Protein AF-0000000082937312 (afdb_homodimer)

Structure (mmCIF, N/CA/C/O backbone):
data_AF-0000000082937312-model_v1
#
loop_
_entity.id
_entity.type
_entity.pdbx_description
1 polymer 'M20/M25/M40 family metallo-hydrolase'
#
loop_
_atom_site.group_PDB
_atom_site.id
_atom_site.type_symbol
_atom_site.label_atom_id
_atom_site.label_alt_id
_atom_site.label_comp_id
_atom_site.label_asym_id
_atom_site.label_entity_id
_atom_site.label_seq_id
_atom_site.pdbx_PDB_ins_code
_atom_site.Cartn_x
_atom_site.Cartn_y
_atom_site.Cartn_z
_atom_site.occupancy
_atom_site.B_iso_or_equiv
_atom_site.auth_seq_id
_atom_site.auth_comp_id
_atom_site.auth_asym_id
_atom_site.auth_atom_id
_atom_site.pdbx_PDB_model_num
ATOM 1 N N . MET A 1 1 ? -13.93 47.938 20.484 1 86.88 1 MET A N 1
ATOM 2 C CA . MET A 1 1 ? -13.945 46.75 19.641 1 86.88 1 MET A CA 1
ATOM 3 C C . MET A 1 1 ? -14.359 47.094 18.219 1 86.88 1 MET A C 1
ATOM 5 O O . MET A 1 1 ? -15.289 47.875 18.016 1 86.88 1 MET A O 1
ATOM 9 N N . LEU A 1 2 ? -13.586 46.531 17.297 1 94.31 2 LEU A N 1
ATOM 10 C CA . LEU A 1 2 ? -13.898 46.781 15.891 1 94.31 2 LEU A CA 1
ATOM 11 C C . LEU A 1 2 ? -15.188 46.062 15.492 1 94.31 2 LEU A C 1
ATOM 13 O O . LEU A 1 2 ? -15.461 44.969 15.945 1 94.31 2 LEU A O 1
ATOM 17 N N . HIS A 1 3 ? -16.047 46.781 14.766 1 94.88 3 HIS A N 1
ATOM 18 C CA . HIS A 1 3 ? -17.203 46.156 14.164 1 94.88 3 HIS A CA 1
ATOM 19 C C . HIS A 1 3 ? -16.844 45.469 12.836 1 94.88 3 HIS A C 1
ATOM 21 O O . HIS A 1 3 ? -17.156 46 11.766 1 94.88 3 HIS A O 1
ATOM 27 N N . CYS A 1 4 ? -16.359 44.312 12.992 1 96.62 4 CYS A N 1
ATOM 28 C CA . CYS A 1 4 ? -15.68 43.688 11.852 1 96.62 4 CYS A CA 1
ATOM 29 C C . CYS A 1 4 ? -16.453 42.5 11.32 1 96.62 4 CYS A C 1
ATOM 31 O O . CYS A 1 4 ? -16.125 41.969 10.25 1 96.62 4 CYS A O 1
ATOM 33 N N . ARG A 1 5 ? -17.531 42.062 11.883 1 97.06 5 ARG A N 1
ATOM 34 C CA . ARG A 1 5 ? -18.188 40.781 11.602 1 97.06 5 ARG A CA 1
ATOM 35 C C . ARG A 1 5 ? -18.562 40.656 10.133 1 97.06 5 ARG A C 1
ATOM 37 O O . ARG A 1 5 ? -18.219 39.688 9.469 1 97.06 5 ARG A O 1
ATOM 44 N N . GLU A 1 6 ? -19.234 41.625 9.617 1 97.69 6 GLU A N 1
ATOM 45 C CA . GLU A 1 6 ? -19.766 41.594 8.258 1 97.69 6 GLU A CA 1
ATOM 46 C C . GLU A 1 6 ? -18.641 41.562 7.23 1 97.69 6 GLU A C 1
ATOM 48 O O . GLU A 1 6 ? -18.703 40.812 6.242 1 97.69 6 GLU A O 1
ATOM 53 N N . GLU A 1 7 ? -17.703 42.312 7.461 1 97.69 7 GLU A N 1
ATOM 54 C CA . GLU A 1 7 ? -16.578 42.375 6.516 1 97.69 7 GLU A CA 1
ATOM 55 C C . GLU A 1 7 ? -15.75 41.125 6.543 1 97.69 7 GLU A C 1
ATOM 57 O O . GLU A 1 7 ? -15.32 40.625 5.496 1 97.69 7 GLU A O 1
ATOM 62 N N . VAL A 1 8 ? -15.477 40.625 7.734 1 98.44 8 VAL A N 1
ATOM 63 C CA . VAL A 1 8 ? -14.711 39.406 7.855 1 98.44 8 VAL A CA 1
ATOM 64 C C . VAL A 1 8 ? -15.484 38.25 7.23 1 98.44 8 VAL A C 1
ATOM 66 O O . VAL A 1 8 ? -14.906 37.375 6.562 1 98.44 8 VAL A O 1
ATOM 69 N N . LEU A 1 9 ? -16.797 38.219 7.457 1 98.44 9 LEU A N 1
ATOM 70 C CA . LEU A 1 9 ? -17.641 37.188 6.855 1 98.44 9 LEU A CA 1
ATOM 71 C C . LEU A 1 9 ? -17.594 37.281 5.336 1 98.44 9 LEU A C 1
ATOM 73 O O . LEU A 1 9 ? -17.5 36.25 4.656 1 98.44 9 LEU A O 1
ATOM 77 N N . PHE A 1 10 ? -17.656 38.438 4.867 1 97.75 10 PHE A N 1
ATOM 78 C CA . PHE A 1 10 ? -17.609 38.656 3.426 1 97.75 10 PHE A CA 1
ATOM 79 C C . PHE A 1 10 ? -16.297 38.156 2.848 1 97.75 10 PHE A C 1
ATOM 81 O O . PHE A 1 10 ? -16.297 37.438 1.855 1 97.75 10 PHE A O 1
ATOM 88 N N . LEU A 1 11 ? -15.203 38.562 3.457 1 98.25 11 LEU A N 1
ATOM 89 C CA . LEU A 1 11 ? -13.883 38.125 2.998 1 98.25 11 LEU A CA 1
ATOM 90 C C . LEU A 1 11 ? -13.758 36.594 3.072 1 98.25 11 LEU A C 1
ATOM 92 O O . LEU A 1 11 ? -13.164 35.969 2.188 1 98.25 11 LEU A O 1
ATOM 96 N N . THR A 1 12 ? -14.297 36.031 4.152 1 98.5 12 THR A N 1
ATOM 97 C CA . THR A 1 12 ? -14.258 34.562 4.316 1 98.5 12 THR A CA 1
ATOM 98 C C . THR A 1 12 ? -14.969 33.875 3.158 1 98.5 12 THR A C 1
ATOM 100 O O . THR A 1 12 ? -14.414 32.938 2.557 1 98.5 12 THR A O 1
ATOM 103 N N . LYS A 1 13 ? -16.125 34.312 2.84 1 97.81 13 LYS A N 1
ATOM 104 C CA . LYS A 1 13 ? -16.906 33.719 1.763 1 97.81 13 LYS A CA 1
ATOM 105 C C . LYS A 1 13 ? -16.203 33.875 0.419 1 97.81 13 LYS A C 1
ATOM 107 O O . LYS A 1 13 ? -16.188 32.938 -0.389 1 97.81 13 LYS A O 1
ATOM 112 N N . GLN A 1 14 ? -15.609 35.031 0.219 1 97.19 14 GLN A N 1
ATOM 113 C CA . GLN A 1 14 ? -14.883 35.25 -1.023 1 97.19 14 GLN A CA 1
ATOM 114 C C . GLN A 1 14 ? -13.734 34.281 -1.182 1 97.19 14 GLN A C 1
ATOM 116 O O . GLN A 1 14 ? -13.516 33.719 -2.268 1 97.19 14 GLN A O 1
ATOM 121 N N . LEU A 1 15 ? -13.031 34.062 -0.102 1 98.25 15 LEU A N 1
ATOM 122 C CA . LEU A 1 15 ? -11.891 33.156 -0.146 1 98.25 15 LEU A CA 1
ATOM 123 C C . LEU A 1 15 ? -12.344 31.719 -0.281 1 98.25 15 LEU A C 1
ATOM 125 O O . LEU A 1 15 ? -11.773 30.953 -1.063 1 98.25 15 LEU A O 1
ATOM 129 N N . VAL A 1 16 ? -13.391 31.312 0.451 1 98.31 16 VAL A N 1
ATOM 130 C CA . VAL A 1 16 ? -13.867 29.938 0.492 1 98.31 16 VAL A CA 1
ATOM 131 C C . VAL A 1 16 ? -14.438 29.547 -0.869 1 98.31 16 VAL A C 1
ATOM 133 O O . VAL A 1 16 ? -14.305 28.406 -1.3 1 98.31 16 VAL A O 1
ATOM 136 N N . ASN A 1 17 ? -14.977 30.5 -1.563 1 97.69 17 ASN A N 1
ATOM 137 C CA . ASN A 1 17 ? -15.602 30.25 -2.854 1 97.69 17 ASN A CA 1
ATOM 138 C C . ASN A 1 17 ? -14.57 29.938 -3.93 1 97.69 17 ASN A C 1
ATOM 140 O O . ASN A 1 17 ? -14.914 29.484 -5.02 1 97.69 17 ASN A O 1
ATOM 144 N N . ILE A 1 18 ? -13.32 30.125 -3.619 1 97.38 18 ILE A N 1
ATOM 145 C CA . ILE A 1 18 ? -12.242 29.75 -4.527 1 97.38 18 ILE A CA 1
ATOM 146 C C . ILE A 1 18 ? -11.656 28.406 -4.109 1 97.38 18 ILE A C 1
ATOM 148 O O . ILE A 1 18 ? -11.117 28.266 -3.006 1 97.38 18 ILE A O 1
ATOM 152 N N . GLU A 1 19 ? -11.812 27.422 -4.934 1 96.5 19 GLU A N 1
ATOM 153 C CA . GLU A 1 19 ? -11.297 26.094 -4.645 1 96.5 19 GLU A CA 1
ATOM 154 C C . GLU A 1 19 ? -9.773 26.047 -4.742 1 96.5 19 GLU A C 1
ATOM 156 O O . GLU A 1 19 ? -9.227 25.828 -5.824 1 96.5 19 GLU A O 1
ATOM 161 N N . SER A 1 20 ? -9.141 26.203 -3.654 1 97.44 20 SER A N 1
ATOM 162 C CA . SER A 1 20 ? -7.688 26.266 -3.646 1 97.44 20 SER A CA 1
ATOM 163 C C . SER A 1 20 ? -7.09 25.016 -2.99 1 97.44 20 SER A C 1
ATOM 165 O O . SER A 1 20 ? -6.234 25.125 -2.107 1 97.44 20 SER A O 1
ATOM 167 N N . ILE A 1 21 ? -7.508 23.828 -3.408 1 94.88 21 ILE A N 1
ATOM 168 C CA . ILE A 1 21 ? -6.977 22.562 -2.896 1 94.88 21 ILE A CA 1
ATOM 169 C C . ILE A 1 21 ? -5.477 22.484 -3.17 1 94.88 21 ILE A C 1
ATOM 171 O O . ILE A 1 21 ? -5.023 22.812 -4.27 1 94.88 21 ILE A O 1
ATOM 175 N N . VAL A 1 22 ? -4.719 22.109 -2.176 1 93.94 22 VAL A N 1
ATOM 176 C CA . VAL A 1 22 ? -3.266 22.031 -2.281 1 93.94 22 VAL A CA 1
ATOM 177 C C . VAL A 1 22 ? -2.879 21.156 -3.471 1 93.94 22 VAL A C 1
ATOM 179 O O . VAL A 1 22 ? -3.549 20.156 -3.76 1 93.94 22 VAL A O 1
ATOM 182 N N . ASN A 1 23 ? -1.813 21.578 -4.18 1 90.81 23 ASN A N 1
ATOM 183 C CA . ASN A 1 23 ? -1.237 20.875 -5.316 1 90.81 23 ASN A CA 1
ATOM 184 C C . ASN A 1 23 ? -2.154 20.922 -6.535 1 90.81 23 ASN A C 1
ATOM 186 O O . ASN A 1 23 ? -2.107 20.047 -7.395 1 90.81 23 ASN A O 1
ATOM 190 N N . THR A 1 24 ? -3.121 21.828 -6.609 1 93.62 24 THR A N 1
ATOM 191 C CA . THR A 1 24 ? -3.934 22.109 -7.785 1 93.62 24 THR A CA 1
ATOM 192 C C . THR A 1 24 ? -3.713 23.547 -8.266 1 93.62 24 THR A C 1
ATOM 194 O O . THR A 1 24 ? -3.072 24.344 -7.574 1 93.62 24 THR A O 1
ATOM 197 N N . SER A 1 25 ? -4.25 23.797 -9.422 1 94.88 25 SER A N 1
ATOM 198 C CA . SER A 1 25 ? -4.125 25.141 -9.984 1 94.88 25 SER A CA 1
ATOM 199 C C . SER A 1 25 ? -4.883 26.172 -9.148 1 94.88 25 SER A C 1
ATOM 201 O O . SER A 1 25 ? -4.641 27.375 -9.266 1 94.88 25 SER A O 1
ATOM 203 N N . GLY A 1 26 ? -5.711 25.672 -8.281 1 96.62 26 GLY A N 1
ATOM 204 C CA . GLY A 1 26 ? -6.488 26.547 -7.426 1 96.62 26 GLY A CA 1
ATOM 205 C C . GLY A 1 26 ? -5.625 27.391 -6.504 1 96.62 26 GLY A C 1
ATOM 206 O O . GLY A 1 26 ? -6.023 28.5 -6.109 1 96.62 26 GLY A O 1
ATOM 207 N N . GLU A 1 27 ? -4.48 26.953 -6.16 1 97.06 27 GLU A N 1
ATOM 208 C CA . GLU A 1 27 ? -3.58 27.719 -5.305 1 97.06 27 GLU A CA 1
ATOM 209 C C . GLU A 1 27 ? -3.1 28.984 -6.004 1 97.06 27 GLU A C 1
ATOM 211 O O . GLU A 1 27 ? -2.947 30.031 -5.367 1 97.06 27 GLU A O 1
ATOM 216 N N . LYS A 1 28 ? -2.818 28.859 -7.293 1 97.5 28 LYS A N 1
ATOM 217 C CA . LYS A 1 28 ? -2.439 30.047 -8.07 1 97.5 28 LYS A CA 1
ATOM 218 C C . LYS A 1 28 ? -3.613 31.016 -8.203 1 97.5 28 LYS A C 1
ATOM 220 O O . LYS A 1 28 ? -3.438 32.219 -8.086 1 97.5 28 LYS A O 1
ATOM 225 N N . GLU A 1 29 ? -4.754 30.438 -8.438 1 97.94 29 GLU A N 1
ATOM 226 C CA . GLU A 1 29 ? -5.953 31.25 -8.648 1 97.94 29 GLU A CA 1
ATOM 227 C C . GLU A 1 29 ? -6.277 32.094 -7.414 1 97.94 29 GLU A C 1
ATOM 229 O O . GLU A 1 29 ? -6.609 33.281 -7.531 1 97.94 29 GLU A O 1
ATOM 234 N N . ILE A 1 30 ? -6.199 31.516 -6.273 1 98.44 30 ILE A N 1
ATOM 235 C CA . ILE A 1 30 ? -6.57 32.25 -5.07 1 98.44 30 ILE A CA 1
ATOM 236 C C . ILE A 1 30 ? -5.531 33.344 -4.785 1 98.44 30 ILE A C 1
ATOM 238 O O . ILE A 1 30 ? -5.867 34.406 -4.293 1 98.44 30 ILE A O 1
ATOM 242 N N . ALA A 1 31 ? -4.293 33.094 -5.016 1 98.62 31 ALA A N 1
ATOM 243 C CA . ALA A 1 31 ? -3.256 34.094 -4.84 1 98.62 31 ALA A CA 1
ATOM 244 C C . ALA A 1 31 ? -3.508 35.312 -5.738 1 98.62 31 ALA A C 1
ATOM 246 O O . ALA A 1 31 ? -3.369 36.438 -5.301 1 98.62 31 ALA A O 1
ATOM 247 N N . GLN A 1 32 ? -3.828 35 -6.969 1 98.31 32 GLN A N 1
ATOM 248 C CA . GLN A 1 32 ? -4.117 36.062 -7.914 1 98.31 32 GLN A CA 1
ATOM 249 C C . GLN A 1 32 ? -5.328 36.875 -7.465 1 98.31 32 GLN A C 1
ATOM 251 O O . GLN A 1 32 ? -5.316 38.094 -7.551 1 98.31 32 GLN A O 1
ATOM 256 N N . ALA A 1 33 ? -6.316 36.188 -7.078 1 98.38 33 ALA A N 1
ATOM 257 C CA . ALA A 1 33 ? -7.52 36.844 -6.613 1 98.38 33 ALA A CA 1
ATOM 258 C C . ALA A 1 33 ? -7.215 37.75 -5.418 1 98.38 33 ALA A C 1
ATOM 260 O O . ALA A 1 33 ? -7.695 38.875 -5.348 1 98.38 33 ALA A O 1
ATOM 261 N N . LEU A 1 34 ? -6.504 37.219 -4.484 1 98.62 34 LEU A N 1
ATOM 262 C CA . LEU A 1 34 ? -6.156 38 -3.289 1 98.62 34 LEU A CA 1
ATOM 263 C C . LEU A 1 34 ? -5.297 39.188 -3.641 1 98.62 34 LEU A C 1
ATOM 265 O O . LEU A 1 34 ? -5.504 40.281 -3.111 1 98.62 34 LEU A O 1
ATOM 269 N N . TYR A 1 35 ? -4.301 39 -4.484 1 98.62 35 TYR A N 1
ATOM 270 C CA . TYR A 1 35 ? -3.441 40.094 -4.93 1 98.62 35 TYR A CA 1
ATOM 271 C C . TYR A 1 35 ? -4.262 41.188 -5.562 1 98.62 35 TYR A C 1
ATOM 273 O O . TYR A 1 35 ? -4.039 42.375 -5.277 1 98.62 35 TYR A O 1
ATOM 281 N N . THR A 1 36 ? -5.145 40.781 -6.41 1 98.31 36 THR A N 1
ATOM 282 C CA . THR A 1 36 ? -6 41.75 -7.094 1 98.31 36 THR A CA 1
ATOM 283 C C . THR A 1 36 ? -6.855 42.531 -6.094 1 98.31 36 THR A C 1
ATOM 285 O O . THR A 1 36 ? -6.98 43.75 -6.184 1 98.31 36 THR A O 1
ATOM 288 N N . LEU A 1 37 ? -7.41 41.812 -5.211 1 97.81 37 LEU A N 1
ATOM 289 C CA . LEU A 1 37 ? -8.25 42.438 -4.191 1 97.81 37 LEU A CA 1
ATOM 290 C C . LEU A 1 37 ? -7.453 43.469 -3.389 1 97.81 37 LEU A C 1
ATOM 292 O O . LEU A 1 37 ? -7.883 44.594 -3.248 1 97.81 37 LEU A O 1
ATOM 296 N N . LEU A 1 38 ? -6.32 43.094 -2.83 1 98.06 38 LEU A N 1
ATOM 297 C CA . LEU A 1 38 ? -5.52 43.969 -1.979 1 98.06 38 LEU A CA 1
ATOM 298 C C . LEU A 1 38 ? -5 45.156 -2.766 1 98.06 38 LEU A C 1
ATOM 300 O O . LEU A 1 38 ? -4.957 46.281 -2.246 1 98.06 38 LEU A O 1
ATOM 304 N N . SER A 1 39 ? -4.637 44.906 -3.986 1 97.81 39 SER A N 1
ATOM 305 C CA . SER A 1 39 ? -4.102 45.969 -4.832 1 97.81 39 SER A CA 1
ATOM 306 C C . SER A 1 39 ? -5.152 47.031 -5.109 1 97.81 39 SER A C 1
ATOM 308 O O . SER A 1 39 ? -4.816 48.188 -5.438 1 97.81 39 SER A O 1
ATOM 310 N N . SER A 1 40 ? -6.336 46.625 -5 1 97.25 40 SER A N 1
ATOM 311 C CA . SER A 1 40 ? -7.426 47.562 -5.32 1 97.25 40 SER A CA 1
ATOM 312 C C . SER A 1 40 ? -7.688 48.531 -4.176 1 97.25 40 SER A C 1
ATOM 314 O O . SER A 1 40 ? -8.352 49.531 -4.359 1 97.25 40 SER A O 1
ATOM 316 N N . TYR A 1 41 ? -7.23 48.219 -2.965 1 97.25 41 TYR A N 1
ATOM 317 C CA . TYR A 1 41 ? -7.41 49.125 -1.851 1 97.25 41 TYR A CA 1
ATOM 318 C C . TYR A 1 41 ? -6.664 50.438 -2.1 1 97.25 41 TYR A C 1
ATOM 320 O O . TYR A 1 41 ? -5.57 50.438 -2.666 1 97.25 41 TYR A O 1
ATOM 328 N N . PRO A 1 42 ? -7.148 51.562 -1.637 1 97.56 42 PRO A N 1
ATOM 329 C CA . PRO A 1 42 ? -6.527 52.875 -1.894 1 97.56 42 PRO A CA 1
ATOM 330 C C . PRO A 1 42 ? -5.074 52.938 -1.427 1 97.56 42 PRO A C 1
ATOM 332 O O . PRO A 1 42 ? -4.215 53.438 -2.145 1 97.56 42 PRO A O 1
ATOM 335 N N . TYR A 1 43 ? -4.766 52.469 -0.367 1 97.5 43 TYR A N 1
ATOM 336 C CA . TYR A 1 43 ? -3.412 52.5 0.178 1 97.5 43 TYR A CA 1
ATOM 337 C C . TYR A 1 43 ? -2.428 51.812 -0.762 1 97.5 43 TYR A C 1
ATOM 339 O O . TYR A 1 43 ? -1.333 52.312 -1.008 1 97.5 43 TYR A O 1
ATOM 347 N N . PHE A 1 44 ? -2.762 50.719 -1.312 1 97.69 44 PHE A N 1
ATOM 348 C CA . PHE A 1 44 ? -1.853 49.938 -2.133 1 97.69 44 PHE A CA 1
ATOM 349 C C . PHE A 1 44 ? -1.809 50.469 -3.561 1 97.69 44 PHE A C 1
ATOM 351 O O . PHE A 1 44 ? -0.83 50.25 -4.277 1 97.69 44 PHE A O 1
ATOM 358 N N . LYS A 1 45 ? -2.906 51.094 -3.902 1 97.31 45 LYS A N 1
ATOM 359 C CA . LYS A 1 45 ? -2.844 51.844 -5.164 1 97.31 45 LYS A CA 1
ATOM 360 C C . LYS A 1 45 ? -1.812 52.969 -5.098 1 97.31 45 LYS A C 1
ATOM 362 O O . LYS A 1 45 ? -1.093 53.219 -6.07 1 97.31 45 LYS A O 1
ATOM 367 N N . GLU A 1 46 ? -1.802 53.562 -3.988 1 97.31 46 GLU A N 1
ATOM 368 C CA . GLU A 1 46 ? -0.875 54.688 -3.779 1 97.31 46 GLU A CA 1
ATOM 369 C C . GLU A 1 46 ? 0.536 54.156 -3.49 1 97.31 46 GLU A C 1
ATOM 371 O O . GLU A 1 46 ? 1.516 54.875 -3.721 1 97.31 46 GLU A O 1
ATOM 376 N N . ASN A 1 47 ? 0.632 53 -2.965 1 96.69 47 ASN A N 1
ATOM 377 C CA . ASN A 1 47 ? 1.907 52.375 -2.621 1 96.69 47 ASN A CA 1
ATOM 378 C C . ASN A 1 47 ? 2.049 51 -3.256 1 96.69 47 ASN A C 1
ATOM 380 O O . ASN A 1 47 ? 2.115 50 -2.549 1 96.69 47 ASN A O 1
ATOM 384 N N . PRO A 1 48 ? 2.193 50.906 -4.5 1 96.12 48 PRO A N 1
ATOM 385 C CA . PRO A 1 48 ? 2.186 49.625 -5.207 1 96.12 48 PRO A CA 1
ATOM 386 C C . PRO A 1 48 ? 3.361 48.719 -4.82 1 96.12 48 PRO A C 1
ATOM 388 O O . PRO A 1 48 ? 3.307 47.531 -5.012 1 96.12 48 PRO A O 1
ATOM 391 N N . THR A 1 49 ? 4.41 49.312 -4.285 1 96.12 49 THR A N 1
ATOM 392 C CA . THR A 1 49 ? 5.582 48.531 -3.896 1 96.12 49 THR A CA 1
ATOM 393 C C . THR A 1 49 ? 5.367 47.875 -2.543 1 96.12 49 THR A C 1
ATOM 395 O O . THR A 1 49 ? 6.176 47.031 -2.113 1 96.12 49 THR A O 1
ATOM 398 N N . HIS A 1 50 ? 4.25 48.156 -1.848 1 97.88 50 HIS A N 1
ATOM 399 C CA . HIS A 1 50 ? 3.982 47.625 -0.525 1 97.88 50 HIS A CA 1
ATOM 400 C C . HIS A 1 50 ? 3.225 46.281 -0.623 1 97.88 50 HIS A C 1
ATOM 402 O O . HIS A 1 50 ? 2.783 45.75 0.392 1 97.88 50 HIS A O 1
ATOM 408 N N . ILE A 1 51 ? 2.959 45.844 -1.857 1 98.25 51 ILE A N 1
ATOM 409 C CA . ILE A 1 51 ? 2.301 44.562 -2.082 1 98.25 51 ILE A CA 1
ATOM 410 C C . ILE A 1 51 ? 3.041 43.781 -3.168 1 98.25 51 ILE A C 1
ATOM 412 O O . ILE A 1 51 ? 3.568 44.375 -4.113 1 98.25 51 ILE A O 1
ATOM 416 N N . LYS A 1 52 ? 3.123 42.5 -3.008 1 97.69 52 LYS A N 1
ATOM 417 C CA . LYS A 1 52 ? 3.738 41.656 -4.051 1 97.69 52 LYS A CA 1
ATOM 418 C C . LYS A 1 52 ? 3.152 40.25 -4.062 1 97.69 52 LYS A C 1
ATOM 420 O O . LYS A 1 52 ? 2.639 39.781 -3.049 1 97.69 52 LYS A O 1
ATOM 425 N N . MET A 1 53 ? 3.047 39.688 -5.145 1 98.31 53 MET A N 1
ATOM 426 C CA . MET A 1 53 ? 2.77 38.281 -5.395 1 98.31 53 MET A CA 1
ATOM 427 C C . MET A 1 53 ? 4.023 37.531 -5.875 1 98.31 53 MET A C 1
ATOM 429 O O . MET A 1 53 ? 4.57 37.875 -6.93 1 98.31 53 MET A O 1
ATOM 433 N N . THR A 1 54 ? 4.5 36.688 -5.059 1 98.25 54 THR A N 1
ATOM 434 C CA . THR A 1 54 ? 5.797 36.062 -5.332 1 98.25 54 THR A CA 1
ATOM 435 C C . THR A 1 54 ? 5.66 34.562 -5.559 1 98.25 54 THR A C 1
ATOM 437 O O . THR A 1 54 ? 4.984 33.875 -4.793 1 98.25 54 THR A O 1
ATOM 440 N N . LYS A 1 55 ? 6.305 34.094 -6.605 1 97.5 55 LYS A N 1
ATOM 441 C CA . LYS A 1 55 ? 6.316 32.656 -6.906 1 97.5 55 LYS A CA 1
ATOM 442 C C . LYS A 1 55 ? 7.156 31.891 -5.895 1 97.5 55 LYS A C 1
ATOM 444 O O . LYS A 1 55 ? 8.188 32.375 -5.434 1 97.5 55 LYS A O 1
ATOM 449 N N . THR A 1 56 ? 6.719 30.703 -5.512 1 96.44 56 THR A N 1
ATOM 450 C CA . THR A 1 56 ? 7.492 29.859 -4.609 1 96.44 56 THR A CA 1
ATOM 451 C C . THR A 1 56 ? 8.82 29.453 -5.25 1 96.44 56 THR A C 1
ATOM 453 O O . THR A 1 56 ? 8.93 29.391 -6.477 1 96.44 56 THR A O 1
ATOM 456 N N . ILE A 1 57 ? 9.789 29.203 -4.414 1 92.62 57 ILE A N 1
ATOM 457 C CA . ILE A 1 57 ? 11.141 28.844 -4.84 1 92.62 57 ILE A CA 1
ATOM 458 C C . ILE A 1 57 ? 11.328 27.328 -4.766 1 92.62 57 ILE A C 1
ATOM 460 O O . ILE A 1 57 ? 10.867 26.688 -3.818 1 92.62 57 ILE A O 1
ATOM 464 N N . ASP A 1 58 ? 12.047 26.75 -5.809 1 84.44 58 ASP A N 1
ATOM 465 C CA . ASP A 1 58 ? 12.383 25.344 -5.824 1 84.44 58 ASP A CA 1
ATOM 466 C C . ASP A 1 58 ? 11.148 24.469 -5.594 1 84.44 58 ASP A C 1
ATOM 468 O O . ASP A 1 58 ? 11.141 23.609 -4.707 1 84.44 58 ASP A O 1
ATOM 472 N N . ASP A 1 59 ? 10.125 24.812 -6.301 1 87.75 59 ASP A N 1
ATOM 473 C CA . ASP A 1 59 ? 8.82 24.156 -6.195 1 87.75 59 ASP A CA 1
ATOM 474 C C . ASP A 1 59 ? 8.438 23.484 -7.516 1 87.75 59 ASP A C 1
ATOM 476 O O . ASP A 1 59 ? 8.516 24.109 -8.578 1 87.75 59 ASP A O 1
ATOM 480 N N . ASP A 1 60 ? 8.047 22.234 -7.43 1 82.19 60 ASP A N 1
ATOM 481 C CA . ASP A 1 60 ? 7.648 21.516 -8.633 1 82.19 60 ASP A CA 1
ATOM 482 C C . ASP A 1 60 ? 6.324 22.031 -9.172 1 82.19 60 ASP A C 1
ATOM 484 O O . ASP A 1 60 ? 5.992 21.812 -10.344 1 82.19 60 ASP A O 1
ATOM 488 N N . GLN A 1 61 ? 5.59 22.766 -8.336 1 88.06 61 GLN A N 1
ATOM 489 C CA . GLN A 1 61 ? 4.32 23.359 -8.719 1 88.06 61 GLN A CA 1
ATOM 490 C C . GLN A 1 61 ? 4.438 24.875 -8.812 1 88.06 61 GLN A C 1
ATOM 492 O O . GLN A 1 61 ? 5.207 25.5 -8.07 1 88.06 61 GLN A O 1
ATOM 497 N N . GLU A 1 62 ? 3.732 25.359 -9.789 1 93.75 62 GLU A N 1
ATOM 498 C CA . GLU A 1 62 ? 3.686 26.812 -9.836 1 93.75 62 GLU A CA 1
ATOM 499 C C . GLU A 1 62 ? 2.633 27.375 -8.875 1 93.75 62 GLU A C 1
ATOM 501 O O . GLU A 1 62 ? 1.433 27.266 -9.133 1 93.75 62 GLU A O 1
ATOM 506 N N . ARG A 1 63 ? 2.971 27.969 -7.844 1 95.88 63 ARG A N 1
ATOM 507 C CA . ARG A 1 63 ? 2.082 28.609 -6.887 1 95.88 63 ARG A CA 1
ATOM 508 C C . ARG A 1 63 ? 2.701 29.906 -6.352 1 95.88 63 ARG A C 1
ATOM 510 O O . ARG A 1 63 ? 3.859 30.203 -6.641 1 95.88 63 ARG A O 1
ATOM 517 N N . TYR A 1 64 ? 1.896 30.672 -5.664 1 98.25 64 TYR A N 1
ATOM 518 C CA . TYR A 1 64 ? 2.307 32.031 -5.305 1 98.25 64 TYR A CA 1
ATOM 519 C C . TYR A 1 64 ? 1.878 32.375 -3.885 1 98.25 64 TYR A C 1
ATOM 521 O O . TYR A 1 64 ? 0.855 31.875 -3.402 1 98.25 64 TYR A O 1
ATOM 529 N N . ASN A 1 65 ? 2.732 33.188 -3.232 1 98.56 65 ASN A N 1
ATOM 530 C CA . ASN A 1 65 ? 2.344 33.906 -2.018 1 98.56 65 ASN A CA 1
ATOM 531 C C . ASN A 1 65 ? 1.907 35.312 -2.316 1 98.56 65 ASN A C 1
ATOM 533 O O . ASN A 1 65 ? 2.264 35.875 -3.355 1 98.56 65 ASN A O 1
ATOM 537 N N . VAL A 1 66 ? 1.095 35.875 -1.486 1 98.81 66 VAL A N 1
ATOM 538 C CA . VAL A 1 66 ? 0.789 37.281 -1.514 1 98.81 66 VAL A CA 1
ATOM 539 C C . VAL A 1 66 ? 1.267 37.938 -0.22 1 98.81 66 VAL A C 1
ATOM 541 O O . VAL A 1 66 ? 0.878 37.531 0.875 1 98.81 66 VAL A O 1
ATOM 544 N N . LEU A 1 67 ? 2.168 38.844 -0.334 1 98.75 67 LEU A N 1
ATOM 545 C CA . LEU A 1 67 ? 2.674 39.625 0.795 1 98.75 67 LEU A CA 1
ATOM 546 C C . LEU A 1 67 ? 2.316 41.094 0.647 1 98.75 67 LEU A C 1
ATOM 548 O O . LEU A 1 67 ? 2.316 41.625 -0.463 1 98.75 67 LEU A O 1
ATOM 552 N N . ALA A 1 68 ? 2.033 41.719 1.69 1 98.75 68 ALA A N 1
ATOM 553 C CA . ALA A 1 68 ? 1.733 43.156 1.722 1 98.75 68 ALA A CA 1
ATOM 554 C C . ALA A 1 68 ? 2.068 43.75 3.084 1 98.75 68 ALA A C 1
ATOM 556 O O . ALA A 1 68 ? 2.135 43.031 4.086 1 98.75 68 ALA A O 1
ATOM 557 N N . PHE A 1 69 ? 2.34 45.062 3.115 1 98.12 69 PHE A N 1
ATOM 558 C CA . PHE A 1 69 ? 2.594 45.688 4.398 1 98.12 69 PHE A CA 1
ATOM 559 C C . PHE A 1 69 ? 2.018 47.094 4.422 1 98.12 69 PHE A C 1
ATOM 561 O O . PHE A 1 69 ? 1.792 47.688 3.367 1 98.12 69 PHE A O 1
ATOM 568 N N . VAL A 1 70 ? 1.686 47.5 5.605 1 97.44 70 VAL A N 1
ATOM 569 C CA . VAL A 1 70 ? 1.245 48.875 5.891 1 97.44 70 VAL A CA 1
ATOM 570 C C . VAL A 1 70 ? 2.209 49.531 6.879 1 97.44 70 VAL A C 1
ATOM 572 O O . VAL A 1 70 ? 2.568 48.938 7.895 1 97.44 70 VAL A O 1
ATOM 575 N N . LYS A 1 71 ? 2.654 50.688 6.566 1 95.06 71 LYS A N 1
ATOM 576 C CA . LYS A 1 71 ? 3.504 51.438 7.465 1 95.06 71 LYS A CA 1
ATOM 577 C C . LYS A 1 71 ? 2.674 52.438 8.297 1 95.06 71 LYS A C 1
ATOM 579 O O . LYS A 1 71 ? 1.901 53.219 7.754 1 95.06 71 LYS A O 1
ATOM 584 N N . GLY A 1 72 ? 2.873 52.312 9.57 1 92 72 GLY A N 1
ATOM 585 C CA . GLY A 1 72 ? 2.248 53.312 10.43 1 92 72 GLY A CA 1
ATOM 586 C C . GLY A 1 72 ? 2.857 54.688 10.289 1 92 72 GLY A C 1
ATOM 587 O O . GLY A 1 72 ? 4.02 54.844 9.898 1 92 72 GLY A O 1
ATOM 588 N N . THR A 1 73 ? 2.104 55.719 10.523 1 86.75 73 THR A N 1
ATOM 589 C CA . THR A 1 73 ? 2.604 57.094 10.328 1 86.75 73 THR A CA 1
ATOM 590 C C . THR A 1 73 ? 3.016 57.719 11.664 1 86.75 73 THR A C 1
ATOM 592 O O . THR A 1 73 ? 3.543 58.812 11.695 1 86.75 73 THR A O 1
ATOM 595 N N . LYS A 1 74 ? 2.775 57.031 12.609 1 74.88 74 LYS A N 1
ATOM 596 C CA . LYS A 1 74 ? 3.146 57.594 13.906 1 74.88 74 LYS A CA 1
ATOM 597 C C . LYS A 1 74 ? 4.477 57.031 14.391 1 74.88 74 LYS A C 1
ATOM 599 O O . LYS A 1 74 ? 5 57.438 15.43 1 74.88 74 LYS A O 1
ATOM 604 N N . ALA A 1 75 ? 5.117 56.094 13.664 1 63.09 75 ALA A N 1
ATOM 605 C CA . ALA A 1 75 ? 6.32 55.469 14.172 1 63.09 75 ALA A CA 1
ATOM 606 C C . ALA A 1 75 ? 7.523 56.406 14.102 1 63.09 75 ALA A C 1
ATOM 608 O O . ALA A 1 75 ? 7.711 57.094 13.109 1 63.09 75 ALA A O 1
ATOM 609 N N . SER A 1 76 ? 8.141 56.781 15.242 1 57.38 76 SER A N 1
ATOM 610 C CA . SER A 1 76 ? 9.242 57.719 15.367 1 57.38 76 SER A CA 1
ATOM 611 C C . SER A 1 76 ? 10.594 57 15.281 1 57.38 76 SER A C 1
ATOM 613 O O . SER A 1 76 ? 11.641 57.656 15.352 1 57.38 76 SER A O 1
ATOM 615 N N . GLN A 1 77 ? 10.641 55.719 15.281 1 56.34 77 GLN A N 1
ATOM 616 C CA . GLN A 1 77 ? 11.953 55.125 15.562 1 56.34 77 GLN A CA 1
ATOM 617 C C . GLN A 1 77 ? 12.641 54.688 14.273 1 56.34 77 GLN A C 1
ATOM 619 O O . GLN A 1 77 ? 11.984 54.5 13.242 1 56.34 77 GLN A O 1
ATOM 624 N N . GLN A 1 78 ? 14.023 54.75 14.219 1 51.94 78 GLN A N 1
ATOM 625 C CA . GLN A 1 78 ? 14.922 54.281 13.164 1 51.94 78 GLN A CA 1
ATOM 626 C C . GLN A 1 78 ? 14.562 52.875 12.734 1 51.94 78 GLN A C 1
ATOM 628 O O . GLN A 1 78 ? 14.484 52.562 11.539 1 51.94 78 GLN A O 1
ATOM 633 N N . GLN A 1 79 ? 14.461 51.938 13.711 1 64 79 GLN A N 1
ATOM 634 C CA . GLN A 1 79 ? 13.938 50.625 13.414 1 64 79 GLN A CA 1
ATOM 635 C C . GLN A 1 79 ? 12.461 50.5 13.773 1 64 79 GLN A C 1
ATOM 637 O O . GLN A 1 79 ? 12.07 50.781 14.914 1 64 79 GLN A O 1
ATOM 642 N N . GLU A 1 80 ? 11.789 50.125 12.703 1 86.19 80 GLU A N 1
ATOM 643 C CA . GLU A 1 80 ? 10.344 50.25 12.883 1 86.19 80 GLU A CA 1
ATOM 644 C C . GLU A 1 80 ? 9.742 48.906 13.32 1 86.19 80 GLU A C 1
ATOM 646 O O . GLU A 1 80 ? 9.82 47.906 12.602 1 86.19 80 GLU A O 1
ATOM 651 N N . PRO A 1 81 ? 9.383 48.844 14.609 1 94 81 PRO A N 1
ATOM 652 C CA . PRO A 1 81 ? 8.711 47.594 15.039 1 94 81 PRO A CA 1
ATOM 653 C C . PRO A 1 81 ? 7.648 47.125 14.055 1 94 81 PRO A C 1
ATOM 655 O O . PRO A 1 81 ? 6.816 47.938 13.609 1 94 81 PRO A O 1
ATOM 658 N N . THR A 1 82 ? 7.781 45.844 13.625 1 96.44 82 THR A N 1
ATOM 659 C CA . THR A 1 82 ? 6.922 45.281 12.586 1 96.44 82 THR A CA 1
ATOM 660 C C . THR A 1 82 ? 6.316 43.969 13.047 1 96.44 82 THR A C 1
ATOM 662 O O . THR A 1 82 ? 7.023 43.094 13.586 1 96.44 82 THR A O 1
ATOM 665 N N . ILE A 1 83 ? 5.043 43.812 12.875 1 97.88 83 ILE A N 1
ATOM 666 C CA . ILE A 1 83 ? 4.34 42.562 13.219 1 97.88 83 ILE A CA 1
ATOM 667 C C . ILE A 1 83 ? 3.939 41.844 11.945 1 97.88 83 ILE A C 1
ATOM 669 O O . ILE A 1 83 ? 3.496 42.438 10.977 1 97.88 83 ILE A O 1
ATOM 673 N N . ILE A 1 84 ? 4.16 40.531 11.953 1 98.56 84 ILE A N 1
ATOM 674 C CA . ILE A 1 84 ? 3.799 39.688 10.812 1 98.56 84 ILE A CA 1
ATOM 675 C C . ILE A 1 84 ? 2.479 38.969 11.094 1 98.56 84 ILE A C 1
ATOM 677 O O . ILE A 1 84 ? 2.336 38.312 12.109 1 98.56 84 ILE A O 1
ATOM 681 N N . LEU A 1 85 ? 1.526 39.188 10.25 1 98.75 85 LEU A N 1
ATOM 682 C CA . LEU A 1 85 ? 0.331 38.344 10.211 1 98.75 85 LEU A CA 1
ATOM 683 C C . LEU A 1 85 ? 0.45 37.281 9.133 1 98.75 85 LEU A C 1
ATOM 685 O O . LEU A 1 85 ? 0.733 37.594 7.973 1 98.75 85 LEU A O 1
ATOM 689 N N . MET A 1 86 ? 0.29 36 9.555 1 98.25 86 MET A N 1
ATOM 690 C CA . MET A 1 86 ? 0.482 34.938 8.562 1 98.25 86 MET A CA 1
ATOM 691 C C . MET A 1 86 ? -0.705 34 8.547 1 98.25 86 MET A C 1
ATOM 693 O O . MET A 1 86 ? -1.41 33.844 9.547 1 98.25 86 MET A O 1
ATOM 697 N N . GLY A 1 87 ? -0.935 33.375 7.496 1 97.94 87 GLY A N 1
ATOM 698 C CA . GLY A 1 87 ? -1.967 32.375 7.262 1 97.94 87 GLY A CA 1
ATOM 699 C C . GLY A 1 87 ? -1.877 31.719 5.891 1 97.94 87 GLY A C 1
ATOM 700 O O . GLY A 1 87 ? -1.253 32.281 4.98 1 97.94 87 GLY A O 1
ATOM 701 N N . HIS A 1 88 ? -2.453 30.516 5.742 1 97.94 88 HIS A N 1
ATOM 702 C CA . HIS A 1 88 ? -2.342 29.844 4.457 1 97.94 88 HIS A CA 1
ATOM 703 C C . HIS A 1 88 ? -3.658 29.891 3.689 1 97.94 88 HIS A C 1
ATOM 705 O O . HIS A 1 88 ? -4.727 30 4.293 1 97.94 88 HIS A O 1
ATOM 711 N N . MET A 1 89 ? -3.51 29.812 2.357 1 98.06 89 MET A N 1
ATOM 712 C CA . MET A 1 89 ? -4.645 29.969 1.454 1 98.06 89 MET A CA 1
ATOM 713 C C . MET A 1 89 ? -5.156 28.625 0.97 1 98.06 89 MET A C 1
ATOM 715 O O . MET A 1 89 ? -6.289 28.516 0.502 1 98.06 89 MET A O 1
ATOM 719 N N . ASP A 1 90 ? -4.328 27.625 1.021 1 96.81 90 ASP A N 1
ATOM 720 C CA . ASP A 1 90 ? -4.676 26.328 0.442 1 96.81 90 ASP A CA 1
ATOM 721 C C . ASP A 1 90 ? -5.527 25.5 1.406 1 96.81 90 ASP A C 1
ATOM 723 O O . ASP A 1 90 ? -5.602 25.812 2.598 1 96.81 90 ASP A O 1
ATOM 727 N N . THR A 1 91 ? -6.297 24.578 0.869 1 95.81 91 THR A N 1
ATOM 728 C CA . THR A 1 91 ? -7.105 23.625 1.637 1 95.81 91 THR A CA 1
ATOM 729 C C . THR A 1 91 ? -6.793 22.188 1.229 1 95.81 91 THR A C 1
ATOM 731 O O . THR A 1 91 ? -6.066 21.953 0.262 1 95.81 91 THR A O 1
ATOM 734 N N . VAL A 1 92 ? -7.301 21.266 2.062 1 91.81 92 VAL A N 1
ATOM 735 C CA . VAL A 1 92 ? -7.254 19.875 1.663 1 91.81 92 VAL A CA 1
ATOM 736 C C . VAL A 1 92 ? -8.414 19.562 0.716 1 91.81 92 VAL A C 1
ATOM 738 O O . VAL A 1 92 ? -9.211 20.438 0.4 1 91.81 92 VAL A O 1
ATOM 741 N N . GLY A 1 93 ? -8.5 18.391 0.241 1 88.94 93 GLY A N 1
ATOM 742 C CA . GLY A 1 93 ? -9.469 18 -0.772 1 88.94 93 GLY A CA 1
ATOM 743 C C . GLY A 1 93 ? -10.898 17.953 -0.25 1 88.94 93 GLY A C 1
ATOM 744 O O . GLY A 1 93 ? -11.133 18.156 0.945 1 88.94 93 GLY A O 1
ATOM 745 N N . ILE A 1 94 ? -11.859 17.641 -1.179 1 90.06 94 ILE A N 1
ATOM 746 C CA . ILE A 1 94 ? -13.273 17.703 -0.821 1 90.06 94 ILE A CA 1
ATOM 747 C C . ILE A 1 94 ? -13.93 16.344 -1.12 1 90.06 94 ILE A C 1
ATOM 749 O O . ILE A 1 94 ? -15.156 16.219 -1.05 1 90.06 94 ILE A O 1
ATOM 753 N N . ASP A 1 95 ? -13.125 15.375 -1.349 1 77.81 95 ASP A N 1
ATOM 754 C CA . ASP A 1 95 ? -13.672 14.07 -1.715 1 77.81 95 ASP A CA 1
ATOM 755 C C . ASP A 1 95 ? -14.484 13.469 -0.57 1 77.81 95 ASP A C 1
ATOM 757 O O . ASP A 1 95 ? -15.445 12.734 -0.803 1 77.81 95 ASP A O 1
ATOM 761 N N . ASP A 1 96 ? -14.156 13.789 0.593 1 79.62 96 ASP A N 1
ATOM 762 C CA . ASP A 1 96 ? -14.812 13.234 1.774 1 79.62 96 ASP A CA 1
ATOM 763 C C . ASP A 1 96 ? -16.25 13.75 1.896 1 79.62 96 ASP A C 1
ATOM 765 O O . ASP A 1 96 ? -17.047 13.195 2.654 1 79.62 96 ASP A O 1
ATOM 769 N N . PHE A 1 97 ? -16.531 14.812 1.105 1 87.31 97 PHE A N 1
ATOM 770 C CA . PHE A 1 97 ? -17.891 15.328 1.11 1 87.31 97 PHE A CA 1
ATOM 771 C C . PHE A 1 97 ? -18.828 14.43 0.297 1 87.31 97 PHE A C 1
ATOM 773 O O . PHE A 1 97 ? -20.047 14.594 0.326 1 87.31 97 PHE A O 1
ATOM 780 N N . ASN A 1 98 ? -18.234 13.547 -0.406 1 80.25 98 ASN A N 1
ATOM 781 C CA . ASN A 1 98 ? -18.984 12.594 -1.211 1 80.25 98 ASN A CA 1
ATOM 782 C C . ASN A 1 98 ? -19.953 13.305 -2.158 1 80.25 98 ASN A C 1
ATOM 784 O O . ASN A 1 98 ? -19.531 14.086 -3.01 1 80.25 98 ASN A O 1
ATOM 788 N N . HIS A 1 99 ? -21.344 13.062 -1.934 1 80.12 99 HIS A N 1
ATOM 789 C CA . HIS A 1 99 ? -22.344 13.594 -2.85 1 80.12 99 HIS A CA 1
ATOM 790 C C . HIS A 1 99 ? -22.469 15.109 -2.719 1 80.12 99 HIS A C 1
ATOM 792 O O . HIS A 1 99 ? -23.031 15.766 -3.588 1 80.12 99 HIS A O 1
ATOM 798 N N . LEU A 1 100 ? -21.812 15.688 -1.694 1 90.44 100 LEU A N 1
ATOM 799 C CA . LEU A 1 100 ? -21.891 17.125 -1.475 1 90.44 100 LEU A CA 1
ATOM 800 C C . LEU A 1 100 ? -20.609 17.828 -1.892 1 90.44 100 LEU A C 1
ATOM 802 O O . LEU A 1 100 ? -20.422 19 -1.607 1 90.44 100 LEU A O 1
ATOM 806 N N . ALA A 1 101 ? -19.75 17.109 -2.545 1 89.31 101 ALA A N 1
ATOM 807 C CA . ALA A 1 101 ? -18.422 17.641 -2.898 1 89.31 101 ALA A CA 1
ATOM 808 C C . ALA A 1 101 ? -18.547 18.922 -3.709 1 89.31 101 ALA A C 1
ATOM 810 O O . ALA A 1 101 ? -17.781 19.875 -3.494 1 89.31 101 ALA A O 1
ATOM 811 N N . ASP A 1 102 ? -19.547 19.062 -4.574 1 91.44 102 ASP A N 1
ATOM 812 C CA . ASP A 1 102 ? -19.719 20.219 -5.449 1 91.44 102 ASP A CA 1
ATOM 813 C C . ASP A 1 102 ? -20.188 21.438 -4.66 1 91.44 102 ASP A C 1
ATOM 815 O O . ASP A 1 102 ? -20.094 22.562 -5.145 1 91.44 102 ASP A O 1
ATOM 819 N N . LYS A 1 103 ? -20.594 21.219 -3.455 1 96.38 103 LYS A N 1
ATOM 820 C CA . LYS A 1 103 ? -21.109 22.297 -2.621 1 96.38 103 LYS A CA 1
ATOM 821 C C . LYS A 1 103 ? -20.141 22.625 -1.489 1 96.38 103 LYS A C 1
ATOM 823 O O . LYS A 1 103 ? -20.328 23.594 -0.749 1 96.38 103 LYS A O 1
ATOM 828 N N . ALA A 1 104 ? -19.109 21.875 -1.422 1 96.69 104 ALA A N 1
ATOM 829 C CA . ALA A 1 104 ? -18.188 21.953 -0.29 1 96.69 104 ALA A CA 1
ATOM 830 C C . ALA A 1 104 ? -17.609 23.359 -0.133 1 96.69 104 ALA A C 1
ATOM 832 O O . ALA A 1 104 ? -17.234 23.75 0.968 1 96.69 104 ALA A O 1
ATOM 833 N N . ILE A 1 105 ? -17.562 24.219 -1.243 1 97.56 105 ILE A N 1
ATOM 834 C CA . ILE A 1 105 ? -16.922 25.531 -1.181 1 97.56 105 ILE A CA 1
ATOM 835 C C . ILE A 1 105 ? -17.984 26.625 -1.3 1 97.56 105 ILE A C 1
ATOM 837 O O . ILE A 1 105 ? -17.672 27.781 -1.57 1 97.56 105 ILE A O 1
ATOM 841 N N . HIS A 1 106 ? -19.172 26.234 -1.217 1 97.75 106 HIS A N 1
ATOM 842 C CA . HIS A 1 106 ? -20.312 27.125 -1.19 1 97.75 106 HIS A CA 1
ATOM 843 C C . HIS A 1 106 ? -21.094 27 0.112 1 97.75 106 HIS A C 1
ATOM 845 O O . HIS A 1 106 ? -22.156 26.375 0.141 1 97.75 106 HIS A O 1
ATOM 851 N N . PRO A 1 107 ? -20.641 27.75 1.12 1 97.69 107 PRO A N 1
ATOM 852 C CA . PRO A 1 107 ? -21.109 27.547 2.492 1 97.69 107 PRO A CA 1
ATOM 853 C C . PRO A 1 107 ? -22.625 27.609 2.615 1 97.69 107 PRO A C 1
ATOM 855 O O . PRO A 1 107 ? -23.234 26.766 3.275 1 97.69 107 PRO A O 1
ATOM 858 N N . ASP A 1 108 ? -23.266 28.594 1.941 1 97.19 108 ASP A N 1
ATOM 859 C CA . ASP A 1 108 ? -24.703 28.766 2.061 1 97.19 108 ASP A CA 1
ATOM 860 C C . ASP A 1 108 ? -25.453 27.594 1.422 1 97.19 108 ASP A C 1
ATOM 862 O O . ASP A 1 108 ? -26.406 27.062 1.999 1 97.19 108 ASP A O 1
ATOM 866 N N . GLU A 1 109 ? -25.016 27.172 0.28 1 97.44 109 GLU A N 1
ATOM 867 C CA . GLU A 1 109 ? -25.625 26.047 -0.402 1 97.44 109 GLU A CA 1
ATOM 868 C C . GLU A 1 109 ? -25.391 24.75 0.365 1 97.44 109 GLU A C 1
ATOM 870 O O . GLU A 1 109 ? -26.281 23.906 0.467 1 97.44 109 GLU A O 1
ATOM 875 N N . LEU A 1 110 ? -24.172 24.594 0.82 1 97.56 110 LEU A N 1
ATOM 876 C CA . LEU A 1 110 ? -23.812 23.391 1.564 1 97.56 110 LEU A CA 1
ATOM 877 C C . LEU A 1 110 ? -24.688 23.25 2.809 1 97.56 110 LEU A C 1
ATOM 879 O O . LEU A 1 110 ? -25.188 22.156 3.098 1 97.56 110 LEU A O 1
ATOM 883 N N . LEU A 1 111 ? -24.859 24.344 3.561 1 97.12 111 LEU A N 1
ATOM 884 C CA . LEU A 1 111 ? -25.672 24.328 4.77 1 97.12 111 LEU A CA 1
ATOM 885 C C . LEU A 1 111 ? -27.125 23.938 4.453 1 97.12 111 LEU A C 1
ATOM 887 O O . LEU A 1 111 ? -27.734 23.172 5.199 1 97.12 111 LEU A O 1
ATOM 891 N N . ALA A 1 112 ? -27.594 24.469 3.381 1 96.88 112 ALA A N 1
ATOM 892 C CA . ALA A 1 112 ? -28.953 24.141 2.965 1 96.88 112 ALA A CA 1
ATOM 893 C C . ALA A 1 112 ? -29.109 22.641 2.699 1 96.88 112 ALA A C 1
ATOM 895 O O . ALA A 1 112 ? -30.125 22.031 3.053 1 96.88 112 ALA A O 1
ATOM 896 N N . GLU A 1 113 ? -28.141 22.078 2.066 1 95.81 113 GLU A N 1
ATOM 897 C CA . GLU A 1 113 ? -28.172 20.641 1.758 1 95.81 113 GLU A CA 1
ATOM 898 C C . GLU A 1 113 ? -28 19.797 3.018 1 95.81 113 GLU A C 1
ATOM 900 O O . GLU A 1 113 ? -28.641 18.766 3.166 1 95.81 113 GLU A O 1
ATOM 905 N N . ILE A 1 114 ? -27.078 20.219 3.896 1 95.19 114 ILE A N 1
ATOM 906 C CA . ILE A 1 114 ? -26.812 19.5 5.133 1 95.19 114 ILE A CA 1
ATOM 907 C C . ILE A 1 114 ? -28.078 19.438 5.977 1 95.19 114 ILE A C 1
ATOM 909 O O . ILE A 1 114 ? -28.375 18.406 6.602 1 95.19 114 ILE A O 1
ATOM 913 N N . LYS A 1 115 ? -28.844 20.484 6 1 94.62 115 LYS A N 1
ATOM 914 C CA . LYS A 1 115 ? -30.078 20.562 6.777 1 94.62 115 LYS A CA 1
ATOM 915 C C . LYS A 1 115 ? -31.109 19.531 6.293 1 94.62 115 LYS A C 1
ATOM 917 O O . LYS A 1 115 ? -31.984 19.109 7.051 1 94.62 115 LYS A O 1
ATOM 922 N N . LYS A 1 116 ? -30.953 19.078 5.047 1 92.25 116 LYS A N 1
ATOM 923 C CA . LYS A 1 116 ? -31.875 18.109 4.465 1 92.25 116 LYS A CA 1
ATOM 924 C C . LYS A 1 116 ? -31.453 16.688 4.766 1 92.25 116 LYS A C 1
ATOM 926 O O . LYS A 1 116 ? -32.25 15.75 4.637 1 92.25 116 LYS A O 1
ATOM 931 N N . GLU A 1 117 ? -30.297 16.531 5.113 1 87 117 GLU A N 1
ATOM 932 C CA . GLU A 1 117 ? -29.75 15.195 5.324 1 87 117 GLU A CA 1
ATOM 933 C C . GLU A 1 117 ? -30.234 14.609 6.648 1 87 117 GLU A C 1
ATOM 935 O O . GLU A 1 117 ? -30.594 15.352 7.57 1 87 117 GLU A O 1
ATOM 940 N N . ASN A 1 118 ? -30.359 13.234 6.695 1 84.25 118 ASN A N 1
ATOM 941 C CA . ASN A 1 118 ? -30.625 12.555 7.957 1 84.25 118 ASN A CA 1
ATOM 942 C C . ASN A 1 118 ? -29.359 12.438 8.812 1 84.25 118 ASN A C 1
ATOM 944 O O . ASN A 1 118 ? -28.703 11.391 8.805 1 84.25 118 ASN A O 1
ATOM 948 N N . LEU A 1 119 ? -29.125 13.492 9.578 1 85.56 119 LEU A N 1
ATOM 949 C CA . LEU A 1 119 ? -27.922 13.555 10.391 1 85.56 119 LEU A CA 1
ATOM 950 C C . LEU A 1 119 ? -28.062 12.727 11.656 1 85.56 119 LEU A C 1
ATOM 952 O O . LEU A 1 119 ? -29.016 12.93 12.43 1 85.56 119 LEU A O 1
ATOM 956 N N . HIS A 1 120 ? -27.219 11.781 11.844 1 79 120 HIS A N 1
ATOM 957 C CA . HIS A 1 120 ? -27.266 10.922 13.023 1 79 120 HIS A CA 1
ATOM 958 C C . HIS A 1 120 ? -26.578 11.586 14.211 1 79 120 HIS A C 1
ATOM 960 O O . HIS A 1 120 ? -26.891 11.273 15.367 1 79 120 HIS A O 1
ATOM 966 N N . ASP A 1 121 ? -25.688 12.477 13.969 1 85.69 121 ASP A N 1
ATOM 967 C CA . ASP A 1 121 ? -24.969 13.172 15.031 1 85.69 121 ASP A CA 1
ATOM 968 C C . ASP A 1 121 ? -25.75 14.398 15.5 1 85.69 121 ASP A C 1
ATOM 970 O O . ASP A 1 121 ? -25.891 15.375 14.75 1 85.69 121 ASP A O 1
ATOM 974 N N . GLU A 1 122 ? -26.109 14.367 16.703 1 90.06 122 GLU A N 1
ATOM 975 C CA . GLU A 1 122 ? -26.938 15.43 17.266 1 90.06 122 GLU A CA 1
ATOM 976 C C . GLU A 1 122 ? -26.188 16.766 17.281 1 90.06 122 GLU A C 1
ATOM 978 O O . GLU A 1 122 ? -26.797 17.828 17.109 1 90.06 122 GLU A O 1
ATOM 983 N N . CYS A 1 123 ? -24.953 16.719 17.5 1 91.69 123 CYS A N 1
ATOM 984 C CA . CYS A 1 123 ? -24.141 17.938 17.547 1 91.69 123 CYS A CA 1
ATOM 985 C C . CYS A 1 123 ? -24.109 18.609 16.188 1 91.69 123 CYS A C 1
ATOM 987 O O . CYS A 1 123 ? -24.312 19.828 16.094 1 91.69 123 CYS A O 1
ATOM 989 N N . ILE A 1 124 ? -23.984 17.875 15.141 1 93.81 124 ILE A N 1
ATOM 990 C CA . ILE A 1 124 ? -23.969 18.406 13.781 1 93.81 124 ILE A CA 1
ATOM 991 C C . ILE A 1 124 ? -25.328 19 13.43 1 93.81 124 ILE A C 1
ATOM 993 O O . ILE A 1 124 ? -25.422 20.062 12.828 1 93.81 124 ILE A O 1
ATOM 997 N N . LYS A 1 125 ? -26.312 18.25 13.828 1 94.88 125 LYS A N 1
ATOM 998 C CA . LYS A 1 125 ? -27.672 18.703 13.57 1 94.88 125 LYS A CA 1
ATOM 999 C C . LYS A 1 125 ? -27.953 20.031 14.258 1 94.88 125 LYS A C 1
ATOM 1001 O O . LYS A 1 125 ? -28.5 20.953 13.641 1 94.88 125 LYS A O 1
ATOM 1006 N N . GLU A 1 126 ? -27.609 20.094 15.438 1 96.12 126 GLU A N 1
ATOM 1007 C CA . GLU A 1 126 ? -27.797 21.328 16.188 1 96.12 126 GLU A CA 1
ATOM 1008 C C . GLU A 1 126 ? -27.031 22.484 15.562 1 96.12 126 GLU A C 1
ATOM 1010 O O . GLU A 1 126 ? -27.562 23.578 15.406 1 96.12 126 GLU A O 1
ATOM 1015 N N . HIS A 1 127 ? -25.797 22.281 15.18 1 96.88 127 HIS A N 1
ATOM 1016 C CA . HIS A 1 127 ? -24.969 23.328 14.57 1 96.88 127 HIS A CA 1
ATOM 1017 C C . HIS A 1 127 ? -25.562 23.781 13.242 1 96.88 127 HIS A C 1
ATOM 1019 O O . HIS A 1 127 ? -25.562 24.969 12.938 1 96.88 127 HIS A O 1
ATOM 1025 N N . ALA A 1 128 ? -26.094 22.875 12.531 1 96.81 128 ALA A N 1
ATOM 1026 C CA . ALA A 1 128 ? -26.641 23.188 11.211 1 96.81 128 ALA A CA 1
ATOM 1027 C C . ALA A 1 128 ? -27.891 24.062 11.328 1 96.81 128 ALA A C 1
ATOM 1029 O O . ALA A 1 128 ? -28.125 24.906 10.469 1 96.81 128 ALA A O 1
ATOM 1030 N N . HIS A 1 129 ? -28.625 23.906 12.367 1 96.44 129 HIS A N 1
ATOM 1031 C CA . HIS A 1 129 ? -29.906 24.578 12.469 1 96.44 129 HIS A CA 1
ATOM 1032 C C . HIS A 1 129 ? -29.828 25.812 13.359 1 96.44 129 HIS A C 1
ATOM 1034 O O . HIS A 1 129 ? -30.766 26.625 13.391 1 96.44 129 HIS A O 1
ATOM 1040 N N . SER A 1 130 ? -28.797 26.031 14.039 1 96.38 130 SER A N 1
ATOM 1041 C CA . SER A 1 130 ? -28.688 27.094 15.047 1 96.38 130 SER A CA 1
ATOM 1042 C C . SER A 1 130 ? -28.5 28.453 14.398 1 96.38 130 SER A C 1
ATOM 1044 O O . SER A 1 130 ? -28.812 29.484 14.992 1 96.38 130 SER A O 1
ATOM 1046 N N . GLY A 1 131 ? -27.844 28.484 13.242 1 95.38 131 GLY A N 1
ATOM 1047 C CA . GLY A 1 131 ? -27.469 29.75 12.609 1 95.38 131 GLY A CA 1
ATOM 1048 C C . GLY A 1 131 ? -26.188 30.344 13.164 1 95.38 131 GLY A C 1
ATOM 1049 O O . GLY A 1 131 ? -25.781 31.438 12.758 1 95.38 131 GLY A O 1
ATOM 1050 N N . GLU A 1 132 ? -25.531 29.641 13.953 1 97.06 132 GLU A N 1
ATOM 1051 C CA . GLU A 1 132 ? -24.344 30.141 14.641 1 97.06 132 GLU A CA 1
ATOM 1052 C C . GLU A 1 132 ? -23.078 29.547 14.047 1 97.06 132 GLU A C 1
ATOM 1054 O O . GLU A 1 132 ? -21.969 29.859 14.5 1 97.06 132 GLU A O 1
ATOM 1059 N N . TRP A 1 133 ? -23.297 28.703 13.039 1 97.88 133 TRP A N 1
ATOM 1060 C CA . TRP A 1 133 ? -22.156 28 12.469 1 97.88 133 TRP A CA 1
ATOM 1061 C C . TRP A 1 133 ? -22.156 28.109 10.945 1 97.88 133 TRP A C 1
ATOM 1063 O O . TRP A 1 133 ? -23.203 28.266 10.32 1 97.88 133 TRP A O 1
ATOM 1073 N N . MET A 1 134 ? -21 28.109 10.359 1 98.25 134 MET A N 1
ATOM 1074 C CA . MET A 1 134 ? -20.781 28.094 8.914 1 98.25 134 MET A CA 1
ATOM 1075 C C . MET A 1 134 ? -20.047 26.812 8.492 1 98.25 134 MET A C 1
ATOM 1077 O O . MET A 1 134 ? -19 26.484 9.055 1 98.25 134 MET A O 1
ATOM 1081 N N . PHE A 1 135 ? -20.672 26.141 7.539 1 98.12 135 PHE A N 1
ATOM 1082 C CA . PHE A 1 135 ? -20.094 24.875 7.062 1 98.12 135 PHE A CA 1
ATOM 1083 C C . PHE A 1 135 ? -19.375 25.094 5.738 1 98.12 135 PHE A C 1
ATOM 1085 O O . PHE A 1 135 ? -19.75 25.953 4.941 1 98.12 135 PHE A O 1
ATOM 1092 N N . GLY A 1 136 ? -18.297 24.297 5.555 1 97.88 136 GLY A N 1
ATOM 1093 C CA . GLY A 1 136 ? -17.609 24.312 4.273 1 97.88 136 GLY A CA 1
ATOM 1094 C C . GLY A 1 136 ? -16.125 24 4.383 1 97.88 136 GLY A C 1
ATOM 1095 O O . GLY A 1 136 ? -15.523 24.219 5.438 1 97.88 136 GLY A O 1
ATOM 1096 N N . ARG A 1 137 ? -15.555 23.547 3.281 1 97.5 137 ARG A N 1
ATOM 1097 C CA . ARG A 1 137 ? -14.117 23.312 3.25 1 97.5 137 ARG A CA 1
ATOM 1098 C C . ARG A 1 137 ? -13.344 24.625 3.303 1 97.5 137 ARG A C 1
ATOM 1100 O O . ARG A 1 137 ? -13.555 25.516 2.471 1 97.5 137 ARG A O 1
ATOM 1107 N N . GLY A 1 138 ? -12.531 24.781 4.262 1 97.38 138 GLY A N 1
ATOM 1108 C CA . GLY A 1 138 ? -11.664 25.938 4.367 1 97.38 138 GLY A CA 1
ATOM 1109 C C . GLY A 1 138 ? -12.234 27.031 5.266 1 97.38 138 GLY A C 1
ATOM 1110 O O . GLY A 1 138 ? -11.523 27.969 5.645 1 97.38 138 GLY A O 1
ATOM 1111 N N . VAL A 1 139 ? -13.484 26.875 5.703 1 98.31 139 VAL A N 1
ATOM 1112 C CA . VAL A 1 139 ? -14.078 27.922 6.539 1 98.31 139 VAL A CA 1
ATOM 1113 C C . VAL A 1 139 ? -13.336 27.984 7.871 1 98.31 139 VAL A C 1
ATOM 1115 O O . VAL A 1 139 ? -13.242 29.062 8.477 1 98.31 139 VAL A O 1
ATOM 1118 N N . LEU A 1 140 ? -12.922 26.828 8.273 1 97.56 140 LEU A N 1
ATOM 1119 C CA . LEU A 1 140 ? -12.227 26.719 9.555 1 97.56 140 LEU A CA 1
ATOM 1120 C C . LEU A 1 140 ? -10.719 26.672 9.352 1 97.56 140 LEU A C 1
ATOM 1122 O O . LEU A 1 140 ? -9.977 27.391 10.023 1 97.56 140 LEU A O 1
ATOM 1126 N N . ASP A 1 141 ? -10.156 26 8.477 1 95.12 141 ASP A N 1
ATOM 1127 C CA . ASP A 1 141 ? -8.734 25.734 8.266 1 95.12 141 ASP A CA 1
ATOM 1128 C C . ASP A 1 141 ? -8.289 26.203 6.879 1 95.12 141 ASP A C 1
ATOM 1130 O O . ASP A 1 141 ? -8.148 25.375 5.965 1 95.12 141 ASP A O 1
ATOM 1134 N N . MET A 1 142 ? -8 27.453 6.688 1 95.94 142 MET A N 1
ATOM 1135 C CA . MET A 1 142 ? -8.219 28.484 7.695 1 95.94 142 MET A CA 1
ATOM 1136 C C . MET A 1 142 ? -8.562 29.812 7.039 1 95.94 142 MET A C 1
ATOM 1138 O O . MET A 1 142 ? -8.055 30.859 7.449 1 95.94 142 MET A O 1
ATOM 1142 N N . LYS A 1 143 ? -9.398 29.719 6.016 1 98.19 143 LYS A N 1
ATOM 1143 C CA . LYS A 1 143 ? -9.672 30.906 5.223 1 98.19 143 LYS A CA 1
ATOM 1144 C C . LYS A 1 143 ? -10.391 31.969 6.055 1 98.19 143 LYS A C 1
ATOM 1146 O O . LYS A 1 143 ? -10.258 33.156 5.789 1 98.19 143 LYS A O 1
ATOM 1151 N N . SER A 1 144 ? -11.133 31.625 7.039 1 98.5 144 SER A N 1
ATOM 1152 C CA . SER A 1 144 ? -11.711 32.625 7.938 1 98.5 144 SER A CA 1
ATOM 1153 C C . SER A 1 144 ? -10.633 33.281 8.773 1 98.5 144 SER A C 1
ATOM 1155 O O . SER A 1 144 ? -10.734 34.5 9.07 1 98.5 144 SER A O 1
ATOM 1157 N N . GLY A 1 145 ? -9.641 32.531 9.273 1 98.5 145 GLY A N 1
ATOM 1158 C CA . GLY A 1 145 ? -8.508 33.125 9.961 1 98.5 145 GLY A CA 1
ATOM 1159 C C . GLY A 1 145 ? -7.742 34.094 9.086 1 98.5 145 GLY A C 1
ATOM 1160 O O . GLY A 1 145 ? -7.391 35.188 9.531 1 98.5 145 GLY A O 1
ATOM 1161 N N . LEU A 1 146 ? -7.496 33.688 7.871 1 98.62 146 LEU A N 1
ATOM 1162 C CA . LEU A 1 146 ? -6.824 34.594 6.926 1 98.62 146 LEU A CA 1
ATOM 1163 C C . LEU A 1 146 ? -7.66 35.844 6.668 1 98.62 146 LEU A C 1
ATOM 1165 O O . LEU A 1 146 ? -7.117 36.938 6.578 1 98.62 146 LEU A O 1
ATOM 1169 N N . ALA A 1 147 ? -8.945 35.656 6.559 1 98.75 147 ALA A N 1
ATOM 1170 C CA . ALA A 1 147 ? -9.852 36.781 6.355 1 98.75 147 ALA A CA 1
ATOM 1171 C C . ALA A 1 147 ? -9.742 37.781 7.492 1 98.75 147 ALA A C 1
ATOM 1173 O O . ALA A 1 147 ? -9.812 39 7.27 1 98.75 147 ALA A O 1
ATOM 1174 N N . SER A 1 148 ? -9.641 37.281 8.672 1 98.56 148 SER A N 1
ATOM 1175 C CA . SER A 1 148 ? -9.445 38.156 9.828 1 98.56 148 SER A CA 1
ATOM 1176 C C . SER A 1 148 ? -8.195 39 9.672 1 98.56 148 SER A C 1
ATOM 1178 O O . SER A 1 148 ? -8.227 40.219 9.922 1 98.56 148 SER A O 1
ATOM 1180 N N . HIS A 1 149 ? -7.105 38.406 9.305 1 98.75 149 HIS A N 1
ATOM 1181 C CA . HIS A 1 149 ? -5.852 39.125 9.094 1 98.75 149 HIS A CA 1
ATOM 1182 C C . HIS A 1 149 ? -5.988 40.156 7.973 1 98.75 149 HIS A C 1
ATOM 1184 O O . HIS A 1 149 ? -5.473 41.281 8.078 1 98.75 149 HIS A O 1
ATOM 1190 N N . LEU A 1 150 ? -6.684 39.781 6.93 1 98.56 150 LEU A N 1
ATOM 1191 C CA . LEU A 1 150 ? -6.879 40.656 5.793 1 98.56 150 LEU A CA 1
ATOM 1192 C C . LEU A 1 150 ? -7.719 41.875 6.195 1 98.56 150 LEU A C 1
ATOM 1194 O O . LEU A 1 150 ? -7.473 43 5.727 1 98.56 150 LEU A O 1
ATOM 1198 N N . TYR A 1 151 ? -8.672 41.625 6.984 1 98.56 151 TYR A N 1
ATOM 1199 C CA . TYR A 1 151 ? -9.484 42.719 7.496 1 98.56 151 TYR A CA 1
ATOM 1200 C C . TYR A 1 151 ? -8.617 43.719 8.258 1 98.56 151 TYR A C 1
ATOM 1202 O O . TYR A 1 151 ? -8.758 44.938 8.078 1 98.56 151 TYR A O 1
ATOM 1210 N N . LEU A 1 152 ? -7.773 43.219 9.148 1 98.62 152 LEU A N 1
ATOM 1211 C CA . LEU A 1 152 ? -6.922 44.094 9.945 1 98.62 152 LEU A CA 1
ATOM 1212 C C . LEU A 1 152 ? -5.953 44.875 9.047 1 98.62 152 LEU A C 1
ATOM 1214 O O . LEU A 1 152 ? -5.656 46.031 9.312 1 98.62 152 LEU A O 1
ATOM 1218 N N . LEU A 1 153 ? -5.418 44.156 8.047 1 98.44 153 LEU A N 1
ATOM 1219 C CA . LEU A 1 153 ? -4.574 44.875 7.078 1 98.44 153 LEU A CA 1
ATOM 1220 C C . LEU A 1 153 ? -5.328 46.031 6.438 1 98.44 153 LEU A C 1
ATOM 1222 O O . LEU A 1 153 ? -4.793 47.125 6.316 1 98.44 153 LEU A O 1
ATOM 1226 N N . LYS A 1 154 ? -6.508 45.75 5.977 1 98.06 154 LYS A N 1
ATOM 1227 C CA . LYS A 1 154 ? -7.34 46.781 5.371 1 98.06 154 LYS A CA 1
ATOM 1228 C C . LYS A 1 154 ? -7.609 47.906 6.355 1 98.06 154 LYS A C 1
ATOM 1230 O O . LYS A 1 154 ? -7.512 49.094 6 1 98.06 154 LYS A O 1
ATOM 1235 N N . TYR A 1 155 ? -7.996 47.562 7.527 1 98.12 155 TYR A N 1
ATOM 1236 C CA . TYR A 1 155 ? -8.312 48.562 8.555 1 98.12 155 TYR A CA 1
ATOM 1237 C C . TYR A 1 155 ? -7.145 49.5 8.766 1 98.12 155 TYR A C 1
ATOM 1239 O O . TYR A 1 155 ? -7.324 50.719 8.758 1 98.12 155 TYR A O 1
ATOM 1247 N N . TYR A 1 156 ? -5.957 49 8.93 1 97.31 156 TYR A N 1
ATOM 1248 C CA . TYR A 1 156 ? -4.797 49.812 9.219 1 97.31 156 TYR A CA 1
ATOM 1249 C C . TYR A 1 156 ? -4.332 50.562 7.969 1 97.31 156 TYR A C 1
ATOM 1251 O O . TYR A 1 156 ? -3.719 51.625 8.062 1 97.31 156 TYR A O 1
ATOM 1259 N N . SER A 1 157 ? -4.594 49.969 6.82 1 97.56 157 SER A N 1
ATOM 1260 C CA . SER A 1 157 ? -4.305 50.719 5.594 1 97.56 157 SER A CA 1
ATOM 1261 C C . SER A 1 157 ? -5.172 51.969 5.48 1 97.56 157 SER A C 1
ATOM 1263 O O . SER A 1 157 ? -4.75 52.969 4.898 1 97.56 157 SER A O 1
ATOM 1265 N N . GLU A 1 158 ? -6.332 51.906 6.023 1 96.94 158 GLU A N 1
ATOM 1266 C CA . GLU A 1 158 ? -7.258 53.031 6.02 1 96.94 158 GLU A CA 1
ATOM 1267 C C . GLU A 1 158 ? -7.008 53.938 7.215 1 96.94 158 GLU A C 1
ATOM 1269 O O . GLU A 1 158 ? -7.426 55.125 7.207 1 96.94 158 GLU A O 1
ATOM 1274 N N . ASN A 1 159 ? -6.367 53.406 8.195 1 95.88 159 ASN A N 1
ATOM 1275 C CA . ASN A 1 159 ? -6.074 54.156 9.422 1 95.88 159 ASN A CA 1
ATOM 1276 C C . ASN A 1 159 ? -4.613 54 9.828 1 95.88 159 ASN A C 1
ATOM 1278 O O . ASN A 1 159 ? -4.324 53.562 10.945 1 95.88 159 ASN A O 1
ATOM 1282 N N . PRO A 1 160 ? -3.691 54.469 9 1 93.81 160 PRO A N 1
ATOM 1283 C CA . PRO A 1 160 ? -2.275 54.281 9.305 1 93.81 160 PRO A CA 1
ATOM 1284 C C . PRO A 1 160 ? -1.81 55.031 10.539 1 93.81 160 PRO A C 1
ATOM 1286 O O . PRO A 1 160 ? -0.792 54.688 11.141 1 93.81 160 PRO A O 1
ATOM 1289 N N . ASP A 1 161 ? -2.498 56.062 10.883 1 92.25 161 ASP A N 1
ATOM 1290 C CA . ASP A 1 161 ? -2.166 56.875 12.047 1 92.25 161 ASP A CA 1
ATOM 1291 C C . ASP A 1 161 ? -2.432 56.125 13.344 1 92.25 161 ASP A C 1
ATOM 1293 O O . ASP A 1 161 ? -1.952 56.531 14.406 1 92.25 161 ASP A O 1
ATOM 1297 N N . GLN A 1 162 ? -3.127 55 13.25 1 92.81 162 GLN A N 1
ATOM 1298 C CA . GLN A 1 162 ? -3.449 54.219 14.438 1 92.81 162 GLN A CA 1
ATOM 1299 C C . GLN A 1 162 ? -2.445 53.094 14.641 1 92.81 162 GLN A C 1
ATOM 1301 O O . GLN A 1 162 ? -2.527 52.344 15.625 1 92.81 162 GLN A O 1
ATOM 1306 N N . LEU A 1 163 ? -1.516 53 13.812 1 93.12 163 LEU A N 1
ATOM 1307 C CA . LEU A 1 163 ? -0.51 51.969 13.852 1 93.12 163 LEU A CA 1
ATOM 1308 C C . LEU A 1 163 ? 0.834 52.5 14.32 1 93.12 163 LEU A C 1
ATOM 1310 O O . LEU A 1 163 ? 1.438 53.344 13.648 1 93.12 163 LEU A O 1
ATOM 1314 N N . LEU A 1 164 ? 1.318 52.094 15.461 1 91.19 164 LEU A N 1
ATOM 1315 C CA . LEU A 1 164 ? 2.543 52.594 16.078 1 91.19 164 LEU A CA 1
ATOM 1316 C C . LEU A 1 164 ? 3.768 51.875 15.508 1 91.19 164 LEU A C 1
ATOM 1318 O O . LEU A 1 164 ? 4.863 52 16.062 1 91.19 164 LEU A O 1
ATOM 1322 N N . GLY A 1 165 ? 3.754 51.219 14.492 1 94.5 165 GLY A N 1
ATOM 1323 C CA . GLY A 1 165 ? 4.75 50.469 13.758 1 94.5 165 GLY A CA 1
ATOM 1324 C C . GLY A 1 165 ? 4.281 50.031 12.383 1 94.5 165 GLY A C 1
ATOM 1325 O O . GLY A 1 165 ? 3.611 50.812 11.68 1 94.5 165 GLY A O 1
ATOM 1326 N N . ASN A 1 166 ? 4.742 48.875 11.984 1 95.94 166 ASN A N 1
ATOM 1327 C CA . ASN A 1 166 ? 4.34 48.344 10.68 1 95.94 166 ASN A CA 1
ATOM 1328 C C . ASN A 1 166 ? 3.645 47 10.797 1 95.94 166 ASN A C 1
ATOM 1330 O O . ASN A 1 166 ? 3.812 46.312 11.797 1 95.94 166 ASN A O 1
ATOM 1334 N N . LEU A 1 167 ? 2.842 46.75 9.82 1 97.5 167 LEU A N 1
ATOM 1335 C CA . LEU A 1 167 ? 2.121 45.469 9.727 1 97.5 167 LEU A CA 1
ATOM 1336 C C . LEU A 1 167 ? 2.4 44.812 8.391 1 97.5 167 LEU A C 1
ATOM 1338 O O . LEU A 1 167 ? 2.273 45.406 7.332 1 97.5 167 LEU A O 1
ATOM 1342 N N . VAL A 1 168 ? 2.838 43.594 8.445 1 98.31 168 VAL A N 1
ATOM 1343 C CA . VAL A 1 168 ? 3.088 42.781 7.262 1 98.31 168 VAL A CA 1
ATOM 1344 C C . VAL A 1 168 ? 2.135 41.562 7.242 1 98.31 168 VAL A C 1
ATOM 1346 O O . VAL A 1 168 ? 1.863 40.969 8.289 1 98.31 168 VAL A O 1
ATOM 1349 N N . ILE A 1 169 ? 1.617 41.25 6.113 1 98.62 169 ILE A N 1
ATOM 1350 C CA . ILE A 1 169 ? 0.819 40.031 5.969 1 98.62 169 ILE A CA 1
ATOM 1351 C C . ILE A 1 169 ? 1.518 39.062 5.016 1 98.62 169 ILE A C 1
ATOM 1353 O O . ILE A 1 169 ? 2.111 39.469 4.02 1 98.62 169 ILE A O 1
ATOM 1357 N N . VAL A 1 170 ? 1.574 37.844 5.379 1 98.62 170 VAL A N 1
ATOM 1358 C CA . VAL A 1 170 ? 2.025 36.75 4.52 1 98.62 170 VAL A CA 1
ATOM 1359 C C . VAL A 1 170 ? 0.886 35.75 4.297 1 98.62 170 VAL A C 1
ATOM 1361 O O . VAL A 1 170 ? 0.6 34.938 5.164 1 98.62 170 VAL A O 1
ATOM 1364 N N . ALA A 1 171 ? 0.22 35.875 3.195 1 98.69 171 ALA A N 1
ATOM 1365 C CA . ALA A 1 171 ? -0.721 34.844 2.758 1 98.69 171 ALA A CA 1
ATOM 1366 C C . ALA A 1 171 ? -0.016 33.75 1.931 1 98.69 171 ALA A C 1
ATOM 1368 O O . ALA A 1 171 ? 0.352 34 0.778 1 98.69 171 ALA A O 1
ATOM 1369 N N . GLU A 1 172 ? 0.141 32.656 2.518 1 98.19 172 GLU A N 1
ATOM 1370 C CA . GLU A 1 172 ? 1.064 31.672 1.933 1 98.19 172 GLU A CA 1
ATOM 1371 C C . GLU A 1 172 ? 0.314 30.5 1.321 1 98.19 172 GLU A C 1
ATOM 1373 O O . GLU A 1 172 ? -0.821 30.203 1.708 1 98.19 172 GLU A O 1
ATOM 1378 N N . CYS A 1 173 ? 0.936 29.844 0.369 1 97.31 173 CYS A N 1
ATOM 1379 C CA . CYS A 1 173 ? 0.437 28.641 -0.282 1 97.31 173 CYS A CA 1
ATOM 1380 C C . CYS A 1 173 ? 1.115 27.391 0.279 1 97.31 173 CYS A C 1
ATOM 1382 O O . CYS A 1 173 ? 2.08 27.5 1.037 1 97.31 173 CYS A O 1
ATOM 1384 N N . ASP A 1 174 ? 0.584 26.234 0.067 1 94.75 174 ASP A N 1
ATOM 1385 C CA . ASP A 1 174 ? 1.203 24.922 0.221 1 94.75 174 ASP A CA 1
ATOM 1386 C C . ASP A 1 174 ? 1.474 24.609 1.691 1 94.75 174 ASP A C 1
ATOM 1388 O O . ASP A 1 174 ? 2.52 24.062 2.031 1 94.75 174 ASP A O 1
ATOM 1392 N N . GLU A 1 175 ? 0.621 25.078 2.584 1 92.94 175 GLU A N 1
ATOM 1393 C CA . GLU A 1 175 ? 0.759 24.719 3.99 1 92.94 175 GLU A CA 1
ATOM 1394 C C . GLU A 1 175 ? 0.366 23.266 4.223 1 92.94 175 GLU A C 1
ATOM 1396 O O . GLU A 1 175 ? 0.984 22.562 5.031 1 92.94 175 GLU A O 1
ATOM 1401 N N . GLU A 1 176 ? -0.484 22.719 3.496 1 88.62 176 GLU A N 1
ATOM 1402 C CA . GLU A 1 176 ? -1.114 21.422 3.729 1 88.62 176 GLU A CA 1
ATOM 1403 C C . GLU A 1 176 ? -0.22 20.281 3.256 1 88.62 176 GLU A C 1
ATOM 1405 O O . GLU A 1 176 ? -0.559 19.109 3.428 1 88.62 176 GLU A O 1
ATOM 1410 N N . ASP A 1 177 ? 0.869 20.625 2.604 1 88.75 177 ASP A N 1
ATOM 1411 C CA . ASP A 1 177 ? 1.719 19.578 2.055 1 88.75 177 ASP A CA 1
ATOM 1412 C C . ASP A 1 177 ? 3.193 19.875 2.32 1 88.75 177 ASP A C 1
ATOM 1414 O O . ASP A 1 177 ? 3.73 19.484 3.361 1 88.75 177 ASP A O 1
ATOM 1418 N N . GLY A 1 178 ? 3.818 20.875 1.653 1 88.88 178 GLY A N 1
ATOM 1419 C CA . GLY A 1 178 ? 5.27 20.984 1.678 1 88.88 178 GLY A CA 1
ATOM 1420 C C . GLY A 1 178 ? 5.758 22.312 2.25 1 88.88 178 GLY A C 1
ATOM 1421 O O . GLY A 1 178 ? 6.961 22.516 2.383 1 88.88 178 GLY A O 1
ATOM 1422 N N . SER A 1 179 ? 4.891 23.219 2.52 1 94.38 179 SER A N 1
ATOM 1423 C CA . SER A 1 179 ? 5.188 24.5 3.141 1 94.38 179 SER A CA 1
ATOM 1424 C C . SER A 1 179 ? 6.141 25.328 2.277 1 94.38 179 SER A C 1
ATOM 1426 O O . SER A 1 179 ? 6.941 26.109 2.797 1 94.38 179 SER A O 1
ATOM 1428 N N . HIS A 1 180 ? 6.121 25.125 0.989 1 93.81 180 HIS A N 1
ATOM 1429 C CA . HIS A 1 180 ? 6.957 25.922 0.09 1 93.81 180 HIS A CA 1
ATOM 1430 C C . HIS A 1 180 ? 6.617 27.406 0.185 1 93.81 180 HIS A C 1
ATOM 1432 O O . HIS A 1 180 ? 7.477 28.25 -0.044 1 93.81 180 HIS A O 1
ATOM 1438 N N . GLY A 1 181 ? 5.379 27.656 0.513 1 96.62 181 GLY A N 1
ATOM 1439 C CA . GLY A 1 181 ? 4.945 29.031 0.616 1 96.62 181 GLY A CA 1
ATOM 1440 C C . GLY A 1 181 ? 5.719 29.828 1.65 1 96.62 181 GLY A C 1
ATOM 1441 O O . GLY A 1 181 ? 6.461 30.75 1.305 1 96.62 181 GLY A O 1
ATOM 1442 N N . ILE A 1 182 ? 5.648 29.391 2.885 1 97.19 182 ILE A N 1
ATOM 1443 C CA . ILE A 1 182 ? 6.297 30.141 3.957 1 97.19 182 ILE A CA 1
ATOM 1444 C C . ILE A 1 182 ? 7.812 30.062 3.803 1 97.19 182 ILE A C 1
ATOM 1446 O O . ILE A 1 182 ? 8.523 31.031 4.078 1 97.19 182 ILE A O 1
ATOM 1450 N N . LEU A 1 183 ? 8.312 28.984 3.363 1 95.88 183 LEU A N 1
ATOM 1451 C CA . LEU A 1 183 ? 9.75 28.828 3.186 1 95.88 183 LEU A CA 1
ATOM 1452 C C . LEU A 1 183 ? 10.273 29.812 2.137 1 95.88 183 LEU A C 1
ATOM 1454 O O . LEU A 1 183 ? 11.375 30.344 2.277 1 95.88 183 LEU A O 1
ATOM 1458 N N . SER A 1 184 ? 9.492 30.031 1.112 1 96.75 184 SER A N 1
ATOM 1459 C CA . SER A 1 184 ? 9.852 31.016 0.091 1 96.75 184 SER A CA 1
ATOM 1460 C C . SER A 1 184 ? 9.656 32.438 0.6 1 96.75 184 SER A C 1
ATOM 1462 O O . SER A 1 184 ? 10.43 33.344 0.266 1 96.75 184 SER A O 1
ATOM 1464 N N . ALA A 1 185 ? 8.625 32.625 1.376 1 97.56 185 ALA A N 1
ATOM 1465 C CA . ALA A 1 185 ? 8.289 33.938 1.886 1 97.56 185 ALA A CA 1
ATOM 1466 C C . ALA A 1 185 ? 9.398 34.469 2.797 1 97.56 185 ALA A C 1
ATOM 1468 O O . ALA A 1 185 ? 9.539 35.688 2.971 1 97.56 185 ALA A O 1
ATOM 1469 N N . LEU A 1 186 ? 10.156 33.562 3.398 1 96.88 186 LEU A N 1
ATOM 1470 C CA . LEU A 1 186 ? 11.258 34 4.258 1 96.88 186 LEU A CA 1
ATOM 1471 C C . LEU A 1 186 ? 12.211 34.906 3.508 1 96.88 186 LEU A C 1
ATOM 1473 O O . LEU A 1 186 ? 12.727 35.875 4.074 1 96.88 186 LEU A O 1
ATOM 1477 N N . LYS A 1 187 ? 12.477 34.625 2.262 1 96.19 187 LYS A N 1
ATOM 1478 C CA . LYS A 1 187 ? 13.359 35.438 1.445 1 96.19 187 LYS A CA 1
ATOM 1479 C C . LYS A 1 187 ? 12.789 36.844 1.275 1 96.19 187 LYS A C 1
ATOM 1481 O O . LYS A 1 187 ? 13.531 37.844 1.326 1 96.19 187 LYS A O 1
ATOM 1486 N N . ASP A 1 188 ? 11.547 36.906 1.043 1 96.94 188 ASP A N 1
ATOM 1487 C CA . ASP A 1 188 ? 10.883 38.188 0.91 1 96.94 188 ASP A CA 1
ATOM 1488 C C . ASP A 1 188 ? 10.938 38.969 2.219 1 96.94 188 ASP A C 1
ATOM 1490 O O . ASP A 1 188 ? 11.188 40.188 2.213 1 96.94 188 ASP A O 1
ATOM 1494 N N . LEU A 1 189 ? 10.664 38.312 3.309 1 97.44 189 LEU A N 1
ATOM 1495 C CA . LEU A 1 189 ? 10.672 38.969 4.613 1 97.44 189 LEU A CA 1
ATOM 1496 C C . LEU A 1 189 ? 12.062 39.5 4.949 1 97.44 189 LEU A C 1
ATOM 1498 O O . LEU A 1 189 ? 12.203 40.594 5.508 1 97.44 189 LEU A O 1
ATOM 1502 N N . ILE A 1 190 ? 13.07 38.688 4.672 1 96.56 190 ILE A N 1
ATOM 1503 C CA . ILE A 1 190 ? 14.445 39.125 4.91 1 96.56 190 ILE A CA 1
ATOM 1504 C C . ILE A 1 190 ? 14.781 40.312 4.051 1 96.56 190 ILE A C 1
ATOM 1506 O O . ILE A 1 190 ? 15.391 41.281 4.527 1 96.56 190 ILE A O 1
ATOM 1510 N N . ALA A 1 191 ? 14.398 40.25 2.783 1 96.25 191 ALA A N 1
ATOM 1511 C CA . ALA A 1 191 ? 14.641 41.375 1.883 1 96.25 191 ALA A CA 1
ATOM 1512 C C . ALA A 1 191 ? 13.969 42.656 2.404 1 96.25 191 ALA A C 1
ATOM 1514 O O . ALA A 1 191 ? 14.531 43.75 2.312 1 96.25 191 ALA A O 1
ATOM 1515 N N . TRP A 1 192 ? 12.781 42.562 2.936 1 95.88 192 TRP A N 1
ATOM 1516 C CA . TRP A 1 192 ? 12.023 43.719 3.412 1 95.88 192 TRP A CA 1
ATOM 1517 C C . TRP A 1 192 ? 12.641 44.281 4.684 1 95.88 192 TRP A C 1
ATOM 1519 O O . TRP A 1 192 ? 12.5 45.469 4.965 1 95.88 192 TRP A O 1
ATOM 1529 N N . LYS A 1 193 ? 13.25 43.438 5.484 1 93.06 193 LYS A N 1
ATOM 1530 C CA . LYS A 1 193 ? 14.016 43.969 6.613 1 93.06 193 LYS A CA 1
ATOM 1531 C C . LYS A 1 193 ? 15.031 45 6.152 1 93.06 193 LYS A C 1
ATOM 1533 O O . LYS A 1 193 ? 15.148 46.062 6.758 1 93.06 193 LYS A O 1
ATOM 1538 N N . GLU A 1 194 ? 15.688 44.625 5.094 1 91.31 194 GLU A N 1
ATOM 1539 C CA . GLU A 1 194 ? 16.75 45.469 4.578 1 91.31 194 GLU A CA 1
ATOM 1540 C C . GLU A 1 194 ? 16.172 46.688 3.82 1 91.31 194 GLU A C 1
ATOM 1542 O O . GLU A 1 194 ? 16.609 47.812 4.012 1 91.31 194 GLU A O 1
ATOM 1547 N N . GLU A 1 195 ? 15.203 46.438 3.031 1 94.06 195 GLU A N 1
ATOM 1548 C CA . GLU A 1 195 ? 14.656 47.438 2.129 1 94.06 195 GLU A CA 1
ATOM 1549 C C . GLU A 1 195 ? 13.875 48.5 2.898 1 94.06 195 GLU A C 1
ATOM 1551 O O . GLU A 1 195 ? 13.883 49.688 2.525 1 94.06 195 GLU A O 1
ATOM 1556 N N . HIS A 1 196 ? 13.203 48.062 3.959 1 93.12 196 HIS A N 1
ATOM 1557 C CA . HIS A 1 196 ? 12.266 48.969 4.613 1 93.12 196 HIS A CA 1
ATOM 1558 C C . HIS A 1 196 ? 12.648 49.188 6.07 1 93.12 196 HIS A C 1
ATOM 1560 O O . HIS A 1 196 ? 11.977 49.938 6.785 1 93.12 196 HIS A O 1
ATOM 1566 N N . GLY A 1 197 ? 13.734 48.5 6.508 1 91.81 197 GLY A N 1
ATOM 1567 C CA . GLY A 1 197 ? 14.188 48.625 7.879 1 91.81 197 GLY A CA 1
ATOM 1568 C C . GLY A 1 197 ? 13.25 48 8.891 1 91.81 197 GLY A C 1
ATOM 1569 O O . GLY A 1 197 ? 13.102 48.5 10.008 1 91.81 197 GLY A O 1
ATOM 1570 N N . PHE A 1 198 ? 12.602 46.969 8.484 1 94.69 198 PHE A N 1
ATOM 1571 C CA . PHE A 1 198 ? 11.648 46.312 9.359 1 94.69 198 PHE A CA 1
ATOM 1572 C C . PHE A 1 198 ? 12.375 45.562 10.477 1 94.69 198 PHE A C 1
ATOM 1574 O O . PHE A 1 198 ? 13.391 44.906 10.234 1 94.69 198 PHE A O 1
ATOM 1581 N N . ASN A 1 199 ? 11.953 45.75 11.633 1 94.94 199 ASN A N 1
ATOM 1582 C CA . ASN A 1 199 ? 12.305 44.906 12.781 1 94.94 199 ASN A CA 1
ATOM 1583 C C . ASN A 1 199 ? 11.133 44.031 13.211 1 94.94 199 ASN A C 1
ATOM 1585 O O . ASN A 1 199 ? 10.234 44.469 13.914 1 94.94 199 ASN A O 1
ATOM 1589 N N . TYR A 1 200 ? 11.156 42.781 12.82 1 96.31 200 TYR A N 1
ATOM 1590 C CA . TYR A 1 200 ? 10.062 41.875 13.148 1 96.31 200 TYR A CA 1
ATOM 1591 C C . TYR A 1 200 ? 10.062 41.531 14.641 1 96.31 200 TYR A C 1
ATOM 1593 O O . TYR A 1 200 ? 10.969 40.875 15.125 1 96.31 200 TYR A O 1
ATOM 1601 N N . ILE A 1 201 ? 9.016 41.875 15.32 1 96 201 ILE A N 1
ATOM 1602 C CA . ILE A 1 201 ? 9.031 41.75 16.781 1 96 201 ILE A CA 1
ATOM 1603 C C . ILE A 1 201 ? 8.039 40.688 17.203 1 96 201 ILE A C 1
ATOM 1605 O O . ILE A 1 201 ? 8.031 40.25 18.359 1 96 201 ILE A O 1
ATOM 1609 N N . GLY A 1 202 ? 7.23 40.219 16.297 1 97 202 GLY A N 1
ATOM 1610 C CA . GLY A 1 202 ? 6.262 39.188 16.578 1 97 202 GLY A CA 1
ATOM 1611 C C . GLY A 1 202 ? 5.496 38.75 15.336 1 97 202 GLY A C 1
ATOM 1612 O O . GLY A 1 202 ? 5.355 39.531 14.383 1 97 202 GLY A O 1
ATOM 1613 N N . ALA A 1 203 ? 5.047 37.531 15.375 1 98.12 203 ALA A N 1
ATOM 1614 C CA . ALA A 1 203 ? 4.176 37.031 14.328 1 98.12 203 ALA A CA 1
ATOM 1615 C C . ALA A 1 203 ? 2.91 36.406 14.922 1 98.12 203 ALA A C 1
ATOM 1617 O O . ALA A 1 203 ? 2.943 35.844 16.016 1 98.12 203 ALA A O 1
ATOM 1618 N N . ILE A 1 204 ? 1.834 36.562 14.25 1 98.62 204 ILE A N 1
ATOM 1619 C CA . ILE A 1 204 ? 0.552 36 14.648 1 98.62 204 ILE A CA 1
ATOM 1620 C C . ILE A 1 204 ? -0.019 35.156 13.508 1 98.62 204 ILE A C 1
ATOM 1622 O O . ILE A 1 204 ? -0.279 35.688 12.414 1 98.62 204 ILE A O 1
ATOM 1626 N N . ASN A 1 205 ? -0.115 33.875 13.758 1 98.31 205 ASN A N 1
ATOM 1627 C CA . ASN A 1 205 ? -0.764 32.938 12.828 1 98.31 205 ASN A CA 1
ATOM 1628 C C . ASN A 1 205 ? -2.25 32.781 13.133 1 98.31 205 ASN A C 1
ATOM 1630 O O . ASN A 1 205 ? -2.678 33.031 14.266 1 98.31 205 ASN A O 1
ATOM 1634 N N . ALA A 1 206 ? -3.02 32.469 12.133 1 97.56 206 ALA A N 1
ATOM 1635 C CA . ALA A 1 206 ? -4.461 32.406 12.352 1 97.56 206 ALA A CA 1
ATOM 1636 C C . ALA A 1 206 ? -4.992 31 12.047 1 97.56 206 ALA A C 1
ATOM 1638 O O . ALA A 1 206 ? -6.086 30.844 11.492 1 97.56 206 ALA A O 1
ATOM 1639 N N . ASP A 1 207 ? -4.297 29.953 12.32 1 96.94 207 ASP A N 1
ATOM 1640 C CA . ASP A 1 207 ? -4.773 28.578 12.172 1 96.94 207 ASP A CA 1
ATOM 1641 C C . ASP A 1 207 ? -5.898 28.281 13.164 1 96.94 207 ASP A C 1
ATOM 1643 O O . ASP A 1 207 ? -6.012 28.938 14.203 1 96.94 207 ASP A O 1
ATOM 1647 N N . PHE A 1 208 ? -6.645 27.266 12.914 1 95.5 208 PHE A N 1
ATOM 1648 C CA . PHE A 1 208 ? -7.891 27.016 13.625 1 95.5 208 PHE A CA 1
ATOM 1649 C C . PHE A 1 208 ? -7.625 26.391 14.984 1 95.5 208 PHE A C 1
ATOM 1651 O O . PHE A 1 208 ? -6.512 25.922 15.258 1 95.5 208 PHE A O 1
ATOM 1658 N N . VAL A 1 209 ? -8.664 26.484 15.828 1 94.19 209 VAL A N 1
ATOM 1659 C CA . VAL A 1 209 ? -8.688 25.797 17.125 1 94.19 209 VAL A CA 1
ATOM 1660 C C . VAL A 1 209 ? -9.961 24.984 17.25 1 94.19 209 VAL A C 1
ATOM 1662 O O . VAL A 1 209 ? -10.992 25.328 16.656 1 94.19 209 VAL A O 1
ATOM 1665 N N . SER A 1 210 ? -9.859 23.891 17.875 1 93.56 210 SER A N 1
ATOM 1666 C CA . SER A 1 210 ? -10.977 22.984 18.094 1 93.56 210 SER A CA 1
ATOM 1667 C C . SER A 1 210 ? -11.016 22.469 19.531 1 93.56 210 SER A C 1
ATOM 1669 O O . SER A 1 210 ? -10.016 22.562 20.25 1 93.56 210 SER A O 1
ATOM 1671 N N . PRO A 1 211 ? -12.25 22.047 19.906 1 92.19 211 PRO A N 1
ATOM 1672 C CA . PRO A 1 211 ? -12.312 21.438 21.25 1 92.19 211 PRO A CA 1
ATOM 1673 C C . PRO A 1 211 ? -11.352 20.25 21.406 1 92.19 211 PRO A C 1
ATOM 1675 O O . PRO A 1 211 ? -11.18 19.469 20.469 1 92.19 211 PRO A O 1
ATOM 1678 N N . ARG A 1 212 ? -10.812 20.141 22.531 1 87.62 212 ARG A N 1
ATOM 1679 C CA . ARG A 1 212 ? -9.867 19.062 22.812 1 87.62 212 ARG A CA 1
ATOM 1680 C C . ARG A 1 212 ? -10.594 17.766 23.172 1 87.62 212 ARG A C 1
ATOM 1682 O O . ARG A 1 212 ? -10.055 16.672 22.984 1 87.62 212 ARG A O 1
ATOM 1689 N N . TYR A 1 213 ? -11.766 17.844 23.719 1 85.12 213 TYR A N 1
ATOM 1690 C CA . TYR A 1 213 ? -12.617 16.719 24.094 1 85.12 213 TYR A CA 1
ATOM 1691 C C . TYR A 1 213 ? -14.094 17.078 23.984 1 85.12 213 TYR A C 1
ATOM 1693 O O . TYR A 1 213 ? -14.43 18.266 23.859 1 85.12 213 TYR A O 1
ATOM 1701 N N . GLU A 1 214 ? -14.914 16.094 23.953 1 81.94 214 GLU A N 1
ATOM 1702 C CA . GLU A 1 214 ? -16.344 16.359 23.891 1 81.94 214 GLU A CA 1
ATOM 1703 C C . GLU A 1 214 ? -16.797 17.203 25.078 1 81.94 214 GLU A C 1
ATOM 1705 O O . GLU A 1 214 ? -16.484 16.891 26.234 1 81.94 214 GLU A O 1
ATOM 1710 N N . GLY A 1 215 ? -17.438 18.234 24.844 1 85.56 215 GLY A N 1
ATOM 1711 C CA . GLY A 1 215 ? -17.938 19.094 25.906 1 85.56 215 GLY A CA 1
ATOM 1712 C C . GLY A 1 215 ? -17 20.234 26.25 1 85.56 215 GLY A C 1
ATOM 1713 O O . GLY A 1 215 ? -17.344 21.109 27.047 1 85.56 215 GLY A O 1
ATOM 1714 N N . ASP A 1 216 ? -15.844 20.219 25.672 1 91.81 216 ASP A N 1
ATOM 1715 C CA . ASP A 1 216 ? -14.883 21.281 25.906 1 91.81 216 ASP A CA 1
ATOM 1716 C C . ASP A 1 216 ? -15.398 22.625 25.375 1 91.81 216 ASP A C 1
ATOM 1718 O O . ASP A 1 216 ? -15.625 22.766 24.172 1 91.81 216 ASP A O 1
ATOM 1722 N N . GLU A 1 217 ? -15.5 23.656 26.219 1 93.06 217 GLU A N 1
ATOM 1723 C CA . GLU A 1 217 ? -16.047 24.938 25.812 1 93.06 217 GLU A CA 1
ATOM 1724 C C . GLU A 1 217 ? -14.953 25.984 25.641 1 93.06 217 GLU A C 1
ATOM 1726 O O . GLU A 1 217 ? -15.219 27.125 25.25 1 93.06 217 GLU A O 1
ATOM 1731 N N . ASN A 1 218 ? -13.75 25.547 25.891 1 95.31 218 ASN A N 1
ATOM 1732 C CA . ASN A 1 218 ? -12.633 26.5 25.844 1 95.31 218 ASN A CA 1
ATOM 1733 C C . ASN A 1 218 ? -12.305 26.906 24.406 1 95.31 218 ASN A C 1
ATOM 1735 O O . ASN A 1 218 ? -12.445 26.094 23.484 1 95.31 218 ASN A O 1
ATOM 1739 N N . ARG A 1 219 ? -11.977 28.156 24.266 1 97.31 219 ARG A N 1
ATOM 1740 C CA . ARG A 1 219 ? -11.328 28.656 23.047 1 97.31 219 ARG A CA 1
ATOM 1741 C C . ARG A 1 219 ? -9.828 28.828 23.281 1 97.31 219 ARG A C 1
ATOM 1743 O O . ARG A 1 219 ? -9.406 29.703 24.047 1 97.31 219 ARG A O 1
ATOM 1750 N N . TYR A 1 220 ? -9.086 28.141 22.547 1 96.81 220 TYR A N 1
ATOM 1751 C CA . TYR A 1 220 ? -7.664 28.078 22.859 1 96.81 220 TYR A CA 1
ATOM 1752 C C . TYR A 1 220 ? -6.879 29.078 22 1 96.81 220 TYR A C 1
ATOM 1754 O O . TYR A 1 220 ? -7.227 29.312 20.844 1 96.81 220 TYR A O 1
ATOM 1762 N N . ILE A 1 221 ? -5.891 29.656 22.547 1 97.38 221 ILE A N 1
ATOM 1763 C CA . ILE A 1 221 ? -4.809 30.406 21.922 1 97.38 221 ILE A CA 1
ATOM 1764 C C . ILE A 1 221 ? -3.477 29.719 22.203 1 97.38 221 ILE A C 1
ATOM 1766 O O . ILE A 1 221 ? -3.27 29.172 23.281 1 97.38 221 ILE A O 1
ATOM 1770 N N . TYR A 1 222 ? -2.539 29.75 21.25 1 96.56 222 TYR A N 1
ATOM 1771 C CA . TYR A 1 222 ? -1.34 28.938 21.422 1 96.56 222 TYR A CA 1
ATOM 1772 C C . TYR A 1 222 ? -0.083 29.781 21.328 1 96.56 222 TYR A C 1
ATOM 1774 O O . TYR A 1 222 ? 0.023 30.641 20.438 1 96.56 222 TYR A O 1
ATOM 1782 N N . LYS A 1 223 ? 0.889 29.578 22.281 1 94.62 223 LYS A N 1
ATOM 1783 C CA . LYS A 1 223 ? 2.197 30.219 22.312 1 94.62 223 LYS A CA 1
ATOM 1784 C C . LYS A 1 223 ? 3.266 29.328 21.688 1 94.62 223 LYS A C 1
ATOM 1786 O O . LYS A 1 223 ? 4.254 28.984 22.328 1 94.62 223 LYS A O 1
ATOM 1791 N N . GLY A 1 224 ? 3.121 29.016 20.484 1 92.12 224 GLY A N 1
ATOM 1792 C CA . GLY A 1 224 ? 4.023 28.109 19.781 1 92.12 224 GLY A CA 1
ATOM 1793 C C . GLY A 1 224 ? 3.307 26.984 19.078 1 92.12 224 GLY A C 1
ATOM 1794 O O . GLY A 1 224 ? 2.092 27.031 18.875 1 92.12 224 GLY A O 1
ATOM 1795 N N . THR A 1 225 ? 4.062 26 18.609 1 95.19 225 THR A N 1
ATOM 1796 C CA . THR A 1 225 ? 3.459 24.922 17.828 1 95.19 225 THR A CA 1
ATOM 1797 C C . THR A 1 225 ? 4.234 23.609 18.016 1 95.19 225 THR A C 1
ATOM 1799 O O . THR A 1 225 ? 5.414 23.641 18.359 1 95.19 225 THR A O 1
ATOM 1802 N N . VAL A 1 226 ? 3.525 22.562 17.875 1 94.69 226 VAL A N 1
ATOM 1803 C CA . VAL A 1 226 ? 4.094 21.219 17.953 1 94.69 226 VAL A CA 1
ATOM 1804 C C . VAL A 1 226 ? 5.043 20.984 16.781 1 94.69 226 VAL A C 1
ATOM 1806 O O . VAL A 1 226 ? 4.895 21.609 15.727 1 94.69 226 VAL A O 1
ATOM 1809 N N . GLY A 1 227 ? 6.102 20.203 17.047 1 94.81 227 GLY A N 1
ATOM 1810 C CA . GLY A 1 227 ? 6.934 19.734 15.945 1 94.81 227 GLY A CA 1
ATOM 1811 C C . GLY A 1 227 ? 6.383 18.5 15.258 1 94.81 227 GLY A C 1
ATOM 1812 O O . GLY A 1 227 ? 5.672 17.703 15.875 1 94.81 227 GLY A O 1
ATOM 1813 N N . LYS A 1 228 ? 6.688 18.344 14.008 1 95.56 228 LYS A N 1
ATOM 1814 C CA . LYS A 1 228 ? 6.191 17.188 13.258 1 95.56 228 LYS A CA 1
ATOM 1815 C C . LYS A 1 228 ? 7.32 16.5 12.492 1 95.56 228 LYS A C 1
ATOM 1817 O O . LYS A 1 228 ? 8.125 17.172 11.836 1 95.56 228 LYS A O 1
ATOM 1822 N N . LEU A 1 229 ? 7.398 15.281 12.648 1 96.56 229 LEU A N 1
ATOM 1823 C CA . LEU A 1 229 ? 8.273 14.398 11.883 1 96.56 229 LEU A CA 1
ATOM 1824 C C . LEU A 1 229 ? 7.469 13.375 11.102 1 96.56 229 LEU A C 1
ATOM 1826 O O . LEU A 1 229 ? 6.301 13.125 11.414 1 96.56 229 LEU A O 1
ATOM 1830 N N . LEU A 1 230 ? 8.086 12.898 10.055 1 97.25 230 LEU A N 1
ATOM 1831 C CA . LEU A 1 230 ? 7.469 11.828 9.289 1 97.25 230 LEU A CA 1
ATOM 1832 C C . LEU A 1 230 ? 8.398 10.625 9.188 1 97.25 230 LEU A C 1
ATOM 1834 O O . LEU A 1 230 ? 8.914 10.312 8.109 1 97.25 230 LEU A O 1
ATOM 1838 N N . PRO A 1 231 ? 8.555 9.93 10.32 1 98.62 231 PRO A N 1
ATOM 1839 C CA . PRO A 1 231 ? 9.375 8.719 10.25 1 98.62 231 PRO A CA 1
ATOM 1840 C C . PRO A 1 231 ? 8.812 7.676 9.289 1 98.62 231 PRO A C 1
ATOM 1842 O O . PRO A 1 231 ? 7.605 7.418 9.281 1 98.62 231 PRO A O 1
ATOM 1845 N N . SER A 1 232 ? 9.688 7.184 8.508 1 98.75 232 SER A N 1
ATOM 1846 C CA . SER A 1 232 ? 9.352 6.219 7.465 1 98.75 232 SER A CA 1
ATOM 1847 C C . SER A 1 232 ? 10.203 4.961 7.574 1 98.75 232 SER A C 1
ATOM 1849 O O . SER A 1 232 ? 11.344 5.02 8.039 1 98.75 232 SER A O 1
ATOM 1851 N N . PHE A 1 233 ? 9.625 3.852 7.219 1 98.94 233 PHE A N 1
ATOM 1852 C CA . PHE A 1 233 ? 10.336 2.582 7.23 1 98.94 233 PHE A CA 1
ATOM 1853 C C . PHE A 1 233 ? 10.258 1.902 5.867 1 98.94 233 PHE A C 1
ATOM 1855 O O . PHE A 1 233 ? 9.164 1.697 5.336 1 98.94 233 PHE A O 1
ATOM 1862 N N . PHE A 1 234 ? 11.375 1.65 5.281 1 98.81 234 PHE A N 1
ATOM 1863 C CA . PHE A 1 234 ? 11.492 0.693 4.188 1 98.81 234 PHE A CA 1
ATOM 1864 C C . PHE A 1 234 ? 11.773 -0.706 4.723 1 98.81 234 PHE A C 1
ATOM 1866 O O . PHE A 1 234 ? 12.805 -0.934 5.363 1 98.81 234 PHE A O 1
ATOM 1873 N N . ILE A 1 235 ? 10.906 -1.628 4.477 1 98.88 235 ILE A N 1
ATOM 1874 C CA . ILE A 1 235 ? 10.961 -2.945 5.102 1 98.88 235 ILE A CA 1
ATOM 1875 C C . ILE A 1 235 ? 11.234 -4.008 4.039 1 98.88 235 ILE A C 1
ATOM 1877 O O . ILE A 1 235 ? 10.469 -4.148 3.08 1 98.88 235 ILE A O 1
ATOM 1881 N N . THR A 1 236 ? 12.297 -4.723 4.207 1 97.12 236 THR A N 1
ATOM 1882 C CA . THR A 1 236 ? 12.633 -5.785 3.266 1 97.12 236 THR A CA 1
ATOM 1883 C C . THR A 1 236 ? 12.336 -7.156 3.865 1 97.12 236 THR A C 1
ATOM 1885 O O . THR A 1 236 ? 12.539 -7.371 5.062 1 97.12 236 THR A O 1
ATOM 1888 N N . GLY A 1 237 ? 11.734 -7.977 3.105 1 95.31 237 GLY A N 1
ATOM 1889 C CA . GLY A 1 237 ? 11.523 -9.367 3.473 1 95.31 237 GLY A CA 1
ATOM 1890 C C . GLY A 1 237 ? 12.414 -10.328 2.705 1 95.31 237 GLY A C 1
ATOM 1891 O O . GLY A 1 237 ? 13.562 -10 2.391 1 95.31 237 GLY A O 1
ATOM 1892 N N . ALA A 1 238 ? 12.016 -11.539 2.613 1 92.44 238 ALA A N 1
ATOM 1893 C CA . ALA A 1 238 ? 12.609 -12.586 1.78 1 92.44 238 ALA A CA 1
ATOM 1894 C C . ALA A 1 238 ? 11.578 -13.18 0.828 1 92.44 238 ALA A C 1
ATOM 1896 O O . ALA A 1 238 ? 10.633 -13.844 1.263 1 92.44 238 ALA A O 1
ATOM 1897 N N . GLU A 1 239 ? 11.781 -12.906 -0.41 1 87.94 239 GLU A N 1
ATOM 1898 C CA . GLU A 1 239 ? 10.797 -13.266 -1.428 1 87.94 239 GLU A CA 1
ATOM 1899 C C . GLU A 1 239 ? 10.695 -14.781 -1.58 1 87.94 239 GLU A C 1
ATOM 1901 O O . GLU A 1 239 ? 11.703 -15.492 -1.5 1 87.94 239 GLU A O 1
ATOM 1906 N N . THR A 1 240 ? 9.438 -15.266 -1.824 1 88.25 240 THR A N 1
ATOM 1907 C CA . THR A 1 240 ? 9.219 -16.672 -2.09 1 88.25 240 THR A CA 1
ATOM 1908 C C . THR A 1 240 ? 7.887 -16.891 -2.812 1 88.25 240 THR A C 1
ATOM 1910 O O . THR A 1 240 ? 7.074 -15.969 -2.912 1 88.25 240 THR A O 1
ATOM 1913 N N . HIS A 1 241 ? 7.832 -18.078 -3.434 1 87 241 HIS A N 1
ATOM 1914 C CA . HIS A 1 241 ? 6.547 -18.516 -3.967 1 87 241 HIS A CA 1
ATOM 1915 C C . HIS A 1 241 ? 5.562 -18.828 -2.844 1 87 241 HIS A C 1
ATOM 1917 O O . HIS A 1 241 ? 5.938 -19.391 -1.816 1 87 241 HIS A O 1
ATOM 1923 N N . VAL A 1 242 ? 4.32 -18.469 -2.984 1 89.69 242 VAL A N 1
ATOM 1924 C CA . VAL A 1 242 ? 3.318 -18.625 -1.938 1 89.69 242 VAL A CA 1
ATOM 1925 C C . VAL A 1 242 ? 3.139 -20.109 -1.618 1 89.69 242 VAL A C 1
ATOM 1927 O O . VAL A 1 242 ? 2.742 -20.469 -0.507 1 89.69 242 VAL A O 1
ATOM 1930 N N . GLY A 1 243 ? 3.434 -21 -2.535 1 88.69 243 GLY A N 1
ATOM 1931 C CA . GLY A 1 243 ? 3.373 -22.422 -2.277 1 88.69 243 GLY A CA 1
ATOM 1932 C C . GLY A 1 243 ? 4.449 -22.906 -1.322 1 88.69 243 GLY A C 1
ATOM 1933 O O . GLY A 1 243 ? 4.367 -24.016 -0.798 1 88.69 243 GLY A O 1
ATOM 1934 N N . SER A 1 244 ? 5.477 -22.125 -1.125 1 88.88 244 SER A N 1
ATOM 1935 C CA . SER A 1 244 ? 6.555 -22.344 -0.164 1 88.88 244 SER A CA 1
ATOM 1936 C C . SER A 1 244 ? 6.719 -21.156 0.769 1 88.88 244 SER A C 1
ATOM 1938 O O . SER A 1 244 ? 7.828 -20.641 0.949 1 88.88 244 SER A O 1
ATOM 1940 N N . CYS A 1 245 ? 5.617 -20.797 1.354 1 90.56 245 CYS A N 1
ATOM 1941 C CA . CYS A 1 245 ? 5.543 -19.516 2.033 1 90.56 245 CYS A CA 1
ATOM 1942 C C . CYS A 1 245 ? 6.555 -19.438 3.17 1 90.56 245 CYS A C 1
ATOM 1944 O O . CYS A 1 245 ? 7.098 -18.359 3.451 1 90.56 245 CYS A O 1
ATOM 1946 N N . PHE A 1 246 ? 6.949 -20.594 3.824 1 93.75 246 PHE A N 1
ATOM 1947 C CA . PHE A 1 246 ? 7.836 -20.562 4.984 1 93.75 246 PHE A CA 1
ATOM 1948 C C . PHE A 1 246 ? 9.297 -20.531 4.547 1 93.75 246 PHE A C 1
ATOM 1950 O O . PHE A 1 246 ? 10.195 -20.547 5.387 1 93.75 246 PHE A O 1
ATOM 1957 N N . GLU A 1 247 ? 9.516 -20.469 3.23 1 90.56 247 GLU A N 1
ATOM 1958 C CA . GLU A 1 247 ? 10.867 -20.266 2.713 1 90.56 247 GLU A CA 1
ATOM 1959 C C . GLU A 1 247 ? 11.18 -18.781 2.551 1 90.56 247 GLU A C 1
ATOM 1961 O O . GLU A 1 247 ? 12.305 -18.406 2.203 1 90.56 247 GLU A O 1
ATOM 1966 N N . GLY A 1 248 ? 10.219 -17.922 2.832 1 93 248 GLY A N 1
ATOM 1967 C CA . GLY A 1 248 ? 10.375 -16.484 2.738 1 93 248 GLY A CA 1
ATOM 1968 C C . GLY A 1 248 ? 9.781 -15.742 3.914 1 93 248 GLY A C 1
ATOM 1969 O O . GLY A 1 248 ? 9.297 -16.359 4.867 1 93 248 GLY A O 1
ATOM 1970 N N . LEU A 1 249 ? 9.922 -14.484 3.908 1 97.06 249 LEU A N 1
ATOM 1971 C CA . LEU A 1 249 ? 9.375 -13.602 4.934 1 97.06 249 LEU A CA 1
ATOM 1972 C C . LEU A 1 249 ? 8.633 -12.43 4.301 1 97.06 249 LEU A C 1
ATOM 1974 O O . LEU A 1 249 ? 9.258 -11.57 3.664 1 97.06 249 LEU A O 1
ATOM 1978 N N . ASP A 1 250 ? 7.352 -12.43 4.523 1 97.56 250 ASP A N 1
ATOM 1979 C CA . ASP A 1 250 ? 6.469 -11.422 3.941 1 97.56 250 ASP A CA 1
ATOM 1980 C C . ASP A 1 250 ? 6.699 -10.055 4.578 1 97.56 250 ASP A C 1
ATOM 1982 O O . ASP A 1 250 ? 6.43 -9.867 5.766 1 97.56 250 ASP A O 1
ATOM 1986 N N . PRO A 1 251 ? 7.164 -9.078 3.799 1 98.31 251 PRO A N 1
ATOM 1987 C CA . PRO A 1 251 ? 7.379 -7.754 4.391 1 98.31 251 PRO A CA 1
ATOM 1988 C C . PRO A 1 251 ? 6.082 -7.113 4.887 1 98.31 251 PRO A C 1
ATOM 1990 O O . PRO A 1 251 ? 6.117 -6.246 5.766 1 98.31 251 PRO A O 1
ATOM 1993 N N . ASN A 1 252 ? 4.91 -7.461 4.328 1 98.62 252 ASN A N 1
ATOM 1994 C CA . ASN A 1 252 ? 3.639 -6.973 4.852 1 98.62 252 ASN A CA 1
ATOM 1995 C C . ASN A 1 252 ? 3.4 -7.449 6.281 1 98.62 252 ASN A C 1
ATOM 1997 O O . ASN A 1 252 ? 2.787 -6.738 7.078 1 98.62 252 ASN A O 1
ATOM 2001 N N . PHE A 1 253 ? 3.846 -8.672 6.551 1 98.69 253 PHE A N 1
ATOM 2002 C CA . PHE A 1 253 ? 3.752 -9.227 7.895 1 98.69 253 PHE A CA 1
ATOM 2003 C C . PHE A 1 253 ? 4.582 -8.414 8.875 1 98.69 253 PHE A C 1
ATOM 2005 O O . PHE A 1 253 ? 4.121 -8.102 9.977 1 98.69 253 PHE A O 1
ATOM 2012 N N . LEU A 1 254 ? 5.785 -8.047 8.477 1 98.81 254 LEU A N 1
ATOM 2013 C CA . LEU A 1 254 ? 6.652 -7.188 9.273 1 98.81 254 LEU A CA 1
ATOM 2014 C C . LEU A 1 254 ? 6.039 -5.805 9.453 1 98.81 254 LEU A C 1
ATOM 2016 O O . LEU A 1 254 ? 6.031 -5.262 10.562 1 98.81 254 LEU A O 1
ATOM 2020 N N . ALA A 1 255 ? 5.555 -5.227 8.391 1 98.81 255 ALA A N 1
ATOM 2021 C CA . ALA A 1 255 ? 4.926 -3.91 8.422 1 98.81 255 ALA A CA 1
ATOM 2022 C C . ALA A 1 255 ? 3.711 -3.904 9.344 1 98.81 255 ALA A C 1
ATOM 2024 O O . ALA A 1 255 ? 3.467 -2.924 10.055 1 98.81 255 ALA A O 1
ATOM 2025 N N . ALA A 1 256 ? 2.943 -5.012 9.289 1 98.75 256 ALA A N 1
ATOM 2026 C CA . ALA A 1 256 ? 1.754 -5.133 10.133 1 98.75 256 ALA A CA 1
ATOM 2027 C C . ALA A 1 256 ? 2.117 -5.078 11.609 1 98.75 256 ALA A C 1
ATOM 2029 O O . ALA A 1 256 ? 1.487 -4.352 12.383 1 98.75 256 ALA A O 1
ATOM 2030 N N . GLU A 1 257 ? 3.127 -5.816 11.977 1 98.69 257 GLU A N 1
ATOM 2031 C CA . GLU A 1 257 ? 3.547 -5.812 13.375 1 98.69 257 GLU A CA 1
ATOM 2032 C C . GLU A 1 257 ? 4.105 -4.453 13.781 1 98.69 257 GLU A C 1
ATOM 2034 O O . GLU A 1 257 ? 3.928 -4.012 14.914 1 98.69 257 GLU A O 1
ATOM 2039 N N . LEU A 1 258 ? 4.855 -3.844 12.844 1 98.88 258 LEU A N 1
ATOM 2040 C CA . LEU A 1 258 ? 5.391 -2.512 13.109 1 98.88 258 LEU A CA 1
ATOM 2041 C C . LEU A 1 258 ? 4.262 -1.512 13.352 1 98.88 258 LEU A C 1
ATOM 2043 O O . LEU A 1 258 ? 4.32 -0.723 14.297 1 98.88 258 LEU A O 1
ATOM 2047 N N . THR A 1 259 ? 3.25 -1.49 12.5 1 98.69 259 THR A N 1
ATOM 2048 C CA . THR A 1 259 ? 2.107 -0.598 12.656 1 98.69 259 THR A CA 1
ATOM 2049 C C . THR A 1 259 ? 1.374 -0.887 13.961 1 98.69 259 THR A C 1
ATOM 2051 O O . THR A 1 259 ? 0.967 0.037 14.672 1 98.69 259 THR A O 1
ATOM 2054 N N . ARG A 1 260 ? 1.207 -2.148 14.266 1 98.38 260 ARG A N 1
ATOM 2055 C CA . ARG A 1 260 ? 0.597 -2.525 15.539 1 98.38 260 ARG A CA 1
ATOM 2056 C C . ARG A 1 260 ? 1.389 -1.963 16.719 1 98.38 260 ARG A C 1
ATOM 2058 O O . ARG A 1 260 ? 0.806 -1.514 17.703 1 98.38 260 ARG A O 1
ATOM 2065 N N . GLN A 1 261 ? 2.705 -1.974 16.625 1 98.62 261 GLN A N 1
ATOM 2066 C CA . GLN A 1 261 ? 3.6 -1.541 17.688 1 98.62 261 GLN A CA 1
ATOM 2067 C C . GLN A 1 261 ? 3.598 -0.021 17.828 1 98.62 261 GLN A C 1
ATOM 2069 O O . GLN A 1 261 ? 3.693 0.506 18.938 1 98.62 261 GLN A O 1
ATOM 2074 N N . ILE A 1 262 ? 3.443 0.718 16.703 1 98.69 262 ILE A N 1
ATOM 2075 C CA . ILE A 1 262 ? 3.715 2.152 16.688 1 98.69 262 ILE A CA 1
ATOM 2076 C C . ILE A 1 262 ? 2.4 2.926 16.734 1 98.69 262 ILE A C 1
ATOM 2078 O O . ILE A 1 262 ? 2.275 3.898 17.484 1 98.69 262 ILE A O 1
ATOM 2082 N N . ASN A 1 263 ? 1.342 2.465 16.031 1 98.31 263 ASN A N 1
ATOM 2083 C CA . ASN A 1 263 ? 0.099 3.219 15.898 1 98.31 263 ASN A CA 1
ATOM 2084 C C . ASN A 1 263 ? -0.586 3.408 17.25 1 98.31 263 ASN A C 1
ATOM 2086 O O . ASN A 1 263 ? -0.703 2.461 18.031 1 98.31 263 ASN A O 1
ATOM 2090 N N . TYR A 1 264 ? -0.984 4.633 17.5 1 98.25 264 TYR A N 1
ATOM 2091 C CA . TYR A 1 264 ? -1.788 4.996 18.672 1 98.25 264 TYR A CA 1
ATOM 2092 C C . TYR A 1 264 ? -1.066 4.645 19.969 1 98.25 264 TYR A C 1
ATOM 2094 O O . TYR A 1 264 ? -1.687 4.57 21.031 1 98.25 264 TYR A O 1
ATOM 2102 N N . ASN A 1 265 ? 0.268 4.352 20 1 98.5 265 ASN A N 1
ATOM 2103 C CA . ASN A 1 265 ? 1.024 3.912 21.156 1 98.5 265 ASN A CA 1
ATOM 2104 C C . ASN A 1 265 ? 1.365 5.082 22.078 1 98.5 265 ASN A C 1
ATOM 2106 O O . ASN A 1 265 ? 2.23 5.898 21.766 1 98.5 265 ASN A O 1
ATOM 2110 N N . PRO A 1 266 ? 0.803 5.113 23.25 1 98.06 266 PRO A N 1
ATOM 2111 C CA . PRO A 1 266 ? 1.021 6.254 24.141 1 98.06 266 PRO A CA 1
ATOM 2112 C C . PRO A 1 266 ? 2.461 6.348 24.641 1 98.06 266 PRO A C 1
ATOM 2114 O O . PRO A 1 266 ? 2.896 7.414 25.094 1 98.06 266 PRO A O 1
ATOM 2117 N N . ALA A 1 267 ? 3.205 5.27 24.547 1 97.69 267 ALA A N 1
ATOM 2118 C CA . ALA A 1 267 ? 4.613 5.297 24.922 1 97.69 267 ALA A CA 1
ATOM 2119 C C . ALA A 1 267 ? 5.41 6.223 24.016 1 97.69 267 ALA A C 1
ATOM 2121 O O . ALA A 1 267 ? 6.547 6.594 24.328 1 97.69 267 ALA A O 1
ATOM 2122 N N . LEU A 1 268 ? 4.824 6.602 22.922 1 98.38 268 LEU A N 1
ATOM 2123 C CA . LEU A 1 268 ? 5.508 7.438 21.938 1 98.38 268 LEU A CA 1
ATOM 2124 C C . LEU A 1 268 ? 4.953 8.859 21.953 1 98.38 268 LEU A C 1
ATOM 2126 O O . LEU A 1 268 ? 5.191 9.633 21.016 1 98.38 268 LEU A O 1
ATOM 2130 N N . CYS A 1 269 ? 4.18 9.172 22.953 1 97.88 269 CYS A N 1
ATOM 2131 C CA . CYS A 1 269 ? 3.771 10.547 23.188 1 97.88 269 CYS A CA 1
ATOM 2132 C C . CYS A 1 269 ? 4.879 11.336 23.875 1 97.88 269 CYS A C 1
ATOM 2134 O O . CYS A 1 269 ? 5.625 10.789 24.688 1 97.88 269 CYS A O 1
ATOM 2136 N N . ASN A 1 270 ? 4.988 12.547 23.547 1 97.12 270 ASN A N 1
ATOM 2137 C CA . ASN A 1 270 ? 6.039 13.414 24.078 1 97.12 270 ASN A CA 1
ATOM 2138 C C . ASN A 1 270 ? 5.461 14.516 24.953 1 97.12 270 ASN A C 1
ATOM 2140 O O . ASN A 1 270 ? 4.594 15.273 24.516 1 97.12 270 ASN A O 1
ATOM 2144 N N . GLU A 1 271 ? 5.934 14.664 26.141 1 95.44 271 GLU A N 1
ATOM 2145 C CA . GLU A 1 271 ? 5.418 15.641 27.094 1 95.44 271 GLU A CA 1
ATOM 2146 C C . GLU A 1 271 ? 6.363 16.828 27.219 1 95.44 271 GLU A C 1
ATOM 2148 O O . GLU A 1 271 ? 7.582 16.656 27.25 1 95.44 271 GLU A O 1
ATOM 2153 N N . ALA A 1 272 ? 5.797 18.016 27.203 1 93.44 272 ALA A N 1
ATOM 2154 C CA . ALA A 1 272 ? 6.48 19.25 27.594 1 93.44 272 ALA A CA 1
ATOM 2155 C C . ALA A 1 272 ? 5.504 20.25 28.203 1 93.44 272 ALA A C 1
ATOM 2157 O O . ALA A 1 272 ? 4.402 20.438 27.688 1 93.44 272 ALA A O 1
ATOM 2158 N N . PHE A 1 273 ? 5.891 20.891 29.312 1 91.69 273 PHE A N 1
ATOM 2159 C CA . PHE A 1 273 ? 5.121 21.938 29.984 1 91.69 273 PHE A CA 1
ATOM 2160 C C . PHE A 1 273 ? 3.723 21.438 30.328 1 91.69 273 PHE A C 1
ATOM 2162 O O . PHE A 1 273 ? 2.74 22.172 30.156 1 91.69 273 PHE A O 1
ATOM 2169 N N . GLY A 1 274 ? 3.623 20.172 30.672 1 91.81 274 GLY A N 1
ATOM 2170 C CA . GLY A 1 274 ? 2.355 19.609 31.094 1 91.81 274 GLY A CA 1
ATOM 2171 C C . GLY A 1 274 ? 1.447 19.234 29.938 1 91.81 274 GLY A C 1
ATOM 2172 O O . GLY A 1 274 ? 0.321 18.781 30.141 1 91.81 274 GLY A O 1
ATOM 2173 N N . GLU A 1 275 ? 1.882 19.469 28.719 1 93.75 275 GLU A N 1
ATOM 2174 C CA . GLU A 1 275 ? 1.113 19.109 27.531 1 93.75 275 GLU A CA 1
ATOM 2175 C C . GLU A 1 275 ? 1.695 17.875 26.844 1 93.75 275 GLU A C 1
ATOM 2177 O O . GLU A 1 275 ? 2.912 17.672 26.859 1 93.75 275 GLU A O 1
ATOM 2182 N N . ILE A 1 276 ? 0.787 17.047 26.297 1 95.56 276 ILE A N 1
ATOM 2183 C CA . ILE A 1 276 ? 1.176 15.766 25.734 1 95.56 276 ILE A CA 1
ATOM 2184 C C . ILE A 1 276 ? 0.769 15.719 24.25 1 95.56 276 ILE A C 1
ATOM 2186 O O . ILE A 1 276 ? -0.325 16.156 23.891 1 95.56 276 ILE A O 1
ATOM 2190 N N . THR A 1 277 ? 1.682 15.25 23.438 1 96.5 277 THR A N 1
ATOM 2191 C CA . THR A 1 277 ? 1.331 15.062 22.031 1 96.5 277 THR A CA 1
ATOM 2192 C C . THR A 1 277 ? 0.419 13.852 21.859 1 96.5 277 THR A C 1
ATOM 2194 O O . THR A 1 277 ? 0.386 12.969 22.719 1 96.5 277 THR A O 1
ATOM 2197 N N . VAL A 1 278 ? -0.326 13.828 20.781 1 95.62 278 VAL A N 1
ATOM 2198 C CA . VAL A 1 278 ? -1.009 12.602 20.391 1 95.62 278 VAL A CA 1
ATOM 2199 C C . VAL A 1 278 ? 0.011 11.578 19.891 1 95.62 278 VAL A C 1
ATOM 2201 O O . VAL A 1 278 ? 1.112 11.945 19.484 1 95.62 278 VAL A O 1
ATOM 2204 N N . PRO A 1 279 ? -0.317 10.289 20.047 1 97.94 279 PRO A N 1
ATOM 2205 C CA . PRO A 1 279 ? 0.607 9.266 19.562 1 97.94 279 PRO A CA 1
ATOM 2206 C C . PRO A 1 279 ? 0.701 9.227 18.031 1 97.94 279 PRO A C 1
ATOM 2208 O O . PRO A 1 279 ? -0.12 9.836 17.344 1 97.94 279 PRO A O 1
ATOM 2211 N N . PRO A 1 280 ? 1.729 8.523 17.531 1 98.19 280 PRO A N 1
ATOM 2212 C CA . PRO A 1 280 ? 1.871 8.422 16.078 1 98.19 280 PRO A CA 1
ATOM 2213 C C . PRO A 1 280 ? 0.741 7.621 15.43 1 98.19 280 PRO A C 1
ATOM 2215 O O . PRO A 1 280 ? 0.152 6.746 16.078 1 98.19 280 PRO A O 1
ATOM 2218 N N . VAL A 1 281 ? 0.474 7.945 14.219 1 97.69 281 VAL A N 1
ATOM 2219 C CA . VAL A 1 281 ? -0.506 7.219 13.422 1 97.69 281 VAL A CA 1
ATOM 2220 C C . VAL A 1 281 ? 0.004 7.066 11.992 1 97.69 281 VAL A C 1
ATOM 2222 O O . VAL A 1 281 ? 0.692 7.953 11.469 1 97.69 281 VAL A O 1
ATOM 2225 N N . SER A 1 282 ? -0.335 5.938 11.398 1 97.81 282 SER A N 1
ATOM 2226 C CA . SER A 1 282 ? 0.115 5.684 10.031 1 97.81 282 SER A CA 1
ATOM 2227 C C . SER A 1 282 ? -0.586 6.605 9.039 1 97.81 282 SER A C 1
ATOM 2229 O O . SER A 1 282 ? -1.787 6.855 9.156 1 97.81 282 SER A O 1
ATOM 2231 N N . LEU A 1 283 ? 0.181 7.164 8.125 1 96.69 283 LEU A N 1
ATOM 2232 C CA . LEU A 1 283 ? -0.371 7.957 7.031 1 96.69 283 LEU A CA 1
ATOM 2233 C C . LEU A 1 283 ? -0.252 7.215 5.703 1 96.69 283 LEU A C 1
ATOM 2235 O O . LEU A 1 283 ? -0.891 7.59 4.719 1 96.69 283 LEU A O 1
ATOM 2239 N N . LYS A 1 284 ? 0.548 6.168 5.734 1 97.81 284 LYS A N 1
ATOM 2240 C CA . LYS A 1 284 ? 0.715 5.316 4.559 1 97.81 284 LYS A CA 1
ATOM 2241 C C . LYS A 1 284 ? 1.213 3.928 4.957 1 97.81 284 LYS A C 1
ATOM 2243 O O . LYS A 1 284 ? 2.064 3.797 5.84 1 97.81 284 LYS A O 1
ATOM 2248 N N . GLN A 1 285 ? 0.704 2.953 4.406 1 98.38 285 GLN A N 1
ATOM 2249 C CA . GLN A 1 285 ? 1.19 1.578 4.469 1 98.38 285 GLN A CA 1
ATOM 2250 C C . GLN A 1 285 ? 0.948 0.849 3.15 1 98.38 285 GLN A C 1
ATOM 2252 O O . GLN A 1 285 ? -0.189 0.762 2.684 1 98.38 285 GLN A O 1
ATOM 2257 N N . THR A 1 286 ? 2.037 0.399 2.533 1 98 286 THR A N 1
ATOM 2258 C CA . THR A 1 286 ? 1.909 -0.276 1.246 1 98 286 THR A CA 1
ATOM 2259 C C . THR A 1 286 ? 3.094 -1.206 1.002 1 98 286 THR A C 1
ATOM 2261 O O . THR A 1 286 ? 4.172 -1.004 1.563 1 98 286 THR A O 1
ATOM 2264 N N . ASP A 1 287 ? 2.852 -2.25 0.321 1 97.31 287 ASP A N 1
ATOM 2265 C CA . ASP A 1 287 ? 4.016 -2.922 -0.25 1 97.31 287 ASP A CA 1
ATOM 2266 C C . ASP A 1 287 ? 4.383 -2.324 -1.606 1 97.31 287 ASP A C 1
ATOM 2268 O O . ASP A 1 287 ? 3.656 -1.481 -2.137 1 97.31 287 ASP A O 1
ATOM 2272 N N . LEU A 1 288 ? 5.543 -2.645 -2.102 1 93.75 288 LEU A N 1
ATOM 2273 C CA . LEU A 1 288 ? 6.035 -2.002 -3.314 1 93.75 288 LEU A CA 1
ATOM 2274 C C . LEU A 1 288 ? 6.016 -2.973 -4.492 1 93.75 288 LEU A C 1
ATOM 2276 O O . LEU A 1 288 ? 6.82 -2.848 -5.418 1 93.75 288 LEU A O 1
ATOM 2280 N N . LYS A 1 289 ? 5.168 -3.979 -4.363 1 89.12 289 LYS A N 1
ATOM 2281 C CA . LYS A 1 289 ? 4.984 -4.898 -5.48 1 89.12 289 LYS A CA 1
ATOM 2282 C C . LYS A 1 289 ? 4.359 -4.191 -6.68 1 89.12 289 LYS A C 1
ATOM 2284 O O . LYS A 1 289 ? 3.271 -3.621 -6.57 1 89.12 289 LYS A O 1
ATOM 2289 N N . PRO A 1 290 ? 4.996 -4.18 -7.797 1 83.5 290 PRO A N 1
ATOM 2290 C CA . PRO A 1 290 ? 4.512 -3.402 -8.938 1 83.5 290 PRO A CA 1
ATOM 2291 C C . PRO A 1 290 ? 3.289 -4.035 -9.602 1 83.5 290 PRO A C 1
ATOM 2293 O O . PRO A 1 290 ? 2.453 -3.322 -10.172 1 83.5 290 PRO A O 1
ATOM 2296 N N . SER A 1 291 ? 3.254 -5.348 -9.656 1 86 291 SER A N 1
ATOM 2297 C CA . SER A 1 291 ? 2.158 -6.074 -10.289 1 86 291 SER A CA 1
ATOM 2298 C C . SER A 1 291 ? 1.873 -7.387 -9.57 1 86 291 SER A C 1
ATOM 2300 O O . SER A 1 291 ? 2.688 -7.852 -8.766 1 86 291 SER A O 1
ATOM 2302 N N . TYR A 1 292 ? 0.756 -7.836 -9.867 1 88.19 292 TYR A N 1
ATOM 2303 C CA . TYR A 1 292 ? 0.367 -9.078 -9.219 1 88.19 292 TYR A CA 1
ATOM 2304 C C . TYR A 1 292 ? 1.255 -10.234 -9.672 1 88.19 292 TYR A C 1
ATOM 2306 O O . TYR A 1 292 ? 1.501 -10.398 -10.867 1 88.19 292 TYR A O 1
ATOM 2314 N N . THR A 1 293 ? 1.721 -10.977 -8.742 1 86.94 293 THR A N 1
ATOM 2315 C CA . THR A 1 293 ? 2.334 -12.289 -8.898 1 86.94 293 THR A CA 1
ATOM 2316 C C . THR A 1 293 ? 2.066 -13.156 -7.668 1 86.94 293 THR A C 1
ATOM 2318 O O . THR A 1 293 ? 1.588 -12.656 -6.645 1 86.94 293 THR A O 1
ATOM 2321 N N . VAL A 1 294 ? 2.354 -14.359 -7.777 1 89.31 294 VAL A N 1
ATOM 2322 C CA . VAL A 1 294 ? 2.133 -15.266 -6.656 1 89.31 294 VAL A CA 1
ATOM 2323 C C . VAL A 1 294 ? 3.385 -15.328 -5.785 1 89.31 294 VAL A C 1
ATOM 2325 O O . VAL A 1 294 ? 3.559 -16.266 -4.996 1 89.31 294 VAL A O 1
ATOM 2328 N N . GLN A 1 295 ? 4.25 -14.391 -5.973 1 89.31 295 GLN A N 1
ATOM 2329 C CA . GLN A 1 295 ? 5.395 -14.195 -5.09 1 89.31 295 GLN A CA 1
ATOM 2330 C C . GLN A 1 295 ? 5.09 -13.148 -4.023 1 89.31 295 GLN A C 1
ATOM 2332 O O . GLN A 1 295 ? 4.367 -12.18 -4.281 1 89.31 295 GLN A O 1
ATOM 2337 N N . THR A 1 296 ? 5.602 -13.367 -2.83 1 92.19 296 THR A N 1
ATOM 2338 C CA . THR A 1 296 ? 5.477 -12.344 -1.803 1 92.19 296 THR A CA 1
ATOM 2339 C C . THR A 1 296 ? 6.234 -11.078 -2.207 1 92.19 296 THR A C 1
ATOM 2341 O O . THR A 1 296 ? 7.137 -11.133 -3.043 1 92.19 296 THR A O 1
ATOM 2344 N N . ALA A 1 297 ? 5.809 -10.016 -1.649 1 93.06 297 ALA A N 1
ATOM 2345 C CA . ALA A 1 297 ? 6.461 -8.75 -1.966 1 93.06 297 ALA A CA 1
ATOM 2346 C C . ALA A 1 297 ? 7.918 -8.758 -1.511 1 93.06 297 ALA A C 1
ATOM 2348 O O . ALA A 1 297 ? 8.273 -9.445 -0.548 1 93.06 297 ALA A O 1
ATOM 2349 N N . LEU A 1 298 ? 8.727 -8.016 -2.234 1 91.88 298 LEU A N 1
ATOM 2350 C CA . LEU A 1 298 ? 10.125 -7.867 -1.851 1 91.88 298 LEU A CA 1
ATOM 2351 C C . LEU A 1 298 ? 10.273 -6.898 -0.682 1 91.88 298 LEU A C 1
ATOM 2353 O O . LEU A 1 298 ? 11.164 -7.059 0.155 1 91.88 298 LEU A O 1
ATOM 2357 N N . SER A 1 299 ? 9.398 -5.902 -0.701 1 96.56 299 SER A N 1
ATOM 2358 C CA . SER A 1 299 ? 9.531 -4.852 0.305 1 96.56 299 SER A CA 1
ATOM 2359 C C . SER A 1 299 ? 8.195 -4.172 0.576 1 96.56 299 SER A C 1
ATOM 2361 O O . SER A 1 299 ? 7.246 -4.332 -0.193 1 96.56 299 SER A O 1
ATOM 2363 N N . ALA A 1 300 ? 8.125 -3.545 1.689 1 98.44 300 ALA A N 1
ATOM 2364 C CA . ALA A 1 300 ? 7 -2.707 2.098 1 98.44 300 ALA A CA 1
ATOM 2365 C C . ALA A 1 300 ? 7.477 -1.332 2.555 1 98.44 300 ALA A C 1
ATOM 2367 O O . ALA A 1 300 ? 8.672 -1.124 2.773 1 98.44 300 ALA A O 1
ATOM 2368 N N . TYR A 1 301 ? 6.621 -0.396 2.498 1 98.62 301 TYR A N 1
ATOM 2369 C CA . TYR A 1 301 ? 6.898 0.995 2.84 1 98.62 301 TYR A CA 1
ATOM 2370 C C . TYR A 1 301 ? 5.793 1.572 3.715 1 98.62 301 TYR A C 1
ATOM 2372 O O . TYR A 1 301 ? 4.609 1.473 3.377 1 98.62 301 TYR A O 1
ATOM 2380 N N . VAL A 1 302 ? 6.18 2.094 4.926 1 98.75 302 VAL A N 1
ATOM 2381 C CA . VAL A 1 302 ? 5.215 2.682 5.852 1 98.75 302 VAL A CA 1
ATOM 2382 C C . VAL A 1 302 ? 5.762 3.994 6.406 1 98.75 302 VAL A C 1
ATOM 2384 O O . VAL A 1 302 ? 6.977 4.148 6.566 1 98.75 302 VAL A O 1
ATOM 2387 N N . TYR A 1 303 ? 4.926 4.918 6.605 1 98.56 303 TYR A N 1
ATOM 2388 C CA . TYR A 1 303 ? 5.363 6.086 7.359 1 98.56 303 TYR A CA 1
ATOM 2389 C C . TYR A 1 303 ? 4.262 6.582 8.289 1 98.56 303 TYR A C 1
ATOM 2391 O O . TYR A 1 303 ? 3.082 6.297 8.07 1 98.56 303 TYR A O 1
ATOM 2399 N N . TYR A 1 304 ? 4.672 7.23 9.344 1 98.31 304 TYR A N 1
ATOM 2400 C CA . TYR A 1 304 ? 3.814 7.648 10.445 1 98.31 304 TYR A CA 1
ATOM 2401 C C . TYR A 1 304 ? 3.941 9.148 10.703 1 98.31 304 TYR A C 1
ATOM 2403 O O . TYR A 1 304 ? 5.031 9.711 10.578 1 98.31 304 TYR A O 1
ATOM 2411 N N . ASN A 1 305 ? 2.793 9.758 11.016 1 96.94 305 ASN A N 1
ATOM 2412 C CA . ASN A 1 305 ? 2.893 11.078 11.617 1 96.94 305 ASN A CA 1
ATOM 2413 C C . ASN A 1 305 ? 3.453 11.008 13.039 1 96.94 305 ASN A C 1
ATOM 2415 O O . ASN A 1 305 ? 3.029 10.164 13.836 1 96.94 305 ASN A O 1
ATOM 2419 N N . PHE A 1 306 ? 4.367 11.891 13.359 1 98 306 PHE A N 1
ATOM 2420 C CA . PHE A 1 306 ? 4.988 11.891 14.68 1 98 306 PHE A CA 1
ATOM 2421 C C . PHE A 1 306 ? 5.168 13.32 15.188 1 98 306 PHE A C 1
ATOM 2423 O O . PHE A 1 306 ? 5.91 14.102 14.602 1 98 306 PHE A O 1
ATOM 2430 N N . PHE A 1 307 ? 4.504 13.633 16.266 1 97.38 307 PHE A N 1
ATOM 2431 C CA . PHE A 1 307 ? 4.586 14.961 16.859 1 97.38 307 PHE A CA 1
ATOM 2432 C C . PHE A 1 307 ? 5.586 14.992 18 1 97.38 307 PHE A C 1
ATOM 2434 O O . PHE A 1 307 ? 5.742 14 18.719 1 97.38 307 PHE A O 1
ATOM 2441 N N . ILE A 1 308 ? 6.223 16.141 18.156 1 96.19 308 ILE A N 1
ATOM 2442 C CA . ILE A 1 308 ? 7.16 16.266 19.266 1 96.19 308 ILE A CA 1
ATOM 2443 C C . ILE A 1 308 ? 6.957 17.625 19.953 1 96.19 308 ILE A C 1
ATOM 2445 O O . ILE A 1 308 ? 6.652 18.625 19.297 1 96.19 308 ILE A O 1
ATOM 2449 N N . HIS A 1 309 ? 7.16 17.641 21.25 1 94.5 309 HIS A N 1
ATOM 2450 C CA . HIS A 1 309 ? 7.203 18.875 22.016 1 94.5 309 HIS A CA 1
ATOM 2451 C C . HIS A 1 309 ? 8.625 19.188 22.484 1 94.5 309 HIS A C 1
ATOM 2453 O O . HIS A 1 309 ? 9.047 20.344 22.438 1 94.5 309 HIS A O 1
ATOM 2459 N N . SER A 1 310 ? 9.328 18.141 22.891 1 93.75 310 SER A N 1
ATOM 2460 C CA . SER A 1 310 ? 10.656 18.422 23.438 1 93.75 310 SER A CA 1
ATOM 2461 C C . SER A 1 310 ? 11.703 17.5 22.844 1 93.75 310 SER A C 1
ATOM 2463 O O . SER A 1 310 ? 12.898 17.812 22.859 1 93.75 310 SER A O 1
ATOM 2465 N N . TRP A 1 311 ? 11.297 16.344 22.344 1 95.38 311 TRP A N 1
ATOM 2466 C CA . TRP A 1 311 ? 12.25 15.414 21.766 1 95.38 311 TRP A CA 1
ATOM 2467 C C . TRP A 1 311 ? 12.922 16.016 20.531 1 95.38 311 TRP A C 1
ATOM 2469 O O . TRP A 1 311 ? 12.336 16.844 19.844 1 95.38 311 TRP A O 1
ATOM 2479 N N . THR A 1 312 ? 14.156 15.625 20.328 1 94.56 312 THR A N 1
ATOM 2480 C CA . THR A 1 312 ? 14.844 15.969 19.094 1 94.56 312 THR A CA 1
ATOM 2481 C C . THR A 1 312 ? 14.602 14.906 18.031 1 94.56 312 THR A C 1
ATOM 2483 O O . THR A 1 312 ? 14.242 13.773 18.344 1 94.56 312 THR A O 1
ATOM 2486 N N . PRO A 1 313 ? 14.766 15.281 16.766 1 95.62 313 PRO A N 1
ATOM 2487 C CA . PRO A 1 313 ? 14.648 14.273 15.719 1 95.62 313 PRO A CA 1
ATOM 2488 C C . PRO A 1 313 ? 15.547 13.062 15.961 1 95.62 313 PRO A C 1
ATOM 2490 O O . PRO A 1 313 ? 15.172 11.938 15.633 1 95.62 313 PRO A O 1
ATOM 2493 N N . LYS A 1 314 ? 16.75 13.289 16.516 1 96.19 314 LYS A N 1
ATOM 2494 C CA . LYS A 1 314 ? 17.672 12.195 16.797 1 96.19 314 LYS A CA 1
ATOM 2495 C C . LYS A 1 314 ? 17.094 11.25 17.859 1 96.19 314 LYS A C 1
ATOM 2497 O O . LYS A 1 314 ? 17.172 10.023 17.703 1 96.19 314 LYS A O 1
ATOM 2502 N N . GLU A 1 315 ? 16.531 11.82 18.891 1 96.81 315 GLU A N 1
ATOM 2503 C CA . GLU A 1 315 ? 15.922 11.016 19.938 1 96.81 315 GLU A CA 1
ATOM 2504 C C . GLU A 1 315 ? 14.758 10.188 19.391 1 96.81 315 GLU A C 1
ATOM 2506 O O . GLU A 1 315 ? 14.562 9.039 19.797 1 96.81 315 GLU A O 1
ATOM 2511 N N . VAL A 1 316 ? 14.023 10.797 18.516 1 97.94 316 VAL A N 1
ATOM 2512 C CA . VAL A 1 316 ? 12.883 10.109 17.922 1 97.94 316 VAL A CA 1
ATOM 2513 C C . VAL A 1 316 ? 13.367 8.906 17.109 1 97.94 316 VAL A C 1
ATOM 2515 O O . VAL A 1 316 ? 12.766 7.832 17.156 1 97.94 316 VAL A O 1
ATOM 2518 N N . LEU A 1 317 ? 14.477 9.086 16.359 1 98.12 317 LEU A N 1
ATOM 2519 C CA . LEU A 1 317 ? 15.055 7.973 15.617 1 98.12 317 LEU A CA 1
ATOM 2520 C C . LEU A 1 317 ? 15.414 6.82 16.547 1 98.12 317 LEU A C 1
ATOM 2522 O O . LEU A 1 317 ? 15.141 5.656 16.234 1 98.12 317 LEU A O 1
ATOM 2526 N N . GLU A 1 318 ? 16.031 7.137 17.672 1 97.94 318 GLU A N 1
ATOM 2527 C CA . GLU A 1 318 ? 16.438 6.117 18.625 1 97.94 318 GLU A CA 1
ATOM 2528 C C . GLU A 1 318 ? 15.234 5.371 19.188 1 97.94 318 GLU A C 1
ATOM 2530 O O . GLU A 1 318 ? 15.25 4.141 19.297 1 97.94 318 GLU A O 1
ATOM 2535 N N . LYS A 1 319 ? 14.227 6.082 19.531 1 98.31 319 LYS A N 1
ATOM 2536 C CA . LYS A 1 319 ? 13.016 5.48 20.094 1 98.31 319 LYS A CA 1
ATOM 2537 C C . LYS A 1 319 ? 12.328 4.582 19.078 1 98.31 319 LYS A C 1
ATOM 2539 O O . LYS A 1 319 ? 11.883 3.482 19.406 1 98.31 319 LYS A O 1
ATOM 2544 N N . LEU A 1 320 ? 12.219 5.094 17.859 1 98.81 320 LEU A N 1
ATOM 2545 C CA . LEU A 1 320 ? 11.523 4.34 16.828 1 98.81 320 LEU A CA 1
ATOM 2546 C C . LEU A 1 320 ? 12.328 3.115 16.406 1 98.81 320 LEU A C 1
ATOM 2548 O O . LEU A 1 320 ? 11.758 2.078 16.062 1 98.81 320 LEU A O 1
ATOM 2552 N N . LYS A 1 321 ? 13.688 3.242 16.391 1 98.62 321 LYS A N 1
ATOM 2553 C CA . LYS A 1 321 ? 14.531 2.08 16.125 1 98.62 321 LYS A CA 1
ATOM 2554 C C . LYS A 1 321 ? 14.273 0.974 17.141 1 98.62 321 LYS A C 1
ATOM 2556 O O . LYS A 1 321 ? 14.188 -0.201 16.781 1 98.62 321 LYS A O 1
ATOM 2561 N N . ALA A 1 322 ? 14.156 1.347 18.406 1 98.62 322 ALA A N 1
ATOM 2562 C CA . ALA A 1 322 ? 13.883 0.383 19.453 1 98.62 322 ALA A CA 1
ATOM 2563 C C . ALA A 1 322 ? 12.508 -0.26 19.266 1 98.62 322 ALA A C 1
ATOM 2565 O O . ALA A 1 322 ? 12.359 -1.474 19.438 1 98.62 322 ALA A O 1
ATOM 2566 N N . GLU A 1 323 ? 11.492 0.558 18.984 1 98.75 323 GLU A N 1
ATOM 2567 C CA . GLU A 1 323 ? 10.148 0.042 18.75 1 98.75 323 GLU A CA 1
ATOM 2568 C C . GLU A 1 323 ? 10.125 -0.896 17.547 1 98.75 323 GLU A C 1
ATOM 2570 O O . GLU A 1 323 ? 9.406 -1.902 17.562 1 98.75 323 GLU A O 1
ATOM 2575 N N . ALA A 1 324 ? 10.859 -0.5 16.5 1 98.88 324 ALA A N 1
ATOM 2576 C CA . ALA A 1 324 ? 10.938 -1.34 15.312 1 98.88 324 ALA A CA 1
ATOM 2577 C C . ALA A 1 324 ? 11.586 -2.682 15.625 1 98.88 324 ALA A C 1
ATOM 2579 O O . ALA A 1 324 ? 11.188 -3.717 15.086 1 98.88 324 ALA A O 1
ATOM 2580 N N . HIS A 1 325 ? 12.617 -2.656 16.453 1 98.75 325 HIS A N 1
ATOM 2581 C CA . HIS A 1 325 ? 13.273 -3.889 16.875 1 98.75 325 HIS A CA 1
ATOM 2582 C C . HIS A 1 325 ? 12.297 -4.805 17.609 1 98.75 325 HIS A C 1
ATOM 2584 O O . HIS A 1 325 ? 12.281 -6.016 17.375 1 98.75 325 HIS A O 1
ATOM 2590 N N . ILE A 1 326 ? 11.508 -4.273 18.5 1 98.75 326 ILE A N 1
ATOM 2591 C CA . ILE A 1 326 ? 10.508 -5.031 19.25 1 98.75 326 ILE A CA 1
ATOM 2592 C C . ILE A 1 326 ? 9.5 -5.645 18.281 1 98.75 326 ILE A C 1
ATOM 2594 O O . ILE A 1 326 ? 9.164 -6.828 18.375 1 98.75 326 ILE A O 1
ATOM 2598 N N . ALA A 1 327 ? 9 -4.836 17.375 1 98.75 327 ALA A N 1
ATOM 2599 C CA . ALA A 1 327 ? 8.031 -5.312 16.391 1 98.75 327 ALA A CA 1
ATOM 2600 C C . ALA A 1 327 ? 8.602 -6.457 15.562 1 98.75 327 ALA A C 1
ATOM 2602 O O . ALA A 1 327 ? 7.918 -7.445 15.297 1 98.75 327 ALA A O 1
ATOM 2603 N N . PHE A 1 328 ? 9.875 -6.258 15.102 1 98.75 328 PHE A N 1
ATOM 2604 C CA . PHE A 1 328 ? 10.555 -7.273 14.297 1 98.75 328 PHE A CA 1
ATOM 2605 C C . PHE A 1 328 ? 10.695 -8.57 15.078 1 98.75 328 PHE A C 1
ATOM 2607 O O . PHE A 1 328 ? 10.43 -9.656 14.555 1 98.75 328 PHE A O 1
ATOM 2614 N N . GLU A 1 329 ? 11.086 -8.453 16.312 1 98.62 329 GLU A N 1
ATOM 2615 C CA . GLU A 1 329 ? 11.219 -9.617 17.188 1 98.62 329 GLU A CA 1
ATOM 2616 C C . GLU A 1 329 ? 9.883 -10.328 17.359 1 98.62 329 GLU A C 1
ATOM 2618 O O . GLU A 1 329 ? 9.82 -11.555 17.297 1 98.62 329 GLU A O 1
ATOM 2623 N N . ASN A 1 330 ? 8.859 -9.562 17.625 1 98.5 330 ASN A N 1
A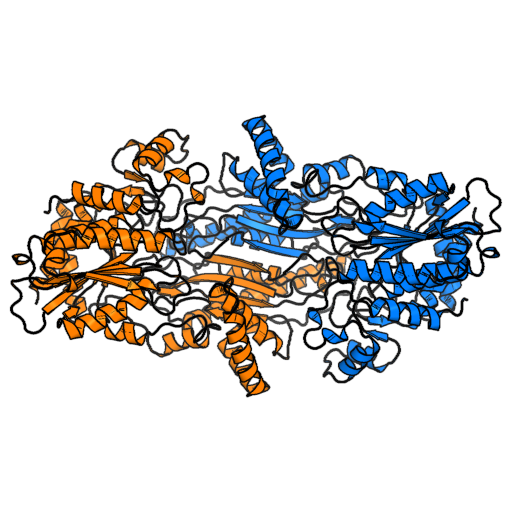TOM 2624 C CA . ASN A 1 330 ? 7.523 -10.133 17.781 1 98.5 330 ASN A CA 1
ATOM 2625 C C . ASN A 1 330 ? 7.078 -10.859 16.516 1 98.5 330 ASN A C 1
ATOM 2627 O O . ASN A 1 330 ? 6.453 -11.922 16.594 1 98.5 330 ASN A O 1
ATOM 2631 N N . SER A 1 331 ? 7.34 -10.258 15.359 1 98.44 331 SER A N 1
ATOM 2632 C CA . SER A 1 331 ? 6.988 -10.883 14.086 1 98.44 331 SER A CA 1
ATOM 2633 C C . SER A 1 331 ? 7.684 -12.227 13.914 1 98.44 331 SER A C 1
ATOM 2635 O O . SER A 1 331 ? 7.055 -13.211 13.508 1 98.44 331 SER A O 1
ATOM 2637 N N . LEU A 1 332 ? 8.992 -12.234 14.188 1 98.38 332 LEU A N 1
ATOM 2638 C CA . LEU A 1 332 ? 9.766 -13.461 14.016 1 98.38 332 LEU A CA 1
ATOM 2639 C C . LEU A 1 332 ? 9.328 -14.531 15.016 1 98.38 332 LEU A C 1
ATOM 2641 O O . LEU A 1 332 ? 9.312 -15.719 14.695 1 98.38 332 LEU A O 1
ATOM 2645 N N . LYS A 1 333 ? 9.008 -14.125 16.25 1 98.38 333 LYS A N 1
ATOM 2646 C CA . LYS A 1 333 ? 8.492 -15.062 17.234 1 98.38 333 LYS A CA 1
ATOM 2647 C C . LYS A 1 333 ? 7.188 -15.695 16.766 1 98.38 333 LYS A C 1
ATOM 2649 O O . LYS A 1 333 ? 7.02 -16.922 16.844 1 98.38 333 LYS A O 1
ATOM 2654 N N . LEU A 1 334 ? 6.234 -14.883 16.375 1 98.38 334 LEU A N 1
ATOM 2655 C CA . LEU A 1 334 ? 4.957 -15.391 15.883 1 98.38 334 LEU A CA 1
ATOM 2656 C C . LEU A 1 334 ? 5.156 -16.281 14.664 1 98.38 334 LEU A C 1
ATOM 2658 O O . LEU A 1 334 ? 4.527 -17.344 14.555 1 98.38 334 LEU A O 1
ATOM 2662 N N . TYR A 1 335 ? 5.98 -15.828 13.727 1 98.25 335 TYR A N 1
ATOM 2663 C CA . TYR A 1 335 ? 6.332 -16.609 12.547 1 98.25 335 TYR A CA 1
ATOM 2664 C C . TYR A 1 335 ? 6.863 -17.984 12.953 1 98.25 335 TYR A C 1
ATOM 2666 O O . TYR A 1 335 ? 6.43 -19 12.414 1 98.25 335 TYR A O 1
ATOM 2674 N N . ARG A 1 336 ? 7.801 -18.016 13.859 1 97.88 336 ARG A N 1
ATOM 2675 C CA . ARG A 1 336 ? 8.414 -19.25 14.328 1 97.88 336 ARG A CA 1
ATOM 2676 C C . ARG A 1 336 ? 7.371 -20.172 14.953 1 97.88 336 ARG A C 1
ATOM 2678 O O . ARG A 1 336 ? 7.359 -21.375 14.688 1 97.88 336 ARG A O 1
ATOM 2685 N N . ASP A 1 337 ? 6.547 -19.656 15.797 1 98.38 337 ASP A N 1
ATOM 2686 C CA . ASP A 1 337 ? 5.504 -20.453 16.438 1 98.38 337 ASP A CA 1
ATOM 2687 C C . ASP A 1 337 ? 4.562 -21.062 15.414 1 98.38 337 ASP A C 1
ATOM 2689 O O . ASP A 1 337 ? 4.203 -22.234 15.523 1 98.38 337 ASP A O 1
ATOM 2693 N N . ARG A 1 338 ? 4.16 -20.312 14.453 1 98.44 338 ARG A N 1
ATOM 2694 C CA . ARG A 1 338 ? 3.256 -20.781 13.406 1 98.44 338 ARG A CA 1
ATOM 2695 C C . ARG A 1 338 ? 3.945 -21.797 12.508 1 98.44 338 ARG A C 1
ATOM 2697 O O . ARG A 1 338 ? 3.332 -22.781 12.094 1 98.44 338 ARG A O 1
ATOM 2704 N N . TYR A 1 339 ? 5.211 -21.516 12.203 1 97.56 339 TYR A N 1
ATOM 2705 C CA . TYR A 1 339 ? 5.984 -22.469 11.414 1 97.56 339 TYR A CA 1
ATOM 2706 C C . TYR A 1 339 ? 6.113 -23.797 12.141 1 97.56 339 TYR A C 1
ATOM 2708 O O . TYR A 1 339 ? 5.941 -24.859 11.531 1 97.56 339 TYR A O 1
ATOM 2716 N N . LYS A 1 340 ? 6.383 -23.75 13.406 1 97.81 340 LYS A N 1
ATOM 2717 C CA . LYS A 1 340 ? 6.469 -24.969 14.211 1 97.81 340 LYS A CA 1
ATOM 2718 C C . LYS A 1 340 ? 5.152 -25.734 14.188 1 97.81 340 LYS A C 1
ATOM 2720 O O . LYS A 1 340 ? 5.145 -26.969 14.023 1 97.81 340 LYS A O 1
ATOM 2725 N N . THR A 1 341 ? 4.082 -25.047 14.391 1 98.25 341 THR A N 1
ATOM 2726 C CA . THR A 1 341 ? 2.762 -25.672 14.367 1 98.25 341 THR A CA 1
ATOM 2727 C C . THR A 1 341 ? 2.482 -26.297 13 1 98.25 341 THR A C 1
ATOM 2729 O O . THR A 1 341 ? 1.95 -27.406 12.914 1 98.25 341 THR A O 1
ATOM 2732 N N . TYR A 1 342 ? 2.787 -25.562 11.961 1 97.06 342 TYR A N 1
ATOM 2733 C CA . TYR A 1 342 ? 2.607 -26.078 10.609 1 97.06 342 TYR A CA 1
ATOM 2734 C C . TYR A 1 342 ? 3.398 -27.375 10.406 1 97.06 342 TYR A C 1
ATOM 2736 O O . TYR A 1 342 ? 2.887 -28.344 9.844 1 97.06 342 TYR A O 1
ATOM 2744 N N . CYS A 1 343 ? 4.668 -27.375 10.836 1 96.06 343 CYS A N 1
ATOM 2745 C CA . CYS A 1 343 ? 5.512 -28.547 10.719 1 96.06 343 CYS A CA 1
ATOM 2746 C C . CYS A 1 343 ? 4.91 -29.734 11.469 1 96.06 343 CYS A C 1
ATOM 2748 O O . CYS A 1 343 ? 4.953 -30.859 10.992 1 96.06 343 CYS A O 1
ATOM 2750 N N . GLU A 1 344 ? 4.359 -29.516 12.594 1 96.56 344 GLU A N 1
ATOM 2751 C CA . GLU A 1 344 ? 3.73 -30.562 13.391 1 96.56 344 GLU A CA 1
ATOM 2752 C C . GLU A 1 344 ? 2.547 -31.188 12.656 1 96.56 344 GLU A C 1
ATOM 2754 O O . GLU A 1 344 ? 2.41 -32.406 12.609 1 96.56 344 GLU A O 1
ATOM 2759 N N . ILE A 1 345 ? 1.74 -30.344 12.047 1 95.62 345 ILE A N 1
ATOM 2760 C CA . ILE A 1 345 ? 0.517 -30.859 11.445 1 95.62 345 ILE A CA 1
ATOM 2761 C C . ILE A 1 345 ? 0.825 -31.453 10.07 1 95.62 345 ILE A C 1
ATOM 2763 O O . ILE A 1 345 ? 0.145 -32.375 9.617 1 95.62 345 ILE A O 1
ATOM 2767 N N . SER A 1 346 ? 1.821 -30.922 9.398 1 92.56 346 SER A N 1
ATOM 2768 C CA . SER A 1 346 ? 2.15 -31.391 8.055 1 92.56 346 SER A CA 1
ATOM 2769 C C . SER A 1 346 ? 3.094 -32.594 8.109 1 92.56 346 SER A C 1
ATOM 2771 O O . SER A 1 346 ? 3.266 -33.281 7.113 1 92.56 346 SER A O 1
ATOM 2773 N N . GLY A 1 347 ? 3.754 -32.812 9.211 1 90.75 347 GLY A N 1
ATOM 2774 C CA . GLY A 1 347 ? 4.727 -33.906 9.352 1 90.75 347 GLY A CA 1
ATOM 2775 C C . GLY A 1 347 ? 6.09 -33.531 8.789 1 90.75 347 GLY A C 1
ATOM 2776 O O . GLY A 1 347 ? 6.973 -34.406 8.703 1 90.75 347 GLY A O 1
ATOM 2777 N N . GLU A 1 348 ? 6.309 -32.344 8.367 1 89.94 348 GLU A N 1
ATOM 2778 C CA . GLU A 1 348 ? 7.594 -31.875 7.855 1 89.94 348 GLU A CA 1
ATOM 2779 C C . GLU A 1 348 ? 8.539 -31.5 8.992 1 89.94 348 GLU A C 1
ATOM 2781 O O . GLU A 1 348 ? 8.094 -31.094 10.07 1 89.94 348 GLU A O 1
ATOM 2786 N N . PRO A 1 349 ? 9.844 -31.641 8.734 1 92.81 349 PRO A N 1
ATOM 2787 C CA . PRO A 1 349 ? 10.789 -31.266 9.781 1 92.81 349 PRO A CA 1
ATOM 2788 C C . PRO A 1 349 ? 10.844 -29.75 10.008 1 92.81 349 PRO A C 1
ATOM 2790 O O . PRO A 1 349 ? 10.766 -28.984 9.047 1 92.81 349 PRO A O 1
ATOM 2793 N N . PHE A 1 350 ? 10.992 -29.391 11.211 1 94.31 350 PHE A N 1
ATOM 2794 C CA . PHE A 1 350 ? 11.141 -27.984 11.578 1 94.31 350 PHE A CA 1
ATOM 2795 C C . PHE A 1 350 ? 12.594 -27.547 11.445 1 94.31 350 PHE A C 1
ATOM 2797 O O . PHE A 1 350 ? 13.5 -28.25 11.891 1 94.31 350 PHE A O 1
ATOM 2804 N N . LYS A 1 351 ? 12.812 -26.469 10.805 1 90.62 351 LYS A N 1
ATOM 2805 C CA . LYS A 1 351 ? 14.125 -25.844 10.719 1 90.62 351 LYS A CA 1
ATOM 2806 C C . LYS A 1 351 ? 14.148 -24.5 11.461 1 90.62 351 LYS A C 1
ATOM 2808 O O . LYS A 1 351 ? 13.258 -23.672 11.266 1 90.62 351 LYS A O 1
ATOM 2813 N N . GLU A 1 352 ? 15.18 -24.297 12.18 1 91.44 352 GLU A N 1
ATOM 2814 C CA . GLU A 1 352 ? 15.281 -23.047 12.93 1 91.44 352 GLU A CA 1
ATOM 2815 C C . GLU A 1 352 ? 15.477 -21.859 12 1 91.44 352 GLU A C 1
ATOM 2817 O O . GLU A 1 352 ? 16.203 -21.938 11.016 1 91.44 352 GLU A O 1
ATOM 2822 N N . LEU A 1 353 ? 14.789 -20.797 12.398 1 90.25 353 LEU A N 1
ATOM 2823 C CA . LEU A 1 353 ? 14.914 -19.562 11.625 1 90.25 353 LEU A CA 1
ATOM 2824 C C . LEU A 1 353 ? 16.312 -18.969 11.789 1 90.25 353 LEU A C 1
ATOM 2826 O O . LEU A 1 353 ? 16.859 -18.969 12.891 1 90.25 353 LEU A O 1
ATOM 2830 N N . THR A 1 354 ? 16.812 -18.391 10.719 1 90.06 354 THR A N 1
ATOM 2831 C CA . THR A 1 354 ? 18.125 -17.766 10.781 1 90.06 354 THR A CA 1
ATOM 2832 C C . THR A 1 354 ? 18 -16.234 10.781 1 90.06 354 THR A C 1
ATOM 2834 O O . THR A 1 354 ? 18.984 -15.531 11.031 1 90.06 354 THR A O 1
ATOM 2837 N N . TRP A 1 355 ? 16.812 -15.766 10.445 1 95.12 355 TRP A N 1
ATOM 2838 C CA . TRP A 1 355 ? 16.609 -14.32 10.406 1 95.12 355 TRP A CA 1
ATOM 2839 C C . TRP A 1 355 ? 16.625 -13.734 11.812 1 95.12 355 TRP A C 1
ATOM 2841 O O . TRP A 1 355 ? 16.125 -14.352 12.758 1 95.12 355 TRP A O 1
ATOM 2851 N N . VAL A 1 356 ? 17.234 -12.562 11.984 1 96.69 356 VAL A N 1
ATOM 2852 C CA . VAL A 1 356 ? 17.25 -11.797 13.234 1 96.69 356 VAL A CA 1
ATOM 2853 C C . VAL A 1 356 ? 16.766 -10.375 12.961 1 96.69 356 VAL A C 1
ATOM 2855 O O . VAL A 1 356 ? 16.844 -9.891 11.836 1 96.69 356 VAL A O 1
ATOM 2858 N N . PRO A 1 357 ? 16.219 -9.773 14.047 1 98 357 PRO A N 1
ATOM 2859 C CA . PRO A 1 357 ? 15.805 -8.375 13.836 1 98 357 PRO A CA 1
ATOM 2860 C C . PRO A 1 357 ? 16.969 -7.473 13.445 1 98 357 PRO A C 1
ATOM 2862 O O . PRO A 1 357 ? 17.969 -7.41 14.156 1 98 357 PRO A O 1
ATOM 2865 N N . ARG A 1 358 ? 16.906 -6.871 12.336 1 98.25 358 ARG A N 1
ATOM 2866 C CA . ARG A 1 358 ? 17.875 -5.902 11.836 1 98.25 358 ARG A CA 1
ATOM 2867 C C . ARG A 1 358 ? 17.203 -4.574 11.508 1 98.25 358 ARG A C 1
ATOM 2869 O O . ARG A 1 358 ? 16.359 -4.504 10.617 1 98.25 358 ARG A O 1
ATOM 2876 N N . VAL A 1 359 ? 17.547 -3.568 12.266 1 98.69 359 VAL A N 1
ATOM 2877 C CA . VAL A 1 359 ? 16.984 -2.234 12.047 1 98.69 359 VAL A CA 1
ATOM 2878 C C . VAL A 1 359 ? 18.125 -1.228 11.891 1 98.69 359 VAL A C 1
ATOM 2880 O O . VAL A 1 359 ? 19 -1.118 12.766 1 98.69 359 VAL A O 1
ATOM 2883 N N . TYR A 1 360 ? 18.125 -0.485 10.742 1 98.5 360 TYR A N 1
ATOM 2884 C CA . TYR A 1 360 ? 19.094 0.564 10.469 1 98.5 360 TYR A CA 1
ATOM 2885 C C . TYR A 1 360 ? 18.406 1.906 10.25 1 98.5 360 TYR A C 1
ATOM 2887 O O . TYR A 1 360 ? 17.297 1.959 9.727 1 98.5 360 TYR A O 1
ATOM 2895 N N . THR A 1 361 ? 19.078 2.98 10.703 1 98.56 361 THR A N 1
ATOM 2896 C CA . THR A 1 361 ? 18.719 4.258 10.102 1 98.56 361 THR A CA 1
ATOM 2897 C C . THR A 1 361 ? 19.312 4.379 8.703 1 98.56 361 THR A C 1
ATOM 2899 O O . THR A 1 361 ? 20.281 3.678 8.367 1 98.56 361 THR A O 1
ATOM 2902 N N . TYR A 1 362 ? 18.766 5.195 7.855 1 98.5 362 TYR A N 1
ATOM 2903 C CA . TYR A 1 362 ? 19.328 5.418 6.531 1 98.5 362 TYR A CA 1
ATOM 2904 C C . TYR A 1 362 ? 20.781 5.883 6.633 1 98.5 362 TYR A C 1
ATOM 2906 O O . TYR A 1 362 ? 21.641 5.457 5.852 1 98.5 362 TYR A O 1
ATOM 2914 N N . GLU A 1 363 ? 21.031 6.773 7.613 1 98.19 363 GLU A N 1
ATOM 2915 C CA . GLU A 1 363 ? 22.375 7.27 7.836 1 98.19 363 GLU A CA 1
ATOM 2916 C C . GLU A 1 363 ? 23.344 6.121 8.102 1 98.19 363 GLU A C 1
ATOM 2918 O O . GLU A 1 363 ? 24.438 6.074 7.52 1 98.19 363 GLU A O 1
ATOM 2923 N N . GLU A 1 364 ? 22.969 5.223 9.008 1 98.19 364 GLU A N 1
ATOM 2924 C CA . GLU A 1 364 ? 23.797 4.07 9.328 1 98.19 364 GLU A CA 1
ATOM 2925 C C . GLU A 1 364 ? 24.062 3.215 8.094 1 98.19 364 GLU A C 1
ATOM 2927 O O . GLU A 1 364 ? 25.203 2.818 7.836 1 98.19 364 GLU A O 1
ATOM 2932 N N . MET A 1 365 ? 23.016 2.9 7.344 1 98.25 365 MET A N 1
ATOM 2933 C CA . MET A 1 365 ? 23.141 2.078 6.145 1 98.25 365 MET A CA 1
ATOM 2934 C C . MET A 1 365 ? 24.016 2.762 5.105 1 98.25 365 MET A C 1
ATOM 2936 O O . MET A 1 365 ? 24.891 2.127 4.512 1 98.25 365 MET A O 1
ATOM 2940 N N . ASN A 1 366 ? 23.75 4.035 4.906 1 97.75 366 ASN A N 1
ATOM 2941 C CA . ASN A 1 366 ? 24.516 4.793 3.922 1 97.75 366 ASN A CA 1
ATOM 2942 C C . ASN A 1 366 ? 26 4.824 4.273 1 97.75 366 ASN A C 1
ATOM 2944 O O . ASN A 1 366 ? 26.859 4.684 3.393 1 97.75 366 ASN A O 1
ATOM 2948 N N . LYS A 1 367 ? 26.297 5.059 5.543 1 97.69 367 LYS A N 1
ATOM 2949 C CA . LYS A 1 367 ? 27.672 5.055 5.996 1 97.69 367 LYS A CA 1
ATOM 2950 C C . LYS A 1 367 ? 28.344 3.703 5.742 1 97.69 367 LYS A C 1
ATOM 2952 O O . LYS A 1 367 ? 29.484 3.641 5.285 1 97.69 367 LYS A O 1
ATOM 2957 N N . GLN A 1 368 ? 27.656 2.65 6.07 1 97.62 368 GLN A N 1
ATOM 2958 C CA . GLN A 1 368 ? 28.156 1.302 5.828 1 97.62 368 GLN A CA 1
ATOM 2959 C C . GLN A 1 368 ? 28.438 1.077 4.344 1 97.62 368 GLN A C 1
ATOM 2961 O O . GLN A 1 368 ? 29.453 0.469 3.984 1 97.62 368 GLN A O 1
ATOM 2966 N N . LEU A 1 369 ? 27.578 1.518 3.49 1 97.81 369 LEU A N 1
ATOM 2967 C CA . LEU A 1 369 ? 27.688 1.326 2.049 1 97.81 369 LEU A CA 1
ATOM 2968 C C . LEU A 1 369 ? 28.859 2.137 1.486 1 97.81 369 LEU A C 1
ATOM 2970 O O . LEU A 1 369 ? 29.578 1.669 0.6 1 97.81 369 LEU A O 1
ATOM 2974 N N . ILE A 1 370 ? 29.016 3.377 1.998 1 97.69 370 ILE A N 1
ATOM 2975 C CA . ILE A 1 370 ? 30.156 4.203 1.575 1 97.69 370 ILE A CA 1
ATOM 2976 C C . ILE A 1 370 ? 31.453 3.537 1.982 1 97.69 370 ILE A C 1
ATOM 2978 O O . ILE A 1 370 ? 32.438 3.521 1.211 1 97.69 370 ILE A O 1
ATOM 2982 N N . GLU A 1 371 ? 31.484 2.986 3.17 1 97.44 371 GLU A N 1
ATOM 2983 C CA . GLU A 1 371 ? 32.688 2.307 3.654 1 97.44 371 GLU A CA 1
ATOM 2984 C C . GLU A 1 371 ? 33 1.065 2.818 1 97.44 371 GLU A C 1
ATOM 2986 O O . GLU A 1 371 ? 34.156 0.783 2.518 1 97.44 371 GLU A O 1
ATOM 2991 N N . ALA A 1 372 ? 31.984 0.385 2.43 1 96 372 ALA A N 1
ATOM 2992 C CA . ALA A 1 372 ? 32.156 -0.896 1.746 1 96 372 ALA A CA 1
ATOM 2993 C C . ALA A 1 372 ? 32.469 -0.692 0.267 1 96 372 ALA A C 1
ATOM 2995 O O . ALA A 1 372 ? 33.25 -1.45 -0.318 1 96 372 ALA A O 1
ATOM 2996 N N . HIS A 1 373 ? 31.859 0.337 -0.409 1 96.12 373 HIS A N 1
ATOM 2997 C CA . HIS A 1 373 ? 31.906 0.403 -1.864 1 96.12 373 HIS A CA 1
ATOM 2998 C C . HIS A 1 373 ? 32.562 1.693 -2.334 1 96.12 373 HIS A C 1
ATOM 3000 O O . HIS A 1 373 ? 32.875 1.84 -3.518 1 96.12 373 HIS A O 1
ATOM 3006 N N . GLY A 1 374 ? 32.719 2.621 -1.476 1 96 374 GLY A N 1
ATOM 3007 C CA . GLY A 1 374 ? 33.5 3.834 -1.737 1 96 374 GLY A CA 1
ATOM 3008 C C . GLY A 1 374 ? 32.844 4.723 -2.789 1 96 374 GLY A C 1
ATOM 3009 O O . GLY A 1 374 ? 31.641 4.977 -2.74 1 96 374 GLY A O 1
ATOM 3010 N N . LEU A 1 375 ? 33.625 5.254 -3.705 1 96.56 375 LEU A N 1
ATOM 3011 C CA . LEU A 1 375 ? 33.25 6.273 -4.672 1 96.56 375 LEU A CA 1
ATOM 3012 C C . LEU A 1 375 ? 32.25 5.703 -5.695 1 96.56 375 LEU A C 1
ATOM 3014 O O . LEU A 1 375 ? 31.391 6.418 -6.199 1 96.56 375 LEU A O 1
ATOM 3018 N N . SER A 1 376 ? 32.406 4.488 -5.914 1 96.69 376 SER A N 1
ATOM 3019 C CA . SER A 1 376 ? 31.516 3.865 -6.887 1 96.69 376 SER A CA 1
ATOM 3020 C C . SER A 1 376 ? 30.062 3.951 -6.441 1 96.69 376 SER A C 1
ATOM 3022 O O . SER A 1 376 ? 29.172 4.254 -7.246 1 96.69 376 SER A O 1
ATOM 3024 N N . TYR A 1 377 ? 29.828 3.711 -5.164 1 96.94 377 TYR A N 1
ATOM 3025 C CA . TYR A 1 377 ? 28.484 3.809 -4.598 1 96.94 377 TYR A CA 1
ATOM 3026 C C . TYR A 1 377 ? 28.016 5.254 -4.59 1 96.94 377 TYR A C 1
ATOM 3028 O O . TYR A 1 377 ? 26.875 5.539 -4.992 1 96.94 377 TYR A O 1
ATOM 3036 N N . VAL A 1 378 ? 28.859 6.156 -4.203 1 97.44 378 VAL A N 1
ATOM 3037 C CA . VAL A 1 378 ? 28.484 7.559 -4.07 1 97.44 378 VAL A CA 1
ATOM 3038 C C . VAL A 1 378 ? 28.109 8.125 -5.438 1 97.44 378 VAL A C 1
ATOM 3040 O O . VAL A 1 378 ? 27.094 8.82 -5.566 1 97.44 378 VAL A O 1
ATOM 3043 N N . GLU A 1 379 ? 28.875 7.832 -6.445 1 97.19 379 GLU A N 1
ATOM 3044 C CA . GLU A 1 379 ? 28.609 8.312 -7.797 1 97.19 379 GLU A CA 1
ATOM 3045 C C . GLU A 1 379 ? 27.312 7.711 -8.352 1 97.19 379 GLU A C 1
ATOM 3047 O O . GLU A 1 379 ? 26.516 8.414 -8.984 1 97.19 379 GLU A O 1
ATOM 3052 N N . HIS A 1 380 ? 27.188 6.461 -8.078 1 96.94 380 HIS A N 1
ATOM 3053 C CA . HIS A 1 380 ? 25.984 5.797 -8.547 1 96.94 380 HIS A CA 1
ATOM 3054 C C . HIS A 1 380 ? 24.734 6.434 -7.949 1 96.94 380 HIS A C 1
ATOM 3056 O O . HIS A 1 380 ? 23.781 6.723 -8.664 1 96.94 380 HIS A O 1
ATOM 3062 N N . MET A 1 381 ? 24.75 6.602 -6.645 1 97.31 381 MET A N 1
ATOM 3063 C CA . MET A 1 381 ? 23.578 7.141 -5.957 1 97.31 381 MET A CA 1
ATOM 3064 C C . MET A 1 381 ? 23.297 8.562 -6.414 1 97.31 381 MET A C 1
ATOM 3066 O O . MET A 1 381 ? 22.141 8.969 -6.512 1 97.31 381 MET A O 1
ATOM 3070 N N . THR A 1 382 ? 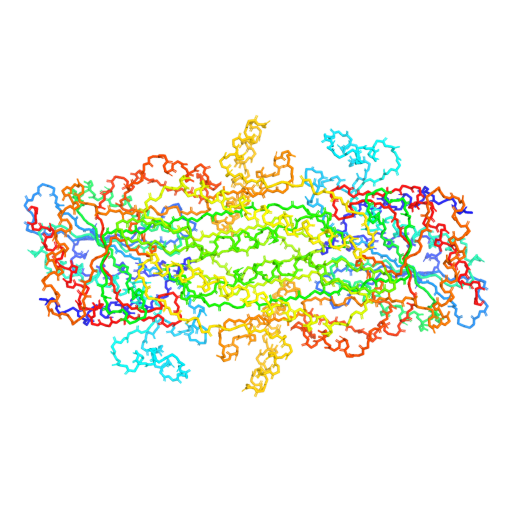24.359 9.328 -6.648 1 96.81 382 THR A N 1
ATOM 3071 C CA . THR A 1 382 ? 24.188 10.688 -7.152 1 96.81 382 THR A CA 1
ATOM 3072 C C . THR A 1 382 ? 23.5 10.672 -8.516 1 96.81 382 THR A C 1
ATOM 3074 O O . THR A 1 382 ? 22.516 11.398 -8.734 1 96.81 382 THR A O 1
ATOM 3077 N N . ASN A 1 383 ? 23.984 9.836 -9.391 1 96.94 383 ASN A N 1
ATOM 3078 C CA . ASN A 1 383 ? 23.406 9.719 -10.727 1 96.94 383 ASN A CA 1
ATOM 3079 C C . ASN A 1 383 ? 21.969 9.203 -10.664 1 96.94 383 ASN A C 1
ATOM 3081 O O . ASN A 1 383 ? 21.109 9.656 -11.43 1 96.94 383 ASN A O 1
ATOM 3085 N N . PHE A 1 384 ? 21.797 8.266 -9.797 1 96.81 384 PHE A N 1
ATOM 3086 C CA . PHE A 1 384 ? 20.453 7.699 -9.664 1 96.81 384 PHE A CA 1
ATOM 3087 C C . PHE A 1 384 ? 19.453 8.773 -9.242 1 96.81 384 PHE A C 1
ATOM 3089 O O . PHE A 1 384 ? 18.359 8.859 -9.797 1 96.81 384 PHE A O 1
ATOM 3096 N N . LYS A 1 385 ? 19.781 9.539 -8.219 1 96.75 385 LYS A N 1
ATOM 3097 C CA . LYS A 1 385 ? 18.891 10.594 -7.727 1 96.75 385 LYS A CA 1
ATOM 3098 C C . LYS A 1 385 ? 18.609 11.617 -8.82 1 96.75 385 LYS A C 1
ATOM 3100 O O . LYS A 1 385 ? 17.469 12.102 -8.945 1 96.75 385 LYS A O 1
ATOM 3105 N N . GLU A 1 386 ? 19.578 11.93 -9.633 1 95.75 386 GLU A N 1
ATOM 3106 C CA . GLU A 1 386 ? 19.391 12.875 -10.734 1 95.75 386 GLU A CA 1
ATOM 3107 C C . GLU A 1 386 ? 18.391 12.328 -11.75 1 95.75 386 GLU A C 1
ATOM 3109 O O . GLU A 1 386 ? 17.531 13.07 -12.242 1 95.75 386 GLU A O 1
ATOM 3114 N N . GLN A 1 387 ? 18.547 11.086 -12.031 1 96.19 387 GLN A N 1
ATOM 3115 C CA . GLN A 1 387 ? 17.625 10.445 -12.961 1 96.19 387 GLN A CA 1
ATOM 3116 C C . GLN A 1 387 ? 16.219 10.367 -12.367 1 96.19 387 GLN A C 1
ATOM 3118 O O . GLN A 1 387 ? 15.227 10.555 -13.078 1 96.19 387 GLN A O 1
ATOM 3123 N N . LEU A 1 388 ? 16.188 9.992 -11.102 1 95.44 388 LEU A N 1
ATOM 3124 C CA . LEU A 1 388 ? 14.914 9.844 -10.406 1 95.44 388 LEU A CA 1
ATOM 3125 C C . LEU A 1 388 ? 14.156 11.164 -10.383 1 95.44 388 LEU A C 1
ATOM 3127 O O . LEU A 1 388 ? 12.922 11.18 -10.391 1 95.44 388 LEU A O 1
ATOM 3131 N N . LEU A 1 389 ? 14.859 12.281 -10.352 1 93.25 389 LEU A N 1
ATOM 3132 C CA . LEU A 1 389 ? 14.266 13.617 -10.328 1 93.25 389 LEU A CA 1
ATOM 3133 C C . LEU A 1 389 ? 13.469 13.875 -11.602 1 93.25 389 LEU A C 1
ATOM 3135 O O . LEU A 1 389 ? 12.586 14.734 -11.617 1 93.25 389 LEU A O 1
ATOM 3139 N N . LEU A 1 390 ? 13.758 13.133 -12.648 1 92.81 390 LEU A N 1
ATOM 3140 C CA . LEU A 1 390 ? 13.078 13.312 -13.93 1 92.81 390 LEU A CA 1
ATOM 3141 C C . LEU A 1 390 ? 11.672 12.742 -13.883 1 92.81 390 LEU A C 1
ATOM 3143 O O . LEU A 1 390 ? 10.82 13.109 -14.703 1 92.81 390 LEU A O 1
ATOM 3147 N N . ASP A 1 391 ? 11.445 11.82 -12.977 1 92.31 391 ASP A N 1
ATOM 3148 C CA . ASP A 1 391 ? 10.102 11.273 -12.797 1 92.31 391 ASP A CA 1
ATOM 3149 C C . ASP A 1 391 ? 9.234 12.211 -11.961 1 92.31 391 ASP A C 1
ATOM 3151 O O . ASP A 1 391 ? 9.219 12.117 -10.734 1 92.31 391 ASP A O 1
ATOM 3155 N N . GLN A 1 392 ? 8.391 12.914 -12.516 1 86.19 392 GLN A N 1
ATOM 3156 C CA . GLN A 1 392 ? 7.602 13.953 -11.859 1 86.19 392 GLN A CA 1
ATOM 3157 C C . GLN A 1 392 ? 6.43 13.344 -11.094 1 86.19 392 GLN A C 1
ATOM 3159 O O . GLN A 1 392 ? 5.797 14.023 -10.281 1 86.19 392 GLN A O 1
ATOM 3164 N N . SER A 1 393 ? 6.207 12.086 -11.266 1 86.31 393 SER A N 1
ATOM 3165 C CA . SER A 1 393 ? 5.082 11.453 -10.586 1 86.31 393 SER A CA 1
ATOM 3166 C C . SER A 1 393 ? 5.438 11.109 -9.141 1 86.31 393 SER A C 1
ATOM 3168 O O . SER A 1 393 ? 4.551 10.852 -8.32 1 86.31 393 SER A O 1
ATOM 3170 N N . LEU A 1 394 ? 6.664 11.156 -8.844 1 90.88 394 LEU A N 1
ATOM 3171 C CA . LEU A 1 394 ? 7.105 10.789 -7.504 1 90.88 394 LEU A CA 1
ATOM 3172 C C . LEU A 1 394 ? 7.043 11.984 -6.562 1 90.88 394 LEU A C 1
ATOM 3174 O O . LEU A 1 394 ? 7.688 13.008 -6.805 1 90.88 394 LEU A O 1
ATOM 3178 N N . ASP A 1 395 ? 6.242 11.867 -5.527 1 90.56 395 ASP A N 1
ATOM 3179 C CA . ASP A 1 395 ? 6.324 12.891 -4.488 1 90.56 395 ASP A CA 1
ATOM 3180 C C . ASP A 1 395 ? 7.562 12.688 -3.617 1 90.56 395 ASP A C 1
ATOM 3182 O O . ASP A 1 395 ? 8.352 11.773 -3.854 1 90.56 395 ASP A O 1
ATOM 3186 N N . THR A 1 396 ? 7.785 13.539 -2.641 1 92 396 THR A N 1
ATOM 3187 C CA . THR A 1 396 ? 8.992 13.516 -1.827 1 92 396 THR A CA 1
ATOM 3188 C C . THR A 1 396 ? 9.117 12.195 -1.071 1 92 396 THR A C 1
ATOM 3190 O O . THR A 1 396 ? 10.227 11.68 -0.899 1 92 396 THR A O 1
ATOM 3193 N N . ARG A 1 397 ? 8.023 11.695 -0.601 1 96.06 397 ARG A N 1
ATOM 3194 C CA . ARG A 1 397 ? 8.023 10.461 0.185 1 96.06 397 ARG A CA 1
ATOM 3195 C C . ARG A 1 397 ? 8.43 9.266 -0.672 1 96.06 397 ARG A C 1
ATOM 3197 O O . ARG A 1 397 ? 9.297 8.484 -0.286 1 96.06 397 ARG A O 1
ATOM 3204 N N . MET A 1 398 ? 7.801 9.117 -1.825 1 96.25 398 MET A N 1
ATOM 3205 C CA . MET A 1 398 ? 8.117 7.992 -2.701 1 96.25 398 MET A CA 1
ATOM 3206 C C . MET A 1 398 ? 9.523 8.125 -3.277 1 96.25 398 MET A C 1
ATOM 3208 O O . MET A 1 398 ? 10.203 7.129 -3.49 1 96.25 398 MET A O 1
ATOM 3212 N N . PHE A 1 399 ? 9.922 9.398 -3.6 1 96.19 399 PHE A N 1
ATOM 3213 C CA . PHE A 1 399 ? 11.305 9.625 -4.016 1 96.19 399 PHE A CA 1
ATOM 3214 C C . PHE A 1 399 ? 12.281 9.062 -2.988 1 96.19 399 PHE A C 1
ATOM 3216 O O . PHE A 1 399 ? 13.211 8.344 -3.342 1 96.19 399 PHE A O 1
ATOM 3223 N N . ALA A 1 400 ? 12.039 9.375 -1.73 1 97.5 400 ALA A N 1
ATOM 3224 C CA . ALA A 1 400 ? 12.898 8.891 -0.652 1 97.5 400 ALA A CA 1
ATOM 3225 C C . ALA A 1 400 ? 12.898 7.367 -0.601 1 97.5 400 ALA A C 1
ATOM 3227 O O . ALA A 1 400 ? 13.961 6.746 -0.445 1 97.5 400 ALA A O 1
ATOM 3228 N N . ALA A 1 401 ? 11.781 6.773 -0.708 1 98 401 ALA A N 1
ATOM 3229 C CA . ALA A 1 401 ? 11.664 5.316 -0.677 1 98 401 ALA A CA 1
ATOM 3230 C C . ALA A 1 401 ? 12.492 4.676 -1.789 1 98 401 ALA A C 1
ATOM 3232 O O . ALA A 1 401 ? 13.156 3.664 -1.569 1 98 401 ALA A O 1
ATOM 3233 N N . ARG A 1 402 ? 12.383 5.262 -2.996 1 97.62 402 ARG A N 1
ATOM 3234 C CA . ARG A 1 402 ? 13.109 4.715 -4.137 1 97.62 402 ARG A CA 1
ATOM 3235 C C . ARG A 1 402 ? 14.617 4.828 -3.924 1 97.62 402 ARG A C 1
ATOM 3237 O O . ARG A 1 402 ? 15.375 3.947 -4.34 1 97.62 402 ARG A O 1
ATOM 3244 N N . VAL A 1 403 ? 15.047 5.93 -3.346 1 98.12 403 VAL A N 1
ATOM 3245 C CA . VAL A 1 403 ? 16.469 6.117 -3.062 1 98.12 403 VAL A CA 1
ATOM 3246 C C . VAL A 1 403 ? 16.938 5.043 -2.09 1 98.12 403 VAL A C 1
ATOM 3248 O O . VAL A 1 403 ? 18 4.441 -2.291 1 98.12 403 VAL A O 1
ATOM 3251 N N . VAL A 1 404 ? 16.172 4.801 -1.031 1 98.5 404 VAL A N 1
ATOM 3252 C CA . VAL A 1 404 ? 16.531 3.785 -0.048 1 98.5 404 VAL A CA 1
ATOM 3253 C C . VAL A 1 404 ? 16.547 2.408 -0.708 1 98.5 404 VAL A C 1
ATOM 3255 O O . VAL A 1 404 ? 17.438 1.596 -0.446 1 98.5 404 VAL A O 1
ATOM 3258 N N . GLU A 1 405 ? 15.555 2.152 -1.515 1 96.62 405 GLU A N 1
ATOM 3259 C CA . GLU A 1 405 ? 15.477 0.893 -2.248 1 96.62 405 GLU A CA 1
ATOM 3260 C C . GLU A 1 405 ? 16.734 0.66 -3.086 1 96.62 405 GLU A C 1
ATOM 3262 O O . GLU A 1 405 ? 17.266 -0.449 -3.113 1 96.62 405 GLU A O 1
ATOM 3267 N N . GLU A 1 406 ? 17.156 1.679 -3.828 1 96.31 406 GLU A N 1
ATOM 3268 C CA . GLU A 1 406 ? 18.359 1.576 -4.652 1 96.31 406 GLU A CA 1
ATOM 3269 C C . GLU A 1 406 ? 19.594 1.318 -3.801 1 96.31 406 GLU A C 1
ATOM 3271 O O . GLU A 1 406 ? 20.438 0.491 -4.152 1 96.31 406 GLU A O 1
ATOM 3276 N N . ALA A 1 407 ? 19.672 2.062 -2.688 1 97.5 407 ALA A N 1
ATOM 3277 C CA . ALA A 1 407 ? 20.797 1.855 -1.773 1 97.5 407 ALA A CA 1
ATOM 3278 C C . ALA A 1 407 ? 20.828 0.421 -1.254 1 97.5 407 ALA A C 1
ATOM 3280 O O . ALA A 1 407 ? 21.891 -0.187 -1.144 1 97.5 407 ALA A O 1
ATOM 3281 N N . TRP A 1 408 ? 19.703 -0.104 -0.929 1 95.81 408 TRP A N 1
ATOM 3282 C CA . TRP A 1 408 ? 19.578 -1.454 -0.391 1 95.81 408 TRP A CA 1
ATOM 3283 C C . TRP A 1 408 ? 20.172 -2.48 -1.353 1 95.81 408 TRP A C 1
ATOM 3285 O O . TRP A 1 408 ? 20.75 -3.484 -0.924 1 95.81 408 TRP A O 1
ATOM 3295 N N . LYS A 1 409 ? 20.047 -2.25 -2.611 1 91.56 409 LYS A N 1
ATOM 3296 C CA . LYS A 1 409 ? 20.578 -3.174 -3.613 1 91.56 409 LYS A CA 1
ATOM 3297 C C . LYS A 1 409 ? 22.078 -3.365 -3.453 1 91.56 409 LYS A C 1
ATOM 3299 O O . LYS A 1 409 ? 22.625 -4.387 -3.869 1 91.56 409 LYS A O 1
ATOM 3304 N N . TRP A 1 410 ? 22.75 -2.367 -2.852 1 93.94 410 TRP A N 1
ATOM 3305 C CA . TRP A 1 410 ? 24.188 -2.4 -2.695 1 93.94 410 TRP A CA 1
ATOM 3306 C C . TRP A 1 410 ? 24.578 -3.127 -1.411 1 93.94 410 TRP A C 1
ATOM 3308 O O . TRP A 1 410 ? 25.766 -3.434 -1.199 1 93.94 410 TRP A O 1
ATOM 3318 N N . MET A 1 411 ? 23.594 -3.375 -0.518 1 92.69 411 MET A N 1
ATOM 3319 C CA . MET A 1 411 ? 23.875 -4.113 0.708 1 92.69 411 MET A CA 1
ATOM 3320 C C . MET A 1 411 ? 24.328 -5.535 0.394 1 92.69 411 MET A C 1
ATOM 3322 O O . MET A 1 411 ? 23.75 -6.203 -0.457 1 92.69 411 MET A O 1
ATOM 3326 N N . GLU A 1 412 ? 25.312 -6.012 1.035 1 86.75 412 GLU A N 1
ATOM 3327 C CA . GLU A 1 412 ? 25.797 -7.371 0.835 1 86.75 412 GLU A CA 1
ATOM 3328 C C . GLU A 1 412 ? 24.875 -8.391 1.499 1 86.75 412 GLU A C 1
ATOM 3330 O O . GLU A 1 412 ? 24.531 -9.414 0.897 1 86.75 412 GLU A O 1
ATOM 3335 N N . ASP A 1 413 ? 24.594 -8.109 2.721 1 89.81 413 ASP A N 1
ATOM 3336 C CA . ASP A 1 413 ? 23.641 -8.938 3.457 1 89.81 413 ASP A CA 1
ATOM 3337 C C . ASP A 1 413 ? 22.203 -8.57 3.107 1 89.81 413 ASP A C 1
ATOM 3339 O O . ASP A 1 413 ? 21.703 -7.539 3.561 1 89.81 413 ASP A O 1
ATOM 3343 N N . LYS A 1 414 ? 21.547 -9.445 2.328 1 86.94 414 LYS A N 1
ATOM 3344 C CA . LYS A 1 414 ? 20.203 -9.141 1.833 1 86.94 414 LYS A CA 1
ATOM 3345 C C . LYS A 1 414 ? 19.125 -9.766 2.725 1 86.94 414 LYS A C 1
ATOM 3347 O O . LYS A 1 414 ? 17.953 -9.82 2.352 1 86.94 414 LYS A O 1
ATOM 3352 N N . ARG A 1 415 ? 19.547 -10.266 3.918 1 92.75 415 ARG A N 1
ATOM 3353 C CA . ARG A 1 415 ? 18.547 -10.773 4.852 1 92.75 415 ARG A CA 1
ATOM 3354 C C . ARG A 1 415 ? 17.578 -9.664 5.273 1 92.75 415 ARG A C 1
ATOM 3356 O O . ARG A 1 415 ? 17.938 -8.484 5.266 1 92.75 415 ARG A O 1
ATOM 3363 N N . PRO A 1 416 ? 16.344 -9.977 5.66 1 97.12 416 PRO A N 1
ATOM 3364 C CA . PRO A 1 416 ? 15.297 -9 5.969 1 97.12 416 PRO A CA 1
ATOM 3365 C C . PRO A 1 416 ? 15.773 -7.926 6.945 1 97.12 416 PRO A C 1
ATOM 3367 O O . PRO A 1 416 ? 16.5 -8.227 7.895 1 97.12 416 PRO A O 1
ATOM 3370 N N . ALA A 1 417 ? 15.352 -6.684 6.715 1 98.62 417 ALA A N 1
ATOM 3371 C CA . ALA A 1 417 ? 15.734 -5.539 7.535 1 98.62 417 ALA A CA 1
ATOM 3372 C C . ALA A 1 417 ? 14.719 -4.41 7.418 1 98.62 417 ALA A C 1
ATOM 3374 O O . ALA A 1 417 ? 13.898 -4.398 6.492 1 98.62 417 ALA A O 1
ATOM 3375 N N . MET A 1 418 ? 14.711 -3.574 8.43 1 98.81 418 MET A N 1
ATOM 3376 C CA . MET A 1 418 ? 13.961 -2.32 8.391 1 98.81 418 MET A CA 1
ATOM 3377 C C . MET A 1 418 ? 14.906 -1.124 8.336 1 98.81 418 MET A C 1
ATOM 3379 O O . MET A 1 418 ? 15.852 -1.042 9.117 1 98.81 418 MET A O 1
ATOM 3383 N N . ILE A 1 419 ? 14.719 -0.253 7.367 1 98.94 419 ILE A N 1
ATOM 3384 C CA . ILE A 1 419 ? 15.508 0.97 7.266 1 98.94 419 ILE A CA 1
ATOM 3385 C C . ILE A 1 419 ? 14.648 2.174 7.637 1 98.94 419 ILE A C 1
ATOM 3387 O O . ILE A 1 419 ? 13.633 2.445 6.988 1 98.94 419 ILE A O 1
ATOM 3391 N N . LEU A 1 420 ? 15.039 2.83 8.688 1 98.88 420 LEU A N 1
ATOM 3392 C CA . LEU A 1 420 ? 14.32 3.969 9.242 1 98.88 420 LEU A CA 1
ATOM 3393 C C . LEU A 1 420 ? 14.891 5.281 8.719 1 98.88 420 LEU A C 1
ATOM 3395 O O . LEU A 1 420 ? 16.109 5.48 8.727 1 98.88 420 LEU A O 1
ATOM 3399 N N . PHE A 1 421 ? 14.008 6.207 8.195 1 98.75 421 PHE A N 1
ATOM 3400 C CA . PHE A 1 421 ? 14.438 7.508 7.695 1 98.75 421 PHE A CA 1
ATOM 3401 C C . PHE A 1 421 ? 13.297 8.516 7.738 1 98.75 421 PHE A C 1
ATOM 3403 O O . PHE A 1 421 ? 12.18 8.172 8.133 1 98.75 421 PHE A O 1
ATOM 3410 N N . TYR A 1 422 ? 13.609 9.758 7.504 1 97.94 422 TYR A N 1
ATOM 3411 C CA . TYR A 1 422 ? 12.602 10.797 7.336 1 97.94 422 TYR A CA 1
ATOM 3412 C C . TYR A 1 422 ? 12.336 11.07 5.859 1 97.94 422 TYR A C 1
ATOM 3414 O O . TYR A 1 422 ? 13.266 11.242 5.078 1 97.94 422 TYR A O 1
ATOM 3422 N N . SER A 1 423 ? 11.078 11.031 5.5 1 95.81 423 SER A N 1
ATOM 3423 C CA . SER A 1 423 ? 10.781 11.117 4.074 1 95.81 423 SER A CA 1
ATOM 3424 C C . SER A 1 423 ? 10.109 12.438 3.725 1 95.81 423 SER A C 1
ATOM 3426 O O . SER A 1 423 ? 9.641 12.625 2.602 1 95.81 423 SER A O 1
ATOM 3428 N N . SER A 1 424 ? 9.984 13.281 4.637 1 91.31 424 SER A N 1
ATOM 3429 C CA . SER A 1 424 ? 9.344 14.57 4.379 1 91.31 424 SER A CA 1
ATOM 3430 C C . SER A 1 424 ? 9.977 15.672 5.227 1 91.31 424 SER A C 1
ATOM 3432 O O . SER A 1 424 ? 10.992 15.453 5.887 1 91.31 424 SER A O 1
ATOM 3434 N N . LEU A 1 425 ? 9.312 16.797 5.09 1 88.56 425 LEU A N 1
ATOM 3435 C CA . LEU A 1 425 ? 9.75 18.016 5.762 1 88.56 425 LEU A CA 1
ATOM 3436 C C . LEU A 1 425 ? 9.617 17.875 7.277 1 88.56 425 LEU A C 1
ATOM 3438 O O . LEU A 1 425 ? 8.617 17.344 7.773 1 88.56 425 LEU A O 1
ATOM 3442 N N . TYR A 1 426 ? 10.766 18.203 8 1 93 426 TYR A N 1
ATOM 3443 C CA . TYR A 1 426 ? 10.695 18.375 9.445 1 93 426 TYR A CA 1
ATOM 3444 C C . TYR A 1 426 ? 10.164 19.766 9.797 1 93 426 TYR A C 1
ATOM 3446 O O . TYR A 1 426 ? 10.75 20.781 9.406 1 93 426 TYR A O 1
ATOM 3454 N N . SER A 1 427 ? 9.016 19.812 10.422 1 93.88 427 SER A N 1
ATOM 3455 C CA . SER A 1 427 ? 8.492 21.047 11 1 93.88 427 SER A CA 1
ATOM 3456 C C . SER A 1 427 ? 8.93 21.219 12.445 1 93.88 427 SER A C 1
ATOM 3458 O O . SER A 1 427 ? 8.359 20.594 13.352 1 93.88 427 SER A O 1
ATOM 3460 N N . PRO A 1 428 ? 9.836 22.109 12.656 1 93.12 428 PRO A N 1
ATOM 3461 C CA . PRO A 1 428 ? 10.359 22.266 14.016 1 93.12 428 PRO A CA 1
ATOM 3462 C C . PRO A 1 428 ? 9.297 22.719 15.016 1 93.12 428 PRO A C 1
ATOM 3464 O O . PRO A 1 428 ? 8.383 23.469 14.648 1 93.12 428 PRO A O 1
ATOM 3467 N N . ARG A 1 429 ? 9.492 22.266 16.219 1 93 429 ARG A N 1
ATOM 3468 C CA . ARG A 1 429 ? 8.648 22.797 17.281 1 93 429 ARG A CA 1
ATOM 3469 C C . ARG A 1 429 ? 9.055 24.219 17.656 1 93 429 ARG A C 1
ATOM 3471 O O . ARG A 1 429 ? 10.227 24.594 17.516 1 93 429 ARG A O 1
ATOM 3478 N N . ILE A 1 430 ? 8.094 25 18.031 1 93.25 430 ILE A N 1
ATOM 3479 C CA . ILE A 1 430 ? 8.359 26.328 18.562 1 93.25 430 ILE A CA 1
ATOM 3480 C C . ILE A 1 430 ? 7.805 26.438 19.984 1 93.25 430 ILE A C 1
ATOM 3482 O O . ILE A 1 430 ? 6.648 26.094 20.234 1 93.25 430 ILE A O 1
ATOM 3486 N N . GLU A 1 431 ? 8.648 26.844 20.812 1 90.25 431 GLU A N 1
ATOM 3487 C CA . GLU A 1 431 ? 8.273 27.109 22.203 1 90.25 431 GLU A CA 1
ATOM 3488 C C . GLU A 1 431 ? 8.523 28.578 22.578 1 90.25 431 GLU A C 1
ATOM 3490 O O . GLU A 1 431 ? 9.633 29.078 22.391 1 90.25 431 GLU A O 1
ATOM 3495 N N . LEU A 1 432 ? 7.457 29.234 22.953 1 92.12 432 LEU A N 1
ATOM 3496 C CA . LEU A 1 432 ? 7.602 30.594 23.484 1 92.12 432 LEU A CA 1
ATOM 3497 C C . LEU A 1 432 ? 7.816 30.562 24.984 1 92.12 432 LEU A C 1
ATOM 3499 O O . LEU A 1 432 ? 6.855 30.609 25.75 1 92.12 432 LEU A O 1
ATOM 3503 N N . SER A 1 433 ? 9.062 30.625 25.422 1 87.06 433 SER A N 1
ATOM 3504 C CA . SER A 1 433 ? 9.414 30.406 26.828 1 87.06 433 SER A CA 1
ATOM 3505 C C . SER A 1 433 ? 9.602 31.734 27.562 1 87.06 433 SER A C 1
ATOM 3507 O O . SER A 1 433 ? 9.703 31.75 28.781 1 87.06 433 SER A O 1
ATOM 3509 N N . GLY A 1 434 ? 9.641 32.781 26.828 1 90.31 434 GLY A N 1
ATOM 3510 C CA . GLY A 1 434 ? 9.938 34.062 27.453 1 90.31 434 GLY A CA 1
ATOM 3511 C C . GLY A 1 434 ? 11.414 34.25 27.75 1 90.31 434 GLY A C 1
ATOM 3512 O O . GLY A 1 434 ? 11.773 35.062 28.625 1 90.31 434 GLY A O 1
ATOM 3513 N N . LYS A 1 435 ? 12.211 33.594 27.016 1 88.5 435 LYS A N 1
ATOM 3514 C CA . LYS A 1 435 ? 13.641 33.594 27.297 1 88.5 435 LYS A CA 1
ATOM 3515 C C . LYS A 1 435 ? 14.297 34.906 26.875 1 88.5 435 LYS A C 1
ATOM 3517 O O . LYS A 1 435 ? 15.398 35.219 27.312 1 88.5 435 LYS A O 1
ATOM 3522 N N . ASN A 1 436 ? 13.711 35.625 26 1 90.88 436 ASN A N 1
ATOM 3523 C CA . ASN A 1 436 ? 14.211 36.938 25.594 1 90.88 436 ASN A CA 1
ATOM 3524 C C . ASN A 1 436 ? 13.109 37.969 25.594 1 90.88 436 ASN A C 1
ATOM 3526 O O . ASN A 1 436 ? 11.938 37.656 25.812 1 90.88 436 ASN A O 1
ATOM 3530 N N . ASP A 1 437 ? 13.508 39.188 25.375 1 93.56 437 ASP A N 1
ATOM 3531 C CA . ASP A 1 437 ? 12.586 40.312 25.5 1 93.56 437 ASP A CA 1
ATOM 3532 C C . ASP A 1 437 ? 11.484 40.219 24.453 1 93.56 437 ASP A C 1
ATOM 3534 O O . ASP A 1 437 ? 10.328 40.562 24.734 1 93.56 437 ASP A O 1
ATOM 3538 N N . ALA A 1 438 ? 11.852 39.875 23.297 1 93.31 438 ALA A N 1
ATOM 3539 C CA . ALA A 1 438 ? 10.852 39.812 22.234 1 93.31 438 ALA A CA 1
ATOM 3540 C C . ALA A 1 438 ? 9.742 38.844 22.594 1 93.31 438 ALA A C 1
ATOM 3542 O O . ALA A 1 438 ? 8.562 39.125 22.391 1 93.31 438 ALA A O 1
ATOM 3543 N N . GLU A 1 439 ? 10.094 37.688 23.094 1 95.06 439 GLU A N 1
ATOM 3544 C CA . GLU A 1 439 ? 9.125 36.688 23.5 1 95.06 439 GLU A CA 1
ATOM 3545 C C . GLU A 1 439 ? 8.289 37.188 24.688 1 95.06 439 GLU A C 1
ATOM 3547 O O . GLU A 1 439 ? 7.07 37 24.703 1 95.06 439 GLU A O 1
ATOM 3552 N N . LEU A 1 440 ? 8.977 37.75 25.625 1 96.19 440 LEU A N 1
ATOM 3553 C CA . LEU A 1 440 ? 8.281 38.25 26.812 1 96.19 440 LEU A CA 1
ATOM 3554 C C . LEU A 1 440 ? 7.262 39.312 26.438 1 96.19 440 LEU A C 1
ATOM 3556 O O . LEU A 1 440 ? 6.156 39.344 26.984 1 96.19 440 LEU A O 1
ATOM 3560 N N . ASN A 1 441 ? 7.676 40.188 25.594 1 96.94 441 ASN A N 1
ATOM 3561 C CA . ASN A 1 441 ? 6.777 41.219 25.141 1 96.94 441 ASN A CA 1
ATOM 3562 C C . ASN A 1 441 ? 5.535 40.656 24.469 1 96.94 441 ASN A C 1
ATOM 3564 O O . ASN A 1 441 ? 4.422 41.156 24.688 1 96.94 441 ASN A O 1
ATOM 3568 N N . LEU A 1 442 ? 5.746 39.719 23.625 1 97.38 442 LEU A N 1
ATOM 3569 C CA . LEU A 1 442 ? 4.617 39.094 22.922 1 97.38 442 LEU A CA 1
ATOM 3570 C C . LEU A 1 442 ? 3.701 38.375 23.906 1 97.38 442 LEU A C 1
ATOM 3572 O O . LEU A 1 442 ? 2.475 38.469 23.812 1 97.38 442 LEU A O 1
ATOM 3576 N N . ILE A 1 443 ? 4.273 37.656 24.859 1 97.12 443 ILE A N 1
ATOM 3577 C CA . ILE A 1 443 ? 3.508 36.938 25.875 1 97.12 443 ILE A CA 1
ATOM 3578 C C . ILE A 1 443 ? 2.68 37.938 26.688 1 97.12 443 ILE A C 1
ATOM 3580 O O . ILE A 1 443 ? 1.489 37.719 26.922 1 97.12 443 ILE A O 1
ATOM 3584 N N . THR A 1 444 ? 3.293 39 27.047 1 97.38 444 THR A N 1
ATOM 3585 C CA . THR A 1 444 ? 2.617 40.031 27.844 1 97.38 444 THR A CA 1
ATOM 3586 C C . THR A 1 444 ? 1.479 40.656 27.047 1 97.38 444 THR A C 1
ATOM 3588 O O . THR A 1 444 ? 0.378 40.844 27.562 1 97.38 444 THR A O 1
ATOM 3591 N N . ALA A 1 445 ? 1.788 41 25.844 1 97.88 445 ALA A N 1
ATOM 3592 C CA . ALA A 1 445 ? 0.762 41.594 24.984 1 97.88 445 ALA A CA 1
ATOM 3593 C C . ALA A 1 445 ? -0.431 40.656 24.828 1 97.88 445 ALA A C 1
ATOM 3595 O O . ALA A 1 445 ? -1.583 41.094 24.859 1 97.88 445 ALA A O 1
ATOM 3596 N N . LEU A 1 446 ? -0.174 39.375 24.641 1 97.94 446 LEU A N 1
ATOM 3597 C CA . LEU A 1 446 ? -1.219 38.375 24.484 1 97.94 446 LEU A CA 1
ATOM 3598 C C . LEU A 1 446 ? -2.057 38.25 25.766 1 97.94 446 LEU A C 1
ATOM 3600 O O . LEU A 1 446 ? -3.287 38.25 25.703 1 97.94 446 LEU A O 1
ATOM 3604 N N . ASP A 1 447 ? -1.395 38.156 26.859 1 97.19 447 ASP A N 1
ATOM 3605 C CA . ASP A 1 447 ? -2.092 38 28.141 1 97.19 447 ASP A CA 1
ATOM 3606 C C . ASP A 1 447 ? -2.982 39.219 28.422 1 97.19 447 ASP A C 1
ATOM 3608 O O . ASP A 1 447 ? -4.117 39.062 28.875 1 97.19 447 ASP A O 1
ATOM 3612 N N . ASP A 1 448 ? -2.447 40.344 28.172 1 97.88 448 ASP A N 1
ATOM 3613 C CA . ASP A 1 448 ? -3.211 41.562 28.375 1 97.88 448 ASP A CA 1
ATOM 3614 C C . ASP A 1 448 ? -4.43 41.594 27.453 1 97.88 448 ASP A C 1
ATOM 3616 O O . ASP A 1 448 ? -5.516 42 27.859 1 97.88 448 ASP A O 1
ATOM 3620 N N . ALA A 1 449 ? -4.207 41.25 26.219 1 98.12 449 ALA A N 1
ATOM 3621 C CA . ALA A 1 449 ? -5.293 41.25 25.25 1 98.12 449 ALA A CA 1
ATOM 3622 C C . ALA A 1 449 ? -6.398 40.281 25.656 1 98.12 449 ALA A C 1
ATOM 3624 O O . ALA A 1 449 ? -7.582 40.594 25.562 1 98.12 449 ALA A O 1
ATOM 3625 N N . VAL A 1 450 ? -6.039 39.094 26.094 1 98.06 450 VAL A N 1
ATOM 3626 C CA . VAL A 1 450 ? -7.004 38.062 26.5 1 98.06 450 VAL A CA 1
ATOM 3627 C C . VAL A 1 450 ? -7.797 38.562 27.703 1 98.06 450 VAL A C 1
ATOM 3629 O O . VAL A 1 450 ? -9.016 38.406 27.766 1 98.06 450 VAL A O 1
ATOM 3632 N N . SER A 1 451 ? -7.086 39.156 28.625 1 97.75 451 SER A N 1
ATOM 3633 C CA . SER A 1 451 ? -7.738 39.719 29.812 1 97.75 451 SER A CA 1
ATOM 3634 C C . SER A 1 451 ? -8.766 40.781 29.438 1 97.75 451 SER A C 1
ATOM 3636 O O . SER A 1 451 ? -9.805 40.875 30.094 1 97.75 451 SER A O 1
ATOM 3638 N N . GLU A 1 452 ? -8.453 41.531 28.5 1 97.31 452 GLU A N 1
ATOM 3639 C CA . GLU A 1 452 ? -9.32 42.625 28.094 1 97.31 452 GLU A CA 1
ATOM 3640 C C . GLU A 1 452 ? -10.539 42.094 27.328 1 97.31 452 GLU A C 1
ATOM 3642 O O . GLU A 1 452 ? -11.633 42.656 27.453 1 97.31 452 GLU A O 1
ATOM 3647 N N . ILE A 1 453 ? -10.352 41.125 26.531 1 96.88 453 ILE A N 1
ATOM 3648 C CA . ILE A 1 453 ? -11.398 40.688 25.609 1 96.88 453 ILE A CA 1
ATOM 3649 C C . ILE A 1 453 ? -12.305 39.688 26.312 1 96.88 453 ILE A C 1
ATOM 3651 O O . ILE A 1 453 ? -13.484 39.562 25.984 1 96.88 453 ILE A O 1
ATOM 3655 N N . GLN A 1 454 ? -11.852 38.906 27.266 1 96.88 454 GLN A N 1
ATOM 3656 C CA . GLN A 1 454 ? -12.539 37.781 27.891 1 96.88 454 GLN A CA 1
ATOM 3657 C C . GLN A 1 454 ? -13.914 38.188 28.406 1 96.88 454 GLN A C 1
ATOM 3659 O O . GLN A 1 454 ? -14.898 37.469 28.203 1 96.88 454 GLN A O 1
ATOM 3664 N N . PRO A 1 455 ? -14.086 39.344 29.031 1 95.62 455 PRO A N 1
ATOM 3665 C CA . PRO A 1 455 ? -15.398 39.719 29.562 1 95.62 455 PRO A CA 1
ATOM 3666 C C . PRO A 1 455 ? -16.453 39.875 28.469 1 95.62 455 PRO A C 1
ATOM 3668 O O . PRO A 1 455 ? -17.656 39.812 28.75 1 95.62 455 PRO A O 1
ATOM 3671 N N . SER A 1 456 ? -16.031 40.062 27.266 1 93.19 456 SER A N 1
ATOM 3672 C CA . SER A 1 456 ? -16.969 40.312 26.172 1 93.19 456 SER A CA 1
ATOM 3673 C C . SER A 1 456 ? -17.391 39.031 25.5 1 93.19 456 SER A C 1
ATOM 3675 O O . SER A 1 456 ? -18.219 39.031 24.594 1 93.19 456 SER A O 1
ATOM 3677 N N . TYR A 1 457 ? -16.859 37.969 25.844 1 94.5 457 TYR A N 1
ATOM 3678 C CA . TYR A 1 457 ? -17.172 36.688 25.234 1 94.5 457 TYR A CA 1
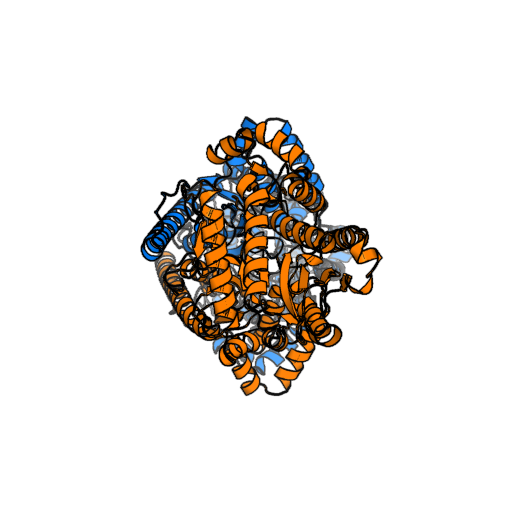ATOM 3679 C C . TYR A 1 457 ? -17.531 35.656 26.297 1 94.5 457 TYR A C 1
ATOM 3681 O O . TYR A 1 457 ? -16.875 35.594 27.344 1 94.5 457 TYR A O 1
ATOM 3689 N N . GLN A 1 458 ? -18.547 34.812 26.062 1 94.06 458 GLN A N 1
ATOM 3690 C CA . GLN A 1 458 ? -19.172 33.969 27.062 1 94.06 458 GLN A CA 1
ATOM 3691 C C . GLN A 1 458 ? -18.328 32.75 27.344 1 94.06 458 GLN A C 1
ATOM 3693 O O . GLN A 1 458 ? -18.406 32.156 28.422 1 94.06 458 GLN A O 1
ATOM 3698 N N . HIS A 1 459 ? -17.547 32.188 26.406 1 96.38 459 HIS A N 1
ATOM 3699 C CA . HIS A 1 459 ? -16.75 31 26.609 1 96.38 459 HIS A CA 1
ATOM 3700 C C . HIS A 1 459 ? -15.32 31.359 27.016 1 96.38 459 HIS A C 1
ATOM 3702 O O . HIS A 1 459 ? -14.781 32.375 26.609 1 96.38 459 HIS A O 1
ATOM 3708 N N . PRO A 1 460 ? -14.711 30.531 27.828 1 97.44 460 PRO A N 1
ATOM 3709 C CA . PRO A 1 460 ? -13.359 30.828 28.297 1 97.44 460 PRO A CA 1
ATOM 3710 C C . PRO A 1 460 ? -12.328 30.812 27.172 1 97.44 460 PRO A C 1
ATOM 3712 O O . PRO A 1 460 ? -12.32 29.891 26.344 1 97.44 460 PRO A O 1
ATOM 3715 N N . ILE A 1 461 ? -11.492 31.828 27.125 1 97.81 461 ILE A N 1
ATOM 3716 C CA . ILE A 1 461 ? -10.328 31.875 26.25 1 97.81 461 ILE A CA 1
ATOM 3717 C C . ILE A 1 461 ? -9.086 31.422 27.016 1 97.81 461 ILE A C 1
ATOM 3719 O O . ILE A 1 461 ? -8.672 32.062 27.984 1 97.81 461 ILE A O 1
ATOM 3723 N N . VAL A 1 462 ? -8.531 30.312 26.594 1 97.06 462 VAL A N 1
ATOM 3724 C CA . VAL A 1 462 ? -7.457 29.672 27.344 1 97.06 462 VAL A CA 1
ATOM 3725 C C . VAL A 1 462 ? -6.18 29.656 26.5 1 97.06 462 VAL A C 1
ATOM 3727 O O . VAL A 1 462 ? -6.211 29.297 25.328 1 97.06 462 VAL A O 1
ATOM 3730 N N . VAL A 1 463 ? -5.082 30.062 27.109 1 96.12 463 VAL A N 1
ATOM 3731 C CA . VAL A 1 463 ? -3.795 30.078 26.422 1 96.12 463 VAL A CA 1
ATOM 3732 C C . VAL A 1 463 ? -3.053 28.766 26.703 1 96.12 463 VAL A C 1
ATOM 3734 O O . VAL A 1 463 ? -2.914 28.344 27.844 1 96.12 463 VAL A O 1
ATOM 3737 N N . ARG A 1 464 ? -2.594 28.125 25.641 1 95 464 ARG A N 1
ATOM 3738 C CA . ARG A 1 464 ? -1.802 26.891 25.734 1 95 464 ARG A CA 1
ATOM 3739 C C . ARG A 1 464 ? -0.44 27.078 25.062 1 95 464 ARG A C 1
ATOM 3741 O O . ARG A 1 464 ? -0.219 28.062 24.344 1 95 464 ARG A O 1
ATOM 3748 N N . ASN A 1 465 ? 0.423 26.125 25.297 1 94.38 465 ASN A N 1
ATOM 3749 C CA . ASN A 1 465 ? 1.809 26.328 24.891 1 94.38 465 ASN A CA 1
ATOM 3750 C C . ASN A 1 465 ? 2.043 25.859 23.453 1 94.38 465 ASN A C 1
ATOM 3752 O O . ASN A 1 465 ? 2.91 26.391 22.766 1 94.38 465 ASN A O 1
ATOM 3756 N N . PHE A 1 466 ? 1.303 24.797 23.094 1 94.62 466 PHE A N 1
ATOM 3757 C CA . PHE A 1 466 ? 1.619 24.203 21.797 1 94.62 466 PHE A CA 1
ATOM 3758 C C . PHE A 1 466 ? 0.36 24.047 20.953 1 94.62 466 PHE A C 1
ATOM 3760 O O . PHE A 1 466 ? -0.571 23.344 21.344 1 94.62 466 PHE A O 1
ATOM 3767 N N . PHE A 1 467 ? 0.382 24.734 19.766 1 94.62 467 PHE A N 1
ATOM 3768 C CA . PHE A 1 467 ? -0.622 24.406 18.766 1 94.62 467 PHE A CA 1
ATOM 3769 C C . PHE A 1 467 ? -0.516 22.953 18.344 1 94.62 467 PHE A C 1
ATOM 3771 O O . PHE A 1 467 ? 0.541 22.5 17.891 1 94.62 467 PHE A O 1
ATOM 3778 N N . PRO A 1 468 ? -1.538 22.188 18.469 1 91 468 PRO A N 1
ATOM 3779 C CA . PRO A 1 468 ? -1.397 20.734 18.391 1 91 468 PRO A CA 1
ATOM 3780 C C . PRO A 1 468 ? -1.505 20.203 16.953 1 91 468 PRO A C 1
ATOM 3782 O O . PRO A 1 468 ? -1.417 19 16.734 1 91 468 PRO A O 1
ATOM 3785 N N . TYR A 1 469 ? -1.728 21.141 16.141 1 89.06 469 TYR A N 1
ATOM 3786 C CA . TYR A 1 469 ? -1.839 20.734 14.75 1 89.06 469 TYR A CA 1
ATOM 3787 C C . TYR A 1 469 ? -0.617 21.172 13.953 1 89.06 469 TYR A C 1
ATOM 3789 O O . TYR A 1 469 ? 0.306 21.781 14.508 1 89.06 469 TYR A O 1
ATOM 3797 N N . ILE A 1 470 ? -0.335 20.875 12.844 1 85.62 470 ILE A N 1
ATOM 3798 C CA . ILE A 1 470 ? 0.758 21.297 11.977 1 85.62 470 ILE A CA 1
ATOM 3799 C C . ILE A 1 470 ? 0.518 22.734 11.523 1 85.62 470 ILE A C 1
ATOM 3801 O O . ILE A 1 470 ? -0.618 23.125 11.227 1 85.62 470 ILE A O 1
ATOM 3805 N N . SER A 1 471 ? 1.526 23.5 11.641 1 92.62 471 SER A N 1
ATOM 3806 C CA . SER A 1 471 ? 1.392 24.906 11.242 1 92.62 471 SER A CA 1
ATOM 3807 C C . SER A 1 471 ? 2.689 25.438 10.641 1 92.62 471 SER A C 1
ATOM 3809 O O . SER A 1 471 ? 3.779 25.016 11.039 1 92.62 471 SER A O 1
ATOM 3811 N N . ASP A 1 472 ? 2.57 26.328 9.781 1 95.62 472 ASP A N 1
ATOM 3812 C CA . ASP A 1 472 ? 3.732 26.953 9.164 1 95.62 472 ASP A CA 1
ATOM 3813 C C . ASP A 1 472 ? 4.438 27.906 10.141 1 95.62 472 ASP A C 1
ATOM 3815 O O . ASP A 1 472 ? 5.508 28.422 9.844 1 95.62 472 ASP A O 1
ATOM 3819 N N . MET A 1 473 ? 3.852 28.016 11.359 1 95.62 473 MET A N 1
ATOM 3820 C CA . MET A 1 473 ? 4.578 28.719 12.422 1 95.62 473 MET A CA 1
ATOM 3821 C C . MET A 1 473 ? 5.965 28.109 12.609 1 95.62 473 MET A C 1
ATOM 3823 O O . MET A 1 473 ? 6.91 28.812 12.961 1 95.62 473 MET A O 1
ATOM 3827 N N . SER A 1 474 ? 6.059 26.891 12.273 1 95.44 474 SER A N 1
ATOM 3828 C CA . SER A 1 474 ? 7.281 26.125 12.484 1 95.44 474 SER A CA 1
ATOM 3829 C C . SER A 1 474 ? 8.453 26.719 11.703 1 95.44 474 SER A C 1
ATOM 3831 O O . SER A 1 474 ? 9.609 26.406 11.969 1 95.44 474 SER A O 1
ATOM 3833 N N . PHE A 1 475 ? 8.164 27.656 10.805 1 95.25 475 PHE A N 1
ATOM 3834 C CA . PHE A 1 475 ? 9.219 28.047 9.875 1 95.25 475 PHE A CA 1
ATOM 3835 C C . PHE A 1 475 ? 9.539 29.531 10.023 1 95.25 475 PHE A C 1
ATOM 3837 O O . PHE A 1 475 ? 10.133 30.125 9.125 1 95.25 475 PHE A O 1
ATOM 3844 N N . VAL A 1 476 ? 9.164 30.125 11.133 1 95 476 VAL A N 1
ATOM 3845 C CA . VAL A 1 476 ? 9.516 31.531 11.344 1 95 476 VAL A CA 1
ATOM 3846 C C . VAL A 1 476 ? 10.359 31.672 12.609 1 95 476 VAL A C 1
ATOM 3848 O O . VAL A 1 476 ? 10.836 32.75 12.93 1 95 476 VAL A O 1
ATOM 3851 N N . ALA A 1 477 ? 10.492 30.641 13.289 1 91.5 477 ALA A N 1
ATOM 3852 C CA . ALA A 1 477 ? 11.391 30.562 14.438 1 91.5 477 ALA A CA 1
ATOM 3853 C C . ALA A 1 477 ? 12 29.172 14.57 1 91.5 477 ALA A C 1
ATOM 3855 O O . ALA A 1 477 ? 11.391 28.188 14.164 1 91.5 477 ALA A O 1
ATOM 3856 N N . LEU A 1 478 ? 13.195 29.078 15.102 1 87.88 478 LEU A N 1
ATOM 3857 C CA . LEU A 1 478 ? 13.875 27.797 15.203 1 87.88 478 LEU A CA 1
ATOM 3858 C C . LEU A 1 478 ? 14.484 27.609 16.578 1 87.88 478 LEU A C 1
ATOM 3860 O O . LEU A 1 478 ? 15.352 28.375 17 1 87.88 478 LEU A O 1
ATOM 3864 N N . SER A 1 479 ? 14.047 26.562 17.234 1 81.12 479 SER A N 1
ATOM 3865 C CA . SER A 1 479 ? 14.562 26.281 18.562 1 81.12 479 SER A CA 1
ATOM 3866 C C . SER A 1 479 ? 15.516 25.078 18.547 1 81.12 479 SER A C 1
ATOM 3868 O O . SER A 1 479 ? 16.266 24.859 19.5 1 81.12 479 SER A O 1
ATOM 3870 N N . ASP A 1 480 ? 15.586 24.344 17.516 1 85.06 480 ASP A N 1
ATOM 3871 C CA . ASP A 1 480 ? 16.375 23.109 17.438 1 85.06 480 ASP A CA 1
ATOM 3872 C C . ASP A 1 480 ? 17.875 23.422 17.406 1 85.06 480 ASP A C 1
ATOM 3874 O O . ASP A 1 480 ? 18.297 24.438 16.828 1 85.06 480 ASP A O 1
ATOM 3878 N N . ASP A 1 481 ? 18.641 22.578 17.953 1 84.5 481 ASP A N 1
ATOM 3879 C CA . ASP A 1 481 ? 20.094 22.688 17.875 1 84.5 481 ASP A CA 1
ATOM 3880 C C . ASP A 1 481 ? 20.625 22.078 16.578 1 84.5 481 ASP A C 1
ATOM 3882 O O . ASP A 1 481 ? 19.891 21.406 15.852 1 84.5 481 ASP A O 1
ATOM 3886 N N . PRO A 1 482 ? 21.828 22.344 16.297 1 85.06 482 PRO A N 1
ATOM 3887 C CA . PRO A 1 482 ? 22.422 21.828 15.062 1 85.06 482 PRO A CA 1
ATOM 3888 C C . PRO A 1 482 ? 22.359 20.297 14.961 1 85.06 482 PRO A C 1
ATOM 3890 O O . PRO A 1 482 ? 22.156 19.75 13.875 1 85.06 482 PRO A O 1
ATOM 3893 N N . ALA A 1 483 ? 22.547 19.641 16.016 1 86 483 ALA A N 1
ATOM 3894 C CA . ALA A 1 483 ? 22.531 18.188 16.016 1 86 483 ALA A CA 1
ATOM 3895 C C . ALA A 1 483 ? 21.156 17.641 15.602 1 86 483 ALA A C 1
ATOM 3897 O O . ALA A 1 483 ? 21.078 16.609 14.922 1 86 483 ALA A O 1
ATOM 3898 N N . GLY A 1 484 ? 20.141 18.219 16.094 1 86.19 484 GLY A N 1
ATOM 3899 C CA . GLY A 1 484 ? 18.797 17.844 15.711 1 86.19 484 GLY A CA 1
ATOM 3900 C C . GLY A 1 484 ? 18.547 18 14.227 1 86.19 484 GLY A C 1
ATOM 3901 O O . GLY A 1 484 ? 17.938 17.125 13.602 1 86.19 484 GLY A O 1
ATOM 3902 N N . ILE A 1 485 ? 19 19.062 13.703 1 88.25 485 ILE A N 1
ATOM 3903 C CA . ILE A 1 485 ? 18.828 19.328 12.281 1 88.25 485 ILE A CA 1
ATOM 3904 C C . ILE A 1 485 ? 19.656 18.328 11.469 1 88.25 485 ILE A C 1
ATOM 3906 O O . ILE A 1 485 ? 19.203 17.859 10.43 1 88.25 485 ILE A O 1
ATOM 3910 N N . GLU A 1 486 ? 20.812 18.062 11.961 1 91.06 486 GLU A N 1
ATOM 3911 C CA . GLU A 1 486 ? 21.672 17.109 11.273 1 91.06 486 GLU A CA 1
ATOM 3912 C C . GLU A 1 486 ? 21.031 15.727 11.203 1 91.06 486 GLU A C 1
ATOM 3914 O O . GLU A 1 486 ? 21.156 15.031 10.195 1 91.06 486 GLU A O 1
ATOM 3919 N N . ALA A 1 487 ? 20.406 15.328 12.281 1 92.88 487 ALA A N 1
ATOM 3920 C CA . ALA A 1 487 ? 19.703 14.039 12.32 1 92.88 487 ALA A CA 1
ATOM 3921 C C . ALA A 1 487 ? 18.641 13.961 11.234 1 92.88 487 ALA A C 1
ATOM 3923 O O . ALA A 1 487 ? 18.391 12.891 10.672 1 92.88 487 ALA A O 1
ATOM 3924 N N . VAL A 1 488 ? 18.016 15.062 10.961 1 93.44 488 VAL A N 1
ATOM 3925 C CA . VAL A 1 488 ? 16.984 15.109 9.93 1 93.44 488 VAL A CA 1
ATOM 3926 C C . VAL A 1 488 ? 17.641 15.047 8.547 1 93.44 488 VAL A C 1
ATOM 3928 O O . VAL A 1 488 ? 17.219 14.258 7.691 1 93.44 488 VAL A O 1
ATOM 3931 N N . THR A 1 489 ? 18.656 15.828 8.367 1 93.94 489 THR A N 1
ATOM 3932 C CA . THR A 1 489 ? 19.25 15.961 7.039 1 93.94 489 THR A CA 1
ATOM 3933 C C . THR A 1 489 ? 20.016 14.688 6.656 1 93.94 489 THR A C 1
ATOM 3935 O O . THR A 1 489 ? 19.953 14.258 5.504 1 93.94 489 THR A O 1
ATOM 3938 N N . SER A 1 490 ? 20.641 14.016 7.602 1 95.44 490 SER A N 1
ATOM 3939 C CA . SER A 1 490 ? 21.438 12.82 7.332 1 95.44 490 SER A CA 1
ATOM 3940 C C . SER A 1 490 ? 20.547 11.594 7.16 1 95.44 490 SER A C 1
ATOM 3942 O O . SER A 1 490 ? 20.984 10.578 6.613 1 95.44 490 SER A O 1
ATOM 3944 N N . ASN A 1 491 ? 19.391 11.68 7.652 1 97.75 491 ASN A N 1
ATOM 3945 C CA . ASN A 1 491 ? 18.469 10.547 7.551 1 97.75 491 ASN A CA 1
ATOM 3946 C C . ASN A 1 491 ? 17.312 10.844 6.598 1 97.75 491 ASN A C 1
ATOM 3948 O O . ASN A 1 491 ? 16.234 10.281 6.734 1 97.75 491 ASN A O 1
ATOM 3952 N N . ASN A 1 492 ? 17.484 11.789 5.711 1 97 492 ASN A N 1
ATOM 3953 C CA . ASN A 1 492 ? 16.547 12.062 4.629 1 97 492 ASN A CA 1
ATOM 3954 C C . ASN A 1 492 ? 17.141 11.711 3.27 1 97 492 ASN A C 1
ATOM 3956 O O . ASN A 1 492 ? 17.875 12.5 2.678 1 97 492 ASN A O 1
ATOM 3960 N N . PRO A 1 493 ? 16.719 10.586 2.715 1 97.31 493 PRO A N 1
ATOM 3961 C CA . PRO A 1 493 ? 17.297 10.102 1.456 1 97.31 493 PRO A CA 1
ATOM 3962 C C . PRO A 1 493 ? 17.141 11.102 0.313 1 97.31 493 PRO A C 1
ATOM 3964 O O . PRO A 1 493 ? 17.875 11.047 -0.676 1 97.31 493 PRO A O 1
ATOM 3967 N N . GLY A 1 494 ? 16.203 11.992 0.406 1 94.25 494 GLY A N 1
ATOM 3968 C CA . GLY A 1 494 ? 15.977 12.969 -0.646 1 94.25 494 GLY A CA 1
ATOM 3969 C C . GLY A 1 494 ? 16.672 14.289 -0.4 1 94.25 494 GLY A C 1
ATOM 3970 O O . GLY A 1 494 ? 16.625 15.195 -1.235 1 94.25 494 GLY A O 1
ATOM 3971 N N . TRP A 1 495 ? 17.391 14.43 0.708 1 93.06 495 TRP A N 1
ATOM 3972 C CA . TRP A 1 495 ? 17.984 15.695 1.094 1 93.06 495 TRP A CA 1
ATOM 3973 C C . TRP A 1 495 ? 18.984 16.172 0.035 1 93.06 495 TRP A C 1
ATOM 3975 O O . TRP A 1 495 ? 19.828 15.414 -0.415 1 93.06 495 TRP A O 1
ATOM 3985 N N . GLY A 1 496 ? 18.891 17.438 -0.295 1 89.19 496 GLY A N 1
ATOM 3986 C CA . GLY A 1 496 ? 19.812 18.031 -1.254 1 89.19 496 GLY A CA 1
ATOM 3987 C C . GLY A 1 496 ? 19.406 17.797 -2.695 1 89.19 496 GLY A C 1
ATOM 3988 O O . GLY A 1 496 ? 20.031 18.328 -3.617 1 89.19 496 GLY A O 1
ATOM 3989 N N . SER A 1 497 ? 18.422 17 -2.906 1 90.69 497 SER A N 1
ATOM 3990 C CA . SER A 1 497 ? 17.875 16.719 -4.234 1 90.69 497 SER A CA 1
ATOM 3991 C C . SER A 1 497 ? 16.406 17.094 -4.32 1 90.69 497 SER A C 1
ATOM 3993 O O . SER A 1 497 ? 16.062 18.266 -4.559 1 90.69 497 SER A O 1
ATOM 3995 N N . LYS A 1 498 ? 15.5 16.172 -3.916 1 86.06 498 LYS A N 1
ATOM 3996 C CA . LYS A 1 498 ? 14.07 16.422 -4.008 1 86.06 498 LYS A CA 1
ATOM 3997 C C . LYS A 1 498 ? 13.578 17.25 -2.82 1 86.06 498 LYS A C 1
ATOM 3999 O O . LYS A 1 498 ? 12.492 17.828 -2.869 1 86.06 498 LYS A O 1
ATOM 4004 N N . HIS A 1 499 ? 14.406 17.328 -1.819 1 84.12 499 HIS A N 1
ATOM 4005 C CA . HIS A 1 499 ? 14.023 18 -0.589 1 84.12 499 HIS A CA 1
ATOM 4006 C C . HIS A 1 499 ? 15.156 18.859 -0.051 1 84.12 499 HIS A C 1
ATOM 4008 O O . HIS A 1 499 ? 16.297 18.406 0.039 1 84.12 499 HIS A O 1
ATOM 4014 N N . TYR A 1 500 ? 14.836 20.094 0.242 1 85.75 500 TYR A N 1
ATOM 4015 C CA . TYR A 1 500 ? 15.82 20.984 0.86 1 85.75 500 TYR A CA 1
ATOM 4016 C C . TYR A 1 500 ? 15.133 22.125 1.605 1 85.75 500 TYR A C 1
ATOM 4018 O O . TYR A 1 500 ? 14.148 22.688 1.123 1 85.75 500 TYR A O 1
ATOM 4026 N N . VAL A 1 501 ? 15.539 22.312 2.814 1 86.81 501 VAL A N 1
ATOM 4027 C CA . VAL A 1 501 ? 15.094 23.453 3.611 1 86.81 501 VAL A CA 1
ATOM 4028 C C . VAL A 1 501 ? 16.312 24.25 4.09 1 86.81 501 VAL A C 1
ATOM 4030 O O . VAL A 1 501 ? 17.25 23.688 4.645 1 86.81 501 VAL A O 1
ATOM 4033 N N . ASN A 1 502 ? 16.344 25.5 3.83 1 87.62 502 ASN A N 1
ATOM 4034 C CA . ASN A 1 502 ? 17.391 26.375 4.367 1 87.62 502 ASN A CA 1
ATOM 4035 C C . ASN A 1 502 ? 17.047 26.859 5.777 1 87.62 502 ASN A C 1
ATOM 4037 O O . ASN A 1 502 ? 16.547 27.969 5.953 1 87.62 502 ASN A O 1
ATOM 4041 N N . TYR A 1 503 ? 17.438 26.109 6.754 1 86.25 503 TYR A N 1
ATOM 4042 C CA . TYR A 1 503 ? 17.094 26.422 8.133 1 86.25 503 TYR A CA 1
ATOM 4043 C C . TYR A 1 503 ? 17.766 27.703 8.594 1 86.25 503 TYR A C 1
ATOM 4045 O O . TYR A 1 503 ? 17.328 28.344 9.547 1 86.25 503 TYR A O 1
ATOM 4053 N N . GLN A 1 504 ? 18.766 28.094 7.844 1 86.5 504 GLN A N 1
ATOM 4054 C CA . GLN A 1 504 ? 19.438 29.344 8.18 1 86.5 504 GLN A CA 1
ATOM 4055 C C . GLN A 1 504 ? 18.516 30.547 7.938 1 86.5 504 GLN A C 1
ATOM 4057 O O . GLN A 1 504 ? 18.578 31.531 8.664 1 86.5 504 GLN A O 1
ATOM 4062 N N . ASP A 1 505 ? 17.766 30.438 6.941 1 90.5 505 ASP A N 1
ATOM 4063 C CA . ASP A 1 505 ? 16.812 31.516 6.684 1 90.5 505 ASP A CA 1
ATOM 4064 C C . ASP A 1 505 ? 15.82 31.656 7.84 1 90.5 505 ASP A C 1
ATOM 4066 O O . ASP A 1 505 ? 15.43 32.781 8.195 1 90.5 505 ASP A O 1
ATOM 4070 N N . ILE A 1 506 ? 15.406 30.562 8.383 1 91.44 506 ILE A N 1
ATOM 4071 C CA . ILE A 1 506 ? 14.492 30.562 9.523 1 91.44 506 ILE A CA 1
ATOM 4072 C C . ILE A 1 506 ? 15.164 31.219 10.727 1 91.44 506 ILE A C 1
ATOM 4074 O O . ILE A 1 506 ? 14.547 32.031 11.422 1 91.44 506 ILE A O 1
ATOM 4078 N N . ARG A 1 507 ? 16.391 30.906 10.914 1 88 507 ARG A N 1
ATOM 4079 C CA . ARG A 1 507 ? 17.156 31.453 12.023 1 88 507 ARG A CA 1
ATOM 4080 C C . ARG A 1 507 ? 17.328 32.969 11.891 1 88 507 ARG A C 1
ATOM 4082 O O . ARG A 1 507 ? 17.375 33.688 12.891 1 88 507 ARG A O 1
ATOM 4089 N N . GLU A 1 508 ? 17.422 33.344 10.672 1 89.81 508 GLU A N 1
ATOM 4090 C CA . GLU A 1 508 ? 17.594 34.781 10.43 1 89.81 508 GLU A CA 1
ATOM 4091 C C . GLU A 1 508 ? 16.344 35.562 10.805 1 89.81 508 GLU A C 1
ATOM 4093 O O . GLU A 1 508 ? 16.422 36.688 11.273 1 89.81 508 GLU A O 1
ATOM 4098 N N . ILE A 1 509 ? 15.242 35.062 10.562 1 92.44 509 ILE A N 1
ATOM 4099 C CA . ILE A 1 509 ? 13.984 35.719 10.914 1 92.44 509 ILE A CA 1
ATOM 4100 C C . ILE A 1 509 ? 13.734 35.562 12.414 1 92.44 509 ILE A C 1
ATOM 4102 O O . ILE A 1 509 ? 13.641 36.562 13.133 1 92.44 509 ILE A O 1
ATOM 4106 N N . ASN A 1 510 ? 13.734 34.344 12.883 1 93.06 510 ASN A N 1
ATOM 4107 C CA . ASN A 1 510 ? 13.641 33.906 14.273 1 93.06 510 ASN A CA 1
ATOM 4108 C C . ASN A 1 510 ? 12.703 34.812 15.07 1 93.06 510 ASN A C 1
ATOM 4110 O O . ASN A 1 510 ? 13.094 35.375 16.109 1 93.06 510 ASN A O 1
ATOM 4114 N N . VAL A 1 511 ? 11.5 35 14.633 1 96 511 VAL A N 1
ATOM 4115 C CA . VAL A 1 511 ? 10.516 35.875 15.242 1 96 511 VAL A CA 1
ATOM 4116 C C . VAL A 1 511 ? 9.578 35.094 16.141 1 96 511 VAL A C 1
ATOM 4118 O O . VAL A 1 511 ? 9.141 34 15.766 1 96 511 VAL A O 1
ATOM 4121 N N . PRO A 1 512 ? 9.359 35.562 17.422 1 96.62 512 PRO A N 1
ATOM 4122 C CA . PRO A 1 512 ? 8.359 34.875 18.234 1 96.62 512 PRO A CA 1
ATOM 4123 C C . PRO A 1 512 ? 6.984 34.844 17.578 1 96.62 512 PRO A C 1
ATOM 4125 O O . PRO A 1 512 ? 6.574 35.812 16.938 1 96.62 512 PRO A O 1
ATOM 4128 N N . VAL A 1 513 ? 6.281 33.719 17.781 1 97.31 513 VAL A N 1
ATOM 4129 C CA . VAL A 1 513 ? 5.043 33.562 17.031 1 97.31 513 VAL A CA 1
ATOM 4130 C C . VAL A 1 513 ? 3.977 32.938 17.906 1 97.31 513 VAL A C 1
ATOM 4132 O O . VAL A 1 513 ? 4.285 32.062 18.75 1 97.31 513 VAL A O 1
ATOM 4135 N N . ILE A 1 514 ? 2.758 33.344 17.766 1 97.94 514 ILE A N 1
ATOM 4136 C CA . ILE A 1 514 ? 1.593 32.812 18.453 1 97.94 514 ILE A CA 1
ATOM 4137 C C . ILE A 1 514 ? 0.501 32.469 17.438 1 97.94 514 ILE A C 1
ATOM 4139 O O . ILE A 1 514 ? 0.602 32.875 16.266 1 97.94 514 ILE A O 1
ATOM 4143 N N . ASN A 1 515 ? -0.492 31.703 17.906 1 98.19 515 ASN A N 1
ATOM 4144 C CA . ASN A 1 515 ? -1.624 31.359 17.047 1 98.19 515 ASN A CA 1
ATOM 4145 C C . ASN A 1 515 ? -2.941 31.844 17.641 1 98.19 515 ASN A C 1
ATOM 4147 O O . ASN A 1 515 ? -3.299 31.469 18.766 1 98.19 515 ASN A O 1
ATOM 4151 N N . ILE A 1 516 ? -3.596 32.719 16.984 1 98.5 516 ILE A N 1
ATOM 4152 C CA . ILE A 1 516 ? -4.965 33.156 17.266 1 98.5 516 ILE A CA 1
ATOM 4153 C C . ILE A 1 516 ? -5.852 32.844 16.047 1 98.5 516 ILE A C 1
ATOM 4155 O O . ILE A 1 516 ? -5.824 33.594 15.062 1 98.5 516 ILE A O 1
ATOM 4159 N N . GLY A 1 517 ? -6.629 31.812 16.141 1 97.81 517 GLY A N 1
ATOM 4160 C CA . GLY A 1 517 ? -7.371 31.391 14.969 1 97.81 517 GLY A CA 1
ATOM 4161 C C . GLY A 1 517 ? -8.836 31.109 15.25 1 97.81 517 GLY A C 1
ATOM 4162 O O . GLY A 1 517 ? -9.281 31.219 16.391 1 97.81 517 GLY A O 1
ATOM 4163 N N . PRO A 1 518 ? -9.586 30.859 14.234 1 98.31 518 PRO A N 1
ATOM 4164 C CA . PRO A 1 518 ? -11.023 30.594 14.383 1 98.31 518 PRO A CA 1
ATOM 4165 C C . PRO A 1 518 ? -11.297 29.281 15.133 1 98.31 518 PRO A C 1
ATOM 4167 O O . PRO A 1 518 ? -10.406 28.438 15.25 1 98.31 518 PRO A O 1
ATOM 4170 N N . TYR A 1 519 ? -12.523 29.219 15.594 1 98.12 519 TYR A N 1
ATOM 4171 C CA . TYR A 1 519 ? -12.953 28.062 16.375 1 98.12 519 TYR A CA 1
ATOM 4172 C C . TYR A 1 519 ? -13.984 27.25 15.602 1 98.12 519 TYR A C 1
ATOM 4174 O O . TYR A 1 519 ? -14.891 27.812 14.977 1 98.12 519 TYR A O 1
ATOM 4182 N N . GLY A 1 520 ? -13.773 25.953 15.641 1 97.31 520 GLY A N 1
ATOM 4183 C CA . GLY A 1 520 ? -14.766 25.125 14.977 1 97.31 520 GLY A CA 1
ATOM 4184 C C . GLY A 1 520 ? -14.508 23.641 15.125 1 97.31 520 GLY A C 1
ATOM 4185 O O . GLY A 1 520 ? -13.82 23.219 16.062 1 97.31 520 GLY A O 1
ATOM 4186 N N . PHE A 1 521 ? -15.273 22.828 14.312 1 95.12 521 PHE A N 1
ATOM 4187 C CA . PHE A 1 521 ? -15.242 21.375 14.391 1 95.12 521 PHE A CA 1
ATOM 4188 C C . PHE A 1 521 ? -14.938 20.766 13.031 1 95.12 521 PHE A C 1
ATOM 4190 O O . PHE A 1 521 ? -15.227 21.359 11.992 1 95.12 521 PHE A O 1
ATOM 4197 N N . ASP A 1 522 ? -14.352 19.578 13.055 1 92.56 522 ASP A N 1
ATOM 4198 C CA . ASP A 1 522 ? -14.273 18.656 11.922 1 92.56 522 ASP A CA 1
ATOM 4199 C C . ASP A 1 522 ? -13.391 19.234 10.82 1 92.56 522 ASP A C 1
ATOM 4201 O O . ASP A 1 522 ? -13.695 19.109 9.633 1 92.56 522 ASP A O 1
ATOM 4205 N N . ALA A 1 523 ? -12.289 19.938 11.281 1 92.62 523 ALA A N 1
ATOM 4206 C CA . ALA A 1 523 ? -11.297 20.328 10.273 1 92.62 523 ALA A CA 1
ATOM 4207 C C . ALA A 1 523 ? -10.82 19.109 9.477 1 92.62 523 ALA A C 1
ATOM 4209 O O . ALA A 1 523 ? -10.594 18.031 10.047 1 92.62 523 ALA A O 1
ATOM 4210 N N . HIS A 1 524 ? -10.766 1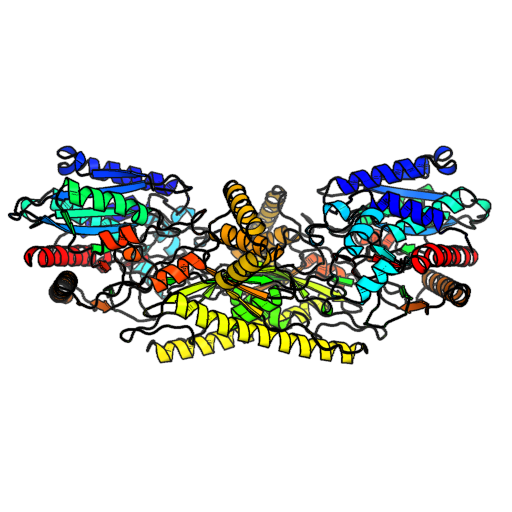9.25 8.148 1 88.81 524 HIS A N 1
ATOM 4211 C CA . HIS A 1 524 ? -10.281 18.203 7.258 1 88.81 524 HIS A CA 1
ATOM 4212 C C . HIS A 1 524 ? -11.297 17.062 7.129 1 88.81 524 HIS A C 1
ATOM 4214 O O . HIS A 1 524 ? -10.938 15.953 6.734 1 88.81 524 HIS A O 1
ATOM 4220 N N . LYS A 1 525 ? -12.562 17.297 7.586 1 89.56 525 LYS A N 1
ATOM 4221 C CA . LYS A 1 525 ? -13.633 16.312 7.473 1 89.56 525 LYS A CA 1
ATOM 4222 C C . LYS A 1 525 ? -14.859 16.891 6.781 1 89.56 525 LYS A C 1
ATOM 4224 O O . LYS A 1 525 ? -14.898 18.094 6.492 1 89.56 525 LYS A O 1
ATOM 4229 N N . LYS A 1 526 ? -15.828 16.062 6.512 1 87.25 526 LYS A N 1
ATOM 4230 C CA . LYS A 1 526 ? -17 16.375 5.707 1 87.25 526 LYS A CA 1
ATOM 4231 C C . LYS A 1 526 ? -17.828 17.484 6.355 1 87.25 526 LYS A C 1
ATOM 4233 O O . LYS A 1 526 ? -18.484 18.266 5.664 1 87.25 526 LYS A O 1
ATOM 4238 N N . TYR A 1 527 ? -17.781 17.594 7.664 1 93.5 527 TYR A N 1
ATOM 4239 C CA . TYR A 1 527 ? -18.641 18.578 8.336 1 93.5 527 TYR A CA 1
ATOM 4240 C C . TYR A 1 527 ? -17.812 19.703 8.945 1 93.5 527 TYR A C 1
ATOM 4242 O O . TYR A 1 527 ? -18.141 20.219 10.016 1 93.5 527 TYR A O 1
ATOM 4250 N N . GLU A 1 528 ? -16.734 19.969 8.266 1 95.56 528 GLU A N 1
ATOM 4251 C CA . GLU A 1 528 ? -15.961 21.125 8.719 1 95.56 528 GLU A CA 1
ATOM 4252 C C . GLU A 1 528 ? -16.859 22.359 8.898 1 95.56 528 GLU A C 1
ATOM 4254 O O . GLU A 1 528 ? -17.656 22.672 8.023 1 95.56 528 GLU A O 1
ATOM 4259 N N . ARG A 1 529 ? -16.703 23 10.039 1 98.06 529 ARG A N 1
ATOM 4260 C CA . ARG A 1 529 ? -17.531 24.172 10.32 1 98.06 529 ARG A CA 1
ATOM 4261 C C . ARG A 1 529 ? -16.859 25.078 11.344 1 98.06 529 ARG A C 1
ATOM 4263 O O . ARG A 1 529 ? -16.062 24.609 12.172 1 98.06 529 ARG A O 1
ATOM 4270 N N . MET A 1 530 ? -17.219 26.281 11.281 1 98.19 530 MET A N 1
ATOM 4271 C CA . MET A 1 530 ? -16.641 27.297 12.148 1 98.19 530 MET A CA 1
ATOM 4272 C C . MET A 1 530 ? -17.75 28.031 12.914 1 98.19 530 MET A C 1
ATOM 4274 O O . MET A 1 530 ? -18.812 28.297 12.375 1 98.19 530 MET A O 1
ATOM 4278 N N . GLU A 1 531 ? -17.5 28.312 14.164 1 98 531 GLU A N 1
ATOM 4279 C CA . GLU A 1 531 ? -18.406 29.109 14.984 1 98 531 GLU A CA 1
ATOM 4280 C C . GLU A 1 531 ? -18.297 30.594 14.664 1 98 531 GLU A C 1
ATOM 4282 O O . GLU A 1 531 ? -17.188 31.141 14.656 1 98 531 GLU A O 1
ATOM 4287 N N . LEU A 1 532 ? -19.375 31.297 14.477 1 97.94 532 LEU A N 1
ATOM 4288 C CA . LEU A 1 532 ? -19.375 32.625 13.852 1 97.94 532 LEU A CA 1
ATOM 4289 C C . LEU A 1 532 ? -18.906 33.688 14.828 1 97.94 532 LEU A C 1
ATOM 4291 O O . LEU A 1 532 ? -18.047 34.5 14.484 1 97.94 532 LEU A O 1
ATOM 4295 N N . THR A 1 533 ? -19.344 33.719 15.977 1 97.5 533 THR A N 1
ATOM 4296 C CA . THR A 1 533 ? -19.094 34.844 16.891 1 97.5 533 THR A CA 1
ATOM 4297 C C . THR A 1 533 ? -17.625 34.906 17.297 1 97.5 533 THR A C 1
ATOM 4299 O O . THR A 1 533 ? -17.016 35.969 17.203 1 97.5 533 THR A O 1
ATOM 4302 N N . TYR A 1 534 ? -17.141 33.812 17.734 1 97.75 534 TYR A N 1
ATOM 4303 C CA . TYR A 1 534 ? -15.727 33.812 18.109 1 97.75 534 TYR A CA 1
ATOM 4304 C C . TYR A 1 534 ? -14.844 34.125 16.906 1 97.75 534 TYR A C 1
ATOM 4306 O O . TYR A 1 534 ? -13.938 34.969 16.984 1 97.75 534 TYR A O 1
ATOM 4314 N N . SER A 1 535 ? -15.125 33.531 15.75 1 98.25 535 SER A N 1
ATOM 4315 C CA . SER A 1 535 ? -14.242 33.562 14.594 1 98.25 535 SER A CA 1
ATOM 4316 C C . SER A 1 535 ? -14.305 34.906 13.875 1 98.25 535 SER A C 1
ATOM 4318 O O . SER A 1 535 ? -13.289 35.375 13.367 1 98.25 535 SER A O 1
ATOM 4320 N N . LEU A 1 536 ? -15.5 35.5 13.891 1 97.94 536 LEU A N 1
ATOM 4321 C CA . LEU A 1 536 ? -15.672 36.688 13.078 1 97.94 536 LEU A CA 1
ATOM 4322 C C . LEU A 1 536 ? -15.57 37.938 13.938 1 97.94 536 LEU A C 1
ATOM 4324 O O . LEU A 1 536 ? -15.32 39.031 13.414 1 97.94 536 LEU A O 1
ATOM 4328 N N . ASP A 1 537 ? -15.727 37.781 15.234 1 97.69 537 ASP A N 1
ATOM 4329 C CA . ASP A 1 537 ? -15.727 38.969 16.109 1 97.69 537 ASP A CA 1
ATOM 4330 C C . ASP A 1 537 ? -14.539 38.938 17.062 1 97.69 537 ASP A C 1
ATOM 4332 O O . ASP A 1 537 ? -13.742 39.875 17.094 1 97.69 537 ASP A O 1
ATOM 4336 N N . VAL A 1 538 ? -14.43 37.906 17.719 1 97.94 538 VAL A N 1
ATOM 4337 C CA . VAL A 1 538 ? -13.469 37.844 18.812 1 97.94 538 VAL A CA 1
ATOM 4338 C C . VAL A 1 538 ? -12.055 37.75 18.25 1 97.94 538 VAL A C 1
ATOM 4340 O O . VAL A 1 538 ? -11.148 38.469 18.688 1 97.94 538 VAL A O 1
ATOM 4343 N N . VAL A 1 539 ? -11.844 36.875 17.281 1 98.31 539 VAL A N 1
ATOM 4344 C CA . VAL A 1 539 ? -10.516 36.594 16.75 1 98.31 539 VAL A CA 1
ATOM 4345 C C . VAL A 1 539 ? -9.898 37.875 16.203 1 98.31 539 VAL A C 1
ATOM 4347 O O . VAL A 1 539 ? -8.797 38.281 16.594 1 98.31 539 VAL A O 1
ATOM 4350 N N . PRO A 1 540 ? -10.594 38.625 15.328 1 98.44 540 PRO A N 1
ATOM 4351 C CA . PRO A 1 540 ? -9.977 39.844 14.797 1 98.44 540 PRO A CA 1
ATOM 4352 C C . PRO A 1 540 ? -9.719 40.906 15.875 1 98.44 540 PRO A C 1
ATOM 4354 O O . PRO A 1 540 ? -8.688 41.562 15.852 1 98.44 540 PRO A O 1
ATOM 4357 N N . ASN A 1 541 ? -10.57 40.969 16.781 1 98.5 541 ASN A N 1
ATOM 4358 C CA . ASN A 1 541 ? -10.414 42 17.828 1 98.5 541 ASN A CA 1
ATOM 4359 C C . ASN A 1 541 ? -9.289 41.625 18.797 1 98.5 541 ASN A C 1
ATOM 4361 O O . ASN A 1 541 ? -8.57 42.469 19.281 1 98.5 541 ASN A O 1
ATOM 4365 N N . LEU A 1 542 ? -9.242 40.344 19.125 1 98.44 542 LEU A N 1
ATOM 4366 C CA . LEU A 1 542 ? -8.148 39.875 19.969 1 98.44 542 LEU A CA 1
ATOM 4367 C C . LEU A 1 542 ? -6.801 40.094 19.297 1 98.44 542 LEU A C 1
ATOM 4369 O O . LEU A 1 542 ? -5.855 40.594 19.922 1 98.44 542 LEU A O 1
ATOM 4373 N N . THR A 1 543 ? -6.742 39.75 18.062 1 98.69 543 THR A N 1
ATOM 4374 C CA . THR A 1 543 ? -5.527 39.969 17.281 1 98.69 543 THR A CA 1
ATOM 4375 C C . THR A 1 543 ? -5.16 41.438 17.234 1 98.69 543 THR A C 1
ATOM 4377 O O . THR A 1 543 ? -3.994 41.781 17.406 1 98.69 543 THR A O 1
ATOM 4380 N N . ASN A 1 544 ? -6.125 42.25 17 1 98.5 544 ASN A N 1
ATOM 4381 C CA . ASN A 1 544 ? -5.91 43.719 16.953 1 98.5 544 ASN A CA 1
ATOM 4382 C C . ASN A 1 544 ? -5.348 44.219 18.281 1 98.5 544 ASN A C 1
ATOM 4384 O O . ASN A 1 544 ? -4.449 45.062 18.297 1 98.5 544 ASN A O 1
ATOM 4388 N N . LEU A 1 545 ? -5.922 43.719 19.359 1 98.12 545 LEU A N 1
ATOM 4389 C CA . LEU A 1 545 ? -5.457 44.156 20.672 1 98.12 545 LEU A CA 1
ATOM 4390 C C . LEU A 1 545 ? -4.004 43.75 20.891 1 98.12 545 LEU A C 1
ATOM 4392 O O . LEU A 1 545 ? -3.219 44.5 21.469 1 98.12 545 LEU A O 1
ATOM 4396 N N . VAL A 1 546 ? -3.641 42.531 20.5 1 98.44 546 VAL A N 1
ATOM 4397 C CA . VAL A 1 546 ? -2.262 42.094 20.625 1 98.44 546 VAL A CA 1
ATOM 4398 C C . VAL A 1 546 ? -1.335 43 19.828 1 98.44 546 VAL A C 1
ATOM 4400 O O . VAL A 1 546 ? -0.258 43.375 20.297 1 98.44 546 VAL A O 1
ATOM 4403 N N . ILE A 1 547 ? -1.766 43.344 18.625 1 97.88 547 ILE A N 1
ATOM 4404 C CA . ILE A 1 547 ? -0.981 44.219 17.75 1 97.88 547 ILE A CA 1
ATOM 4405 C C . ILE A 1 547 ? -0.73 45.531 18.469 1 97.88 547 ILE A C 1
ATOM 4407 O O . ILE A 1 547 ? 0.413 46 18.562 1 97.88 547 ILE A O 1
ATOM 4411 N N . GLN A 1 548 ? -1.751 46.125 18.953 1 96.5 548 GLN A N 1
ATOM 4412 C CA . GLN A 1 548 ? -1.659 47.438 19.594 1 96.5 548 GLN A CA 1
ATOM 4413 C C . GLN A 1 548 ? -0.766 47.375 20.828 1 96.5 548 GLN A C 1
ATOM 4415 O O . GLN A 1 548 ? 0.094 48.25 21.016 1 96.5 548 GLN A O 1
ATOM 4420 N N . LYS A 1 549 ? -0.958 46.375 21.594 1 96.94 549 LYS A N 1
ATOM 4421 C CA . LYS A 1 549 ? -0.21 46.25 22.844 1 96.94 549 LYS A CA 1
ATOM 4422 C C . LYS A 1 549 ? 1.261 45.969 22.578 1 96.94 549 LYS A C 1
ATOM 4424 O O . LYS A 1 549 ? 2.141 46.438 23.281 1 96.94 549 LYS A O 1
ATOM 4429 N N . LEU A 1 550 ? 1.515 45.125 21.641 1 96.44 550 LEU A N 1
ATOM 4430 C CA . LEU A 1 550 ? 2.889 44.75 21.312 1 96.44 550 LEU A CA 1
ATOM 4431 C C . LEU A 1 550 ? 3.645 45.969 20.75 1 96.44 550 LEU A C 1
ATOM 4433 O O . LEU A 1 550 ? 4.801 46.188 21.109 1 96.44 550 LEU A O 1
ATOM 4437 N N . LEU A 1 551 ? 3.008 46.75 19.922 1 94.31 551 LEU A N 1
ATOM 4438 C CA . LEU A 1 551 ? 3.641 47.938 19.312 1 94.31 551 LEU A CA 1
ATOM 4439 C C . LEU A 1 551 ? 3.816 49.031 20.344 1 94.31 551 LEU A C 1
ATOM 4441 O O . LEU A 1 551 ? 4.75 49.844 20.234 1 94.31 551 LEU A O 1
ATOM 4445 N N . SER A 1 552 ? 3.016 49.062 21.281 1 91.19 552 SER A N 1
ATOM 4446 C CA . SER A 1 552 ? 3.088 50.125 22.297 1 91.19 552 SER A CA 1
ATOM 4447 C C . SER A 1 552 ? 4.227 49.875 23.281 1 91.19 552 SER A C 1
ATOM 4449 O O . SER A 1 552 ? 4.66 50.781 23.984 1 91.19 552 SER A O 1
ATOM 4451 N N . GLN A 1 553 ? 4.66 48.656 23.375 1 85.31 553 GLN A N 1
ATOM 4452 C CA . GLN A 1 553 ? 5.75 48.312 24.281 1 85.31 553 GLN A CA 1
ATOM 4453 C C . GLN A 1 553 ? 7.094 48.781 23.734 1 85.31 553 GLN A C 1
ATOM 4455 O O . GLN A 1 553 ? 8.109 48.75 24.422 1 85.31 553 GLN A O 1
ATOM 4460 N N . GLN A 1 554 ? 7.035 49.25 22.578 1 77.19 554 GLN A N 1
ATOM 4461 C CA . GLN A 1 554 ? 8.297 49.656 21.953 1 77.19 554 GLN A CA 1
ATOM 4462 C C . GLN A 1 554 ? 8.586 51.125 22.172 1 77.19 554 GLN A C 1
ATOM 4464 O O . GLN A 1 554 ? 7.672 51.938 22.219 1 77.19 554 GLN A O 1
ATOM 4469 N N . MET B 1 1 ? 14.031 -47.094 -23.094 1 86.75 1 MET B N 1
ATOM 4470 C CA . MET B 1 1 ? 14.055 -45.688 -22.734 1 86.75 1 MET B CA 1
ATOM 4471 C C . MET B 1 1 ? 14.531 -44.812 -23.906 1 86.75 1 MET B C 1
ATOM 4473 O O . MET B 1 1 ? 15.484 -45.188 -24.594 1 86.75 1 MET B O 1
ATOM 4477 N N . LEU B 1 2 ? 13.773 -43.75 -24.094 1 94.19 2 LEU B N 1
ATOM 4478 C CA . LEU B 1 2 ? 14.148 -42.844 -25.172 1 94.19 2 LEU B CA 1
ATOM 4479 C C . LEU B 1 2 ? 15.438 -42.094 -24.828 1 94.19 2 LEU B C 1
ATOM 4481 O O . LEU B 1 2 ? 15.664 -41.75 -23.672 1 94.19 2 LEU B O 1
ATOM 4485 N N . HIS B 1 3 ? 16.344 -42.031 -25.812 1 94.81 3 HIS B N 1
ATOM 4486 C CA . HIS B 1 3 ? 17.516 -41.156 -25.656 1 94.81 3 HIS B CA 1
ATOM 4487 C C . HIS B 1 3 ? 17.188 -39.719 -26 1 94.81 3 HIS B C 1
ATOM 4489 O O . HIS B 1 3 ? 17.547 -39.25 -27.078 1 94.81 3 HIS B O 1
ATOM 4495 N N . CYS B 1 4 ? 16.672 -39.062 -25.016 1 96.62 4 CYS B N 1
ATOM 4496 C CA . CYS B 1 4 ? 16.031 -37.781 -25.312 1 96.62 4 CYS B CA 1
ATOM 4497 C C . CYS B 1 4 ? 16.797 -36.625 -24.703 1 96.62 4 CYS B C 1
ATOM 4499 O O . CYS B 1 4 ? 16.516 -35.469 -25 1 96.62 4 CYS B O 1
ATOM 4501 N N . ARG B 1 5 ? 17.844 -36.781 -23.969 1 97.06 5 ARG B N 1
ATOM 4502 C CA . ARG B 1 5 ? 18.484 -35.75 -23.141 1 97.06 5 ARG B CA 1
ATOM 4503 C C . ARG B 1 5 ? 18.922 -34.562 -23.984 1 97.06 5 ARG B C 1
ATOM 4505 O O . ARG B 1 5 ? 18.578 -33.406 -23.672 1 97.06 5 ARG B O 1
ATOM 4512 N N . GLU B 1 6 ? 19.641 -34.812 -25.031 1 97.69 6 GLU B N 1
ATOM 4513 C CA . GLU B 1 6 ? 20.219 -33.75 -25.844 1 97.69 6 GLU B CA 1
ATOM 4514 C C . GLU B 1 6 ? 19.125 -32.906 -26.516 1 97.69 6 GLU B C 1
ATOM 4516 O O . GLU B 1 6 ? 19.219 -31.688 -26.594 1 97.69 6 GLU B O 1
ATOM 4521 N N . GLU B 1 7 ? 18.203 -33.562 -27 1 97.69 7 GLU B N 1
ATOM 4522 C CA . GLU B 1 7 ? 17.125 -32.875 -27.719 1 97.69 7 GLU B CA 1
ATOM 4523 C C . GLU B 1 7 ? 16.266 -32.062 -26.75 1 97.69 7 GLU B C 1
ATOM 4525 O O . GLU B 1 7 ? 15.867 -30.938 -27.062 1 97.69 7 GLU B O 1
ATOM 4530 N N . VAL B 1 8 ? 15.938 -32.656 -25.625 1 98.44 8 VAL B N 1
ATOM 4531 C CA . VAL B 1 8 ? 15.133 -31.953 -24.641 1 98.44 8 VAL B CA 1
ATOM 4532 C C . VAL B 1 8 ? 15.914 -30.75 -24.109 1 98.44 8 VAL B C 1
ATOM 4534 O O . VAL B 1 8 ? 15.344 -29.672 -23.906 1 98.44 8 VAL B O 1
ATOM 4537 N N . LEU B 1 9 ? 17.203 -30.922 -23.891 1 98.44 9 LEU B N 1
ATOM 4538 C CA . LEU B 1 9 ? 18.062 -29.812 -23.469 1 98.44 9 LEU B CA 1
ATOM 4539 C C . LEU B 1 9 ? 18.062 -28.688 -24.5 1 98.44 9 LEU B C 1
ATOM 4541 O O . LEU B 1 9 ? 17.984 -27.516 -24.156 1 98.44 9 LEU B O 1
ATOM 4545 N N . PHE B 1 10 ? 18.188 -29.094 -25.703 1 97.75 10 PHE B N 1
ATOM 4546 C CA . PHE B 1 10 ? 18.203 -28.141 -26.797 1 97.75 10 PHE B CA 1
ATOM 4547 C C . PHE B 1 10 ? 16.891 -27.344 -26.844 1 97.75 10 PHE B C 1
ATOM 4549 O O . PHE B 1 10 ? 16.906 -26.109 -26.922 1 97.75 10 PHE B O 1
ATOM 4556 N N . LEU B 1 11 ? 15.789 -28.031 -26.781 1 98.25 11 LEU B N 1
ATOM 4557 C CA . LEU B 1 11 ? 14.477 -27.391 -26.797 1 98.25 11 LEU B CA 1
ATOM 4558 C C . LEU B 1 11 ? 14.312 -26.469 -25.594 1 98.25 11 LEU B C 1
ATOM 4560 O O . LEU B 1 11 ? 13.75 -25.375 -25.719 1 98.25 11 LEU B O 1
ATOM 4564 N N . THR B 1 12 ? 14.805 -26.938 -24.438 1 98.5 12 THR B N 1
ATOM 4565 C CA . THR B 1 12 ? 14.727 -26.125 -23.219 1 98.5 12 THR B CA 1
ATOM 4566 C C . THR B 1 12 ? 15.469 -24.812 -23.406 1 98.5 12 THR B C 1
ATOM 4568 O O . THR B 1 12 ? 14.922 -23.75 -23.109 1 98.5 12 THR B O 1
ATOM 4571 N N . LYS B 1 13 ? 16.641 -24.859 -23.906 1 97.88 13 LYS B N 1
ATOM 4572 C CA . LYS B 1 13 ? 17.453 -23.672 -24.094 1 97.88 13 LYS B CA 1
ATOM 4573 C C . LYS B 1 13 ? 16.812 -22.719 -25.109 1 97.88 13 LYS B C 1
ATOM 4575 O O . LYS B 1 13 ? 16.797 -21.5 -24.922 1 97.88 13 LYS B O 1
ATOM 4580 N N . GLN B 1 14 ? 16.25 -23.297 -26.141 1 97.19 14 GLN B N 1
ATOM 4581 C CA . GLN B 1 14 ? 15.586 -22.484 -27.156 1 97.19 14 GLN B CA 1
ATOM 4582 C C . GLN B 1 14 ? 14.422 -21.719 -26.547 1 97.19 14 GLN B C 1
ATOM 4584 O O . GLN B 1 14 ? 14.234 -20.531 -26.828 1 97.19 14 GLN B O 1
ATOM 4589 N N . LEU B 1 15 ? 13.672 -22.391 -25.719 1 98.25 15 LEU B N 1
ATOM 4590 C CA . LEU B 1 15 ? 12.516 -21.766 -25.109 1 98.25 15 LEU B CA 1
ATOM 4591 C C . LEU B 1 15 ? 12.945 -20.734 -24.062 1 98.25 15 LEU B C 1
ATOM 4593 O O . LEU B 1 15 ? 12.391 -19.625 -24.016 1 98.25 15 LEU B O 1
ATOM 4597 N N . VAL B 1 16 ? 13.953 -21.062 -23.25 1 98.31 16 VAL B N 1
ATOM 4598 C CA . VAL B 1 16 ? 14.398 -20.203 -22.141 1 98.31 16 VAL B CA 1
ATOM 4599 C C . VAL B 1 16 ? 15.016 -18.922 -22.703 1 98.31 16 VAL B C 1
ATOM 4601 O O . VAL B 1 16 ? 14.875 -17.859 -22.109 1 98.31 16 VAL B O 1
ATOM 4604 N N . ASN B 1 17 ? 15.594 -19.016 -23.859 1 97.69 17 ASN B N 1
ATOM 4605 C CA . ASN B 1 17 ? 16.266 -17.875 -24.453 1 97.69 17 ASN B CA 1
ATOM 4606 C C . ASN B 1 17 ? 15.273 -16.828 -24.953 1 97.69 17 ASN B C 1
ATOM 4608 O O . ASN B 1 17 ? 15.656 -15.703 -25.281 1 97.69 17 ASN B O 1
ATOM 4612 N N . ILE B 1 18 ? 14.023 -17.156 -24.953 1 97.44 18 ILE B N 1
ATOM 4613 C CA . ILE B 1 18 ? 12.977 -16.203 -25.297 1 97.44 18 ILE B CA 1
ATOM 4614 C C . ILE B 1 18 ? 12.344 -15.656 -24.016 1 97.44 18 ILE B C 1
ATOM 4616 O O . ILE B 1 18 ? 11.766 -16.406 -23.234 1 97.44 18 ILE B O 1
ATOM 4620 N N . GLU B 1 19 ? 12.508 -14.398 -23.797 1 96.56 19 GLU B N 1
ATOM 4621 C CA . GLU B 1 19 ? 11.961 -13.758 -22.609 1 96.56 19 GLU B CA 1
ATOM 4622 C C . GLU B 1 19 ? 10.445 -13.625 -22.703 1 96.56 19 GLU B C 1
ATOM 4624 O O . GLU B 1 19 ? 9.93 -12.648 -23.25 1 96.56 19 GLU B O 1
ATOM 4629 N N . SER B 1 20 ? 9.766 -14.539 -22.141 1 97.44 20 SER B N 1
ATOM 4630 C CA . SER B 1 20 ? 8.312 -14.555 -22.234 1 97.44 20 SER B CA 1
ATOM 4631 C C . SER B 1 20 ? 7.664 -14.25 -20.891 1 97.44 20 SER B C 1
ATOM 4633 O O . SER B 1 20 ? 6.777 -14.984 -20.453 1 97.44 20 SER B O 1
ATOM 4635 N N . ILE B 1 21 ? 8.078 -13.18 -20.234 1 94.94 21 ILE B N 1
ATOM 4636 C CA . ILE B 1 21 ? 7.5 -12.75 -18.969 1 94.94 21 ILE B CA 1
ATOM 4637 C C . ILE B 1 21 ? 6.012 -12.461 -19.141 1 94.94 21 ILE B C 1
ATOM 4639 O O . ILE B 1 21 ? 5.613 -11.812 -20.109 1 94.94 21 ILE B O 1
ATOM 4643 N N . VAL B 1 22 ? 5.195 -12.969 -18.266 1 94.12 22 VAL B N 1
ATOM 4644 C CA . VAL B 1 22 ? 3.748 -12.805 -18.344 1 94.12 22 VAL B CA 1
ATOM 4645 C C . VAL B 1 22 ? 3.398 -11.328 -18.438 1 94.12 22 VAL B C 1
ATOM 4647 O O . VAL B 1 22 ? 4.062 -10.477 -17.844 1 94.12 22 VAL B O 1
ATOM 4650 N N . ASN B 1 23 ? 2.377 -11.031 -19.266 1 90.94 23 ASN B N 1
ATOM 4651 C CA . ASN B 1 23 ? 1.839 -9.695 -19.469 1 90.94 23 ASN B CA 1
ATOM 4652 C C . ASN B 1 23 ? 2.811 -8.812 -20.25 1 90.94 23 ASN B C 1
ATOM 4654 O O . ASN B 1 23 ? 2.797 -7.59 -20.125 1 90.94 23 ASN B O 1
ATOM 4658 N N . THR B 1 24 ? 3.787 -9.352 -20.953 1 93.75 24 THR B N 1
ATOM 4659 C CA . THR B 1 24 ? 4.656 -8.656 -21.891 1 93.75 24 THR B CA 1
ATOM 4660 C C . THR B 1 24 ? 4.484 -9.203 -23.297 1 93.75 24 THR B C 1
ATOM 4662 O O . THR B 1 24 ? 3.832 -10.234 -23.5 1 93.75 24 THR B O 1
ATOM 4665 N N . SER B 1 25 ? 5.07 -8.5 -24.234 1 94.88 25 SER B N 1
ATOM 4666 C CA . SER B 1 25 ? 4.996 -8.93 -25.625 1 94.88 25 SER B CA 1
ATOM 4667 C C . SER B 1 25 ? 5.742 -10.242 -25.844 1 94.88 25 SER B C 1
ATOM 4669 O O . SER B 1 25 ? 5.531 -10.922 -26.844 1 94.88 25 SER B O 1
ATOM 4671 N N . GLY B 1 26 ? 6.523 -10.602 -24.875 1 96.62 26 GLY B N 1
ATOM 4672 C CA . GLY B 1 26 ? 7.281 -11.836 -24.953 1 96.62 26 GLY B CA 1
ATOM 4673 C C . GLY B 1 26 ? 6.402 -13.07 -25.047 1 96.62 26 GLY B C 1
ATOM 4674 O O . GLY B 1 26 ? 6.801 -14.086 -25.609 1 96.62 26 GLY B O 1
ATOM 4675 N N . GLU B 1 27 ? 5.238 -13.023 -24.531 1 97.06 27 GLU B N 1
ATOM 4676 C CA . GLU B 1 27 ? 4.316 -14.156 -24.609 1 97.06 27 GLU B CA 1
ATOM 4677 C C . GLU B 1 27 ? 3.893 -14.43 -26.047 1 97.06 27 GLU B C 1
ATOM 4679 O O . GLU B 1 27 ? 3.734 -15.586 -26.438 1 97.06 27 GLU B O 1
ATOM 4684 N N . LYS B 1 28 ? 3.666 -13.359 -26.797 1 97.44 28 LYS B N 1
ATOM 4685 C CA . LYS B 1 28 ? 3.344 -13.516 -28.219 1 97.44 28 LYS B CA 1
ATOM 4686 C C . LYS B 1 28 ? 4.539 -14.055 -29 1 97.44 28 LYS B C 1
ATOM 4688 O O . LYS B 1 28 ? 4.387 -14.93 -29.859 1 97.44 28 LYS B O 1
ATOM 4693 N N . GLU B 1 29 ? 5.676 -13.531 -28.656 1 97.88 29 GLU B N 1
ATOM 4694 C CA . GLU B 1 29 ? 6.902 -13.914 -29.359 1 97.88 29 GLU B CA 1
ATOM 4695 C C . GLU B 1 29 ? 7.188 -15.406 -29.203 1 97.88 29 GLU B C 1
ATOM 4697 O O . GLU B 1 29 ? 7.547 -16.078 -30.172 1 97.88 29 GLU B O 1
ATOM 4702 N N . ILE B 1 30 ? 7.047 -15.906 -28.031 1 98.44 30 ILE B N 1
ATOM 4703 C CA . ILE B 1 30 ? 7.383 -17.312 -27.812 1 98.44 30 ILE B CA 1
ATOM 4704 C C . ILE B 1 30 ? 6.355 -18.203 -28.5 1 98.44 30 ILE B C 1
ATOM 4706 O O . ILE B 1 30 ? 6.691 -19.281 -29 1 98.44 30 ILE B O 1
ATOM 4710 N N . ALA B 1 31 ? 5.121 -17.844 -28.5 1 98.62 31 ALA B N 1
ATOM 4711 C CA . ALA B 1 31 ? 4.098 -18.609 -29.203 1 98.62 31 ALA B CA 1
ATOM 4712 C C . ALA B 1 31 ? 4.41 -18.703 -30.703 1 98.62 31 ALA B C 1
ATOM 4714 O O . ALA B 1 31 ? 4.281 -19.781 -31.297 1 98.62 31 ALA B O 1
ATOM 4715 N N . GLN B 1 32 ? 4.77 -17.578 -31.25 1 98.31 32 GLN B N 1
ATOM 4716 C CA . GLN B 1 32 ? 5.117 -17.547 -32.656 1 98.31 32 GLN B CA 1
ATOM 4717 C C . GLN B 1 32 ? 6.324 -18.438 -32.938 1 98.31 32 GLN B C 1
ATOM 4719 O O . GLN B 1 32 ? 6.344 -19.156 -33.938 1 98.31 32 GLN B O 1
ATOM 4724 N N . ALA B 1 33 ? 7.285 -18.281 -32.125 1 98.38 33 ALA B N 1
ATOM 4725 C CA . ALA B 1 33 ? 8.484 -19.109 -32.281 1 98.38 33 ALA B CA 1
ATOM 4726 C C . ALA B 1 33 ? 8.148 -20.594 -32.219 1 98.38 33 ALA B C 1
ATOM 4728 O O . ALA B 1 33 ? 8.648 -21.375 -33.031 1 98.38 33 ALA B O 1
ATOM 4729 N N . LEU B 1 34 ? 7.395 -20.969 -31.25 1 98.62 34 LEU B N 1
ATOM 4730 C CA . LEU B 1 34 ? 7.016 -22.359 -31.078 1 98.62 34 LEU B CA 1
ATOM 4731 C C . LEU B 1 34 ? 6.191 -22.859 -32.281 1 98.62 34 LEU B C 1
ATOM 4733 O O . LEU B 1 34 ? 6.406 -23.969 -32.75 1 98.62 34 LEU B O 1
ATOM 4737 N N . TYR B 1 35 ? 5.227 -22.047 -32.688 1 98.62 35 TYR B N 1
ATOM 4738 C CA . TYR B 1 35 ? 4.406 -22.406 -33.844 1 98.62 35 TYR B CA 1
ATOM 4739 C C . TYR B 1 35 ? 5.273 -22.656 -35.094 1 98.62 35 TYR B C 1
ATOM 4741 O O . TYR B 1 35 ? 5.062 -23.625 -35.812 1 98.62 35 TYR B O 1
ATOM 4749 N N . THR B 1 36 ? 6.18 -21.75 -35.281 1 98.31 36 THR B N 1
ATOM 4750 C CA . THR B 1 36 ? 7.082 -21.859 -36.406 1 98.31 36 THR B CA 1
ATOM 4751 C C . THR B 1 36 ? 7.914 -23.141 -36.312 1 98.31 36 THR B C 1
ATOM 4753 O O . THR B 1 36 ? 8.062 -23.859 -37.312 1 98.31 36 THR B O 1
ATOM 4756 N N . LEU B 1 37 ? 8.414 -23.375 -35.188 1 97.81 37 LEU B N 1
ATOM 4757 C CA . LEU B 1 37 ? 9.219 -24.562 -34.969 1 97.81 37 LEU B CA 1
ATOM 4758 C C . LEU B 1 37 ? 8.422 -25.828 -35.281 1 97.81 37 LEU B C 1
ATOM 4760 O O . LEU B 1 37 ? 8.859 -26.672 -36.062 1 97.81 37 LEU B O 1
ATOM 4764 N N . LEU B 1 38 ? 7.262 -26 -34.688 1 98.06 38 LEU B N 1
ATOM 4765 C CA . LEU B 1 38 ? 6.449 -27.203 -34.844 1 98.06 38 LEU B CA 1
ATOM 4766 C C . LEU B 1 38 ? 5.984 -27.359 -36.281 1 98.06 38 LEU B C 1
ATOM 4768 O O . LEU B 1 38 ? 5.945 -28.469 -36.812 1 98.06 38 LEU B O 1
ATOM 4772 N N . SER B 1 39 ? 5.66 -26.25 -36.875 1 97.88 39 SER B N 1
ATOM 4773 C CA . SER B 1 39 ? 5.184 -26.281 -38.281 1 97.88 39 SER B CA 1
ATOM 4774 C C . SER B 1 39 ? 6.266 -26.766 -39.219 1 97.88 39 SER B C 1
ATOM 4776 O O . SER B 1 39 ? 5.969 -27.25 -40.312 1 97.88 39 SER B O 1
ATOM 4778 N N . SER B 1 40 ? 7.434 -26.625 -38.781 1 97.25 40 SER B N 1
ATOM 4779 C CA . SER B 1 40 ? 8.555 -26.984 -39.656 1 97.25 40 SER B CA 1
ATOM 4780 C C . SER B 1 40 ? 8.789 -28.5 -39.656 1 97.25 40 SER B C 1
ATOM 4782 O O . SER B 1 40 ? 9.492 -29.016 -40.531 1 97.25 40 SER B O 1
ATOM 4784 N N . TYR B 1 41 ? 8.281 -29.219 -38.656 1 97.25 41 TYR B N 1
ATOM 4785 C CA . TYR B 1 41 ? 8.438 -30.672 -38.625 1 97.25 41 TYR B CA 1
ATOM 4786 C C . TYR B 1 41 ? 7.727 -31.297 -39.844 1 97.25 41 TYR B C 1
ATOM 4788 O O . TYR B 1 41 ? 6.652 -30.844 -40.25 1 97.25 41 TYR B O 1
ATOM 4796 N N . PRO B 1 42 ? 8.211 -32.375 -40.375 1 97.56 42 PRO B N 1
ATOM 4797 C CA . PRO B 1 42 ? 7.625 -33 -41.562 1 97.56 42 PRO B CA 1
ATOM 4798 C C . PRO B 1 42 ? 6.156 -33.375 -41.375 1 97.56 42 PRO B C 1
ATOM 4800 O O . PRO B 1 42 ? 5.336 -33.156 -42.25 1 97.56 42 PRO B O 1
ATOM 4803 N N . TYR B 1 43 ? 5.793 -33.875 -40.344 1 97.5 43 TYR B N 1
ATOM 4804 C CA . TYR B 1 43 ? 4.422 -34.312 -40.062 1 97.5 43 TYR B CA 1
ATOM 4805 C C . TYR B 1 43 ? 3.463 -33.125 -40.188 1 97.5 43 TYR B C 1
ATOM 4807 O O . TYR B 1 43 ? 2.393 -33.25 -40.781 1 97.5 43 TYR B O 1
ATOM 4815 N N . PHE B 1 44 ? 3.797 -32 -39.688 1 97.69 44 PHE B N 1
ATOM 4816 C CA . PHE B 1 44 ? 2.904 -30.859 -39.656 1 97.69 44 PHE B CA 1
ATOM 4817 C C . PHE B 1 44 ? 2.93 -30.109 -40.969 1 97.69 44 PHE B C 1
ATOM 4819 O O . PHE B 1 44 ? 1.975 -29.406 -41.312 1 97.69 44 PHE B O 1
ATOM 4826 N N . LYS B 1 45 ? 4.047 -30.281 -41.656 1 97.31 45 LYS B N 1
ATOM 4827 C CA . LYS B 1 45 ? 4.051 -29.781 -43.031 1 97.31 45 LYS B CA 1
ATOM 4828 C C . LYS B 1 45 ? 3.041 -30.531 -43.875 1 97.31 45 LYS B C 1
ATOM 4830 O O . LYS B 1 45 ? 2.367 -29.938 -44.719 1 97.31 45 LYS B O 1
ATOM 4835 N N . GLU B 1 46 ? 2.998 -31.766 -43.625 1 97.31 46 GLU B N 1
ATOM 4836 C CA . GLU B 1 46 ? 2.088 -32.625 -44.406 1 97.31 46 GLU B CA 1
ATOM 4837 C C . GLU B 1 46 ? 0.658 -32.5 -43.875 1 97.31 46 GLU B C 1
ATOM 4839 O O . GLU B 1 46 ? -0.298 -32.781 -44.594 1 97.31 46 GLU B O 1
ATOM 4844 N N . ASN B 1 47 ? 0.517 -32.156 -42.656 1 96.75 47 ASN B N 1
ATOM 4845 C CA . ASN B 1 47 ? -0.784 -32 -42 1 96.75 47 ASN B CA 1
ATOM 4846 C C . ASN B 1 47 ? -0.928 -30.625 -41.375 1 96.75 47 ASN B C 1
ATOM 4848 O O . ASN B 1 47 ? -1.049 -30.516 -40.156 1 96.75 47 ASN B O 1
ATOM 4852 N N . PRO B 1 48 ? -1.027 -29.609 -42.094 1 96.12 48 PRO B N 1
ATOM 4853 C CA . PRO B 1 48 ? -1.015 -28.234 -41.562 1 96.12 48 PRO B CA 1
ATOM 4854 C C . PRO B 1 48 ? -2.223 -27.938 -40.688 1 96.12 48 PRO B C 1
ATOM 4856 O O . PRO B 1 48 ? -2.184 -27.016 -39.875 1 96.12 48 PRO B O 1
ATOM 4859 N N . THR B 1 49 ? -3.281 -28.703 -40.812 1 96.06 49 THR B N 1
ATOM 4860 C CA . THR B 1 49 ? -4.484 -28.469 -40.031 1 96.06 49 THR B CA 1
ATOM 4861 C C . THR B 1 49 ? -4.332 -29.078 -38.625 1 96.06 49 THR B C 1
ATOM 4863 O O . THR B 1 49 ? -5.176 -28.875 -37.75 1 96.06 49 THR B O 1
ATOM 4866 N N . HIS B 1 50 ? -3.24 -29.828 -38.375 1 97.81 50 HIS B N 1
ATOM 4867 C CA . HIS B 1 50 ? -3.039 -30.484 -37.094 1 97.81 50 HIS B CA 1
ATOM 4868 C C . HIS B 1 50 ? -2.303 -29.578 -36.125 1 97.81 50 HIS B C 1
ATOM 4870 O O . HIS B 1 50 ? -1.917 -30.016 -35.031 1 97.81 50 HIS B O 1
ATOM 4876 N N . ILE B 1 51 ? -1.995 -28.344 -36.531 1 98.25 51 ILE B N 1
ATOM 4877 C CA . ILE B 1 51 ? -1.353 -27.359 -35.688 1 98.25 51 ILE B CA 1
ATOM 4878 C C . ILE B 1 51 ? -2.062 -26.016 -35.812 1 98.25 51 ILE B C 1
ATOM 4880 O O . ILE B 1 51 ? -2.539 -25.656 -36.906 1 98.25 51 ILE B O 1
ATOM 4884 N N . LYS B 1 52 ? -2.191 -25.297 -34.719 1 97.69 52 LYS B N 1
ATOM 4885 C CA . LYS B 1 52 ? -2.777 -23.969 -34.812 1 97.69 52 LYS B CA 1
ATOM 4886 C C . LYS B 1 52 ? -2.221 -23.062 -33.719 1 97.69 52 LYS B C 1
ATOM 4888 O O . LYS B 1 52 ? -1.759 -23.547 -32.656 1 97.69 52 LYS B O 1
ATOM 4893 N N . MET B 1 53 ? -2.08 -21.875 -33.938 1 98.31 53 MET B N 1
ATOM 4894 C CA . MET B 1 53 ? -1.821 -20.781 -33.031 1 98.31 53 MET B CA 1
ATOM 4895 C C . MET B 1 53 ? -3.07 -19.922 -32.812 1 98.31 53 MET B C 1
ATOM 4897 O O . MET B 1 53 ? -3.564 -19.312 -33.781 1 98.31 53 MET B O 1
ATOM 4901 N N . THR B 1 54 ? -3.594 -19.969 -31.656 1 98.25 54 THR B N 1
ATOM 4902 C CA . THR B 1 54 ? -4.895 -19.344 -31.422 1 98.25 54 THR B CA 1
ATOM 4903 C C . THR B 1 54 ? -4.777 -18.219 -30.406 1 98.25 54 THR B C 1
ATOM 4905 O O . THR B 1 54 ? -4.141 -18.375 -29.359 1 98.25 54 THR B O 1
ATOM 4908 N N . LYS B 1 55 ? -5.395 -17.094 -30.734 1 97.44 55 LYS B N 1
ATOM 4909 C CA . LYS B 1 55 ? -5.418 -15.945 -29.844 1 97.44 55 LYS B CA 1
ATOM 4910 C C . LYS B 1 55 ? -6.312 -16.203 -28.625 1 97.44 55 LYS B C 1
ATOM 4912 O O . LYS B 1 55 ? -7.355 -16.859 -28.75 1 97.44 55 LYS B O 1
ATOM 4917 N N . THR B 1 56 ? -5.91 -15.742 -27.453 1 96.31 56 THR B N 1
ATOM 4918 C CA . THR B 1 56 ? -6.734 -15.867 -26.266 1 96.31 56 THR B CA 1
ATOM 4919 C C . THR B 1 56 ? -8.039 -15.102 -26.422 1 96.31 56 THR B C 1
ATOM 4921 O O . THR B 1 56 ? -8.102 -14.117 -27.156 1 96.31 56 THR B O 1
ATOM 4924 N N . ILE B 1 57 ? -9.047 -15.562 -25.719 1 92.44 57 ILE B N 1
ATOM 4925 C CA . ILE B 1 57 ? -10.391 -14.992 -25.781 1 92.44 57 ILE B CA 1
ATOM 4926 C C . ILE B 1 57 ? -10.609 -14.07 -24.578 1 92.44 57 ILE B C 1
ATOM 4928 O O . ILE B 1 57 ? -10.203 -14.391 -23.469 1 92.44 57 ILE B O 1
ATOM 4932 N N . ASP B 1 58 ? -11.305 -12.891 -24.844 1 84.31 58 ASP B N 1
ATOM 4933 C CA . ASP B 1 58 ? -11.68 -11.961 -23.781 1 84.31 58 ASP B CA 1
ATOM 4934 C C . ASP B 1 58 ? -10.469 -11.602 -22.922 1 84.31 58 ASP B C 1
ATOM 4936 O O . ASP B 1 58 ? -10.508 -11.727 -21.688 1 84.31 58 ASP B O 1
ATOM 4940 N N . ASP B 1 59 ? -9.406 -11.297 -23.594 1 87.81 59 ASP B N 1
ATOM 4941 C CA . ASP B 1 59 ? -8.125 -10.969 -22.969 1 87.81 59 ASP B CA 1
ATOM 4942 C C . ASP B 1 59 ? -7.699 -9.547 -23.312 1 87.81 59 ASP B C 1
ATOM 4944 O O . ASP B 1 59 ? -7.719 -9.141 -24.469 1 87.81 59 ASP B O 1
ATOM 4948 N N . ASP B 1 60 ? -7.348 -8.789 -22.266 1 82.19 60 ASP B N 1
ATOM 4949 C CA . ASP B 1 60 ? -6.918 -7.414 -22.484 1 82.19 60 ASP B CA 1
ATOM 4950 C C . ASP B 1 60 ? -5.559 -7.363 -23.172 1 82.19 60 ASP B C 1
ATOM 4952 O O . ASP B 1 60 ? -5.184 -6.336 -23.75 1 82.19 60 ASP B O 1
ATOM 4956 N N . GLN B 1 61 ? -4.848 -8.492 -23.156 1 88 61 GLN B N 1
ATOM 4957 C CA . GLN B 1 61 ? -3.547 -8.602 -23.812 1 88 61 GLN B CA 1
ATOM 4958 C C . GLN B 1 61 ? -3.625 -9.508 -25.031 1 88 61 GLN B C 1
ATOM 4960 O O . GLN B 1 61 ? -4.414 -10.453 -25.062 1 88 61 GLN B O 1
ATOM 4965 N N . GLU B 1 62 ? -2.861 -9.086 -25.984 1 93.75 62 GLU B N 1
ATOM 4966 C CA . GLU B 1 62 ? -2.781 -9.984 -27.141 1 93.75 62 GLU B CA 1
ATOM 4967 C C . GLU B 1 62 ? -1.758 -11.094 -26.891 1 93.75 62 GLU B C 1
ATOM 4969 O O . GLU B 1 62 ? -0.55 -10.844 -26.922 1 93.75 62 GLU B O 1
ATOM 4974 N N . ARG B 1 63 ? -2.123 -12.273 -26.719 1 95.88 63 ARG B N 1
ATOM 4975 C CA . ARG B 1 63 ? -1.261 -13.438 -26.562 1 95.88 63 ARG B CA 1
ATOM 4976 C C . ARG B 1 63 ? -1.872 -14.664 -27.234 1 95.88 63 ARG B C 1
ATOM 4978 O O . ARG B 1 63 ? -3.012 -14.617 -27.703 1 95.88 63 ARG B O 1
ATOM 4985 N N . TYR B 1 64 ? -1.082 -15.703 -27.344 1 98.25 64 TYR B N 1
ATOM 4986 C CA . TYR B 1 64 ? -1.48 -16.844 -28.156 1 98.25 64 TYR B CA 1
ATOM 4987 C C . TYR B 1 64 ? -1.104 -18.156 -27.484 1 98.25 64 TYR B C 1
ATOM 4989 O O . TYR B 1 64 ? -0.116 -18.234 -26.75 1 98.25 64 TYR B O 1
ATOM 4997 N N . ASN B 1 65 ? -1.971 -19.156 -27.734 1 98.62 65 ASN B N 1
ATOM 4998 C CA . ASN B 1 65 ? -1.62 -20.547 -27.484 1 98.62 65 ASN B CA 1
ATOM 4999 C C . ASN B 1 65 ? -1.141 -21.25 -28.75 1 98.62 65 ASN B C 1
ATOM 5001 O O . ASN B 1 65 ? -1.438 -20.812 -29.859 1 98.62 65 ASN B O 1
ATOM 5005 N N . VAL B 1 66 ? -0.354 -22.25 -28.594 1 98.81 66 VAL B N 1
ATOM 5006 C CA . VAL B 1 66 ? -0.018 -23.156 -29.688 1 98.81 66 VAL B CA 1
ATOM 5007 C C . VAL B 1 66 ? -0.535 -24.547 -29.391 1 98.81 66 VAL B C 1
ATOM 5009 O O . VAL B 1 66 ? -0.196 -25.125 -28.344 1 98.81 66 VAL B O 1
ATOM 5012 N N . LEU B 1 67 ? -1.416 -25.031 -30.188 1 98.75 67 LEU B N 1
ATOM 5013 C CA . LEU B 1 67 ? -1.95 -26.391 -30.078 1 98.75 67 LEU B CA 1
ATOM 5014 C C . LEU B 1 67 ? -1.557 -27.234 -31.281 1 98.75 67 LEU B C 1
ATOM 5016 O O . LEU B 1 67 ? -1.501 -26.719 -32.406 1 98.75 67 LEU B O 1
ATOM 5020 N N . ALA B 1 68 ? -1.303 -28.438 -31.078 1 98.75 68 ALA B N 1
ATOM 5021 C CA . ALA B 1 68 ? -0.974 -29.391 -32.125 1 98.75 68 ALA B CA 1
ATOM 5022 C C . ALA B 1 68 ? -1.352 -30.812 -31.734 1 98.75 68 ALA B C 1
ATOM 5024 O O . ALA B 1 68 ? -1.466 -31.125 -30.547 1 98.75 68 ALA B O 1
ATOM 5025 N N . PHE B 1 69 ? -1.603 -31.672 -32.719 1 98.12 69 PHE B N 1
ATOM 5026 C CA . PHE B 1 69 ? -1.894 -33.062 -32.406 1 98.12 69 PHE B CA 1
ATOM 5027 C C . PHE B 1 69 ? -1.29 -34 -33.438 1 98.12 69 PHE B C 1
ATOM 5029 O O . PHE B 1 69 ? -1.004 -33.562 -34.562 1 98.12 69 PHE B O 1
ATOM 5036 N N . VAL B 1 70 ? -0.993 -35.156 -32.969 1 97.44 70 VAL B N 1
ATOM 5037 C CA . VAL B 1 70 ? -0.538 -36.281 -33.812 1 97.44 70 VAL B CA 1
ATOM 5038 C C . VAL B 1 70 ? -1.527 -37.438 -33.719 1 97.44 70 VAL B C 1
ATOM 5040 O O . VAL B 1 70 ? -1.938 -37.812 -32.625 1 97.44 70 VAL B O 1
ATOM 5043 N N . LYS B 1 71 ? -1.939 -37.906 -34.844 1 95 71 LYS B N 1
ATOM 5044 C CA . LYS B 1 71 ? -2.809 -39.094 -34.875 1 95 71 LYS B CA 1
ATOM 5045 C C . LYS B 1 71 ? -1.995 -40.375 -35.062 1 95 71 LYS B C 1
ATOM 5047 O O . LYS B 1 71 ? -1.188 -40.469 -35.969 1 95 71 LYS B O 1
ATOM 5052 N N . GLY B 1 72 ? -2.246 -41.25 -34.156 1 91.94 72 GLY B N 1
ATOM 5053 C CA . GLY B 1 72 ? -1.637 -42.562 -34.344 1 91.94 72 GLY B CA 1
ATOM 5054 C C . GLY B 1 72 ? -2.215 -43.344 -35.5 1 91.94 72 GLY B C 1
ATOM 5055 O O . GLY B 1 72 ? -3.359 -43.125 -35.906 1 91.94 72 GLY B O 1
ATOM 5056 N N . THR B 1 73 ? -1.457 -44.219 -36.125 1 86.62 73 THR B N 1
ATOM 5057 C CA . THR B 1 73 ? -1.925 -44.938 -37.281 1 86.62 73 THR B CA 1
ATOM 5058 C C . THR B 1 73 ? -2.365 -46.344 -36.938 1 86.62 73 THR B C 1
ATOM 5060 O O . THR B 1 73 ? -2.861 -47.094 -37.781 1 86.62 73 THR B O 1
ATOM 5063 N N . LYS B 1 74 ? -2.17 -46.656 -35.781 1 74.88 74 LYS B N 1
ATOM 5064 C CA . LYS B 1 74 ? -2.574 -48 -35.375 1 74.88 74 LYS B CA 1
ATOM 5065 C C . LYS B 1 74 ? -3.93 -47.969 -34.688 1 74.88 74 LYS B C 1
ATOM 5067 O O . LYS B 1 74 ? -4.477 -49.031 -34.344 1 74.88 74 LYS B O 1
ATOM 5072 N N . ALA B 1 75 ? -4.574 -46.812 -34.5 1 62.97 75 ALA B N 1
ATOM 5073 C CA . ALA B 1 75 ? -5.805 -46.781 -33.719 1 62.97 75 ALA B CA 1
ATOM 5074 C C . ALA B 1 75 ? -6.984 -47.312 -34.5 1 62.97 75 ALA B C 1
ATOM 5076 O O . ALA B 1 75 ? -7.137 -47.031 -35.688 1 62.97 75 ALA B O 1
ATOM 5077 N N . SER B 1 76 ? -7.602 -48.438 -34.062 1 56.84 76 SER B N 1
ATOM 5078 C CA . SER B 1 76 ? -8.688 -49.156 -34.75 1 56.84 76 SER B CA 1
ATOM 5079 C C . SER B 1 76 ? -10.047 -48.625 -34.312 1 56.84 76 SER B C 1
ATOM 5081 O O . SER B 1 76 ? -11.086 -49.062 -34.781 1 56.84 76 SER B O 1
ATOM 5083 N N . GLN B 1 77 ? -10.117 -47.75 -33.344 1 56.03 77 GLN B N 1
ATOM 5084 C CA . GLN B 1 77 ? -11.445 -47.594 -32.75 1 56.03 77 GLN B CA 1
ATOM 5085 C C . GLN B 1 77 ? -12.125 -46.344 -33.25 1 56.03 77 GLN B C 1
ATOM 5087 O O . GLN B 1 77 ? -11.461 -45.438 -33.75 1 56.03 77 GLN B O 1
ATOM 5092 N N . GLN B 1 78 ? -13.5 -46.312 -33.375 1 52.16 78 GLN B N 1
ATOM 5093 C CA . GLN B 1 78 ? -14.398 -45.219 -33.75 1 52.16 78 GLN B CA 1
ATOM 5094 C C . GLN B 1 78 ? -14.078 -43.969 -32.938 1 52.16 78 GLN B C 1
ATOM 5096 O O . GLN B 1 78 ? -14.008 -42.875 -33.5 1 52.16 78 GLN B O 1
ATOM 5101 N N . GLN B 1 79 ? -13.969 -44.094 -31.594 1 63.38 79 GLN B N 1
ATOM 5102 C CA . GLN B 1 79 ? -13.484 -43 -30.766 1 63.38 79 GLN B CA 1
ATOM 5103 C C . GLN B 1 79 ? -12.008 -43.188 -30.422 1 63.38 79 GLN B C 1
ATOM 5105 O O . GLN B 1 79 ? -11.617 -44.219 -29.875 1 63.38 79 GLN B O 1
ATOM 5110 N N . GLU B 1 80 ? -11.32 -42.094 -30.844 1 86.12 80 GLU B N 1
ATOM 5111 C CA . GLU B 1 80 ? -9.875 -42.312 -30.781 1 86.12 80 GLU B CA 1
ATOM 5112 C C . GLU B 1 80 ? -9.305 -41.781 -29.453 1 86.12 80 GLU B C 1
ATOM 5114 O O . GLU B 1 80 ? -9.375 -40.594 -29.156 1 86.12 80 GLU B O 1
ATOM 5119 N N . PRO B 1 81 ? -9.008 -42.75 -28.531 1 93.75 81 PRO B N 1
ATOM 5120 C CA . PRO B 1 81 ? -8.391 -42.312 -27.281 1 93.75 81 PRO B CA 1
ATOM 5121 C C . PRO B 1 81 ? -7.293 -41.281 -27.5 1 93.75 81 PRO B C 1
ATOM 5123 O O . PRO B 1 81 ? -6.426 -41.469 -28.359 1 93.75 81 PRO B O 1
ATOM 5126 N N . THR B 1 82 ? -7.441 -40.125 -26.797 1 96.44 82 THR B N 1
ATOM 5127 C CA . THR B 1 82 ? -6.551 -38.969 -27 1 96.44 82 THR B CA 1
ATOM 5128 C C . THR B 1 82 ? -5.992 -38.469 -25.672 1 96.44 82 THR B C 1
ATOM 5130 O O . THR B 1 82 ? -6.734 -38.312 -24.703 1 96.44 82 THR B O 1
ATOM 5133 N N . ILE B 1 83 ? -4.719 -38.281 -25.609 1 97.88 83 ILE B N 1
ATOM 5134 C CA . ILE B 1 83 ? -4.055 -37.75 -24.422 1 97.88 83 ILE B CA 1
ATOM 5135 C C . ILE B 1 83 ? -3.619 -36.312 -24.656 1 97.88 83 ILE B C 1
ATOM 5137 O O . ILE B 1 83 ? -3.123 -35.969 -25.734 1 97.88 83 ILE B O 1
ATOM 5141 N N . ILE B 1 84 ? -3.863 -35.469 -23.656 1 98.56 84 ILE B N 1
ATOM 5142 C CA . ILE B 1 84 ? -3.475 -34.094 -23.75 1 98.56 84 ILE B CA 1
ATOM 5143 C C . ILE B 1 84 ? -2.182 -33.844 -22.969 1 98.56 84 ILE B C 1
ATOM 5145 O O . ILE B 1 84 ? -2.096 -34.188 -21.781 1 98.56 84 ILE B O 1
ATOM 5149 N N . LEU B 1 85 ? -1.192 -33.344 -23.609 1 98.75 85 LEU B N 1
ATOM 5150 C CA . LEU B 1 85 ? -0.014 -32.812 -22.938 1 98.75 85 LEU B CA 1
ATOM 5151 C C . LEU B 1 85 ? -0.11 -31.297 -22.828 1 98.75 85 LEU B C 1
ATOM 5153 O O . LEU B 1 85 ? -0.336 -30.594 -23.812 1 98.75 85 LEU B O 1
ATOM 5157 N N . MET B 1 86 ? 0.012 -30.797 -21.578 1 98.25 86 MET B N 1
ATOM 5158 C CA . MET B 1 86 ? -0.162 -29.359 -21.422 1 98.25 86 MET B CA 1
ATOM 5159 C C . MET B 1 86 ? 1.004 -28.75 -20.641 1 98.25 86 MET B C 1
ATOM 5161 O O . MET B 1 86 ? 1.66 -29.438 -19.859 1 98.25 86 MET B O 1
ATOM 5165 N N . GLY B 1 87 ? 1.267 -27.547 -20.812 1 97.94 87 GLY B N 1
ATOM 5166 C CA . GLY B 1 87 ? 2.285 -26.75 -20.156 1 97.94 87 GLY B CA 1
ATOM 5167 C C . GLY B 1 87 ? 2.238 -25.281 -20.547 1 97.94 87 GLY B C 1
ATOM 5168 O O . GLY B 1 87 ? 1.659 -24.922 -21.578 1 97.94 87 GLY B O 1
ATOM 5169 N N . HIS B 1 88 ? 2.795 -24.406 -19.719 1 97.94 88 HIS B N 1
ATOM 5170 C CA . HIS B 1 88 ? 2.721 -22.984 -20.016 1 97.94 88 HIS B CA 1
ATOM 5171 C C . HIS B 1 88 ? 4.066 -22.453 -20.484 1 97.94 88 HIS B C 1
ATOM 5173 O O . HIS B 1 88 ? 5.117 -23 -20.141 1 97.94 88 HIS B O 1
ATOM 5179 N N . MET B 1 89 ? 3.965 -21.359 -21.281 1 98 89 MET B N 1
ATOM 5180 C CA . MET B 1 89 ? 5.141 -20.797 -21.938 1 98 89 MET B CA 1
ATOM 5181 C C . MET B 1 89 ? 5.645 -19.562 -21.188 1 98 89 MET B C 1
ATOM 5183 O O . MET B 1 89 ? 6.793 -19.156 -21.375 1 98 89 MET B O 1
ATOM 5187 N N . ASP B 1 90 ? 4.793 -18.953 -20.438 1 96.81 90 ASP B N 1
ATOM 5188 C CA . ASP B 1 90 ? 5.141 -17.688 -19.812 1 96.81 90 ASP B CA 1
ATOM 5189 C C . ASP B 1 90 ? 5.934 -17.906 -18.516 1 96.81 90 ASP B C 1
ATOM 5191 O O . ASP B 1 90 ? 5.961 -19.016 -17.984 1 96.81 90 ASP B O 1
ATOM 5195 N N . THR B 1 91 ? 6.699 -16.906 -18.109 1 95.94 91 THR B N 1
ATOM 5196 C CA . THR B 1 91 ? 7.457 -16.906 -16.859 1 95.94 91 THR B CA 1
ATOM 5197 C C . THR B 1 91 ? 7.129 -15.664 -16.031 1 95.94 91 THR B C 1
ATOM 5199 O O . THR B 1 91 ? 6.434 -14.758 -16.516 1 95.94 91 THR B O 1
ATOM 5202 N N . VAL B 1 92 ? 7.582 -15.711 -14.781 1 92.19 92 VAL B N 1
ATOM 5203 C CA . VAL B 1 92 ? 7.516 -14.508 -13.961 1 92.19 92 VAL B CA 1
ATOM 5204 C C . VAL B 1 92 ? 8.703 -13.602 -14.281 1 92.19 92 VAL B C 1
ATOM 5206 O O . VAL B 1 92 ? 9.547 -13.938 -15.117 1 92.19 92 VAL B O 1
ATOM 5209 N N . GLY B 1 93 ? 8.789 -12.484 -13.68 1 89.19 93 GLY B N 1
ATOM 5210 C CA . GLY B 1 93 ? 9.789 -11.477 -13.992 1 89.19 93 GLY B CA 1
ATOM 5211 C C . GLY B 1 93 ? 11.188 -11.875 -13.562 1 89.19 93 GLY B C 1
ATOM 5212 O O . GLY B 1 93 ? 11.383 -12.906 -12.922 1 89.19 93 GLY B O 1
ATOM 5213 N N . ILE B 1 94 ? 12.18 -10.977 -13.883 1 90.25 94 ILE B N 1
ATOM 5214 C CA . ILE B 1 94 ? 13.578 -11.305 -13.633 1 90.25 94 ILE B CA 1
ATOM 5215 C C . ILE B 1 94 ? 14.219 -10.219 -12.773 1 90.25 94 ILE B C 1
ATOM 5217 O O . ILE B 1 94 ? 15.438 -10.211 -12.578 1 90.25 94 ILE B O 1
ATOM 5221 N N . ASP B 1 95 ? 13.414 -9.391 -12.195 1 78.56 95 ASP B N 1
ATOM 5222 C CA . ASP B 1 95 ? 13.945 -8.281 -11.406 1 78.56 95 ASP B CA 1
ATOM 5223 C C . ASP B 1 95 ? 14.695 -8.789 -10.18 1 78.56 95 ASP B C 1
ATOM 5225 O O . ASP B 1 95 ? 15.656 -8.156 -9.727 1 78.56 95 ASP B O 1
ATOM 5229 N N . ASP B 1 96 ? 14.328 -9.891 -9.695 1 80.19 96 ASP B N 1
ATOM 5230 C CA . ASP B 1 96 ? 14.93 -10.445 -8.484 1 80.19 96 ASP B CA 1
ATOM 5231 C C . ASP B 1 96 ? 16.375 -10.891 -8.742 1 80.19 96 ASP B C 1
ATOM 5233 O O . ASP B 1 96 ? 17.125 -11.133 -7.797 1 80.19 96 ASP B O 1
ATOM 5237 N N . PHE B 1 97 ? 16.703 -10.977 -10.047 1 87.44 97 PHE B N 1
ATOM 5238 C CA . PHE B 1 97 ? 18.078 -11.336 -10.391 1 87.44 97 PHE B CA 1
ATOM 5239 C C . PHE B 1 97 ? 19.016 -10.148 -10.188 1 87.44 97 PHE B C 1
ATOM 5241 O O . PHE B 1 97 ? 20.234 -10.297 -10.242 1 87.44 97 PHE B O 1
ATOM 5248 N N . ASN B 1 98 ? 18.438 -9.039 -9.984 1 80.56 98 ASN B N 1
ATOM 5249 C CA . ASN B 1 98 ? 19.203 -7.82 -9.75 1 80.56 98 ASN B CA 1
ATOM 5250 C C . ASN B 1 98 ? 20.219 -7.566 -10.859 1 80.56 98 ASN B C 1
ATOM 5252 O O . ASN B 1 98 ? 19.844 -7.414 -12.023 1 80.56 98 ASN B O 1
ATOM 5256 N N . HIS B 1 99 ? 21.609 -7.602 -10.477 1 80.25 99 HIS B N 1
ATOM 5257 C CA . HIS B 1 99 ? 22.656 -7.258 -11.43 1 80.25 99 HIS B CA 1
ATOM 5258 C C . HIS B 1 99 ? 22.797 -8.336 -12.5 1 80.25 99 HIS B C 1
ATOM 5260 O O . HIS B 1 99 ? 23.406 -8.102 -13.547 1 80.25 99 HIS B O 1
ATOM 5266 N N . LEU B 1 100 ? 22.109 -9.484 -12.312 1 90.38 100 LEU B N 1
ATOM 5267 C CA . LEU B 1 100 ? 22.219 -10.578 -13.266 1 90.38 100 LEU B CA 1
ATOM 5268 C C . LEU B 1 100 ? 20.969 -10.688 -14.117 1 90.38 100 LEU B C 1
ATOM 5270 O O . LEU B 1 100 ? 20.781 -11.664 -14.844 1 90.38 100 LEU B O 1
ATOM 5274 N N . ALA B 1 101 ? 20.125 -9.727 -14.039 1 89.44 101 ALA B N 1
ATOM 5275 C CA . ALA B 1 101 ? 18.828 -9.766 -14.719 1 89.44 101 ALA B CA 1
ATOM 5276 C C . ALA B 1 101 ? 19 -9.977 -16.219 1 89.44 101 ALA B C 1
ATOM 5278 O O . ALA B 1 101 ? 18.25 -10.742 -16.844 1 89.44 101 ALA B O 1
ATOM 5279 N N . ASP B 1 102 ? 20.047 -9.422 -16.844 1 91.5 102 ASP B N 1
ATOM 5280 C CA . ASP B 1 102 ? 20.266 -9.5 -18.281 1 91.5 102 ASP B CA 1
ATOM 5281 C C . ASP B 1 102 ? 20.734 -10.898 -18.688 1 91.5 102 ASP B C 1
ATOM 5283 O O . ASP B 1 102 ? 20.688 -11.258 -19.859 1 91.5 102 ASP B O 1
ATOM 5287 N N . LYS B 1 103 ? 21.094 -11.68 -17.719 1 96.38 103 LYS B N 1
ATOM 5288 C CA . LYS B 1 103 ? 21.594 -13.031 -18 1 96.38 103 LYS B CA 1
ATOM 5289 C C . LYS B 1 103 ? 20.578 -14.086 -17.562 1 96.38 103 LYS B C 1
ATOM 5291 O O . LYS B 1 103 ? 20.766 -15.273 -17.812 1 96.38 103 LYS B O 1
ATOM 5296 N N . ALA B 1 104 ? 19.531 -13.648 -16.984 1 96.75 104 ALA B N 1
ATOM 5297 C CA . ALA B 1 104 ? 18.562 -14.547 -16.359 1 96.75 104 ALA B CA 1
ATOM 5298 C C . ALA B 1 104 ? 18.016 -15.555 -17.359 1 96.75 104 ALA B C 1
ATOM 5300 O O . ALA B 1 104 ? 17.594 -16.656 -16.969 1 96.75 104 ALA B O 1
ATOM 5301 N N . ILE B 1 105 ? 18.031 -15.258 -18.719 1 97.56 105 ILE B N 1
ATOM 5302 C CA . ILE B 1 105 ? 17.422 -16.141 -19.719 1 97.56 105 ILE B CA 1
ATOM 5303 C C . ILE B 1 105 ? 18.516 -16.766 -20.578 1 97.56 105 ILE B C 1
ATOM 5305 O O . ILE B 1 105 ? 18.234 -17.297 -21.656 1 97.56 105 ILE B O 1
ATOM 5309 N N . HIS B 1 106 ? 19.688 -16.594 -20.188 1 97.75 106 HIS B N 1
ATOM 5310 C CA . HIS B 1 106 ? 20.859 -17.219 -20.812 1 97.75 106 HIS B CA 1
ATOM 5311 C C . HIS B 1 106 ? 21.578 -18.141 -19.828 1 97.75 106 HIS B C 1
ATOM 5313 O O . HIS B 1 106 ? 22.625 -17.781 -19.297 1 97.75 106 HIS B O 1
ATOM 5319 N N . PRO B 1 107 ? 21.094 -19.406 -19.781 1 97.69 107 PRO B N 1
ATOM 5320 C CA . PRO B 1 107 ? 21.5 -20.328 -18.719 1 97.69 107 PRO B CA 1
ATOM 5321 C C . PRO B 1 107 ? 23.016 -20.484 -18.625 1 97.69 107 PRO B C 1
ATOM 5323 O O . PRO B 1 107 ? 23.578 -20.453 -17.531 1 97.69 107 PRO B O 1
ATOM 5326 N N . ASP B 1 108 ? 23.703 -20.609 -19.797 1 97.19 108 ASP B N 1
ATOM 5327 C CA . ASP B 1 108 ? 25.141 -20.828 -19.781 1 97.19 108 ASP B CA 1
ATOM 5328 C C . ASP B 1 108 ? 25.875 -19.594 -19.266 1 97.19 108 ASP B C 1
ATOM 5330 O O . ASP B 1 108 ? 26.797 -19.719 -18.438 1 97.19 108 ASP B O 1
ATOM 5334 N N . GLU B 1 109 ? 25.484 -18.453 -19.688 1 97.44 109 GLU B N 1
ATOM 5335 C CA . GLU B 1 109 ? 26.094 -17.219 -19.234 1 97.44 109 GLU B CA 1
ATOM 5336 C C . GLU B 1 109 ? 25.797 -16.969 -17.766 1 97.44 109 GLU B C 1
ATOM 5338 O O . GLU B 1 109 ? 26.656 -16.516 -17.016 1 97.44 109 GLU B O 1
ATOM 5343 N N . LEU B 1 110 ? 24.562 -17.203 -17.406 1 97.56 110 LEU B N 1
ATOM 5344 C CA . LEU B 1 110 ? 24.156 -17 -16.031 1 97.56 110 LEU B CA 1
ATOM 5345 C C . LEU B 1 110 ? 24.969 -17.875 -15.078 1 97.56 110 LEU B C 1
ATOM 5347 O O . LEU B 1 110 ? 25.438 -17.406 -14.039 1 97.56 110 LEU B O 1
ATOM 5351 N N . LEU B 1 111 ? 25.141 -19.141 -15.43 1 97.12 111 LEU B N 1
ATOM 5352 C CA . LEU B 1 111 ? 25.891 -20.078 -14.609 1 97.12 111 LEU B CA 1
ATOM 5353 C C . LEU B 1 111 ? 27.344 -19.609 -14.445 1 97.12 111 LEU B C 1
ATOM 5355 O O . LEU B 1 111 ? 27.906 -19.703 -13.359 1 97.12 111 LEU B O 1
ATOM 5359 N N . ALA B 1 112 ? 27.875 -19.141 -15.516 1 96.88 112 ALA B N 1
ATOM 5360 C CA . ALA B 1 112 ? 29.25 -18.625 -15.469 1 96.88 112 ALA B CA 1
ATOM 5361 C C . ALA B 1 112 ? 29.375 -17.469 -14.492 1 96.88 112 ALA B C 1
ATOM 5363 O O . ALA B 1 112 ? 30.359 -17.375 -13.75 1 96.88 112 ALA B O 1
ATOM 5364 N N . GLU B 1 113 ? 28.422 -16.609 -14.508 1 95.81 113 GLU B N 1
ATOM 5365 C CA . GLU B 1 113 ? 28.438 -15.453 -13.609 1 95.81 113 GLU B CA 1
ATOM 5366 C C . GLU B 1 113 ? 28.203 -15.875 -12.164 1 95.81 113 GLU B C 1
ATOM 5368 O O . GLU B 1 113 ? 28.812 -15.328 -11.242 1 95.81 113 GLU B O 1
ATOM 5373 N N . ILE B 1 114 ? 27.25 -16.797 -11.953 1 95.12 114 ILE B N 1
ATOM 5374 C CA . ILE B 1 114 ? 26.906 -17.266 -10.617 1 95.12 114 ILE B CA 1
ATOM 5375 C C . ILE B 1 114 ? 28.141 -17.906 -9.977 1 95.12 114 ILE B C 1
ATOM 5377 O O . ILE B 1 114 ? 28.391 -17.734 -8.781 1 95.12 114 ILE B O 1
ATOM 5381 N N . LYS B 1 115 ? 28.938 -18.609 -10.727 1 94.62 115 LYS B N 1
ATOM 5382 C CA . LYS B 1 115 ? 30.125 -19.266 -10.227 1 94.62 115 LYS B CA 1
ATOM 5383 C C . LYS B 1 115 ? 31.156 -18.266 -9.711 1 94.62 115 LYS B C 1
ATOM 5385 O O . LYS B 1 115 ? 31.984 -18.594 -8.859 1 94.62 115 LYS B O 1
ATOM 5390 N N . LYS B 1 116 ? 31.047 -17.016 -10.172 1 92.19 116 LYS B N 1
ATOM 5391 C CA . LYS B 1 116 ? 31.984 -15.969 -9.773 1 92.19 116 LYS B CA 1
ATOM 5392 C C . LYS B 1 116 ? 31.516 -15.266 -8.5 1 92.19 116 LYS B C 1
ATOM 5394 O O . LYS B 1 116 ? 32.312 -14.586 -7.836 1 92.19 116 LYS B O 1
ATOM 5399 N N . GLU B 1 117 ? 30.328 -15.43 -8.219 1 86.94 117 GLU B N 1
ATOM 5400 C CA . GLU B 1 117 ? 29.75 -14.719 -7.082 1 86.94 117 GLU B CA 1
ATOM 5401 C C . GLU B 1 117 ? 30.172 -15.367 -5.762 1 86.94 117 GLU B C 1
ATOM 5403 O O . GLU B 1 117 ? 30.5 -16.547 -5.723 1 86.94 117 GLU B O 1
ATOM 5408 N N . ASN B 1 118 ? 30.25 -14.516 -4.684 1 84.06 118 ASN B N 1
ATOM 5409 C CA . ASN B 1 118 ? 30.453 -15.047 -3.34 1 84.06 118 ASN B CA 1
ATOM 5410 C C . ASN B 1 118 ? 29.156 -15.594 -2.754 1 84.06 118 ASN B C 1
ATOM 5412 O O . ASN B 1 118 ? 28.469 -14.906 -1.995 1 84.06 118 ASN B O 1
ATOM 5416 N N . LEU B 1 119 ? 28.906 -16.859 -3.078 1 85.38 119 LEU B N 1
ATOM 5417 C CA . LEU B 1 119 ? 27.656 -17.484 -2.658 1 85.38 119 LEU B CA 1
ATOM 5418 C C . LEU B 1 119 ? 27.734 -17.938 -1.201 1 85.38 119 LEU B C 1
ATOM 5420 O O . LEU B 1 119 ? 28.656 -18.672 -0.818 1 85.38 119 LEU B O 1
ATOM 5424 N N . HIS B 1 120 ? 26.859 -17.453 -0.391 1 78.81 120 HIS B N 1
ATOM 5425 C CA . HIS B 1 120 ? 26.844 -17.797 1.024 1 78.81 120 HIS B CA 1
ATOM 5426 C C . HIS B 1 120 ? 26.125 -19.125 1.251 1 78.81 120 HIS B C 1
ATOM 5428 O O . HIS B 1 120 ? 26.375 -19.812 2.244 1 78.81 120 HIS B O 1
ATOM 5434 N N . ASP B 1 121 ? 25.266 -19.5 0.374 1 85.62 121 ASP B N 1
ATOM 5435 C CA . ASP B 1 121 ? 24.531 -20.75 0.493 1 85.62 121 ASP B CA 1
ATOM 5436 C C . ASP B 1 121 ? 25.312 -21.922 -0.117 1 85.62 121 ASP B C 1
ATOM 5438 O O . ASP B 1 121 ? 25.5 -21.969 -1.333 1 85.62 121 ASP B O 1
ATOM 5442 N N . GLU B 1 122 ? 25.625 -22.828 0.708 1 89.94 122 GLU B N 1
ATOM 5443 C CA . GLU B 1 122 ? 26.469 -23.938 0.28 1 89.94 122 GLU B CA 1
ATOM 5444 C C . GLU B 1 122 ? 25.734 -24.797 -0.755 1 89.94 122 GLU B C 1
ATOM 5446 O O . GLU B 1 122 ? 26.375 -25.359 -1.652 1 89.94 122 GLU B O 1
ATOM 5451 N N . CYS B 1 123 ? 24.484 -24.922 -0.636 1 91.69 123 CYS B N 1
ATOM 5452 C CA . CYS B 1 123 ? 23.703 -25.719 -1.574 1 91.69 123 CYS B CA 1
ATOM 5453 C C . CYS B 1 123 ? 23.75 -25.125 -2.973 1 91.69 123 CYS B C 1
ATOM 5455 O O . CYS B 1 123 ? 23.969 -25.828 -3.953 1 91.69 123 CYS B O 1
ATOM 5457 N N . ILE B 1 124 ? 23.641 -23.844 -3.088 1 93.81 124 ILE B N 1
ATOM 5458 C CA . ILE B 1 124 ? 23.688 -23.156 -4.367 1 93.81 124 ILE B CA 1
ATOM 5459 C C . ILE B 1 124 ? 25.078 -23.281 -4.984 1 93.81 124 ILE B C 1
ATOM 5461 O O . ILE B 1 124 ? 25.219 -23.516 -6.188 1 93.81 124 ILE B O 1
ATOM 5465 N N . LYS B 1 125 ? 26.031 -23.125 -4.102 1 94.75 125 LYS B N 1
ATOM 5466 C CA . LYS B 1 125 ? 27.406 -23.234 -4.559 1 94.75 125 LYS B CA 1
ATOM 5467 C C . LYS B 1 125 ? 27.688 -24.625 -5.125 1 94.75 125 LYS B C 1
ATOM 5469 O O . LYS B 1 125 ? 28.281 -24.75 -6.203 1 94.75 125 LYS B O 1
ATOM 5474 N N . GLU B 1 126 ? 27.297 -25.547 -4.434 1 96.12 126 GLU B N 1
ATOM 5475 C CA . GLU B 1 126 ? 27.484 -26.938 -4.887 1 96.12 126 GLU B CA 1
ATOM 5476 C C . GLU B 1 126 ? 26.766 -27.188 -6.207 1 96.12 126 GLU B C 1
ATOM 5478 O O . GLU B 1 126 ? 27.328 -27.781 -7.125 1 96.12 126 GLU B O 1
ATOM 5483 N N . HIS B 1 127 ? 25.531 -26.734 -6.352 1 96.81 127 HIS B N 1
ATOM 5484 C CA . HIS B 1 127 ? 24.766 -26.938 -7.574 1 96.81 127 HIS B CA 1
ATOM 5485 C C . HIS B 1 127 ? 25.422 -26.219 -8.758 1 96.81 127 HIS B C 1
ATOM 5487 O O . HIS B 1 127 ? 25.453 -26.75 -9.867 1 96.81 127 HIS B O 1
ATOM 5493 N N . ALA B 1 128 ? 25.953 -25.109 -8.492 1 96.75 128 ALA B N 1
ATOM 5494 C CA . ALA B 1 128 ? 26.562 -24.297 -9.555 1 96.75 128 ALA B CA 1
ATOM 5495 C C . ALA B 1 128 ? 27.828 -24.969 -10.102 1 96.75 128 ALA B C 1
ATOM 5497 O O . ALA B 1 128 ? 28.125 -24.875 -11.289 1 96.75 128 ALA B O 1
ATOM 5498 N N . HIS B 1 129 ? 28.516 -25.688 -9.273 1 96.38 129 HIS B N 1
ATOM 5499 C CA . HIS B 1 129 ? 29.828 -26.203 -9.664 1 96.38 129 HIS B CA 1
ATOM 5500 C C . HIS B 1 129 ? 29.734 -27.672 -10.039 1 96.38 129 HIS B C 1
ATOM 5502 O O . HIS B 1 129 ? 30.672 -28.234 -10.602 1 96.38 129 HIS B O 1
ATOM 5508 N N . SER B 1 130 ? 28.672 -28.328 -9.82 1 96.38 130 SER B N 1
ATOM 5509 C CA . SER B 1 130 ? 28.547 -29.766 -9.992 1 96.38 130 SER B CA 1
ATOM 5510 C C . SER B 1 130 ? 28.406 -30.141 -11.461 1 96.38 130 SER B C 1
ATOM 5512 O O . SER B 1 130 ? 28.75 -31.266 -11.852 1 96.38 130 SER B O 1
ATOM 5514 N N . GLY B 1 131 ? 27.812 -29.281 -12.258 1 95.38 131 GLY B N 1
ATOM 5515 C CA . GLY B 1 131 ? 27.5 -29.594 -13.641 1 95.38 131 GLY B CA 1
ATOM 5516 C C . GLY B 1 131 ? 26.203 -30.375 -13.797 1 95.38 131 GLY B C 1
ATOM 5517 O O . GLY B 1 131 ? 25.844 -30.766 -14.906 1 95.38 131 GLY B O 1
ATOM 5518 N N . GLU B 1 132 ? 25.5 -30.516 -12.789 1 97.06 132 GLU B N 1
ATOM 5519 C CA . GLU B 1 132 ? 24.297 -31.344 -12.789 1 97.06 132 GLU B CA 1
ATOM 5520 C C . GLU B 1 132 ? 23.031 -30.484 -12.773 1 97.06 132 GLU B C 1
ATOM 5522 O O . GLU B 1 132 ? 21.922 -31.016 -12.766 1 97.06 132 GLU B O 1
ATOM 5527 N N . TRP B 1 133 ? 23.281 -29.188 -12.758 1 97.88 133 TRP B N 1
ATOM 5528 C CA . TRP B 1 133 ? 22.141 -28.266 -12.625 1 97.88 133 TRP B CA 1
ATOM 5529 C C . TRP B 1 133 ? 22.203 -27.188 -13.695 1 97.88 133 TRP B C 1
ATOM 5531 O O . TRP B 1 133 ? 23.281 -26.812 -14.156 1 97.88 133 TRP B O 1
ATOM 5541 N N . MET B 1 134 ? 21.078 -26.703 -14.117 1 98.25 134 MET B N 1
ATOM 5542 C CA . MET B 1 134 ? 20.922 -25.578 -15.031 1 98.25 134 MET B CA 1
ATOM 5543 C C . MET B 1 134 ? 20.188 -24.438 -14.359 1 98.25 134 MET B C 1
ATOM 5545 O O . MET B 1 134 ? 19.109 -24.641 -13.797 1 98.25 134 MET B O 1
ATOM 5549 N N . PHE B 1 135 ? 20.812 -23.266 -14.422 1 98.12 135 PHE B N 1
ATOM 5550 C CA . PHE B 1 135 ? 20.219 -22.094 -13.797 1 98.12 135 PHE B CA 1
ATOM 5551 C C . PHE B 1 135 ? 19.562 -21.203 -14.836 1 98.12 135 PHE B C 1
ATOM 5553 O O . PHE B 1 135 ? 19.984 -21.156 -15.992 1 98.12 135 PHE B O 1
ATOM 5560 N N . GLY B 1 136 ? 18.484 -20.516 -14.391 1 97.88 136 GLY B N 1
ATOM 5561 C CA . GLY B 1 136 ? 17.859 -19.547 -15.258 1 97.88 136 GLY B CA 1
ATOM 5562 C C . GLY B 1 136 ? 16.359 -19.406 -15.016 1 97.88 136 GLY B C 1
ATOM 5563 O O . GLY B 1 136 ? 15.719 -20.328 -14.516 1 97.88 136 GLY B O 1
ATOM 5564 N N . ARG B 1 137 ? 15.82 -18.266 -15.398 1 97.56 137 ARG B N 1
ATOM 5565 C CA . ARG B 1 137 ? 14.375 -18.062 -15.297 1 97.56 137 ARG B CA 1
ATOM 5566 C C . ARG B 1 137 ? 13.633 -18.938 -16.297 1 97.56 137 ARG B C 1
ATOM 5568 O O . ARG B 1 137 ? 13.891 -18.875 -17.5 1 97.56 137 ARG B O 1
ATOM 5575 N N . GLY B 1 138 ? 12.789 -19.75 -15.828 1 97.38 138 GLY B N 1
ATOM 5576 C CA . GLY B 1 138 ? 11.945 -20.562 -16.688 1 97.38 138 GLY B CA 1
ATOM 5577 C C . GLY B 1 138 ? 12.5 -21.969 -16.906 1 97.38 138 GLY B C 1
ATOM 5578 O O . GLY B 1 138 ? 11.797 -22.844 -17.422 1 97.38 138 GLY B O 1
ATOM 5579 N N . VAL B 1 139 ? 13.727 -22.219 -16.469 1 98.31 139 VAL B N 1
ATOM 5580 C CA . VAL B 1 139 ? 14.312 -23.547 -16.703 1 98.31 139 VAL B CA 1
ATOM 5581 C C . VAL B 1 139 ? 13.516 -24.594 -15.938 1 98.31 139 VAL B C 1
ATOM 5583 O O . VAL B 1 139 ? 13.414 -25.75 -16.375 1 98.31 139 VAL B O 1
ATOM 5586 N N . LEU B 1 140 ? 13.062 -24.156 -14.812 1 97.56 140 LEU B N 1
ATOM 5587 C CA . LEU B 1 140 ? 12.312 -25.047 -13.93 1 97.56 140 LEU B CA 1
ATOM 5588 C C . LEU B 1 140 ? 10.812 -24.844 -14.094 1 97.56 140 LEU B C 1
ATOM 5590 O O . LEU B 1 140 ? 10.055 -25.797 -14.234 1 97.56 140 LEU B O 1
ATOM 5594 N N . ASP B 1 141 ? 10.273 -23.719 -14.148 1 95.19 141 ASP B N 1
ATOM 5595 C CA . ASP B 1 141 ? 8.852 -23.359 -14.156 1 95.19 141 ASP B CA 1
ATOM 5596 C C . ASP B 1 141 ? 8.484 -22.594 -15.422 1 95.19 141 ASP B C 1
ATOM 5598 O O . ASP B 1 141 ? 8.367 -21.359 -15.391 1 95.19 141 ASP B O 1
ATOM 5602 N N . MET B 1 142 ? 8.211 -23.266 -16.516 1 95.94 142 MET B N 1
ATOM 5603 C CA . MET B 1 142 ? 8.414 -24.703 -16.641 1 95.94 142 MET B CA 1
ATOM 5604 C C . MET B 1 142 ? 8.82 -25.078 -18.062 1 95.94 142 MET B C 1
ATOM 5606 O O . MET B 1 142 ? 8.328 -26.047 -18.625 1 95.94 142 MET B O 1
ATOM 5610 N N . LYS B 1 143 ? 9.695 -24.234 -18.609 1 98.19 143 LYS B N 1
ATOM 5611 C CA . LYS B 1 143 ? 10.031 -24.391 -20.031 1 98.19 143 LYS B CA 1
ATOM 5612 C C . LYS B 1 143 ? 10.734 -25.719 -20.266 1 98.19 143 LYS B C 1
ATOM 5614 O O . LYS B 1 143 ? 10.641 -26.281 -21.359 1 98.19 143 LYS B O 1
ATOM 5619 N N . SER B 1 144 ? 11.438 -26.266 -19.344 1 98.5 144 SER B N 1
ATOM 5620 C CA . SER B 1 144 ? 12 -27.594 -19.5 1 98.5 144 SER B CA 1
ATOM 5621 C C . SER B 1 144 ? 10.906 -28.656 -19.547 1 98.5 144 SER B C 1
ATOM 5623 O O . SER B 1 144 ? 11.023 -29.656 -20.266 1 98.5 144 SER B O 1
ATOM 5625 N N . GLY B 1 145 ? 9.875 -28.531 -18.672 1 98.5 145 GLY B N 1
ATOM 5626 C CA . GLY B 1 145 ? 8.727 -29.438 -18.75 1 98.5 145 GLY B CA 1
ATOM 5627 C C . GLY B 1 145 ? 8.016 -29.375 -20.078 1 98.5 145 GLY B C 1
ATOM 5628 O O . GLY B 1 145 ? 7.676 -30.422 -20.656 1 98.5 145 GLY B O 1
ATOM 5629 N N . LEU B 1 146 ? 7.809 -28.172 -20.562 1 98.62 146 LEU B N 1
ATOM 5630 C CA . LEU B 1 146 ? 7.191 -28 -21.875 1 98.62 146 LEU B CA 1
ATOM 5631 C C . LEU B 1 146 ? 8.062 -28.625 -22.953 1 98.62 146 LEU B C 1
ATOM 5633 O O . LEU B 1 146 ? 7.551 -29.25 -23.891 1 98.62 146 LEU B O 1
ATOM 5637 N N . ALA B 1 147 ? 9.352 -28.453 -22.844 1 98.75 147 ALA B N 1
ATOM 5638 C CA . ALA B 1 147 ? 10.289 -29.031 -23.797 1 98.75 147 ALA B CA 1
ATOM 5639 C C . ALA B 1 147 ? 10.156 -30.547 -23.844 1 98.75 147 ALA B C 1
ATOM 5641 O O . ALA B 1 147 ? 10.258 -31.156 -24.922 1 98.75 147 ALA B O 1
ATOM 5642 N N . SER B 1 148 ? 9.992 -31.125 -22.703 1 98.56 148 SER B N 1
ATOM 5643 C CA . SER B 1 148 ? 9.773 -32.562 -22.641 1 98.56 148 SER B CA 1
ATOM 5644 C C . SER B 1 148 ? 8.547 -32.969 -23.438 1 98.56 148 SER B C 1
ATOM 5646 O O . SER B 1 148 ? 8.594 -33.938 -24.203 1 98.56 148 SER B O 1
ATOM 5648 N N . HIS B 1 149 ? 7.457 -32.281 -23.266 1 98.75 149 HIS B N 1
ATOM 5649 C CA . HIS B 1 149 ? 6.227 -32.562 -24.016 1 98.75 149 HIS B CA 1
ATOM 5650 C C . HIS B 1 149 ? 6.434 -32.375 -25.516 1 98.75 149 HIS B C 1
ATOM 5652 O O . HIS B 1 149 ? 5.938 -33.156 -26.312 1 98.75 149 HIS B O 1
ATOM 5658 N N . LEU B 1 150 ? 7.156 -31.328 -25.859 1 98.56 150 LEU B N 1
ATOM 5659 C CA . LEU B 1 150 ? 7.414 -31.047 -27.266 1 98.56 150 LEU B CA 1
ATOM 5660 C C . LEU B 1 150 ? 8.266 -32.156 -27.891 1 98.56 150 LEU B C 1
ATOM 5662 O O . LEU B 1 150 ? 8.062 -32.5 -29.047 1 98.56 150 LEU B O 1
ATOM 5666 N N . TYR B 1 151 ? 9.188 -32.625 -27.156 1 98.5 151 TYR B N 1
ATOM 5667 C CA . TYR B 1 151 ? 10 -33.719 -27.641 1 98.5 151 TYR B CA 1
ATOM 5668 C C . TYR B 1 151 ? 9.125 -34.938 -27.953 1 98.5 151 TYR B C 1
ATOM 5670 O O . TYR B 1 151 ? 9.297 -35.594 -29 1 98.5 151 TYR B O 1
ATOM 5678 N N . LEU B 1 152 ? 8.234 -35.281 -27.031 1 98.62 152 LEU B N 1
ATOM 5679 C CA . LEU B 1 152 ? 7.371 -36.438 -27.219 1 98.62 152 LEU B CA 1
ATOM 5680 C C . LEU B 1 152 ? 6.457 -36.219 -28.422 1 98.62 152 LEU B C 1
ATOM 5682 O O . LEU B 1 152 ? 6.176 -37.188 -29.172 1 98.62 152 LEU B O 1
ATOM 5686 N N . LEU B 1 153 ? 5.941 -35 -28.562 1 98.44 153 LEU B N 1
ATOM 5687 C CA . LEU B 1 153 ? 5.152 -34.688 -29.75 1 98.44 153 LEU B CA 1
ATOM 5688 C C . LEU B 1 153 ? 5.957 -34.969 -31.031 1 98.44 153 LEU B C 1
ATOM 5690 O O . LEU B 1 153 ? 5.449 -35.562 -31.969 1 98.44 153 LEU B O 1
ATOM 5694 N N . LYS B 1 154 ? 7.148 -34.438 -31.047 1 98.06 154 LYS B N 1
ATOM 5695 C CA . LYS B 1 154 ? 8.023 -34.656 -32.188 1 98.06 154 LYS B CA 1
ATOM 5696 C C . LYS B 1 154 ? 8.273 -36.156 -32.406 1 98.06 154 LYS B C 1
ATOM 5698 O O . LYS B 1 154 ? 8.211 -36.625 -33.562 1 98.06 154 LYS B O 1
ATOM 5703 N N . TYR B 1 155 ? 8.609 -36.844 -31.391 1 98.12 155 TYR B N 1
ATOM 5704 C CA . TYR B 1 155 ? 8.898 -38.25 -31.484 1 98.12 155 TYR B CA 1
ATOM 5705 C C . TYR B 1 155 ? 7.746 -39.031 -32.125 1 98.12 155 TYR B C 1
ATOM 5707 O O . TYR B 1 155 ? 7.953 -39.812 -33.062 1 98.12 155 TYR B O 1
ATOM 5715 N N . TYR B 1 156 ? 6.543 -38.781 -31.672 1 97.31 156 TYR B N 1
ATOM 5716 C CA . TYR B 1 156 ? 5.391 -39.531 -32.156 1 97.31 156 TYR B CA 1
ATOM 5717 C C . TYR B 1 156 ? 4.992 -39.031 -33.562 1 97.31 156 TYR B C 1
ATOM 5719 O O . TYR B 1 156 ? 4.398 -39.781 -34.344 1 97.31 156 TYR B O 1
ATOM 5727 N N . SER B 1 157 ? 5.281 -37.781 -33.844 1 97.56 157 SER B N 1
ATOM 5728 C CA . SER B 1 157 ? 5.055 -37.312 -35.188 1 97.56 157 SER B CA 1
ATOM 5729 C C . SER B 1 157 ? 5.949 -38.062 -36.188 1 97.56 157 SER B C 1
ATOM 5731 O O . SER B 1 157 ? 5.574 -38.25 -37.344 1 97.56 157 SER B O 1
ATOM 5733 N N . GLU B 1 158 ? 7.086 -38.438 -35.75 1 96.94 158 GLU B N 1
ATOM 5734 C CA . GLU B 1 158 ? 8.031 -39.188 -36.562 1 96.94 158 GLU B CA 1
ATOM 5735 C C . GLU B 1 158 ? 7.758 -40.688 -36.531 1 96.94 158 GLU B C 1
ATOM 5737 O O . GLU B 1 158 ? 8.195 -41.438 -37.406 1 96.94 158 GLU B O 1
ATOM 5742 N N . ASN B 1 159 ? 7.059 -41.094 -35.5 1 95.88 159 ASN B N 1
ATOM 5743 C CA . ASN B 1 159 ? 6.73 -42.5 -35.312 1 95.88 159 ASN B CA 1
ATOM 5744 C C . ASN B 1 159 ? 5.254 -42.688 -35 1 95.88 159 ASN B C 1
ATOM 5746 O O . ASN B 1 159 ? 4.906 -43.25 -33.938 1 95.88 159 ASN B O 1
ATOM 5750 N N . PRO B 1 160 ? 4.379 -42.344 -35.938 1 93.81 160 PRO B N 1
ATOM 5751 C CA . PRO B 1 160 ? 2.945 -42.406 -35.625 1 93.81 160 PRO B CA 1
ATOM 5752 C C . PRO B 1 160 ? 2.447 -43.844 -35.438 1 93.81 160 PRO B C 1
ATOM 5754 O O . PRO B 1 160 ? 1.401 -44.062 -34.812 1 93.81 160 PRO B O 1
ATOM 5757 N N . ASP B 1 161 ? 3.141 -44.781 -35.969 1 92.25 161 ASP B N 1
ATOM 5758 C CA . ASP B 1 161 ? 2.777 -46.188 -35.875 1 92.25 161 ASP B CA 1
ATOM 5759 C C . ASP B 1 161 ? 2.979 -46.719 -34.438 1 92.25 161 ASP B C 1
ATOM 5761 O O . ASP B 1 161 ? 2.469 -47.781 -34.094 1 92.25 161 ASP B O 1
ATOM 5765 N N . GLN B 1 162 ? 3.656 -45.906 -33.625 1 92.81 162 GLN B N 1
ATOM 5766 C CA . GLN B 1 162 ? 3.918 -46.344 -32.25 1 92.81 162 GLN B CA 1
ATOM 5767 C C . GLN B 1 162 ? 2.883 -45.75 -31.281 1 92.81 162 GLN B C 1
ATOM 5769 O O . GLN B 1 162 ? 2.91 -46.031 -30.078 1 92.81 162 GLN B O 1
ATOM 5774 N N . LEU B 1 163 ? 1.987 -45.031 -31.797 1 93 163 LEU B N 1
ATOM 5775 C CA . LEU B 1 163 ? 0.959 -44.375 -31 1 93 163 LEU B CA 1
ATOM 5776 C C . LEU B 1 163 ? -0.389 -45.062 -31.172 1 93 163 LEU B C 1
ATOM 5778 O O . LEU B 1 163 ? -0.946 -45.094 -32.281 1 93 163 LEU B O 1
ATOM 5782 N N . LEU B 1 164 ? -0.932 -45.656 -30.141 1 91 164 LEU B N 1
ATOM 5783 C CA . LEU B 1 164 ? -2.164 -46.438 -30.188 1 91 164 LEU B CA 1
ATOM 5784 C C . LEU B 1 164 ? -3.385 -45.5 -30.078 1 91 164 LEU B C 1
ATOM 5786 O O . LEU B 1 164 ? -4.508 -46 -29.891 1 91 164 LEU B O 1
ATOM 5790 N N . GLY B 1 165 ? -3.324 -44.312 -30.203 1 94.38 165 GLY B N 1
ATOM 5791 C CA . GLY B 1 165 ? -4.309 -43.25 -30.125 1 94.38 165 GLY B CA 1
ATOM 5792 C C . GLY B 1 165 ? -3.795 -41.938 -30.672 1 94.38 165 GLY B C 1
ATOM 5793 O O . GLY B 1 165 ? -3.082 -41.906 -31.672 1 94.38 165 GLY B O 1
ATOM 5794 N N . ASN B 1 166 ? -4.273 -40.875 -30.047 1 95.94 166 ASN B N 1
ATOM 5795 C CA . ASN B 1 166 ? -3.83 -39.531 -30.484 1 95.94 166 ASN B CA 1
ATOM 5796 C C . ASN B 1 166 ? -3.166 -38.781 -29.344 1 95.94 166 ASN B C 1
ATOM 5798 O O . ASN B 1 166 ? -3.383 -39.094 -28.172 1 95.94 166 ASN B O 1
ATOM 5802 N N . LEU B 1 167 ? -2.336 -37.875 -29.734 1 97.5 167 LEU B N 1
ATOM 5803 C CA . LEU B 1 167 ? -1.639 -37 -28.797 1 97.5 167 LEU B CA 1
ATOM 5804 C C . LEU B 1 167 ? -1.881 -35.531 -29.156 1 97.5 167 LEU B C 1
ATOM 5806 O O . LEU B 1 167 ? -1.705 -35.125 -30.297 1 97.5 167 LEU B O 1
ATOM 5810 N N . VAL B 1 168 ? -2.344 -34.781 -28.203 1 98.25 168 VAL B N 1
ATOM 5811 C CA . VAL B 1 168 ? -2.562 -33.344 -28.344 1 98.25 168 VAL B CA 1
ATOM 5812 C C . VAL B 1 168 ? -1.634 -32.594 -27.406 1 98.25 168 VAL B C 1
ATOM 5814 O O . VAL B 1 168 ? -1.418 -33 -26.266 1 98.25 168 VAL B O 1
ATOM 5817 N N . ILE B 1 169 ? -1.072 -31.516 -27.859 1 98.56 169 ILE B N 1
ATOM 5818 C CA . ILE B 1 169 ? -0.292 -30.641 -26.984 1 98.56 169 ILE B CA 1
ATOM 5819 C C . ILE B 1 169 ? -0.968 -29.266 -26.891 1 98.56 169 ILE B C 1
ATOM 5821 O O . ILE B 1 169 ? -1.511 -28.766 -27.875 1 98.56 169 ILE B O 1
ATOM 5825 N N . VAL B 1 170 ? -1.063 -28.766 -25.719 1 98.62 170 VAL B N 1
ATOM 5826 C CA . VAL B 1 170 ? -1.5 -27.406 -25.453 1 98.62 170 VAL B CA 1
ATOM 5827 C C . VAL B 1 170 ? -0.372 -26.609 -24.797 1 98.62 170 VAL B C 1
ATOM 5829 O O . VAL B 1 170 ? -0.143 -26.75 -23.594 1 98.62 170 VAL B O 1
ATOM 5832 N N . ALA B 1 171 ? 0.339 -25.844 -25.562 1 98.69 171 ALA B N 1
ATOM 5833 C CA . ALA B 1 171 ? 1.275 -24.875 -25.016 1 98.69 171 ALA B CA 1
ATOM 5834 C C . ALA B 1 171 ? 0.583 -23.531 -24.75 1 98.69 171 ALA B C 1
ATOM 5836 O O . ALA B 1 171 ? 0.276 -22.797 -25.688 1 98.69 171 ALA B O 1
ATOM 5837 N N . GLU B 1 172 ? 0.373 -23.25 -23.516 1 98.25 172 GLU B N 1
ATOM 5838 C CA . GLU B 1 172 ? -0.546 -22.172 -23.188 1 98.25 172 GLU B CA 1
ATOM 5839 C C . GLU B 1 172 ? 0.203 -20.953 -22.656 1 98.25 172 GLU B C 1
ATOM 5841 O O . GLU B 1 172 ? 1.315 -21.094 -22.141 1 98.25 172 GLU B O 1
ATOM 5846 N N . CYS B 1 173 ? -0.389 -19.797 -22.797 1 97.31 173 CYS B N 1
ATOM 5847 C CA . CYS B 1 173 ? 0.112 -18.531 -22.281 1 97.31 173 CYS B CA 1
ATOM 5848 C C . CYS B 1 173 ? -0.612 -18.156 -20.984 1 97.31 173 CYS B C 1
ATOM 5850 O O . CYS B 1 173 ? -1.606 -18.781 -20.625 1 97.31 173 CYS B O 1
ATOM 5852 N N . ASP B 1 174 ? -0.096 -17.266 -20.219 1 94.75 174 ASP B N 1
ATOM 5853 C CA . ASP B 1 174 ? -0.749 -16.531 -19.141 1 94.75 174 ASP B CA 1
ATOM 5854 C C . ASP B 1 174 ? -1.093 -17.453 -17.969 1 94.75 174 ASP B C 1
ATOM 5856 O O . ASP B 1 174 ? -2.174 -17.344 -17.391 1 94.75 174 ASP B O 1
ATOM 5860 N N . GLU B 1 175 ? -0.265 -18.422 -17.703 1 92.88 175 GLU B N 1
ATOM 5861 C CA . GLU B 1 175 ? -0.474 -19.266 -16.516 1 92.88 175 GLU B CA 1
ATOM 5862 C C . GLU B 1 175 ? -0.127 -18.516 -15.242 1 92.88 175 GLU B C 1
ATOM 5864 O O . GLU B 1 175 ? -0.793 -18.688 -14.219 1 92.88 175 GLU B O 1
ATOM 5869 N N . GLU B 1 176 ? 0.752 -17.609 -15.258 1 88.69 176 GLU B N 1
ATOM 5870 C CA . GLU B 1 176 ? 1.344 -16.969 -14.086 1 88.69 176 GLU B CA 1
ATOM 5871 C C . GLU B 1 176 ? 0.448 -15.844 -13.562 1 88.69 176 GLU B C 1
ATOM 5873 O O . GLU B 1 176 ? 0.762 -15.219 -12.555 1 88.69 176 GLU B O 1
ATOM 5878 N N . ASP B 1 177 ? -0.61 -15.562 -14.289 1 88.75 177 ASP B N 1
ATOM 5879 C CA . ASP B 1 177 ? -1.455 -14.445 -13.875 1 88.75 177 ASP B CA 1
ATOM 5880 C C . ASP B 1 177 ? -2.934 -14.805 -13.992 1 88.75 177 ASP B C 1
ATOM 5882 O O . ASP B 1 177 ? -3.527 -15.312 -13.039 1 88.75 177 ASP B O 1
ATOM 5886 N N . GLY B 1 178 ? -3.506 -14.938 -15.219 1 88.75 178 GLY B N 1
ATOM 5887 C CA . GLY B 1 178 ? -4.953 -15 -15.352 1 88.75 178 GLY B CA 1
ATOM 5888 C C . GLY B 1 178 ? -5.441 -16.281 -16.016 1 88.75 178 GLY B C 1
ATOM 5889 O O . GLY B 1 178 ? -6.645 -16.484 -16.141 1 88.75 178 GLY B O 1
ATOM 5890 N N . SER B 1 179 ? -4.574 -17.094 -16.5 1 94.31 179 SER B N 1
ATOM 5891 C CA . SER B 1 179 ? -4.875 -18.391 -17.094 1 94.31 179 SER B CA 1
ATOM 5892 C C . SER B 1 179 ? -5.773 -18.234 -18.312 1 94.31 179 SER B C 1
ATOM 5894 O O . SER B 1 179 ? -6.578 -19.125 -18.609 1 94.31 179 SER B O 1
ATOM 5896 N N . HIS B 1 180 ? -5.703 -17.125 -19 1 93.75 180 HIS B N 1
ATOM 5897 C CA . HIS B 1 180 ? -6.48 -16.938 -20.219 1 93.75 180 HIS B CA 1
ATOM 5898 C C . HIS B 1 180 ? -6.113 -17.969 -21.266 1 93.75 180 HIS B C 1
ATOM 5900 O O . HIS B 1 180 ? -6.941 -18.328 -22.109 1 93.75 180 HIS B O 1
ATOM 5906 N N . GLY B 1 181 ? -4.887 -18.406 -21.203 1 96.62 181 GLY B N 1
ATOM 5907 C CA . GLY B 1 181 ? -4.426 -19.391 -22.172 1 96.62 181 GLY B CA 1
ATOM 5908 C C . GLY B 1 181 ? -5.227 -20.672 -22.156 1 96.62 181 GLY B C 1
ATOM 5909 O O . GLY B 1 181 ? -5.926 -21 -23.109 1 96.62 181 GLY B O 1
ATOM 5910 N N . ILE B 1 182 ? -5.211 -21.344 -21.016 1 97.19 182 ILE B N 1
ATOM 5911 C CA . ILE B 1 182 ? -5.883 -22.641 -20.938 1 97.19 182 ILE B CA 1
ATOM 5912 C C . ILE B 1 182 ? -7.395 -22.438 -21.031 1 97.19 182 ILE B C 1
ATOM 5914 O O . ILE B 1 182 ? -8.094 -23.266 -21.641 1 97.19 182 ILE B O 1
ATOM 5918 N N . LEU B 1 183 ? -7.902 -21.406 -20.516 1 95.81 183 LEU B N 1
ATOM 5919 C CA . LEU B 1 183 ? -9.336 -21.141 -20.578 1 95.81 183 LEU B CA 1
ATOM 5920 C C . LEU B 1 183 ? -9.797 -20.969 -22.016 1 95.81 183 LEU B C 1
ATOM 5922 O O . LEU B 1 183 ? -10.883 -21.406 -22.391 1 95.81 183 LEU B O 1
ATOM 5926 N N . SER B 1 184 ? -8.961 -20.344 -22.812 1 96.69 184 SER B N 1
ATOM 5927 C CA . SER B 1 184 ? -9.258 -20.188 -24.234 1 96.69 184 SER B CA 1
ATOM 5928 C C . SER B 1 184 ? -9.055 -21.484 -25 1 96.69 184 SER B C 1
ATOM 5930 O O . SER B 1 184 ? -9.797 -21.797 -25.922 1 96.69 184 SER B O 1
ATOM 5932 N N . ALA B 1 185 ? -8.055 -22.219 -24.594 1 97.5 185 ALA B N 1
ATOM 5933 C CA . ALA B 1 185 ? -7.715 -23.469 -25.266 1 97.5 185 ALA B CA 1
ATOM 5934 C C . ALA B 1 185 ? -8.844 -24.484 -25.125 1 97.5 185 ALA B C 1
ATOM 5936 O O . ALA B 1 185 ? -8.969 -25.406 -25.953 1 97.5 185 ALA B O 1
ATOM 5937 N N . LEU B 1 186 ? -9.648 -24.359 -24.078 1 96.75 186 LEU B N 1
ATOM 5938 C CA . LEU B 1 186 ? -10.773 -25.266 -23.891 1 96.75 186 LEU B CA 1
ATOM 5939 C C . LEU B 1 186 ? -11.68 -25.266 -25.109 1 96.75 186 LEU B C 1
ATOM 5941 O O . LEU B 1 186 ? -12.188 -26.312 -25.516 1 96.75 186 LEU B O 1
ATOM 5945 N N . LYS B 1 187 ? -11.891 -24.109 -25.703 1 96.06 187 LYS B N 1
ATOM 5946 C CA . LYS B 1 187 ? -12.727 -24 -26.891 1 96.06 187 LYS B CA 1
ATOM 5947 C C . LYS B 1 187 ? -12.125 -24.781 -28.062 1 96.06 187 LYS B C 1
ATOM 5949 O O . LYS B 1 187 ? -12.844 -25.453 -28.812 1 96.06 187 LYS B O 1
ATOM 5954 N N . ASP B 1 188 ? -10.867 -24.672 -28.188 1 96.94 188 ASP B N 1
ATOM 5955 C CA . ASP B 1 188 ? -10.172 -25.406 -29.234 1 96.94 188 ASP B CA 1
ATOM 5956 C C . ASP B 1 188 ? -10.273 -26.906 -29 1 96.94 188 ASP B C 1
ATOM 5958 O O . ASP B 1 188 ? -10.5 -27.688 -29.938 1 96.94 188 ASP B O 1
ATOM 5962 N N . LEU B 1 189 ? -10.047 -27.328 -27.797 1 97.38 189 LEU B N 1
ATOM 5963 C CA . LEU B 1 189 ? -10.102 -28.75 -27.453 1 97.38 189 LEU B CA 1
ATOM 5964 C C . LEU B 1 189 ? -11.492 -29.312 -27.688 1 97.38 189 LEU B C 1
ATOM 5966 O O . LEU B 1 189 ? -11.633 -30.453 -28.172 1 97.38 189 LEU B O 1
ATOM 5970 N N . ILE B 1 190 ? -12.5 -28.578 -27.312 1 96.5 190 ILE B N 1
ATOM 5971 C CA . ILE B 1 190 ? -13.875 -29 -27.531 1 96.5 190 ILE B CA 1
ATOM 5972 C C . ILE B 1 190 ? -14.148 -29.109 -29.031 1 96.5 190 ILE B C 1
ATOM 5974 O O . ILE B 1 190 ? -14.758 -30.078 -29.484 1 96.5 190 ILE B O 1
ATOM 5978 N N . ALA B 1 191 ? -13.719 -28.094 -29.781 1 96.12 191 ALA B N 1
ATOM 5979 C CA . ALA B 1 191 ? -13.898 -28.141 -31.219 1 96.12 191 ALA B CA 1
ATOM 5980 C C . ALA B 1 191 ? -13.227 -29.359 -31.828 1 96.12 191 ALA B C 1
ATOM 5982 O O . ALA B 1 191 ? -13.766 -29.984 -32.75 1 96.12 191 ALA B O 1
ATOM 5983 N N . TRP B 1 192 ? -12.07 -29.734 -31.375 1 95.81 192 TRP B N 1
ATOM 5984 C CA . TRP B 1 192 ? -11.305 -30.859 -31.922 1 95.81 192 TRP B CA 1
ATOM 5985 C C . TRP B 1 192 ? -11.969 -32.188 -31.562 1 95.81 192 TRP B C 1
ATOM 5987 O O . TRP B 1 192 ? -11.82 -33.188 -32.281 1 95.81 192 TRP B O 1
ATOM 5997 N N . LYS B 1 193 ? -12.625 -32.25 -30.422 1 92.94 193 LYS B N 1
ATOM 5998 C CA . LYS B 1 193 ? -13.43 -33.406 -30.125 1 92.94 193 LYS B CA 1
ATOM 5999 C C . LYS B 1 193 ? -14.406 -33.719 -31.25 1 92.94 193 LYS B C 1
ATOM 6001 O O . LYS B 1 193 ? -14.531 -34.875 -31.688 1 92.94 193 LYS B O 1
ATOM 6006 N N . GLU B 1 194 ? -15.016 -32.656 -31.672 1 91.25 194 GLU B N 1
ATOM 6007 C CA . GLU B 1 194 ? -16.031 -32.781 -32.719 1 91.25 194 GLU B CA 1
ATOM 6008 C C . GLU B 1 194 ? -15.406 -33 -34.094 1 91.25 194 GLU B C 1
ATOM 6010 O O . GLU B 1 194 ? -15.844 -33.844 -34.844 1 91.25 194 GLU B O 1
ATOM 6015 N N . GLU B 1 195 ? -14.414 -32.25 -34.375 1 94 195 GLU B N 1
ATOM 6016 C CA . GLU B 1 195 ? -13.812 -32.219 -35.688 1 94 195 GLU B CA 1
ATOM 6017 C C . GLU B 1 195 ? -13.039 -33.5 -35.969 1 94 195 GLU B C 1
ATOM 6019 O O . GLU B 1 195 ? -13.008 -34 -37.125 1 94 195 GLU B O 1
ATOM 6024 N N . HIS B 1 196 ? -12.422 -34.062 -34.938 1 92.94 196 HIS B N 1
ATOM 6025 C CA . HIS B 1 196 ? -11.5 -35.156 -35.156 1 92.94 196 HIS B CA 1
ATOM 6026 C C . HIS B 1 196 ? -11.938 -36.406 -34.406 1 92.94 196 HIS B C 1
ATOM 6028 O O . HIS B 1 196 ? -11.281 -37.438 -34.5 1 92.94 196 HIS B O 1
ATOM 6034 N N . GLY B 1 197 ? -13.047 -36.25 -33.625 1 91.56 197 GLY B N 1
ATOM 6035 C CA . GLY B 1 197 ? -13.555 -37.406 -32.875 1 91.56 197 GLY B CA 1
ATOM 6036 C C . GLY B 1 197 ? -12.68 -37.781 -31.703 1 91.56 197 GLY B C 1
ATOM 6037 O O . GLY B 1 197 ? -12.562 -38.938 -31.359 1 91.56 197 GLY B O 1
ATOM 6038 N N . PHE B 1 198 ? -12.016 -36.812 -31.172 1 94.62 198 PHE B N 1
ATOM 6039 C CA . PHE B 1 198 ? -11.117 -37.062 -30.047 1 94.62 198 PHE B CA 1
ATOM 6040 C C . PHE B 1 198 ? -11.898 -37.438 -28.797 1 94.62 198 PHE B C 1
ATOM 6042 O O . PHE B 1 198 ? -12.906 -36.812 -28.484 1 94.62 198 PHE B O 1
ATOM 6049 N N . ASN B 1 199 ? -11.531 -38.438 -28.172 1 94.81 199 ASN B N 1
ATOM 6050 C CA . ASN B 1 199 ? -11.945 -38.781 -26.812 1 94.81 199 ASN B CA 1
ATOM 6051 C C . ASN B 1 199 ? -10.812 -38.562 -25.812 1 94.81 199 ASN B C 1
ATOM 6053 O O . ASN B 1 199 ? -9.93 -39.406 -25.672 1 94.81 199 ASN B O 1
ATOM 6057 N N . TYR B 1 200 ? -10.844 -37.469 -25.125 1 96.31 200 TYR B N 1
ATOM 6058 C CA . TYR B 1 200 ? -9.781 -37.156 -24.172 1 96.31 200 TYR B CA 1
ATOM 6059 C C . TYR B 1 200 ? -9.852 -38.094 -22.953 1 96.31 200 TYR B C 1
ATOM 6061 O O . TYR B 1 200 ? -10.797 -38.031 -22.172 1 96.31 200 TYR B O 1
ATOM 6069 N N . ILE B 1 201 ? -8.82 -38.844 -22.734 1 95.88 201 ILE B N 1
ATOM 6070 C CA . ILE B 1 201 ? -8.898 -39.875 -21.703 1 95.88 201 ILE B CA 1
ATOM 6071 C C . ILE B 1 201 ? -7.945 -39.531 -20.562 1 95.88 201 ILE B C 1
ATOM 6073 O O . ILE B 1 201 ? -7.988 -40.156 -19.5 1 95.88 201 ILE B O 1
ATOM 6077 N N . GLY B 1 202 ? -7.117 -38.562 -20.766 1 96.88 202 GLY B N 1
ATOM 6078 C CA . GLY B 1 202 ? -6.184 -38.094 -19.75 1 96.88 202 GLY B CA 1
ATOM 6079 C C . GLY B 1 202 ? -5.371 -36.906 -20.188 1 96.88 202 GLY B C 1
ATOM 6080 O O . GLY B 1 202 ? -5.18 -36.656 -21.375 1 96.88 202 GLY B O 1
ATOM 6081 N N . ALA B 1 203 ? -4.945 -36.156 -19.219 1 98.12 203 ALA B N 1
ATOM 6082 C CA . ALA B 1 203 ? -4.043 -35.031 -19.453 1 98.12 203 ALA B CA 1
ATOM 6083 C C . ALA B 1 203 ? -2.814 -35.125 -18.547 1 98.12 203 ALA B C 1
ATOM 6085 O O . ALA B 1 203 ? -2.902 -35.594 -17.406 1 98.12 203 ALA B O 1
ATOM 6086 N N . ILE B 1 204 ? -1.713 -34.719 -19.062 1 98.56 204 ILE B N 1
ATOM 6087 C CA . ILE B 1 204 ? -0.46 -34.688 -18.312 1 98.56 204 ILE B CA 1
ATOM 6088 C C . ILE B 1 204 ? 0.141 -33.281 -18.375 1 98.56 204 ILE B C 1
ATOM 6090 O O . ILE B 1 204 ? 0.461 -32.781 -19.469 1 98.56 204 ILE B O 1
ATOM 6094 N N . ASN B 1 205 ? 0.195 -32.656 -17.234 1 98.31 205 ASN B N 1
ATOM 6095 C CA . ASN B 1 205 ? 0.863 -31.359 -17.094 1 98.31 205 ASN B CA 1
ATOM 6096 C C . ASN B 1 205 ? 2.332 -31.531 -16.719 1 98.31 205 ASN B C 1
ATOM 6098 O O . ASN B 1 205 ? 2.717 -32.562 -16.141 1 98.31 205 ASN B O 1
ATOM 6102 N N . ALA B 1 206 ? 3.139 -30.562 -17.078 1 97.62 206 ALA B N 1
ATOM 6103 C CA . ALA B 1 206 ? 4.566 -30.719 -16.812 1 97.62 206 ALA B CA 1
ATOM 6104 C C . ALA B 1 206 ? 5.082 -29.594 -15.93 1 97.62 206 ALA B C 1
ATOM 6106 O O . ALA B 1 206 ? 6.188 -29.078 -16.141 1 97.62 206 ALA B O 1
ATOM 6107 N N . ASP B 1 207 ? 4.352 -29.125 -14.977 1 96.88 207 ASP B N 1
ATOM 6108 C CA . ASP B 1 207 ? 4.805 -28.141 -14.008 1 96.88 207 ASP B CA 1
ATOM 6109 C C . ASP B 1 207 ? 5.879 -28.719 -13.086 1 96.88 207 ASP B C 1
ATOM 6111 O O . ASP B 1 207 ? 5.973 -29.938 -12.922 1 96.88 207 ASP B O 1
ATOM 6115 N N . PHE B 1 208 ? 6.617 -27.875 -12.43 1 95.44 208 PHE B N 1
ATOM 6116 C CA . PHE B 1 208 ? 7.832 -28.297 -11.734 1 95.44 208 PHE B CA 1
ATOM 6117 C C . PHE B 1 208 ? 7.496 -28.922 -10.391 1 95.44 208 PHE B C 1
ATOM 6119 O O . PHE B 1 208 ? 6.363 -28.812 -9.914 1 95.44 208 PHE B O 1
ATOM 6126 N N . VAL B 1 209 ? 8.508 -29.656 -9.883 1 94.06 209 VAL B N 1
ATOM 6127 C CA . VAL B 1 209 ? 8.461 -30.188 -8.523 1 94.06 209 VAL B CA 1
ATOM 6128 C C . VAL B 1 209 ? 9.719 -29.781 -7.762 1 94.06 209 VAL B C 1
ATOM 6130 O O . VAL B 1 209 ? 10.773 -29.562 -8.359 1 94.06 209 VAL B O 1
ATOM 6133 N N . SER B 1 210 ? 9.555 -29.547 -6.52 1 93.56 210 SER B N 1
ATOM 6134 C CA . SER B 1 210 ? 10.648 -29.156 -5.641 1 93.56 210 SER B CA 1
ATOM 6135 C C . SER B 1 210 ? 10.617 -29.922 -4.328 1 93.56 210 SER B C 1
ATOM 6137 O O . SER B 1 210 ? 9.594 -30.516 -3.975 1 93.56 210 SER B O 1
ATOM 6139 N N . PRO B 1 211 ? 11.828 -29.969 -3.701 1 92.12 211 PRO B N 1
ATOM 6140 C CA . PRO B 1 211 ? 11.82 -30.594 -2.381 1 92.12 211 PRO B CA 1
ATOM 6141 C C . PRO B 1 211 ? 10.828 -29.938 -1.418 1 92.12 211 PRO B C 1
ATOM 6143 O O . PRO B 1 211 ? 10.672 -28.719 -1.427 1 92.12 211 PRO B O 1
ATOM 6146 N N . ARG B 1 212 ? 10.234 -30.734 -0.624 1 87.62 212 ARG B N 1
ATOM 6147 C CA . ARG B 1 212 ? 9.258 -30.234 0.338 1 87.62 212 ARG B CA 1
ATOM 6148 C C . ARG B 1 212 ? 9.945 -29.688 1.586 1 87.62 212 ARG B C 1
ATOM 6150 O O . ARG B 1 212 ? 9.391 -28.844 2.283 1 87.62 212 ARG B O 1
ATOM 6157 N N . TYR B 1 213 ? 11.102 -30.188 1.94 1 85.06 213 TYR B N 1
ATOM 6158 C CA . TYR B 1 213 ? 11.906 -29.766 3.08 1 85.06 213 TYR B CA 1
ATOM 6159 C C . TYR B 1 213 ? 13.398 -29.938 2.795 1 85.06 213 TYR B C 1
ATOM 6161 O O . TYR B 1 213 ? 13.773 -30.609 1.827 1 85.06 213 TYR B O 1
ATOM 6169 N N . GLU B 1 214 ? 14.188 -29.297 3.568 1 81.88 214 GLU B N 1
ATOM 6170 C CA . GLU B 1 214 ? 15.625 -29.438 3.389 1 81.88 214 GLU B CA 1
ATOM 6171 C C . GLU B 1 214 ? 16.047 -30.906 3.52 1 81.88 214 GLU B C 1
ATOM 6173 O O . GLU B 1 214 ? 15.688 -31.578 4.48 1 81.88 214 GLU B O 1
ATOM 6178 N N . GLY B 1 215 ? 16.719 -31.391 2.6 1 85.56 215 GLY B N 1
ATOM 6179 C CA . GLY B 1 215 ? 17.203 -32.75 2.639 1 85.56 215 GLY B CA 1
ATOM 6180 C C . GLY B 1 215 ? 16.281 -33.75 1.952 1 85.56 215 GLY B C 1
ATOM 6181 O O . GLY B 1 215 ? 16.609 -34.938 1.805 1 85.56 215 GLY B O 1
ATOM 6182 N N . ASP B 1 216 ? 15.148 -33.281 1.544 1 91.88 216 ASP B N 1
ATOM 6183 C CA . ASP B 1 216 ? 14.195 -34.125 0.836 1 91.88 216 ASP B CA 1
ATOM 6184 C C . ASP B 1 216 ? 14.766 -34.562 -0.51 1 91.88 216 ASP B C 1
ATOM 6186 O O . ASP B 1 216 ? 15.039 -33.75 -1.38 1 91.88 216 ASP B O 1
ATOM 6190 N N . GLU B 1 217 ? 14.852 -35.875 -0.763 1 93 217 GLU B N 1
ATOM 6191 C CA . GLU B 1 217 ? 15.445 -36.406 -1.984 1 93 217 GLU B CA 1
ATOM 6192 C C . GLU B 1 217 ? 14.367 -36.938 -2.941 1 93 217 GLU B C 1
ATOM 6194 O O . GLU B 1 217 ? 14.68 -37.375 -4.051 1 93 217 GLU B O 1
ATOM 6199 N N . ASN B 1 218 ? 13.156 -36.812 -2.5 1 95.31 218 ASN B N 1
ATOM 6200 C CA . ASN B 1 218 ? 12.062 -37.375 -3.297 1 95.31 218 ASN B CA 1
ATOM 6201 C C . ASN B 1 218 ? 11.797 -36.531 -4.543 1 95.31 218 ASN B C 1
ATOM 6203 O O . ASN B 1 218 ? 11.953 -35.312 -4.516 1 95.31 218 ASN B O 1
ATOM 6207 N N . ARG B 1 219 ? 11.508 -37.219 -5.613 1 97.25 219 ARG B N 1
ATOM 6208 C CA . ARG B 1 219 ? 10.922 -36.625 -6.797 1 97.25 219 ARG B CA 1
ATOM 6209 C C . ARG B 1 219 ? 9.414 -36.875 -6.855 1 97.25 219 ARG B C 1
ATOM 6211 O O . ARG B 1 219 ? 8.984 -38 -7.059 1 97.25 219 ARG B O 1
ATOM 6218 N N . TYR B 1 220 ? 8.688 -35.844 -6.805 1 96.75 220 TYR B N 1
ATOM 6219 C CA . TYR B 1 220 ? 7.254 -36.031 -6.629 1 96.75 220 TYR B CA 1
ATOM 6220 C C . TYR B 1 220 ? 6.527 -36 -7.969 1 96.75 220 TYR B C 1
ATOM 6222 O O . TYR B 1 220 ? 6.922 -35.281 -8.875 1 96.75 220 TYR B O 1
ATOM 6230 N N . ILE B 1 221 ? 5.535 -36.781 -8.109 1 97.31 221 ILE B N 1
ATOM 6231 C CA . ILE B 1 221 ? 4.496 -36.75 -9.133 1 97.31 221 ILE B CA 1
ATOM 6232 C C . ILE B 1 221 ? 3.137 -36.5 -8.484 1 97.31 221 ILE B C 1
ATOM 6234 O O . ILE B 1 221 ? 2.875 -36.969 -7.375 1 97.31 221 ILE B O 1
ATOM 6238 N N . TYR B 1 222 ? 2.242 -35.781 -9.156 1 96.56 222 TYR B N 1
ATOM 6239 C CA . TYR B 1 222 ? 1.019 -35.375 -8.469 1 96.56 222 TYR B CA 1
ATOM 6240 C C . TYR B 1 222 ? -0.214 -35.812 -9.242 1 96.56 222 TYR B C 1
ATOM 6242 O O . TYR B 1 222 ? -0.263 -35.688 -10.469 1 96.56 222 TYR B O 1
ATOM 6250 N N . LYS B 1 223 ? -1.238 -36.406 -8.516 1 94.56 223 LYS B N 1
ATOM 6251 C CA . LYS B 1 223 ? -2.527 -36.812 -9.055 1 94.56 223 LYS B CA 1
ATOM 6252 C C . LYS B 1 223 ? -3.598 -35.75 -8.828 1 94.56 223 LYS B C 1
ATOM 6254 O O . LYS B 1 223 ? -4.645 -36.031 -8.242 1 94.56 223 LYS B O 1
ATOM 6259 N N . GLY B 1 224 ? -3.389 -34.625 -9.289 1 92.06 224 GLY B N 1
ATOM 6260 C CA . GLY B 1 224 ? -4.285 -33.5 -9.086 1 92.06 224 GLY B CA 1
ATOM 6261 C C . GLY B 1 224 ? -3.568 -32.219 -8.664 1 92.06 224 GLY B C 1
ATOM 6262 O O . GLY B 1 224 ? -2.346 -32.125 -8.789 1 92.06 224 GLY B O 1
ATOM 6263 N N . THR B 1 225 ? -4.332 -31.219 -8.234 1 95.12 225 THR B N 1
ATOM 6264 C CA . THR B 1 225 ? -3.721 -29.953 -7.891 1 95.12 225 THR B CA 1
ATOM 6265 C C . THR B 1 225 ? -4.523 -29.234 -6.805 1 95.12 225 THR B C 1
ATOM 6267 O O . THR B 1 225 ? -5.719 -29.5 -6.641 1 95.12 225 THR B O 1
ATOM 6270 N N . VAL B 1 226 ? -3.83 -28.453 -6.074 1 94.69 226 VAL B N 1
ATOM 6271 C CA . VAL B 1 226 ? -4.422 -27.641 -5.016 1 94.69 226 VAL B CA 1
ATOM 6272 C C . VAL B 1 226 ? -5.332 -26.578 -5.629 1 94.69 226 VAL B C 1
ATOM 6274 O O . VAL B 1 226 ? -5.133 -26.172 -6.773 1 94.69 226 VAL B O 1
ATOM 6277 N N . GLY B 1 227 ? -6.41 -26.266 -4.898 1 94.81 227 GLY B N 1
ATOM 6278 C CA . GLY B 1 227 ? -7.211 -25.109 -5.277 1 94.81 227 GLY B CA 1
ATOM 6279 C C . GLY B 1 227 ? -6.656 -23.797 -4.75 1 94.81 227 GLY B C 1
ATOM 6280 O O . GLY B 1 227 ? -5.992 -23.766 -3.713 1 94.81 227 GLY B O 1
ATOM 6281 N N . LYS B 1 228 ? -6.918 -22.734 -5.445 1 95.5 228 LYS B N 1
ATOM 6282 C CA . LYS B 1 228 ? -6.414 -21.422 -5.027 1 95.5 228 LYS B CA 1
ATOM 6283 C C . LYS B 1 228 ? -7.523 -20.375 -5.039 1 95.5 228 LYS B C 1
ATOM 6285 O O . LYS B 1 228 ? -8.289 -20.281 -6.004 1 95.5 228 LYS B O 1
ATOM 6290 N N . LEU B 1 229 ? -7.629 -19.703 -4 1 96.56 229 LEU B N 1
ATOM 6291 C CA . LEU B 1 229 ? -8.492 -18.531 -3.852 1 96.56 229 LEU B CA 1
ATOM 6292 C C . LEU B 1 229 ? -7.672 -17.297 -3.537 1 96.56 229 LEU B C 1
ATOM 6294 O O . LEU B 1 229 ? -6.523 -17.391 -3.098 1 96.56 229 LEU B O 1
ATOM 6298 N N . LEU B 1 230 ? -8.258 -16.188 -3.875 1 97.25 230 LEU B N 1
ATOM 6299 C CA . LEU B 1 230 ? -7.633 -14.914 -3.525 1 97.25 230 LEU B CA 1
ATOM 6300 C C . LEU B 1 230 ? -8.578 -14.047 -2.705 1 97.25 230 LEU B C 1
ATOM 6302 O O . LEU B 1 230 ? -9.055 -13.016 -3.18 1 97.25 230 LEU B O 1
ATOM 6306 N N . PRO B 1 231 ? -8.789 -14.461 -1.446 1 98.62 231 PRO B N 1
ATOM 6307 C CA . PRO B 1 231 ? -9.625 -13.609 -0.6 1 98.62 231 PRO B CA 1
ATOM 6308 C C . PRO B 1 231 ? -9.047 -12.211 -0.403 1 98.62 231 PRO B C 1
ATOM 6310 O O . PRO B 1 231 ? -7.848 -12.07 -0.158 1 98.62 231 PRO B O 1
ATOM 6313 N N . SER B 1 232 ? -9.906 -11.281 -0.566 1 98.75 232 SER B N 1
ATOM 6314 C CA . SER B 1 232 ? -9.539 -9.867 -0.486 1 98.75 232 SER B CA 1
ATOM 6315 C C . SER B 1 232 ? -10.422 -9.125 0.51 1 98.75 232 SER B C 1
ATOM 6317 O O . SER B 1 232 ? -11.578 -9.5 0.72 1 98.75 232 SER B O 1
ATOM 6319 N N . PHE B 1 233 ? -9.844 -8.156 1.163 1 98.94 233 PHE B N 1
ATOM 6320 C CA . PHE B 1 233 ? -10.586 -7.332 2.113 1 98.94 233 PHE B CA 1
ATOM 6321 C C . PHE B 1 233 ? -10.461 -5.855 1.762 1 98.94 233 PHE B C 1
ATOM 6323 O O . PHE B 1 233 ? -9.352 -5.332 1.619 1 98.94 233 PHE B O 1
ATOM 6330 N N . PHE B 1 234 ? -11.555 -5.227 1.533 1 98.81 234 PHE B N 1
ATOM 6331 C CA . PHE B 1 234 ? -11.648 -3.77 1.556 1 98.81 234 PHE B CA 1
ATOM 6332 C C . PHE B 1 234 ? -11.984 -3.27 2.957 1 98.81 234 PHE B C 1
ATOM 6334 O O . PHE B 1 234 ? -13.039 -3.592 3.502 1 98.81 234 PHE B O 1
ATOM 6341 N N . ILE B 1 235 ? -11.117 -2.51 3.539 1 98.88 235 ILE B N 1
ATOM 6342 C CA . ILE B 1 235 ? -11.219 -2.137 4.945 1 98.88 235 ILE B CA 1
ATOM 6343 C C . ILE B 1 235 ? -11.477 -0.635 5.066 1 98.88 235 ILE B C 1
ATOM 6345 O O . ILE B 1 235 ? -10.68 0.174 4.586 1 98.88 235 ILE B O 1
ATOM 6349 N N . THR B 1 236 ? -12.547 -0.29 5.684 1 97.12 236 THR B N 1
ATOM 6350 C CA . THR B 1 236 ? -12.875 1.118 5.879 1 97.12 236 THR B CA 1
ATOM 6351 C C . THR B 1 236 ? -12.633 1.535 7.324 1 97.12 236 THR B C 1
ATOM 6353 O O . THR B 1 236 ? -12.891 0.763 8.25 1 97.12 236 THR B O 1
ATOM 6356 N N . GLY B 1 237 ? -12.016 2.629 7.492 1 95.25 237 GLY B N 1
ATOM 6357 C CA . GLY B 1 237 ? -11.852 3.24 8.797 1 95.25 237 GLY B CA 1
ATOM 6358 C C . GLY B 1 237 ? -12.719 4.465 9 1 95.25 237 GLY B C 1
ATOM 6359 O O . GLY B 1 237 ? -13.852 4.52 8.5 1 95.25 237 GLY B O 1
ATOM 6360 N N . ALA B 1 238 ? -12.336 5.32 9.875 1 92.44 238 ALA B N 1
ATOM 6361 C CA . ALA B 1 238 ? -12.914 6.641 10.109 1 92.44 238 ALA B CA 1
ATOM 6362 C C . ALA B 1 238 ? -11.852 7.73 9.992 1 92.44 238 ALA B C 1
ATOM 6364 O O . ALA B 1 238 ? -10.945 7.816 10.828 1 92.44 238 ALA B O 1
ATOM 6365 N N . GLU B 1 239 ? -11.992 8.492 8.953 1 87.88 239 GLU B N 1
ATOM 6366 C CA . GLU B 1 239 ? -10.977 9.484 8.625 1 87.88 239 GLU B CA 1
ATOM 6367 C C . GLU B 1 239 ? -10.906 10.578 9.68 1 87.88 239 GLU B C 1
ATOM 6369 O O . GLU B 1 239 ? -11.93 11 10.219 1 87.88 239 GLU B O 1
ATOM 6374 N N . THR B 1 240 ? -9.648 11.062 9.969 1 88.25 240 THR B N 1
ATOM 6375 C CA . THR B 1 240 ? -9.445 12.172 10.891 1 88.25 240 THR B CA 1
ATOM 6376 C C . THR B 1 240 ? -8.094 12.836 10.641 1 88.25 240 THR B C 1
ATOM 6378 O O . THR B 1 240 ? -7.25 12.297 9.922 1 88.25 240 THR B O 1
ATOM 6381 N N . HIS B 1 241 ? -8.039 14.078 11.148 1 87 241 HIS B N 1
ATOM 6382 C CA . HIS B 1 241 ? -6.742 14.742 11.195 1 87 241 HIS B CA 1
ATOM 6383 C C . HIS B 1 241 ? -5.809 14.055 12.188 1 87 241 HIS B C 1
ATOM 6385 O O . HIS B 1 241 ? -6.238 13.641 13.266 1 87 241 HIS B O 1
ATOM 6391 N N . VAL B 1 242 ? -4.559 13.922 11.875 1 89.62 242 VAL B N 1
ATOM 6392 C CA . VAL B 1 242 ? -3.602 13.203 12.711 1 89.62 242 VAL B CA 1
ATOM 6393 C C . VAL B 1 242 ? -3.465 13.906 14.062 1 89.62 242 VAL B C 1
ATOM 6395 O O . VAL B 1 242 ? -3.119 13.273 15.062 1 89.62 242 VAL B O 1
ATOM 6398 N N . GLY B 1 243 ? -3.734 15.188 14.133 1 88.62 243 GLY B N 1
ATOM 6399 C CA . GLY B 1 243 ? -3.711 15.906 15.398 1 88.62 243 GLY B CA 1
ATOM 6400 C C . GLY B 1 243 ? -4.836 15.508 16.328 1 88.62 243 GLY B C 1
ATOM 6401 O O . GLY B 1 243 ? -4.797 15.82 17.516 1 88.62 243 GLY B O 1
ATOM 6402 N N . SER B 1 244 ? -5.855 14.867 15.812 1 88.81 244 SER B N 1
ATOM 6403 C CA . SER B 1 244 ? -6.977 14.297 16.562 1 88.81 244 SER B CA 1
ATOM 6404 C C . SER B 1 244 ? -7.152 12.82 16.234 1 88.81 244 SER B C 1
ATOM 6406 O O . SER B 1 244 ? -8.258 12.375 15.922 1 88.81 244 SER B O 1
ATOM 6408 N N . CYS B 1 245 ? -6.074 12.117 16.391 1 90.62 245 CYS B N 1
ATOM 6409 C CA . CYS B 1 245 ? -6 10.766 15.852 1 90.62 245 CYS B CA 1
ATOM 6410 C C . CYS B 1 245 ? -7.059 9.867 16.484 1 90.62 245 CYS B C 1
ATOM 6412 O O . CYS B 1 245 ? -7.586 8.969 15.828 1 90.62 245 CYS B O 1
ATOM 6414 N N . PHE B 1 246 ? -7.496 10.133 17.781 1 93.75 246 PHE B N 1
ATOM 6415 C CA . PHE B 1 246 ? -8.43 9.242 18.469 1 93.75 246 PHE B CA 1
ATOM 6416 C C . PHE B 1 246 ? -9.867 9.586 18.094 1 93.75 246 PHE B C 1
ATOM 6418 O O . PHE B 1 246 ? -10.805 8.969 18.609 1 93.75 246 PHE B O 1
ATOM 6425 N N . GLU B 1 247 ? -10.039 10.555 17.203 1 90.44 247 GLU B N 1
ATOM 6426 C CA . GLU B 1 247 ? -11.367 10.844 16.656 1 90.44 247 GLU B CA 1
ATOM 6427 C C . GLU B 1 247 ? -11.648 10.023 15.406 1 90.44 247 GLU B C 1
ATOM 6429 O O . GLU B 1 247 ? -12.742 10.078 14.852 1 90.44 247 GLU B O 1
ATOM 6434 N N . GLY B 1 248 ? -10.68 9.234 14.977 1 92.94 248 GLY B N 1
ATOM 6435 C CA . GLY B 1 248 ? -10.812 8.375 13.805 1 92.94 248 GLY B CA 1
ATOM 6436 C C . GLY B 1 248 ? -10.242 6.984 14.016 1 92.94 248 GLY B C 1
ATOM 6437 O O . GLY B 1 248 ? -9.82 6.645 15.125 1 92.94 248 GLY B O 1
ATOM 6438 N N . LEU B 1 249 ? -10.352 6.188 13.047 1 97.06 249 LEU B N 1
ATOM 6439 C CA . LEU B 1 249 ? -9.828 4.824 13.055 1 97.06 249 LEU B CA 1
ATOM 6440 C C . LEU B 1 249 ? -9.039 4.535 11.781 1 97.06 249 LEU B C 1
ATOM 6442 O O . LEU B 1 249 ? -9.617 4.484 10.688 1 97.06 249 LEU B O 1
ATOM 6446 N N . ASP B 1 250 ? -7.766 4.34 11.969 1 97.5 250 ASP B N 1
ATOM 6447 C CA . ASP B 1 250 ? -6.84 4.121 10.867 1 97.5 250 ASP B CA 1
ATOM 6448 C C . ASP B 1 250 ? -7.07 2.758 10.219 1 97.5 250 ASP B C 1
ATOM 6450 O O . ASP B 1 250 ? -6.848 1.723 10.852 1 97.5 250 ASP B O 1
ATOM 6454 N N . PRO B 1 251 ? -7.488 2.734 8.945 1 98.31 251 PRO B N 1
ATOM 6455 C CA . PRO B 1 251 ? -7.699 1.436 8.305 1 98.31 251 PRO B CA 1
ATOM 6456 C C . PRO B 1 251 ? -6.414 0.62 8.188 1 98.31 251 PRO B C 1
ATOM 6458 O O . PRO B 1 251 ? -6.465 -0.608 8.086 1 98.31 251 PRO B O 1
ATOM 6461 N N . ASN B 1 252 ? -5.227 1.253 8.148 1 98.62 252 ASN B N 1
ATOM 6462 C CA . ASN B 1 252 ? -3.965 0.518 8.156 1 98.62 252 ASN B CA 1
ATOM 6463 C C . ASN B 1 252 ? -3.789 -0.275 9.453 1 98.62 252 ASN B C 1
ATOM 6465 O O . ASN B 1 252 ? -3.191 -1.353 9.445 1 98.62 252 ASN B O 1
ATOM 6469 N N . PHE B 1 253 ? -4.27 0.323 10.539 1 98.69 253 PHE B N 1
ATOM 6470 C CA . PHE B 1 253 ? -4.238 -0.352 11.836 1 98.69 253 PHE B CA 1
ATOM 6471 C C . PHE B 1 253 ? -5.09 -1.614 11.805 1 98.69 253 PHE B C 1
ATOM 6473 O O . PHE B 1 253 ? -4.664 -2.668 12.289 1 98.69 253 PHE B O 1
ATOM 6480 N N . LEU B 1 254 ? -6.27 -1.525 11.219 1 98.81 254 LEU B N 1
ATOM 6481 C CA . LEU B 1 254 ? -7.152 -2.672 11.047 1 98.81 254 LEU B CA 1
ATOM 6482 C C . LEU B 1 254 ? -6.523 -3.711 10.125 1 98.81 254 LEU B C 1
ATOM 6484 O O . LEU B 1 254 ? -6.547 -4.906 10.422 1 98.81 254 LEU B O 1
ATOM 6488 N N . ALA B 1 255 ? -5.988 -3.283 9.008 1 98.81 255 ALA B N 1
ATOM 6489 C CA . ALA B 1 255 ? -5.34 -4.168 8.047 1 98.81 255 ALA B CA 1
ATOM 6490 C C . ALA B 1 255 ? -4.164 -4.902 8.688 1 98.81 255 ALA B C 1
ATOM 6492 O O . ALA B 1 255 ? -3.93 -6.078 8.398 1 98.81 255 ALA B O 1
ATOM 6493 N N . ALA B 1 256 ? -3.408 -4.16 9.523 1 98.75 256 ALA B N 1
ATOM 6494 C CA . ALA B 1 256 ? -2.254 -4.746 10.203 1 98.75 256 ALA B CA 1
ATOM 6495 C C . ALA B 1 256 ? -2.674 -5.906 11.102 1 98.75 256 ALA B C 1
ATOM 6497 O O . ALA B 1 256 ? -2.062 -6.977 11.062 1 98.75 256 ALA B O 1
ATOM 6498 N N . GLU B 1 257 ? -3.703 -5.688 11.867 1 98.69 257 GLU B N 1
ATOM 6499 C CA . GLU B 1 257 ? -4.176 -6.75 12.75 1 98.69 257 GLU B CA 1
ATOM 6500 C C . GLU B 1 257 ? -4.73 -7.926 11.945 1 98.69 257 GLU B C 1
ATOM 6502 O O . GLU B 1 257 ? -4.582 -9.086 12.344 1 98.69 257 GLU B O 1
ATOM 6507 N N . LEU B 1 258 ? -5.434 -7.594 10.852 1 98.88 258 LEU B N 1
ATOM 6508 C CA . LEU B 1 258 ? -5.953 -8.648 9.984 1 98.88 258 LEU B CA 1
ATOM 6509 C C . LEU B 1 258 ? -4.82 -9.492 9.422 1 98.88 258 LEU B C 1
ATOM 6511 O O . LEU B 1 258 ? -4.902 -10.727 9.422 1 98.88 258 LEU B O 1
ATOM 6515 N N . THR B 1 259 ? -3.773 -8.875 8.891 1 98.75 259 THR B N 1
ATOM 6516 C CA . THR B 1 259 ? -2.621 -9.594 8.359 1 98.75 259 THR B CA 1
ATOM 6517 C C . THR B 1 259 ? -1.947 -10.422 9.445 1 98.75 259 THR B C 1
ATOM 6519 O O . THR B 1 259 ? -1.551 -11.562 9.211 1 98.75 259 THR B O 1
ATOM 6522 N N . ARG B 1 260 ? -1.817 -9.836 10.625 1 98.38 260 ARG B N 1
ATOM 6523 C CA . ARG B 1 260 ? -1.265 -10.578 11.75 1 98.38 260 ARG B CA 1
ATOM 6524 C C . ARG B 1 260 ? -2.092 -11.828 12.039 1 98.38 260 ARG B C 1
ATOM 6526 O O . ARG B 1 260 ? -1.542 -12.883 12.352 1 98.38 260 ARG B O 1
ATOM 6533 N N . GLN B 1 261 ? -3.402 -11.719 11.93 1 98.62 261 GLN B N 1
ATOM 6534 C CA . GLN B 1 261 ? -4.332 -12.805 12.25 1 98.62 261 GLN B CA 1
ATOM 6535 C C . GLN B 1 261 ? -4.305 -13.883 11.18 1 98.62 261 GLN B C 1
ATOM 6537 O O . GLN B 1 261 ? -4.434 -15.07 11.484 1 98.62 261 GLN B O 1
ATOM 6542 N N . ILE B 1 262 ? -4.09 -13.508 9.898 1 98.62 262 ILE B N 1
ATOM 6543 C CA . ILE B 1 262 ? -4.336 -14.414 8.781 1 98.62 262 ILE B CA 1
ATOM 6544 C C . ILE B 1 262 ? -3.01 -14.984 8.273 1 98.62 262 ILE B C 1
ATOM 6546 O O . ILE B 1 262 ? -2.898 -16.188 8.016 1 98.62 262 ILE B O 1
ATOM 6550 N N . ASN B 1 263 ? -1.937 -14.156 8.203 1 98.31 263 ASN B N 1
ATOM 6551 C CA . ASN B 1 263 ? -0.678 -14.562 7.586 1 98.31 263 ASN B CA 1
ATOM 6552 C C . ASN B 1 263 ? -0.038 -15.727 8.336 1 98.31 263 ASN B C 1
ATOM 6554 O O . ASN B 1 263 ? 0.03 -15.711 9.57 1 98.31 263 ASN B O 1
ATOM 6558 N N . TYR B 1 264 ? 0.374 -16.719 7.594 1 98.25 264 TYR B N 1
ATOM 6559 C CA . TYR B 1 264 ? 1.142 -17.859 8.094 1 98.25 264 TYR B CA 1
ATOM 6560 C C . TYR B 1 264 ? 0.365 -18.609 9.172 1 98.25 264 TYR B C 1
ATOM 6562 O O . TYR B 1 264 ? 0.942 -19.391 9.938 1 98.25 264 TYR B O 1
ATOM 6570 N N . ASN B 1 265 ? -0.978 -18.422 9.367 1 98.5 265 ASN B N 1
ATOM 6571 C CA . ASN B 1 265 ? -1.785 -19.016 10.422 1 98.5 265 ASN B CA 1
ATOM 6572 C C . ASN B 1 265 ? -2.141 -20.469 10.102 1 98.5 265 ASN B C 1
ATOM 6574 O O . ASN B 1 265 ? -2.979 -20.734 9.234 1 98.5 265 ASN B O 1
ATOM 6578 N N . PRO B 1 266 ? -1.632 -21.391 10.852 1 98.06 266 PRO B N 1
ATOM 6579 C CA . PRO B 1 266 ? -1.864 -22.812 10.539 1 98.06 266 PRO B CA 1
ATOM 6580 C C . PRO B 1 266 ? -3.322 -23.219 10.734 1 98.06 266 PRO B C 1
ATOM 6582 O O . PRO B 1 266 ? -3.756 -24.234 10.188 1 98.06 266 PRO B O 1
ATOM 6585 N N . ALA B 1 267 ? -4.078 -22.438 11.469 1 97.69 267 ALA B N 1
ATOM 6586 C CA . ALA B 1 267 ? -5.5 -22.719 11.633 1 97.69 267 ALA B CA 1
ATOM 6587 C C . ALA B 1 267 ? -6.242 -22.609 10.305 1 97.69 267 ALA B C 1
ATOM 6589 O O . ALA B 1 267 ? -7.379 -23.062 10.18 1 97.69 267 ALA B O 1
ATOM 6590 N N . LEU B 1 268 ? -5.613 -22.031 9.344 1 98.38 268 LEU B N 1
ATOM 6591 C CA . LEU B 1 268 ? -6.242 -21.797 8.047 1 98.38 268 LEU B CA 1
ATOM 6592 C C . LEU B 1 268 ? -5.664 -22.734 6.992 1 98.38 268 LEU B C 1
ATOM 6594 O O . LEU B 1 268 ? -5.852 -22.516 5.793 1 98.38 268 LEU B O 1
ATOM 6598 N N . CYS B 1 269 ? -4.926 -23.719 7.426 1 97.88 269 CYS B N 1
ATOM 6599 C CA . CYS B 1 269 ? -4.5 -24.797 6.535 1 97.88 269 CYS B CA 1
ATOM 6600 C C . CYS B 1 269 ? -5.621 -25.812 6.332 1 97.88 269 CYS B C 1
ATOM 6602 O O . CYS B 1 269 ? -6.398 -26.078 7.254 1 97.88 269 CYS B O 1
ATOM 6604 N N . ASN B 1 270 ? -5.691 -26.328 5.184 1 97.12 270 ASN B N 1
ATOM 6605 C CA . ASN B 1 270 ? -6.742 -27.266 4.824 1 97.12 270 ASN B CA 1
ATOM 6606 C C . ASN B 1 270 ? -6.176 -28.672 4.57 1 97.12 270 ASN B C 1
ATOM 6608 O O . ASN B 1 270 ? -5.262 -28.828 3.764 1 97.12 270 ASN B O 1
ATOM 6612 N N . GLU B 1 271 ? -6.711 -29.656 5.172 1 95.44 271 GLU B N 1
ATOM 6613 C CA . GLU B 1 271 ? -6.211 -31.031 5.059 1 95.44 271 GLU B CA 1
ATOM 6614 C C . GLU B 1 271 ? -7.141 -31.891 4.207 1 95.44 271 GLU B C 1
ATOM 6616 O O . GLU B 1 271 ? -8.359 -31.781 4.309 1 95.44 271 GLU B O 1
ATOM 6621 N N . ALA B 1 272 ? -6.551 -32.625 3.309 1 93.38 272 ALA B N 1
ATOM 6622 C CA . ALA B 1 272 ? -7.23 -33.719 2.602 1 93.38 272 ALA B CA 1
ATOM 6623 C C . ALA B 1 272 ? -6.258 -34.844 2.262 1 93.38 272 ALA B C 1
ATOM 6625 O O . ALA B 1 272 ? -5.129 -34.594 1.828 1 93.38 272 ALA B O 1
ATOM 6626 N N . PHE B 1 273 ? -6.68 -36.094 2.465 1 91.62 273 PHE B N 1
ATOM 6627 C CA . PHE B 1 273 ? -5.918 -37.281 2.127 1 91.62 273 PHE B CA 1
ATOM 6628 C C . PHE B 1 273 ? -4.543 -37.25 2.783 1 91.62 273 PHE B C 1
ATOM 6630 O O . PHE B 1 273 ? -3.541 -37.625 2.158 1 91.62 273 PHE B O 1
ATOM 6637 N N . GLY B 1 274 ? -4.48 -36.719 3.982 1 91.81 274 GLY B N 1
ATOM 6638 C CA . GLY B 1 274 ? -3.242 -36.688 4.742 1 91.81 274 GLY B CA 1
ATOM 6639 C C . GLY B 1 274 ? -2.297 -35.594 4.312 1 91.81 274 GLY B C 1
ATOM 6640 O O . GLY B 1 274 ? -1.187 -35.469 4.84 1 91.81 274 GLY B O 1
ATOM 6641 N N . GLU B 1 275 ? -2.678 -34.812 3.332 1 93.75 275 GLU B N 1
ATOM 6642 C CA . GLU B 1 275 ? -1.87 -33.688 2.873 1 93.75 275 GLU B CA 1
ATOM 6643 C C . GLU B 1 275 ? -2.449 -32.344 3.354 1 93.75 275 GLU B C 1
ATOM 6645 O O . GLU B 1 275 ? -3.668 -32.219 3.463 1 93.75 275 GLU B O 1
ATOM 6650 N N . ILE B 1 276 ? -1.533 -31.422 3.676 1 95.5 276 ILE B N 1
ATOM 6651 C CA . ILE B 1 276 ? -1.927 -30.141 4.27 1 95.5 276 ILE B CA 1
ATOM 6652 C C . ILE B 1 276 ? -1.46 -29 3.381 1 95.5 276 ILE B C 1
ATOM 6654 O O . ILE B 1 276 ? -0.343 -29.016 2.857 1 95.5 276 ILE B O 1
ATOM 6658 N N . THR B 1 277 ? -2.34 -28.062 3.18 1 96.5 277 THR B N 1
ATOM 6659 C CA . THR B 1 277 ? -1.938 -26.875 2.436 1 96.5 277 THR B CA 1
ATOM 6660 C C . THR B 1 277 ? -1.04 -25.969 3.287 1 96.5 277 THR B C 1
ATOM 6662 O O . THR B 1 277 ? -1.056 -26.062 4.516 1 96.5 277 THR B O 1
ATOM 6665 N N . VAL B 1 278 ? -0.264 -25.141 2.641 1 95.62 278 VAL B N 1
ATOM 6666 C CA . VAL B 1 278 ? 0.415 -24.062 3.355 1 95.62 278 VAL B CA 1
ATOM 6667 C C . VAL B 1 278 ? -0.6 -23.016 3.779 1 95.62 278 VA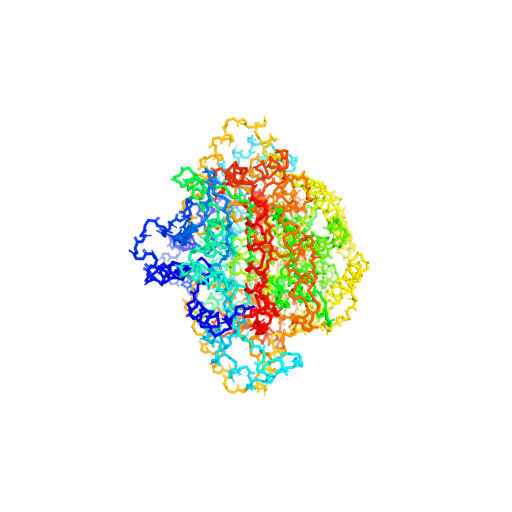L B C 1
ATOM 6669 O O . VAL B 1 278 ? -1.675 -22.891 3.186 1 95.62 278 VAL B O 1
ATOM 6672 N N . PRO B 1 279 ? -0.303 -22.297 4.863 1 97.94 279 PRO B N 1
ATOM 6673 C CA . PRO B 1 279 ? -1.224 -21.234 5.301 1 97.94 279 PRO B CA 1
ATOM 6674 C C . PRO B 1 279 ? -1.256 -20.047 4.348 1 97.94 279 PRO B C 1
ATOM 6676 O O . PRO B 1 279 ? -0.396 -19.938 3.471 1 97.94 279 PRO B O 1
ATOM 6679 N N . PRO B 1 280 ? -2.271 -19.188 4.52 1 98.19 280 PRO B N 1
ATOM 6680 C CA . PRO B 1 280 ? -2.355 -18.016 3.662 1 98.19 280 PRO B CA 1
ATOM 6681 C C . PRO B 1 280 ? -1.217 -17.031 3.904 1 98.19 280 PRO B C 1
ATOM 6683 O O . PRO B 1 280 ? -0.67 -16.969 5.008 1 98.19 280 PRO B O 1
ATOM 6686 N N . VAL B 1 281 ? -0.9 -16.312 2.887 1 97.69 281 VAL B N 1
ATOM 6687 C CA . VAL B 1 281 ? 0.096 -15.242 2.965 1 97.69 281 VAL B CA 1
ATOM 6688 C C . VAL B 1 281 ? -0.364 -14.047 2.141 1 97.69 281 VAL B C 1
ATOM 6690 O O . VAL B 1 281 ? -1.017 -14.203 1.107 1 97.69 281 VAL B O 1
ATOM 6693 N N . SER B 1 282 ? -0.018 -12.875 2.646 1 97.81 282 SER B N 1
ATOM 6694 C CA . SER B 1 282 ? -0.422 -11.664 1.943 1 97.81 282 SER B CA 1
ATOM 6695 C C . SER B 1 282 ? 0.331 -11.508 0.626 1 97.81 282 SER B C 1
ATOM 6697 O O . SER B 1 282 ? 1.531 -11.781 0.557 1 97.81 282 SER B O 1
ATOM 6699 N N . LEU B 1 283 ? -0.389 -11.141 -0.423 1 96.75 283 LEU B N 1
ATOM 6700 C CA . LEU B 1 283 ? 0.219 -10.828 -1.711 1 96.75 283 LEU B CA 1
ATOM 6701 C C . LEU B 1 283 ? 0.136 -9.336 -2.002 1 96.75 283 LEU B C 1
ATOM 6703 O O . LEU B 1 283 ? 0.815 -8.836 -2.9 1 96.75 283 LEU B O 1
ATOM 6707 N N . LYS B 1 284 ? -0.684 -8.672 -1.214 1 97.88 284 LYS B N 1
ATOM 6708 C CA . LYS B 1 284 ? -0.818 -7.223 -1.319 1 97.88 284 LYS B CA 1
ATOM 6709 C C . LYS B 1 284 ? -1.357 -6.625 -0.023 1 97.88 284 LYS B C 1
ATOM 6711 O O . LYS B 1 284 ? -2.246 -7.199 0.61 1 97.88 284 LYS B O 1
ATOM 6716 N N . GLN B 1 285 ? -0.841 -5.59 0.396 1 98.31 285 GLN B N 1
ATOM 6717 C CA . GLN B 1 285 ? -1.358 -4.742 1.467 1 98.31 285 GLN B CA 1
ATOM 6718 C C . GLN B 1 285 ? -1.076 -3.27 1.188 1 98.31 285 GLN B C 1
ATOM 6720 O O . GLN B 1 285 ? 0.077 -2.877 0.999 1 98.31 285 GLN B O 1
ATOM 6725 N N . THR B 1 286 ? -2.148 -2.479 1.085 1 98 286 THR B N 1
ATOM 6726 C CA . THR B 1 286 ? -1.981 -1.063 0.779 1 98 286 THR B CA 1
ATOM 6727 C C . THR B 1 286 ? -3.172 -0.256 1.289 1 98 286 THR B C 1
ATOM 6729 O O . THR B 1 286 ? -4.27 -0.792 1.45 1 98 286 THR B O 1
ATOM 6732 N N . ASP B 1 287 ? -2.916 0.929 1.666 1 97.31 287 ASP B N 1
ATOM 6733 C CA . ASP B 1 287 ? -4.066 1.821 1.769 1 97.31 287 ASP B CA 1
ATOM 6734 C C . ASP B 1 287 ? -4.371 2.48 0.426 1 97.31 287 ASP B C 1
ATOM 6736 O O . ASP B 1 287 ? -3.609 2.332 -0.533 1 97.31 287 ASP B O 1
ATOM 6740 N N . LEU B 1 288 ? -5.512 3.088 0.301 1 93.69 288 LEU B N 1
ATOM 6741 C CA . LEU B 1 288 ? -5.945 3.613 -0.989 1 93.69 288 LEU B CA 1
ATOM 6742 C C . LEU B 1 288 ? -5.895 5.137 -0.999 1 93.69 288 LEU B C 1
ATOM 6744 O O . LEU B 1 288 ? -6.66 5.785 -1.72 1 93.69 288 LEU B O 1
ATOM 6748 N N . LYS B 1 289 ? -5.074 5.66 -0.112 1 89.06 289 LYS B N 1
ATOM 6749 C CA . LYS B 1 289 ? -4.863 7.105 -0.114 1 89.06 289 LYS B CA 1
ATOM 6750 C C . LYS B 1 289 ? -4.172 7.559 -1.397 1 89.06 289 LYS B C 1
ATOM 6752 O O . LYS B 1 289 ? -3.078 7.09 -1.717 1 89.06 289 LYS B O 1
ATOM 6757 N N . PRO B 1 290 ? -4.77 8.414 -2.158 1 83.06 290 PRO B N 1
ATOM 6758 C CA . PRO B 1 290 ? -4.219 8.781 -3.465 1 83.06 290 PRO B CA 1
ATOM 6759 C C . PRO B 1 290 ? -2.986 9.672 -3.359 1 83.06 290 PRO B C 1
ATOM 6761 O O . PRO B 1 290 ? -2.111 9.633 -4.227 1 83.06 290 PRO B O 1
ATOM 6764 N N . SER B 1 291 ? -2.982 10.555 -2.391 1 85.81 291 SER B N 1
ATOM 6765 C CA . SER B 1 291 ? -1.876 11.492 -2.197 1 85.81 291 SER B CA 1
ATOM 6766 C C . SER B 1 291 ? -1.647 11.773 -0.717 1 85.81 291 SER B C 1
ATOM 6768 O O . SER B 1 291 ? -2.502 11.477 0.119 1 85.81 291 SER B O 1
ATOM 6770 N N . TYR B 1 292 ? -0.524 12.281 -0.522 1 88 292 TYR B N 1
ATOM 6771 C CA . TYR B 1 292 ? -0.186 12.578 0.865 1 88 292 TYR B CA 1
ATOM 6772 C C . TYR B 1 292 ? -1.078 13.68 1.42 1 88 292 TYR B C 1
ATOM 6774 O O . TYR B 1 292 ? -1.285 14.703 0.767 1 88 292 TYR B O 1
ATOM 6782 N N . THR B 1 293 ? -1.603 13.453 2.553 1 86.62 293 THR B N 1
ATOM 6783 C CA . THR B 1 293 ? -2.238 14.43 3.436 1 86.62 293 THR B CA 1
ATOM 6784 C C . THR B 1 293 ? -2.031 14.047 4.898 1 86.62 293 THR B C 1
ATOM 6786 O O . THR B 1 293 ? -1.584 12.938 5.199 1 86.62 293 THR B O 1
ATOM 6789 N N . VAL B 1 294 ? -2.338 14.914 5.738 1 89.12 294 VAL B N 1
ATOM 6790 C CA . VAL B 1 294 ? -2.172 14.641 7.164 1 89.12 294 VAL B CA 1
ATOM 6791 C C . VAL B 1 294 ? -3.455 14.031 7.723 1 89.12 294 VAL B C 1
ATOM 6793 O O . VAL B 1 294 ? -3.678 14.047 8.938 1 89.12 294 VAL B O 1
ATOM 6796 N N . GLN B 1 295 ? -4.281 13.578 6.859 1 89.19 295 GLN B N 1
ATOM 6797 C CA . GLN B 1 295 ? -5.453 12.797 7.238 1 89.19 295 GLN B CA 1
ATOM 6798 C C . GLN B 1 295 ? -5.18 11.305 7.129 1 89.19 295 GLN B C 1
ATOM 6800 O O . GLN B 1 295 ? -4.426 10.867 6.254 1 89.19 295 GLN B O 1
ATOM 6805 N N . THR B 1 296 ? -5.75 10.539 8.047 1 92.12 296 THR B N 1
ATOM 6806 C CA . THR B 1 296 ? -5.648 9.086 7.922 1 92.12 296 THR B CA 1
ATOM 6807 C C . THR B 1 296 ? -6.363 8.602 6.668 1 92.12 296 THR B C 1
ATOM 6809 O O . THR B 1 296 ? -7.234 9.297 6.133 1 92.12 296 THR B O 1
ATOM 6812 N N . ALA B 1 297 ? -5.941 7.48 6.227 1 93 297 ALA B N 1
ATOM 6813 C CA . ALA B 1 297 ? -6.559 6.922 5.027 1 93 297 ALA B CA 1
ATOM 6814 C C . ALA B 1 297 ? -8.031 6.605 5.266 1 93 297 ALA B C 1
ATOM 6816 O O . ALA B 1 297 ? -8.438 6.32 6.395 1 93 297 ALA B O 1
ATOM 6817 N N . LEU B 1 298 ? -8.789 6.695 4.203 1 91.75 298 LEU B N 1
ATOM 6818 C CA . LEU B 1 298 ? -10.195 6.332 4.281 1 91.75 298 LEU B CA 1
ATOM 6819 C C . LEU B 1 298 ? -10.367 4.816 4.281 1 91.75 298 LEU B C 1
ATOM 6821 O O . LEU B 1 298 ? -11.297 4.289 4.906 1 91.75 298 LEU B O 1
ATOM 6825 N N . SER B 1 299 ? -9.484 4.172 3.543 1 96.56 299 SER B N 1
ATOM 6826 C CA . SER B 1 299 ? -9.633 2.729 3.377 1 96.56 299 SER B CA 1
ATOM 6827 C C . SER B 1 299 ? -8.297 2.059 3.086 1 96.56 299 SER B C 1
ATOM 6829 O O . SER B 1 299 ? -7.32 2.73 2.758 1 96.56 299 SER B O 1
ATOM 6831 N N . ALA B 1 300 ? -8.258 0.806 3.328 1 98.44 300 ALA B N 1
ATOM 6832 C CA . ALA B 1 300 ? -7.133 -0.067 2.996 1 98.44 300 ALA B CA 1
ATOM 6833 C C . ALA B 1 300 ? -7.602 -1.293 2.217 1 98.44 300 ALA B C 1
ATOM 6835 O O . ALA B 1 300 ? -8.805 -1.573 2.154 1 98.44 300 ALA B O 1
ATOM 6836 N N . TYR B 1 301 ? -6.742 -1.862 1.501 1 98.62 301 TYR B N 1
ATOM 6837 C CA . TYR B 1 301 ? -7.004 -3.014 0.645 1 98.62 301 TYR B CA 1
ATOM 6838 C C . TYR B 1 301 ? -5.926 -4.074 0.81 1 98.62 301 TYR B C 1
ATOM 6840 O O . TYR B 1 301 ? -4.73 -3.775 0.719 1 98.62 301 TYR B O 1
ATOM 6848 N N . VAL B 1 302 ? -6.348 -5.332 1.172 1 98.75 302 VAL B N 1
ATOM 6849 C CA . VAL B 1 302 ? -5.41 -6.434 1.353 1 98.75 302 VAL B CA 1
ATOM 6850 C C . VAL B 1 302 ? -5.953 -7.695 0.683 1 98.75 302 VAL B C 1
ATOM 6852 O O . VAL B 1 302 ? -7.168 -7.895 0.622 1 98.75 302 VAL B O 1
ATOM 6855 N N . TYR B 1 303 ? -5.105 -8.461 0.135 1 98.56 303 TYR B N 1
ATOM 6856 C CA . TYR B 1 303 ? -5.555 -9.781 -0.293 1 98.56 303 TYR B CA 1
ATOM 6857 C C . TYR B 1 303 ? -4.477 -10.828 -0.034 1 98.56 303 TYR B C 1
ATOM 6859 O O . TYR B 1 303 ? -3.297 -10.5 0.087 1 98.56 303 TYR B O 1
ATOM 6867 N N . TYR B 1 304 ? -4.918 -12.039 0.13 1 98.31 304 TYR B N 1
ATOM 6868 C CA . TYR B 1 304 ? -4.098 -13.172 0.555 1 98.31 304 TYR B CA 1
ATOM 6869 C C . TYR B 1 304 ? -4.207 -14.328 -0.431 1 98.31 304 TYR B C 1
ATOM 6871 O O . TYR B 1 304 ? -5.281 -14.578 -0.984 1 98.31 304 TYR B O 1
ATOM 6879 N N . ASN B 1 305 ? -3.057 -14.977 -0.647 1 96.88 305 ASN B N 1
ATOM 6880 C CA . ASN B 1 305 ? -3.158 -16.297 -1.271 1 96.88 305 ASN B CA 1
ATOM 6881 C C . ASN B 1 305 ? -3.781 -17.312 -0.326 1 96.88 305 ASN B C 1
ATOM 6883 O O . ASN B 1 305 ? -3.412 -17.391 0.848 1 96.88 305 ASN B O 1
ATOM 6887 N N . PHE B 1 306 ? -4.691 -18.125 -0.842 1 98 306 PHE B N 1
ATOM 6888 C CA . PHE B 1 306 ? -5.367 -19.125 -0.02 1 98 306 PHE B CA 1
ATOM 6889 C C . PHE B 1 306 ? -5.543 -20.422 -0.787 1 98 306 PHE B C 1
ATOM 6891 O O . PHE B 1 306 ? -6.246 -20.469 -1.799 1 98 306 PHE B O 1
ATOM 6898 N N . PHE B 1 307 ? -4.918 -21.469 -0.294 1 97.44 307 PHE B N 1
ATOM 6899 C CA . PHE B 1 307 ? -4.992 -22.781 -0.941 1 97.44 307 PHE B CA 1
ATOM 6900 C C . PHE B 1 307 ? -6.039 -23.656 -0.265 1 97.44 307 PHE B C 1
ATOM 6902 O O . PHE B 1 307 ? -6.234 -23.578 0.949 1 97.44 307 PHE B O 1
ATOM 6909 N N . ILE B 1 308 ? -6.664 -24.5 -1.066 1 96.25 308 ILE B N 1
ATOM 6910 C CA . ILE B 1 308 ? -7.641 -25.422 -0.496 1 96.25 308 ILE B CA 1
ATOM 6911 C C . ILE B 1 308 ? -7.441 -26.812 -1.09 1 96.25 308 ILE B C 1
ATOM 6913 O O . ILE B 1 308 ? -7.09 -26.953 -2.264 1 96.25 308 ILE B O 1
ATOM 6917 N N . HIS B 1 309 ? -7.688 -27.812 -0.283 1 94.56 309 HIS B N 1
ATOM 6918 C CA . HIS B 1 309 ? -7.738 -29.203 -0.735 1 94.56 309 HIS B CA 1
ATOM 6919 C C . HIS B 1 309 ? -9.172 -29.734 -0.739 1 94.56 309 HIS B C 1
ATOM 6921 O O . HIS B 1 309 ? -9.57 -30.453 -1.657 1 94.56 309 HIS B O 1
ATOM 6927 N N . SER B 1 310 ? -9.914 -29.344 0.284 1 93.81 310 SER B N 1
ATOM 6928 C CA . SER B 1 310 ? -11.25 -29.922 0.374 1 93.81 310 SER B CA 1
ATOM 6929 C C . SER B 1 310 ? -12.297 -28.844 0.653 1 93.81 310 SER B C 1
ATOM 6931 O O . SER B 1 310 ? -13.484 -29.031 0.379 1 93.81 310 SER B O 1
ATOM 6933 N N . TRP B 1 311 ? -11.898 -27.75 1.242 1 95.44 311 TRP B N 1
ATOM 6934 C CA . TRP B 1 311 ? -12.844 -26.688 1.551 1 95.44 311 TRP B CA 1
ATOM 6935 C C . TRP B 1 311 ? -13.453 -26.109 0.276 1 95.44 311 TRP B C 1
ATOM 6937 O O . TRP B 1 311 ? -12.828 -26.141 -0.785 1 95.44 311 TRP B O 1
ATOM 6947 N N . THR B 1 312 ? -14.68 -25.688 0.389 1 94.56 312 THR B N 1
ATOM 6948 C CA . THR B 1 312 ? -15.312 -24.938 -0.696 1 94.56 312 THR B CA 1
ATOM 6949 C C . THR B 1 312 ? -15.039 -23.453 -0.561 1 94.56 312 THR B C 1
ATOM 6951 O O . THR B 1 312 ? -14.711 -22.969 0.526 1 94.56 312 THR B O 1
ATOM 6954 N N . PRO B 1 313 ? -15.156 -22.734 -1.662 1 95.62 313 PRO B N 1
ATOM 6955 C CA . PRO B 1 313 ? -15.016 -21.266 -1.559 1 95.62 313 PRO B CA 1
ATOM 6956 C C . PRO B 1 313 ? -15.945 -20.656 -0.517 1 95.62 313 PRO B C 1
ATOM 6958 O O . PRO B 1 313 ? -15.578 -19.688 0.151 1 95.62 313 PRO B O 1
ATOM 6961 N N . LYS B 1 314 ? -17.156 -21.203 -0.377 1 96.19 314 LYS B N 1
ATOM 6962 C CA . LYS B 1 314 ? -18.109 -20.703 0.61 1 96.19 314 LYS B CA 1
ATOM 6963 C C . LYS B 1 314 ? -17.594 -20.922 2.029 1 96.19 314 LYS B C 1
ATOM 6965 O O . LYS B 1 314 ? -17.688 -20.016 2.867 1 96.19 314 LYS B O 1
ATOM 6970 N N . GLU B 1 315 ? -17.062 -22.078 2.285 1 96.81 315 GLU B N 1
ATOM 6971 C CA . GLU B 1 315 ? -16.516 -22.375 3.602 1 96.81 315 GLU B CA 1
ATOM 6972 C C . GLU B 1 315 ? -15.336 -21.453 3.928 1 96.81 315 GLU B C 1
ATOM 6974 O O . GLU B 1 315 ? -15.18 -21.031 5.074 1 96.81 315 GLU B O 1
ATOM 6979 N N . VAL B 1 316 ? -14.555 -21.188 2.93 1 97.94 316 VAL B N 1
ATOM 6980 C CA . VAL B 1 316 ? -13.406 -20.312 3.115 1 97.94 316 VAL B CA 1
ATOM 6981 C C . VAL B 1 316 ? -13.883 -18.906 3.494 1 97.94 316 VAL B C 1
ATOM 6983 O O . VAL B 1 316 ? -13.305 -18.266 4.375 1 97.94 316 VAL B O 1
ATOM 6986 N N . LEU B 1 317 ? -14.961 -18.422 2.832 1 98.19 317 LEU B N 1
ATOM 6987 C CA . LEU B 1 317 ? -15.531 -17.125 3.182 1 98.19 317 LEU B CA 1
ATOM 6988 C C . LEU B 1 317 ? -15.953 -17.094 4.648 1 98.19 317 LEU B C 1
ATOM 6990 O O . LEU B 1 317 ? -15.688 -16.125 5.352 1 98.19 317 LEU B O 1
ATOM 6994 N N . GLU B 1 318 ? -16.594 -18.141 5.105 1 97.94 318 GLU B N 1
ATOM 6995 C CA . GLU B 1 318 ? -17.062 -18.203 6.484 1 97.94 318 GLU B CA 1
ATOM 6996 C C . GLU B 1 318 ? -15.898 -18.188 7.469 1 97.94 318 GLU B C 1
ATOM 6998 O O . GLU B 1 318 ? -15.938 -17.469 8.477 1 97.94 318 GLU B O 1
ATOM 7003 N N . LYS B 1 319 ? -14.891 -18.938 7.188 1 98.31 319 LYS B N 1
ATOM 7004 C CA . LYS B 1 319 ? -13.711 -19 8.055 1 98.31 319 LYS B CA 1
ATOM 7005 C C . LYS B 1 319 ? -13 -17.656 8.109 1 98.31 319 LYS B C 1
ATOM 7007 O O . LYS B 1 319 ? -12.586 -17.203 9.188 1 98.31 319 LYS B O 1
ATOM 7012 N N . LEU B 1 320 ? -12.828 -17.047 6.941 1 98.81 320 LEU B N 1
ATOM 7013 C CA . LEU B 1 320 ? -12.109 -15.781 6.879 1 98.81 320 LEU B CA 1
ATOM 7014 C C . LEU B 1 320 ? -12.922 -14.664 7.52 1 98.81 320 LEU B C 1
ATOM 7016 O O . LEU B 1 320 ? -12.359 -13.742 8.117 1 98.81 320 LEU B O 1
ATOM 7020 N N . LYS B 1 321 ? -14.273 -14.703 7.359 1 98.62 321 LYS B N 1
ATOM 7021 C CA . LYS B 1 321 ? -15.125 -13.734 8.039 1 98.62 321 LYS B CA 1
ATOM 7022 C C . LYS B 1 321 ? -14.938 -13.812 9.555 1 98.62 321 LYS B C 1
ATOM 7024 O O . LYS B 1 321 ? -14.852 -12.781 10.227 1 98.62 321 LYS B O 1
ATOM 7029 N N . ALA B 1 322 ? -14.852 -15.016 10.078 1 98.69 322 ALA B N 1
ATOM 7030 C CA . ALA B 1 322 ? -14.641 -15.211 11.508 1 98.69 322 ALA B CA 1
ATOM 7031 C C . ALA B 1 322 ? -13.273 -14.68 11.938 1 98.69 322 ALA B C 1
ATOM 7033 O O . ALA B 1 322 ? -13.148 -14.023 12.977 1 98.69 322 ALA B O 1
ATOM 7034 N N . GLU B 1 323 ? -12.234 -15 11.172 1 98.75 323 GLU B N 1
ATOM 7035 C CA . GLU B 1 323 ? -10.891 -14.516 11.469 1 98.75 323 GLU B CA 1
ATOM 7036 C C . GLU B 1 323 ? -10.836 -12.992 11.406 1 98.75 323 GLU B C 1
ATOM 7038 O O . GLU B 1 323 ? -10.141 -12.359 12.211 1 98.75 323 GLU B O 1
ATOM 7043 N N . ALA B 1 324 ? -11.523 -12.438 10.406 1 98.88 324 ALA B N 1
ATOM 7044 C CA . ALA B 1 324 ? -11.562 -10.984 10.281 1 98.88 324 ALA B CA 1
ATOM 7045 C C . ALA B 1 324 ? -12.258 -10.344 11.484 1 98.88 324 ALA B C 1
ATOM 7047 O O . ALA B 1 324 ? -11.852 -9.281 11.945 1 98.88 324 ALA B O 1
ATOM 7048 N N . HIS B 1 325 ? -13.312 -10.977 11.953 1 98.75 325 HIS B N 1
ATOM 7049 C CA . HIS B 1 325 ? -14 -10.492 13.141 1 98.75 325 HIS B CA 1
ATOM 7050 C C . HIS B 1 325 ? -13.078 -10.484 14.359 1 98.75 325 HIS B C 1
ATOM 7052 O O . HIS B 1 325 ? -13.07 -9.523 15.133 1 98.75 325 HIS B O 1
ATOM 7058 N N . ILE B 1 326 ? -12.312 -11.516 14.555 1 98.75 326 ILE B N 1
ATOM 7059 C CA . ILE B 1 326 ? -11.352 -11.617 15.648 1 98.75 326 ILE B CA 1
ATOM 7060 C C . ILE B 1 326 ? -10.32 -10.5 15.539 1 98.75 326 ILE B C 1
ATOM 7062 O O . ILE B 1 326 ? -10.016 -9.828 16.531 1 98.75 326 ILE B O 1
ATOM 7066 N N . ALA B 1 327 ? -9.773 -10.344 14.352 1 98.75 327 ALA B N 1
ATOM 7067 C CA . ALA B 1 327 ? -8.773 -9.305 14.125 1 98.75 327 ALA B CA 1
ATOM 7068 C C . ALA B 1 327 ? -9.344 -7.922 14.438 1 98.75 327 ALA B C 1
ATOM 7070 O O . ALA B 1 327 ? -8.664 -7.094 15.055 1 98.75 327 ALA B O 1
ATOM 7071 N N . PHE B 1 328 ? -10.594 -7.676 13.953 1 98.75 328 PHE B N 1
ATOM 7072 C CA . PHE B 1 328 ? -11.25 -6.398 14.188 1 98.75 328 PHE B CA 1
ATOM 7073 C C . PHE B 1 328 ? -11.453 -6.156 15.672 1 98.75 328 PHE B C 1
ATOM 7075 O O . PHE B 1 328 ? -11.18 -5.066 16.172 1 98.75 328 PHE B O 1
ATOM 7082 N N . GLU B 1 329 ? -11.883 -7.16 16.359 1 98.62 329 GLU B N 1
ATOM 7083 C CA . GLU B 1 329 ? -12.07 -7.074 17.812 1 98.62 329 GLU B CA 1
ATOM 7084 C C . GLU B 1 329 ? -10.758 -6.777 18.516 1 98.62 329 GLU B C 1
ATOM 7086 O O . GLU B 1 329 ? -10.711 -5.934 19.422 1 98.62 329 GLU B O 1
ATOM 7091 N N . ASN B 1 330 ? -9.734 -7.496 18.141 1 98.5 330 ASN B N 1
ATOM 7092 C CA . ASN B 1 330 ? -8.414 -7.27 18.734 1 98.5 330 ASN B CA 1
ATOM 7093 C C . ASN B 1 330 ? -7.934 -5.84 18.5 1 98.5 330 ASN B C 1
ATOM 7095 O O . ASN B 1 330 ? -7.332 -5.23 19.375 1 98.5 330 ASN B O 1
ATOM 7099 N N . SER B 1 331 ? -8.141 -5.344 17.281 1 98.44 331 SER B N 1
ATOM 7100 C CA . SER B 1 331 ? -7.75 -3.977 16.953 1 98.44 331 SER B CA 1
ATOM 7101 C C . SER B 1 331 ? -8.461 -2.967 17.844 1 98.44 331 SER B C 1
ATOM 7103 O O . SER B 1 331 ? -7.836 -2.037 18.359 1 98.44 331 SER B O 1
ATOM 7105 N N . LEU B 1 332 ? -9.781 -3.143 17.984 1 98.38 332 LEU B N 1
ATOM 7106 C CA . LEU B 1 332 ? -10.57 -2.207 18.781 1 98.38 332 LEU B CA 1
ATOM 7107 C C . LEU B 1 332 ? -10.188 -2.293 20.25 1 98.38 332 LEU B C 1
ATOM 7109 O O . LEU B 1 332 ? -10.18 -1.281 20.953 1 98.38 332 LEU B O 1
ATOM 7113 N N . LYS B 1 333 ? -9.906 -3.498 20.75 1 98.38 333 LYS B N 1
ATOM 7114 C CA . LYS B 1 333 ? -9.453 -3.662 22.125 1 98.38 333 LYS B CA 1
ATOM 7115 C C . LYS B 1 333 ? -8.141 -2.924 22.359 1 98.38 333 LYS B C 1
ATOM 7117 O O . LYS B 1 333 ? -8 -2.199 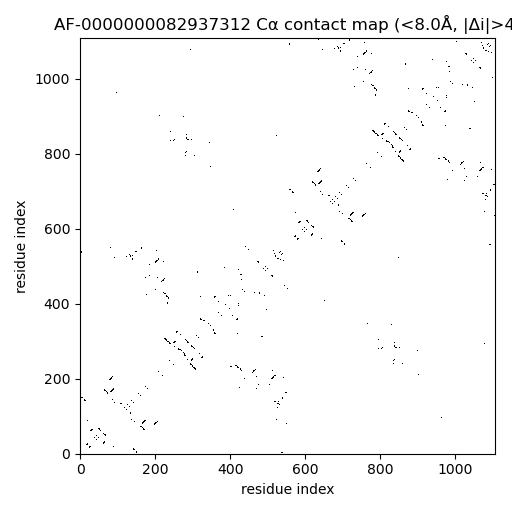23.344 1 98.38 333 LYS B O 1
ATOM 7122 N N . LEU B 1 334 ? -7.16 -3.154 21.516 1 98.38 334 LEU B N 1
ATOM 7123 C CA . LEU B 1 334 ? -5.875 -2.479 21.641 1 98.38 334 LEU B CA 1
ATOM 7124 C C . LEU B 1 334 ? -6.043 -0.967 21.531 1 98.38 334 LEU B C 1
ATOM 7126 O O . LEU B 1 334 ? -5.426 -0.215 22.281 1 98.38 334 LEU B O 1
ATOM 7130 N N . TYR B 1 335 ? -6.816 -0.533 20.531 1 98.25 335 TYR B N 1
ATOM 7131 C CA . TYR B 1 335 ? -7.137 0.88 20.359 1 98.25 335 TYR B CA 1
ATOM 7132 C C . TYR B 1 335 ? -7.707 1.467 21.656 1 98.25 335 TYR B C 1
ATOM 7134 O O . TYR B 1 335 ? -7.273 2.529 22.109 1 98.25 335 TYR B O 1
ATOM 7142 N N . ARG B 1 336 ? -8.68 0.804 22.219 1 97.94 336 ARG B N 1
ATOM 7143 C CA . ARG B 1 336 ? -9.336 1.251 23.438 1 97.94 336 ARG B CA 1
ATOM 7144 C C . ARG B 1 336 ? -8.336 1.347 24.594 1 97.94 336 ARG B C 1
ATOM 7146 O O . ARG B 1 336 ? -8.336 2.326 25.344 1 97.94 336 ARG B O 1
ATOM 7153 N N . ASP B 1 337 ? -7.539 0.359 24.781 1 98.44 337 ASP B N 1
ATOM 7154 C CA . ASP B 1 337 ? -6.539 0.354 25.844 1 98.44 337 ASP B CA 1
ATOM 7155 C C . ASP B 1 337 ? -5.57 1.521 25.688 1 98.44 337 ASP B C 1
ATOM 7157 O O . ASP B 1 337 ? -5.23 2.189 26.672 1 98.44 337 ASP B O 1
ATOM 7161 N N . ARG B 1 338 ? -5.113 1.765 24.5 1 98.44 338 ARG B N 1
ATOM 7162 C CA . ARG B 1 338 ? -4.172 2.85 24.234 1 98.44 338 ARG B CA 1
ATOM 7163 C C . ARG B 1 338 ? -4.844 4.207 24.406 1 98.44 338 ARG B C 1
ATOM 7165 O O . ARG B 1 338 ? -4.23 5.148 24.922 1 98.44 338 ARG B O 1
ATOM 7172 N N . TYR B 1 339 ? -6.086 4.273 23.953 1 97.56 339 TYR B N 1
ATOM 7173 C CA . TYR B 1 339 ? -6.844 5.504 24.141 1 97.56 339 TYR B CA 1
ATOM 7174 C C . TYR B 1 339 ? -7.027 5.812 25.609 1 97.56 339 TYR B C 1
ATOM 7176 O O . TYR B 1 339 ? -6.852 6.957 26.047 1 97.56 339 TYR B O 1
ATOM 7184 N N . LYS B 1 340 ? -7.352 4.824 26.375 1 97.81 340 LYS B N 1
ATOM 7185 C CA . LYS B 1 340 ? -7.492 4.988 27.828 1 97.81 340 LYS B CA 1
ATOM 7186 C C . LYS B 1 340 ? -6.191 5.477 28.453 1 97.81 340 LYS B C 1
ATOM 7188 O O . LYS B 1 340 ? -6.199 6.387 29.281 1 97.81 340 LYS B O 1
ATOM 7193 N N . THR B 1 341 ? -5.117 4.863 28.094 1 98.25 341 THR B N 1
ATOM 7194 C CA . THR B 1 341 ? -3.809 5.258 28.609 1 98.25 341 THR B CA 1
ATOM 7195 C C . THR B 1 341 ? -3.484 6.695 28.219 1 98.25 341 THR B C 1
ATOM 7197 O O . THR B 1 341 ? -2.969 7.469 29.031 1 98.25 341 THR B O 1
ATOM 7200 N N . TYR B 1 342 ? -3.734 7.027 26.969 1 97.06 342 TYR B N 1
ATOM 7201 C CA . TYR B 1 342 ? -3.514 8.391 26.5 1 97.06 342 TYR B CA 1
ATOM 7202 C C . TYR B 1 342 ? -4.32 9.391 27.328 1 97.06 342 TYR B C 1
ATOM 7204 O O . TYR B 1 342 ? -3.803 10.438 27.734 1 97.06 342 TYR B O 1
ATOM 7212 N N . CYS B 1 343 ? -5.598 9.078 27.547 1 96.06 343 CYS B N 1
ATOM 7213 C CA . CYS B 1 343 ? -6.461 9.945 28.344 1 96.06 343 CYS B CA 1
ATOM 7214 C C . CYS B 1 343 ? -5.914 10.117 29.766 1 96.06 343 CYS B C 1
ATOM 7216 O O . CYS B 1 343 ? -5.961 11.211 30.312 1 96.06 343 CYS B O 1
ATOM 7218 N N . GLU B 1 344 ? -5.406 9.109 30.344 1 96.69 344 GLU B N 1
ATOM 7219 C CA . GLU B 1 344 ? -4.828 9.164 31.688 1 96.69 344 GLU B CA 1
ATOM 7220 C C . GLU B 1 344 ? -3.629 10.109 31.734 1 96.69 344 GLU B C 1
ATOM 7222 O O . GLU B 1 344 ? -3.514 10.93 32.656 1 96.69 344 GLU B O 1
ATOM 7227 N N . ILE B 1 345 ? -2.785 10.023 30.734 1 95.69 345 ILE B N 1
ATOM 7228 C CA . ILE B 1 345 ? -1.55 10.797 30.781 1 95.69 345 ILE B CA 1
ATOM 7229 C C . ILE B 1 345 ? -1.817 12.227 30.344 1 95.69 345 ILE B C 1
ATOM 7231 O O . ILE B 1 345 ? -1.14 13.156 30.781 1 95.69 345 ILE B O 1
ATOM 7235 N N . SER B 1 346 ? -2.775 12.414 29.469 1 92.62 346 SER B N 1
ATOM 7236 C CA . SER B 1 346 ? -3.062 13.75 28.953 1 92.62 346 SER B CA 1
ATOM 7237 C C . SER B 1 346 ? -4.027 14.5 29.859 1 92.62 346 SER B C 1
ATOM 7239 O O . SER B 1 346 ? -4.176 15.719 29.766 1 92.62 346 SER B O 1
ATOM 7241 N N . GLY B 1 347 ? -4.734 13.82 30.719 1 90.88 347 GLY B N 1
ATOM 7242 C CA . GLY B 1 347 ? -5.734 14.422 31.594 1 90.88 347 GLY B CA 1
ATOM 7243 C C . GLY B 1 347 ? -7.066 14.648 30.906 1 90.88 347 GLY B C 1
ATOM 7244 O O . GLY B 1 347 ? -7.969 15.266 31.469 1 90.88 347 GLY B O 1
ATOM 7245 N N . GLU B 1 348 ? -7.242 14.211 29.703 1 89.88 348 GLU B N 1
ATOM 7246 C CA . GLU B 1 348 ? -8.5 14.32 28.969 1 89.88 348 GLU B CA 1
ATOM 7247 C C . GLU B 1 348 ? -9.477 13.227 29.375 1 89.88 348 GLU B C 1
ATOM 7249 O O . GLU B 1 348 ? -9.07 12.141 29.781 1 89.88 348 GLU B O 1
ATOM 7254 N N . PRO B 1 349 ? -10.773 13.539 29.266 1 92.94 349 PRO B N 1
ATOM 7255 C CA . PRO B 1 349 ? -11.75 12.508 29.609 1 92.94 349 PRO B CA 1
ATOM 7256 C C . PRO B 1 349 ? -11.789 11.367 28.609 1 92.94 349 PRO B C 1
ATOM 7258 O O . PRO B 1 349 ? -11.656 11.602 27.406 1 92.94 349 PRO B O 1
ATOM 7261 N N . PHE B 1 350 ? -11.977 10.203 29.094 1 94.38 350 PHE B N 1
ATOM 7262 C CA . PHE B 1 350 ? -12.117 9.023 28.25 1 94.38 350 PHE B CA 1
ATOM 7263 C C . PHE B 1 350 ? -13.555 8.867 27.766 1 94.38 350 PHE B C 1
ATOM 7265 O O . PHE B 1 350 ? -14.492 8.992 28.562 1 94.38 350 PHE B O 1
ATOM 7272 N N . LYS B 1 351 ? -13.719 8.68 26.516 1 90.75 351 LYS B N 1
ATOM 7273 C CA . LYS B 1 351 ? -15.016 8.359 25.938 1 90.75 351 LYS B CA 1
ATOM 7274 C C . LYS B 1 351 ? -15.039 6.934 25.391 1 90.75 351 LYS B C 1
ATOM 7276 O O . LYS B 1 351 ? -14.125 6.531 24.656 1 90.75 351 LYS B O 1
ATOM 7281 N N . GLU B 1 352 ? -16.094 6.254 25.656 1 91.5 352 GLU B N 1
ATOM 7282 C CA . GLU B 1 352 ? -16.203 4.879 25.172 1 91.5 352 GLU B CA 1
ATOM 7283 C C . GLU B 1 352 ? -16.344 4.828 23.656 1 91.5 352 GLU B C 1
ATOM 7285 O O . GLU B 1 352 ? -17.031 5.652 23.062 1 91.5 352 GLU B O 1
ATOM 7290 N N . LEU B 1 353 ? -15.656 3.838 23.125 1 90.38 353 LEU B N 1
ATOM 7291 C CA . LEU B 1 353 ? -15.734 3.646 21.672 1 90.38 353 LEU B CA 1
ATOM 7292 C C . LEU B 1 353 ? -17.125 3.164 21.266 1 90.38 353 LEU B C 1
ATOM 7294 O O . LEU B 1 353 ? -17.734 2.342 21.953 1 90.38 353 LEU B O 1
ATOM 7298 N N . THR B 1 354 ? -17.562 3.623 20.125 1 90.12 354 THR B N 1
ATOM 7299 C CA . THR B 1 354 ? -18.875 3.199 19.641 1 90.12 354 THR B CA 1
ATOM 7300 C C . THR B 1 354 ? -18.719 2.213 18.484 1 90.12 354 THR B C 1
ATOM 7302 O O . THR B 1 354 ? -19.688 1.584 18.062 1 90.12 354 THR B O 1
ATOM 7305 N N . TRP B 1 355 ? -17.516 2.137 17.953 1 95.12 355 TRP B N 1
ATOM 7306 C CA . TRP B 1 355 ? -17.281 1.23 16.828 1 95.12 355 TRP B CA 1
ATOM 7307 C C . TRP B 1 355 ? -17.344 -0.224 17.281 1 95.12 355 TRP B C 1
ATOM 7309 O O . TRP B 1 355 ? -16.891 -0.554 18.391 1 95.12 355 TRP B O 1
ATOM 7319 N N . VAL B 1 356 ? -17.938 -1.102 16.469 1 96.69 356 VAL B N 1
ATOM 7320 C CA . VAL B 1 356 ? -17.969 -2.543 16.688 1 96.69 356 VAL B CA 1
ATOM 7321 C C . VAL B 1 356 ? -17.453 -3.268 15.453 1 96.69 356 VAL B C 1
ATOM 7323 O O . VAL B 1 356 ? -17.484 -2.715 14.352 1 96.69 356 VAL B O 1
ATOM 7326 N N . PRO B 1 357 ? -16.938 -4.488 15.703 1 98 357 PRO B N 1
ATOM 7327 C CA . PRO B 1 357 ? -16.5 -5.234 14.516 1 98 357 PRO B CA 1
ATOM 7328 C C . PRO B 1 357 ? -17.625 -5.496 13.531 1 98 357 PRO B C 1
ATOM 7330 O O . PRO B 1 357 ? -18.656 -6.062 13.898 1 98 357 PRO B O 1
ATOM 7333 N N . ARG B 1 358 ? -17.516 -5.043 12.367 1 98.25 358 ARG B N 1
ATOM 7334 C CA . ARG B 1 358 ? -18.453 -5.27 11.266 1 98.25 358 ARG B CA 1
ATOM 7335 C C . ARG B 1 358 ? -17.75 -5.883 10.07 1 98.25 358 ARG B C 1
ATOM 7337 O O . ARG B 1 358 ? -16.859 -5.258 9.477 1 98.25 358 ARG B O 1
ATOM 7344 N N . VAL B 1 359 ? -18.078 -7.098 9.766 1 98.75 359 VAL B N 1
ATOM 7345 C CA . VAL B 1 359 ? -17.5 -7.797 8.625 1 98.75 359 VAL B CA 1
ATOM 7346 C C . VAL B 1 359 ? -18.609 -8.312 7.711 1 98.75 359 VAL B C 1
ATOM 7348 O O . VAL B 1 359 ? -19.5 -9.031 8.156 1 98.75 359 VAL B O 1
ATOM 7351 N N . TYR B 1 360 ? -18.547 -7.914 6.406 1 98.56 360 TYR B N 1
ATOM 7352 C CA . TYR B 1 360 ? -19.484 -8.367 5.395 1 98.56 360 TYR B CA 1
ATOM 7353 C C . TYR B 1 360 ? -18.766 -9.07 4.25 1 98.56 360 TYR B C 1
ATOM 7355 O O . TYR B 1 360 ? -17.625 -8.727 3.92 1 98.56 360 TYR B O 1
ATOM 7363 N N . THR B 1 361 ? -19.438 -10.102 3.688 1 98.62 361 THR B N 1
ATOM 7364 C CA . THR B 1 361 ? -19.031 -10.461 2.334 1 98.62 361 THR B CA 1
ATOM 7365 C C . THR B 1 361 ? -19.578 -9.461 1.32 1 98.62 361 THR B C 1
ATOM 7367 O O . THR B 1 361 ? -20.531 -8.734 1.605 1 98.62 361 THR B O 1
ATOM 7370 N N . TYR B 1 362 ? -18.969 -9.352 0.179 1 98.5 362 TYR B N 1
ATOM 7371 C CA . TYR B 1 362 ? -19.484 -8.477 -0.865 1 98.5 362 TYR B CA 1
ATOM 7372 C C . TYR B 1 362 ? -20.922 -8.82 -1.21 1 98.5 362 TYR B C 1
ATOM 7374 O O . TYR B 1 362 ? -21.75 -7.934 -1.417 1 98.5 362 TYR B O 1
ATOM 7382 N N . GLU B 1 363 ? -21.203 -10.141 -1.272 1 98.25 363 GLU B N 1
ATOM 7383 C CA . GLU B 1 363 ? -22.547 -10.602 -1.561 1 98.25 363 GLU B CA 1
ATOM 7384 C C . GLU B 1 363 ? -23.547 -10.047 -0.549 1 98.25 363 GLU B C 1
ATOM 7386 O O . GLU B 1 363 ? -24.625 -9.555 -0.927 1 98.25 363 GLU B O 1
ATOM 7391 N N . GLU B 1 364 ? -23.219 -10.172 0.734 1 98.19 364 GLU B N 1
ATOM 7392 C CA . GLU B 1 364 ? -24.078 -9.664 1.793 1 98.19 364 GLU B CA 1
ATOM 7393 C C . GLU B 1 364 ? -24.312 -8.156 1.64 1 98.19 364 GLU B C 1
ATOM 7395 O O . GLU B 1 364 ? -25.438 -7.688 1.734 1 98.19 364 GLU B O 1
ATOM 7400 N N . MET B 1 365 ? -23.234 -7.402 1.444 1 98.25 365 MET B N 1
ATOM 7401 C CA . MET B 1 365 ? -23.328 -5.953 1.296 1 98.25 365 MET B CA 1
ATOM 7402 C C . MET B 1 365 ? -24.156 -5.586 0.07 1 98.25 365 MET B C 1
ATOM 7404 O O . MET B 1 365 ? -25.016 -4.707 0.138 1 98.25 365 MET B O 1
ATOM 7408 N N . ASN B 1 366 ? -23.859 -6.262 -1.029 1 97.75 366 ASN B N 1
ATOM 7409 C CA . ASN B 1 366 ? -24.562 -5.988 -2.271 1 97.75 366 ASN B CA 1
ATOM 7410 C C . ASN B 1 366 ? -26.062 -6.246 -2.125 1 97.75 366 ASN B C 1
ATOM 7412 O O . ASN B 1 366 ? -26.891 -5.469 -2.617 1 97.75 366 ASN B O 1
ATOM 7416 N N . LYS B 1 367 ? -26.406 -7.352 -1.493 1 97.69 367 LYS B N 1
ATOM 7417 C CA . LYS B 1 367 ? -27.812 -7.672 -1.253 1 97.69 367 LYS B CA 1
ATOM 7418 C C . LYS B 1 367 ? -28.484 -6.594 -0.408 1 97.69 367 LYS B C 1
ATOM 7420 O O . LYS B 1 367 ? -29.609 -6.18 -0.699 1 97.69 367 LYS B O 1
ATOM 7425 N N . GLN B 1 368 ? -27.828 -6.176 0.633 1 97.56 368 GLN B N 1
ATOM 7426 C CA . GLN B 1 368 ? -28.344 -5.113 1.488 1 97.56 368 GLN B CA 1
ATOM 7427 C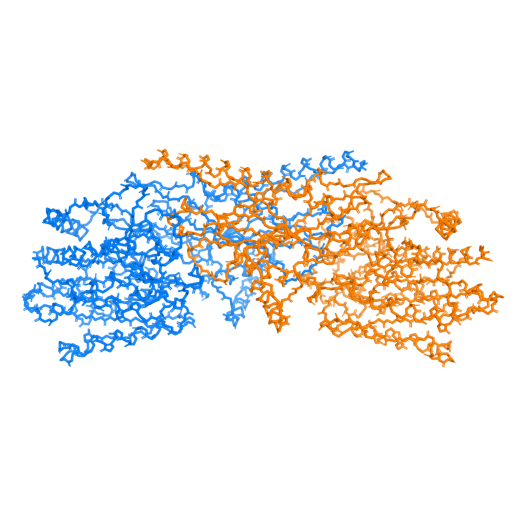 C . GLN B 1 368 ? -28.578 -3.83 0.695 1 97.56 368 GLN B C 1
ATOM 7429 O O . GLN B 1 368 ? -29.578 -3.141 0.89 1 97.56 368 GLN B O 1
ATOM 7434 N N . LEU B 1 369 ? -27.672 -3.48 -0.162 1 97.81 369 LEU B N 1
ATOM 7435 C CA . LEU B 1 369 ? -27.734 -2.254 -0.948 1 97.81 369 LEU B CA 1
ATOM 7436 C C . LEU B 1 369 ? -28.859 -2.326 -1.974 1 97.81 369 LEU B C 1
ATOM 7438 O O . LEU B 1 369 ? -29.547 -1.333 -2.213 1 97.81 369 LEU B O 1
ATOM 7442 N N . ILE B 1 370 ? -29.031 -3.512 -2.605 1 97.69 370 ILE B N 1
ATOM 7443 C CA . ILE B 1 370 ? -30.125 -3.701 -3.553 1 97.69 370 ILE B CA 1
ATOM 7444 C C . ILE B 1 370 ? -31.453 -3.562 -2.83 1 97.69 370 ILE B C 1
ATOM 7446 O O . ILE B 1 370 ? -32.406 -2.947 -3.352 1 97.69 370 ILE B O 1
ATOM 7450 N N . GLU B 1 371 ? -31.531 -4.113 -1.642 1 97.44 371 GLU B N 1
ATOM 7451 C CA . GLU B 1 371 ? -32.75 -4.023 -0.855 1 97.44 371 GLU B CA 1
ATOM 7452 C C . GLU B 1 371 ? -33.062 -2.58 -0.457 1 97.44 371 GLU B C 1
ATOM 7454 O O . GLU B 1 371 ? -34.219 -2.15 -0.48 1 97.44 371 GLU B O 1
ATOM 7459 N N . ALA B 1 372 ? -32.062 -1.856 -0.14 1 96 372 ALA B N 1
ATOM 7460 C CA . ALA B 1 372 ? -32.219 -0.504 0.39 1 96 372 ALA B CA 1
ATOM 7461 C C . ALA B 1 372 ? -32.469 0.498 -0.731 1 96 372 ALA B C 1
ATOM 7463 O O . ALA B 1 372 ? -33.25 1.448 -0.561 1 96 372 ALA B O 1
ATOM 7464 N N . HIS B 1 373 ? -31.812 0.337 -1.928 1 96.06 373 HIS B N 1
ATOM 7465 C CA . HIS B 1 373 ? -31.812 1.408 -2.918 1 96.06 373 HIS B CA 1
ATOM 7466 C C . HIS B 1 373 ? -32.438 0.944 -4.234 1 96.06 373 HIS B C 1
ATOM 7468 O O . HIS B 1 373 ? -32.688 1.758 -5.121 1 96.06 373 HIS B O 1
ATOM 7474 N N . GLY B 1 374 ? -32.594 -0.308 -4.402 1 95.94 374 GLY B N 1
ATOM 7475 C CA . GLY B 1 374 ? -33.312 -0.881 -5.527 1 95.94 374 GLY B CA 1
ATOM 7476 C C . GLY B 1 374 ? -32.625 -0.661 -6.859 1 95.94 374 GLY B C 1
ATOM 7477 O O . GLY B 1 374 ? -31.422 -0.885 -6.977 1 95.94 374 GLY B O 1
ATOM 7478 N N . LEU B 1 375 ? -33.375 -0.29 -7.883 1 96.56 375 LEU B N 1
ATOM 7479 C CA . LEU B 1 375 ? -32.938 -0.213 -9.266 1 96.56 375 LEU B CA 1
ATOM 7480 C C . LEU B 1 375 ? -31.922 0.921 -9.453 1 96.56 375 LEU B C 1
ATOM 7482 O O . LEU B 1 375 ? -31.031 0.828 -10.289 1 96.56 375 LEU B O 1
ATOM 7486 N N . SER B 1 376 ? -32.094 1.869 -8.664 1 96.62 376 SER B N 1
ATOM 7487 C CA . SER B 1 376 ? -31.172 3.002 -8.781 1 96.62 376 SER B CA 1
ATOM 7488 C C . SER B 1 376 ? -29.734 2.582 -8.508 1 96.62 376 SER B C 1
ATOM 7490 O O . SER B 1 376 ? -28.812 2.988 -9.227 1 96.62 376 SER B O 1
ATOM 7492 N N . TYR B 1 377 ? -29.547 1.758 -7.488 1 97 377 TYR B N 1
ATOM 7493 C CA . TYR B 1 377 ? -28.234 1.24 -7.148 1 97 377 TYR B CA 1
ATOM 7494 C C . TYR B 1 377 ? -27.719 0.295 -8.234 1 97 377 TYR B C 1
ATOM 7496 O O . TYR B 1 377 ? -26.578 0.401 -8.664 1 97 377 TYR B O 1
ATOM 7504 N N . VAL B 1 378 ? -28.562 -0.569 -8.703 1 97.44 378 VAL B N 1
ATOM 7505 C CA . VAL B 1 378 ? -28.172 -1.58 -9.68 1 97.44 378 VAL B CA 1
ATOM 7506 C C . VAL B 1 378 ? -27.734 -0.904 -10.977 1 97.44 378 VAL B C 1
ATOM 7508 O O . VAL B 1 378 ? -26.703 -1.268 -11.547 1 97.44 378 VAL B O 1
ATOM 7511 N N . GLU B 1 379 ? -28.469 0.069 -11.43 1 97.19 379 GLU B N 1
ATOM 7512 C CA . GLU B 1 379 ? -28.141 0.789 -12.656 1 97.19 379 GLU B CA 1
ATOM 7513 C C . GLU B 1 379 ? -26.844 1.578 -12.508 1 97.19 379 GLU B C 1
ATOM 7515 O O . GLU B 1 379 ? -26.016 1.594 -13.414 1 97.19 379 GLU B O 1
ATOM 7520 N N . HIS B 1 380 ? -26.766 2.172 -11.359 1 96.94 380 HIS B N 1
ATOM 7521 C CA . HIS B 1 380 ? -25.547 2.939 -11.109 1 96.94 380 HIS B CA 1
ATOM 7522 C C . HIS B 1 380 ? -24.312 2.049 -11.164 1 96.94 380 HIS B C 1
ATOM 7524 O O . HIS B 1 380 ? -23.312 2.396 -11.812 1 96.94 380 HIS B O 1
ATOM 7530 N N . MET B 1 381 ? -24.375 0.949 -10.453 1 97.31 381 MET B N 1
ATOM 7531 C CA . MET B 1 381 ? -23.219 0.054 -10.383 1 97.31 381 MET B CA 1
ATOM 7532 C C . MET B 1 381 ? -22.891 -0.519 -11.758 1 97.31 381 MET B C 1
ATOM 7534 O O . MET B 1 381 ? -21.719 -0.721 -12.078 1 97.31 381 MET B O 1
ATOM 7538 N N . THR B 1 382 ? -23.922 -0.82 -12.531 1 96.88 382 THR B N 1
ATOM 7539 C CA . THR B 1 382 ? -23.703 -1.312 -13.883 1 96.88 382 THR B CA 1
ATOM 7540 C C . THR B 1 382 ? -22.969 -0.274 -14.727 1 96.88 382 THR B C 1
ATOM 7542 O O . THR B 1 382 ? -21.969 -0.595 -15.383 1 96.88 382 THR B O 1
ATOM 7545 N N . ASN B 1 383 ? -23.438 0.945 -14.672 1 96.94 383 ASN B N 1
ATOM 7546 C CA . ASN B 1 383 ? -22.797 2.031 -15.414 1 96.94 383 ASN B CA 1
ATOM 7547 C C . ASN B 1 383 ? -21.375 2.293 -14.93 1 96.94 383 ASN B C 1
ATOM 7549 O O . ASN B 1 383 ? -20.484 2.566 -15.734 1 96.94 383 ASN B O 1
ATOM 7553 N N . PHE B 1 384 ? -21.266 2.234 -13.641 1 96.81 384 PHE B N 1
ATOM 7554 C CA . PHE B 1 384 ? -19.938 2.469 -13.078 1 96.81 384 PHE B CA 1
ATOM 7555 C C . PHE B 1 384 ? -18.938 1.436 -13.578 1 96.81 384 PHE B C 1
ATOM 7557 O O . PHE B 1 384 ? -17.828 1.782 -13.961 1 96.81 384 PHE B O 1
ATOM 7564 N N . LYS B 1 385 ? -19.297 0.17 -13.523 1 96.81 385 LYS B N 1
ATOM 7565 C CA . LYS B 1 385 ? -18.406 -0.898 -13.977 1 96.81 385 LYS B CA 1
ATOM 7566 C C . LYS B 1 385 ? -18.062 -0.723 -15.453 1 96.81 385 LYS B C 1
ATOM 7568 O O . LYS B 1 385 ? -16.922 -0.964 -15.859 1 96.81 385 LYS B O 1
ATOM 7573 N N . GLU B 1 386 ? -18.984 -0.293 -16.25 1 95.81 386 GLU B N 1
ATOM 7574 C CA . GLU B 1 386 ? -18.734 -0.056 -17.672 1 95.81 386 GLU B CA 1
ATOM 7575 C C . GLU B 1 386 ? -17.719 1.055 -17.875 1 95.81 386 GLU B C 1
ATOM 7577 O O . GLU B 1 386 ? -16.828 0.938 -18.719 1 95.81 386 GLU B O 1
ATOM 7582 N N . GLN B 1 387 ? -17.891 2.066 -17.109 1 96.19 387 GLN B N 1
ATOM 7583 C CA . GLN B 1 387 ? -16.938 3.172 -17.172 1 96.19 387 GLN B CA 1
ATOM 7584 C C . GLN B 1 387 ? -15.555 2.746 -16.672 1 96.19 387 GLN B C 1
ATOM 7586 O O . GLN B 1 387 ? -14.539 3.148 -17.234 1 96.19 387 GLN B O 1
ATOM 7591 N N . LEU B 1 388 ? -15.586 2.018 -15.578 1 95.44 388 LEU B N 1
ATOM 7592 C CA . LEU B 1 388 ? -14.344 1.562 -14.969 1 95.44 388 LEU B CA 1
ATOM 7593 C C . LEU B 1 388 ? -13.555 0.679 -15.93 1 95.44 388 LEU B C 1
ATOM 7595 O O . LEU B 1 388 ? -12.328 0.658 -15.891 1 95.44 388 LEU B O 1
ATOM 7599 N N . LEU B 1 389 ? -14.234 -0.044 -16.797 1 93.31 389 LEU B N 1
ATOM 7600 C CA . LEU B 1 389 ? -13.617 -0.931 -17.766 1 93.31 389 LEU B CA 1
ATOM 7601 C C . LEU B 1 389 ? -12.758 -0.141 -18.75 1 93.31 389 LEU B C 1
ATOM 7603 O O . LEU B 1 389 ? -11.859 -0.697 -19.391 1 93.31 389 LEU B O 1
ATOM 7607 N N . LEU B 1 390 ? -13.023 1.146 -18.875 1 92.88 390 LEU B N 1
ATOM 7608 C CA . LEU B 1 390 ? -12.297 1.992 -19.812 1 92.88 390 LEU B CA 1
ATOM 7609 C C . LEU B 1 390 ? -10.898 2.299 -19.281 1 92.88 390 LEU B C 1
ATOM 7611 O O . LEU B 1 390 ? -10.008 2.672 -20.062 1 92.88 390 LEU B O 1
ATOM 7615 N N . ASP B 1 391 ? -10.727 2.195 -18 1 92.44 391 ASP B N 1
ATOM 7616 C CA . ASP B 1 391 ? -9.406 2.383 -17.406 1 92.44 391 ASP B CA 1
ATOM 7617 C C . ASP B 1 391 ? -8.562 1.12 -17.547 1 92.44 391 ASP B C 1
ATOM 7619 O O . ASP B 1 391 ? -8.594 0.243 -16.672 1 92.44 391 ASP B O 1
ATOM 7623 N N . GLN B 1 392 ? -7.68 1.078 -18.406 1 86.31 392 GLN B N 1
ATOM 7624 C CA . GLN B 1 392 ? -6.902 -0.111 -18.734 1 86.31 392 GLN B CA 1
ATOM 7625 C C . GLN B 1 392 ? -5.77 -0.329 -17.734 1 86.31 392 GLN B C 1
ATOM 7627 O O . GLN B 1 392 ? -5.156 -1.397 -17.703 1 86.31 392 GLN B O 1
ATOM 7632 N N . SER B 1 393 ? -5.562 0.604 -16.875 1 86.44 393 SER B N 1
ATOM 7633 C CA . SER B 1 393 ? -4.48 0.474 -15.914 1 86.44 393 SER B CA 1
ATOM 7634 C C . SER B 1 393 ? -4.895 -0.399 -14.734 1 86.44 393 SER B C 1
ATOM 7636 O O . SER B 1 393 ? -4.043 -0.874 -13.977 1 86.44 393 SER B O 1
ATOM 7638 N N . LEU B 1 394 ? -6.129 -0.632 -14.633 1 91.06 394 LEU B N 1
ATOM 7639 C CA . LEU B 1 394 ? -6.625 -1.412 -13.5 1 91.06 394 LEU B CA 1
ATOM 7640 C C . LEU B 1 394 ? -6.574 -2.904 -13.805 1 91.06 394 LEU B C 1
ATOM 7642 O O . LEU B 1 394 ? -7.199 -3.367 -14.766 1 91.06 394 LEU B O 1
ATOM 7646 N N . ASP B 1 395 ? -5.812 -3.633 -13.023 1 90.56 395 ASP B N 1
ATOM 7647 C CA . ASP B 1 395 ? -5.914 -5.086 -13.141 1 90.56 395 ASP B CA 1
ATOM 7648 C C . ASP B 1 395 ? -7.188 -5.598 -12.477 1 90.56 395 ASP B C 1
ATOM 7650 O O . ASP B 1 395 ? -7.984 -4.812 -11.961 1 90.56 395 ASP B O 1
ATOM 7654 N N . THR B 1 396 ? -7.43 -6.887 -12.5 1 92.06 396 THR B N 1
ATOM 7655 C CA . THR B 1 396 ? -8.672 -7.477 -12.016 1 92.06 396 THR B CA 1
ATOM 7656 C C . THR B 1 396 ? -8.852 -7.199 -10.523 1 92.06 396 THR B C 1
ATOM 7658 O O . THR B 1 396 ? -9.977 -6.977 -10.062 1 92.06 396 THR B O 1
ATOM 7661 N N . ARG B 1 397 ? -7.789 -7.254 -9.797 1 96.06 397 ARG B N 1
ATOM 7662 C CA . ARG B 1 397 ? -7.852 -7.059 -8.352 1 96.06 397 ARG B CA 1
ATOM 7663 C C . ARG B 1 397 ? -8.242 -5.625 -8.008 1 96.06 397 ARG B C 1
ATOM 7665 O O . ARG B 1 397 ? -9.141 -5.398 -7.191 1 96.06 397 ARG B O 1
ATOM 7672 N N . MET B 1 398 ? -7.574 -4.652 -8.617 1 96.25 398 MET B N 1
ATOM 7673 C CA . MET B 1 398 ? -7.875 -3.252 -8.336 1 96.25 398 MET B CA 1
ATOM 7674 C C . MET B 1 398 ? -9.25 -2.873 -8.867 1 96.25 398 MET B C 1
ATOM 7676 O O . MET B 1 398 ? -9.953 -2.053 -8.266 1 96.25 398 MET B O 1
ATOM 7680 N N . PHE B 1 399 ? -9.617 -3.443 -10.055 1 96.19 399 PHE B N 1
ATOM 7681 C CA . PHE B 1 399 ? -10.977 -3.248 -10.555 1 96.19 399 PHE B CA 1
ATOM 7682 C C . PHE B 1 399 ? -12 -3.652 -9.5 1 96.19 399 PHE B C 1
ATOM 7684 O O . PHE B 1 399 ? -12.938 -2.902 -9.219 1 96.19 399 PHE B O 1
ATOM 7691 N N . ALA B 1 400 ? -11.805 -4.824 -8.922 1 97.5 400 ALA B N 1
ATOM 7692 C CA . ALA B 1 400 ? -12.719 -5.316 -7.887 1 97.5 400 ALA B CA 1
ATOM 7693 C C . ALA B 1 400 ? -12.75 -4.371 -6.688 1 97.5 400 ALA B C 1
ATOM 7695 O O . ALA B 1 400 ? -13.82 -4.07 -6.156 1 97.5 400 ALA B O 1
ATOM 7696 N N . ALA B 1 401 ? -11.633 -3.926 -6.258 1 98 401 ALA B N 1
ATOM 7697 C CA . ALA B 1 401 ? -11.539 -3.012 -5.125 1 98 401 ALA B CA 1
ATOM 7698 C C . ALA B 1 401 ? -12.336 -1.735 -5.383 1 98 401 ALA B C 1
ATOM 7700 O O . ALA B 1 401 ? -13.031 -1.238 -4.496 1 98 401 ALA B O 1
ATOM 7701 N N . ARG B 1 402 ? -12.18 -1.2 -6.602 1 97.62 402 ARG B N 1
ATOM 7702 C CA . ARG B 1 402 ? -12.875 0.035 -6.945 1 97.62 402 ARG B CA 1
ATOM 7703 C C . ARG B 1 402 ? -14.391 -0.174 -6.953 1 97.62 402 ARG B C 1
ATOM 7705 O O . ARG B 1 402 ? -15.148 0.724 -6.578 1 97.62 402 ARG B O 1
ATOM 7712 N N . VAL B 1 403 ? -14.812 -1.317 -7.441 1 98.12 403 VAL B N 1
ATOM 7713 C CA . VAL B 1 403 ? -16.234 -1.631 -7.457 1 98.12 403 VAL B CA 1
ATOM 7714 C C . VAL B 1 403 ? -16.766 -1.674 -6.027 1 98.12 403 VAL B C 1
ATOM 7716 O O . VAL B 1 403 ? -17.828 -1.114 -5.738 1 98.12 403 VAL B O 1
ATOM 7719 N N . VAL B 1 404 ? -16.062 -2.338 -5.133 1 98.5 404 VAL B N 1
ATOM 7720 C CA . VAL B 1 404 ? -16.469 -2.432 -3.738 1 98.5 404 VAL B CA 1
ATOM 7721 C C . VAL B 1 404 ? -16.484 -1.04 -3.109 1 98.5 404 VAL B C 1
ATOM 7723 O O . VAL B 1 404 ? -17.406 -0.703 -2.354 1 98.5 404 VAL B O 1
ATOM 7726 N N . GLU B 1 405 ? -15.461 -0.273 -3.393 1 96.62 405 GLU B N 1
ATOM 7727 C CA . GLU B 1 405 ? -15.375 1.097 -2.896 1 96.62 405 GLU B CA 1
ATOM 7728 C C . GLU B 1 405 ? -16.609 1.908 -3.307 1 96.62 405 GLU B C 1
ATOM 7730 O O . GLU B 1 405 ? -17.156 2.654 -2.498 1 96.62 405 GLU B O 1
ATOM 7735 N N . GLU B 1 406 ? -16.984 1.826 -4.578 1 96.31 406 GLU B N 1
ATOM 7736 C CA . GLU B 1 406 ? -18.156 2.545 -5.078 1 96.31 406 GLU B CA 1
ATOM 7737 C C . GLU B 1 406 ? -19.422 2.082 -4.379 1 96.31 406 GLU B C 1
ATOM 7739 O O . GLU B 1 406 ? -20.266 2.9 -4.008 1 96.31 406 GLU B O 1
ATOM 7744 N N . ALA B 1 407 ? -19.547 0.751 -4.242 1 97.5 407 ALA B N 1
ATOM 7745 C CA . ALA B 1 407 ? -20.703 0.206 -3.541 1 97.5 407 ALA B CA 1
ATOM 7746 C C . ALA B 1 407 ? -20.766 0.732 -2.109 1 97.5 407 ALA B C 1
ATOM 7748 O O . ALA B 1 407 ? -21.859 1.059 -1.616 1 97.5 407 ALA B O 1
ATOM 7749 N N . TRP B 1 408 ? -19.672 0.803 -1.457 1 95.75 408 TRP B N 1
ATOM 7750 C CA . TRP B 1 408 ? -19.594 1.259 -0.074 1 95.75 408 TRP B CA 1
ATOM 7751 C C . TRP B 1 408 ? -20.156 2.666 0.069 1 95.75 408 TRP B C 1
ATOM 7753 O O . TRP B 1 408 ? -20.766 2.998 1.091 1 95.75 408 TRP B O 1
ATOM 7763 N N . LYS B 1 409 ? -19.984 3.471 -0.913 1 91.44 409 LYS B N 1
ATOM 7764 C CA . LYS B 1 409 ? -20.484 4.84 -0.873 1 91.44 409 LYS B CA 1
ATOM 7765 C C . LYS B 1 409 ? -22 4.867 -0.683 1 91.44 409 LYS B C 1
ATOM 7767 O O . LYS B 1 409 ? -22.562 5.855 -0.187 1 91.44 409 LYS B O 1
ATOM 7772 N N . TRP B 1 410 ? -22.672 3.781 -1.084 1 93.94 410 TRP B N 1
ATOM 7773 C CA . TRP B 1 410 ? -24.141 3.709 -1.014 1 93.94 410 TRP B CA 1
ATOM 7774 C C . TRP B 1 410 ? -24.594 3.203 0.352 1 93.94 410 TRP B C 1
ATOM 7776 O O . TRP B 1 410 ? -25.781 3.264 0.679 1 93.94 410 TRP B O 1
ATOM 7786 N N . MET B 1 411 ? -23.625 2.658 1.15 1 92.62 411 MET B N 1
ATOM 7787 C CA . MET B 1 411 ? -23.984 2.199 2.492 1 92.62 411 MET B CA 1
ATOM 7788 C C . MET B 1 411 ? -24.438 3.363 3.359 1 92.62 411 MET B C 1
ATOM 7790 O O . MET B 1 411 ? -23.844 4.438 3.348 1 92.62 411 MET B O 1
ATOM 7794 N N . GLU B 1 412 ? -25.453 3.199 4.098 1 86.69 412 GLU B N 1
ATOM 7795 C CA . GLU B 1 412 ? -25.953 4.238 4.992 1 86.69 412 GLU B CA 1
ATOM 7796 C C . GLU B 1 412 ? -25.078 4.371 6.234 1 86.69 412 GLU B C 1
ATOM 7798 O O . GLU B 1 412 ? -24.734 5.48 6.641 1 86.69 412 GLU B O 1
ATOM 7803 N N . ASP B 1 413 ? -24.844 3.246 6.816 1 89.69 413 ASP B N 1
ATOM 7804 C CA . ASP B 1 413 ? -23.938 3.205 7.965 1 89.69 413 ASP B CA 1
ATOM 7805 C C . ASP B 1 413 ? -22.484 3.209 7.516 1 89.69 413 ASP B C 1
ATOM 7807 O O . ASP B 1 413 ? -21.969 2.195 7.031 1 89.69 413 ASP B O 1
ATOM 7811 N N . LYS B 1 414 ? -21.797 4.363 7.707 1 86.75 414 LYS B N 1
ATOM 7812 C CA . LYS B 1 414 ? -20.438 4.527 7.211 1 86.75 414 LYS B CA 1
ATOM 7813 C C . LYS B 1 414 ? -19.406 4.223 8.305 1 86.75 414 LYS B C 1
ATOM 7815 O O . LYS B 1 414 ? -18.219 4.512 8.148 1 86.75 414 LYS B O 1
ATOM 7820 N N . ARG B 1 415 ? -19.875 3.629 9.438 1 92.62 415 ARG B N 1
ATOM 7821 C CA . ARG B 1 415 ? -18.922 3.223 10.469 1 92.62 415 ARG B CA 1
ATOM 7822 C C . ARG B 1 415 ? -17.969 2.17 9.938 1 92.62 415 ARG B C 1
ATOM 7824 O O . ARG B 1 415 ? -18.297 1.423 9.008 1 92.62 415 ARG B O 1
ATOM 7831 N N . PRO B 1 416 ? -16.75 2.068 10.469 1 97.12 416 PRO B N 1
ATOM 7832 C CA . PRO B 1 416 ? -15.703 1.181 9.961 1 97.12 416 PRO B CA 1
ATOM 7833 C C . PRO B 1 416 ? -16.188 -0.25 9.75 1 97.12 416 PRO B C 1
ATOM 7835 O O . PRO B 1 416 ? -16.969 -0.768 10.555 1 97.12 416 PRO B O 1
ATOM 7838 N N . ALA B 1 417 ? -15.742 -0.886 8.672 1 98.62 417 ALA B N 1
ATOM 7839 C CA . ALA B 1 417 ? -16.141 -2.242 8.305 1 98.62 417 ALA B CA 1
ATOM 7840 C C . ALA B 1 417 ? -15.094 -2.896 7.406 1 98.62 417 ALA B C 1
ATOM 7842 O O . ALA B 1 417 ? -14.242 -2.213 6.836 1 98.62 417 ALA B O 1
ATOM 7843 N N . MET B 1 418 ? -15.109 -4.211 7.41 1 98.81 418 MET B N 1
ATOM 7844 C CA . MET B 1 418 ? -14.336 -5 6.453 1 98.81 418 MET B CA 1
ATOM 7845 C C . MET B 1 418 ? -15.258 -5.715 5.469 1 98.81 418 MET B C 1
ATOM 7847 O O . MET B 1 418 ? -16.234 -6.352 5.871 1 98.81 418 MET B O 1
ATOM 7851 N N . ILE B 1 419 ? -15.016 -5.535 4.195 1 98.94 419 ILE B N 1
ATOM 7852 C CA . ILE B 1 419 ? -15.781 -6.23 3.162 1 98.94 419 ILE B CA 1
ATOM 7853 C C . ILE B 1 419 ? -14.906 -7.305 2.514 1 98.94 419 ILE B C 1
ATOM 7855 O O . ILE B 1 419 ? -13.867 -6.996 1.928 1 98.94 419 ILE B O 1
ATOM 7859 N N . LEU B 1 420 ? -15.328 -8.523 2.666 1 98.88 420 LEU B N 1
ATOM 7860 C CA . LEU B 1 420 ? -14.617 -9.695 2.18 1 98.88 420 LEU B CA 1
ATOM 7861 C C . LEU B 1 420 ? -15.141 -10.133 0.818 1 98.88 420 LEU B C 1
ATOM 7863 O O . LEU B 1 420 ? -16.359 -10.242 0.624 1 98.88 420 LEU B O 1
ATOM 7867 N N . PHE B 1 421 ? -14.219 -10.344 -0.19 1 98.75 421 PHE B N 1
ATOM 7868 C CA . PHE B 1 421 ? -14.609 -10.789 -1.522 1 98.75 421 PHE B CA 1
ATOM 7869 C C . PHE B 1 421 ? -13.453 -11.492 -2.221 1 98.75 421 PHE B C 1
ATOM 7871 O O . PHE B 1 421 ? -12.352 -11.594 -1.665 1 98.75 421 PHE B O 1
ATOM 7878 N N . TYR B 1 422 ? -13.734 -12.109 -3.346 1 97.94 422 TYR B N 1
ATOM 7879 C CA . TYR B 1 422 ? -12.703 -12.664 -4.207 1 97.94 422 TYR B CA 1
ATOM 7880 C C . TYR B 1 422 ? -12.367 -11.719 -5.352 1 97.94 422 TYR B C 1
ATOM 7882 O O . TYR B 1 422 ? -13.273 -11.203 -6.023 1 97.94 422 TYR B O 1
ATOM 7890 N N . SER B 1 423 ? -11.102 -11.438 -5.504 1 95.75 423 SER B N 1
ATOM 7891 C CA . SER B 1 423 ? -10.75 -10.406 -6.477 1 95.75 423 SER B CA 1
ATOM 7892 C C . SER B 1 423 ? -10.039 -11.008 -7.684 1 95.75 423 SER B C 1
ATOM 7894 O O . SER B 1 423 ? -9.523 -10.273 -8.531 1 95.75 423 SER B O 1
ATOM 7896 N N . SER B 1 424 ? -9.922 -12.25 -7.734 1 91.25 424 SER B N 1
ATOM 7897 C CA . SER B 1 424 ? -9.258 -12.898 -8.859 1 91.25 424 SER B CA 1
ATOM 7898 C C . SER B 1 424 ? -9.898 -14.242 -9.18 1 91.25 424 SER B C 1
ATOM 7900 O O . SER B 1 424 ? -10.938 -14.594 -8.617 1 91.25 424 SER B O 1
ATOM 7902 N N . LEU B 1 425 ? -9.227 -14.875 -10.117 1 88.44 425 LEU B N 1
ATOM 7903 C CA . LEU B 1 425 ? -9.672 -16.156 -10.625 1 88.44 425 LEU B CA 1
ATOM 7904 C C . LEU B 1 425 ? -9.602 -17.234 -9.547 1 88.44 425 LEU B C 1
ATOM 7906 O O . LEU B 1 425 ? -8.633 -17.297 -8.781 1 88.44 425 LEU B O 1
ATOM 7910 N N . TYR B 1 426 ? -10.766 -17.984 -9.375 1 92.94 426 TYR B N 1
ATOM 7911 C CA . TYR B 1 426 ? -10.742 -19.203 -8.578 1 92.94 426 TYR B CA 1
ATOM 7912 C C . TYR B 1 426 ? -10.203 -20.375 -9.391 1 92.94 426 TYR B C 1
ATOM 7914 O O . TYR B 1 426 ? -10.758 -20.719 -10.438 1 92.94 426 TYR B O 1
ATOM 7922 N N . SER B 1 427 ? -9.07 -20.906 -8.984 1 93.81 427 SER B N 1
ATOM 7923 C CA . SER B 1 427 ? -8.547 -22.141 -9.539 1 93.81 427 SER B CA 1
ATOM 7924 C C . SER B 1 427 ? -9.039 -23.359 -8.75 1 93.81 427 SER B C 1
ATOM 7926 O O . SER B 1 427 ? -8.523 -23.656 -7.672 1 93.81 427 SER B O 1
ATOM 7928 N N . PRO B 1 428 ? -9.93 -24.062 -9.336 1 93.06 428 PRO B N 1
ATOM 7929 C CA . PRO B 1 428 ? -10.508 -25.203 -8.609 1 93.06 428 PRO B CA 1
ATOM 7930 C C . PRO B 1 428 ? -9.477 -26.281 -8.266 1 93.06 428 PRO B C 1
ATOM 7932 O O . PRO B 1 428 ? -8.539 -26.5 -9.031 1 93.06 428 PRO B O 1
ATOM 7935 N N . ARG B 1 429 ? -9.734 -26.906 -7.148 1 92.88 429 ARG B N 1
ATOM 7936 C CA . ARG B 1 429 ? -8.922 -28.078 -6.832 1 92.88 429 ARG B CA 1
ATOM 7937 C C . ARG B 1 429 ? -9.32 -29.266 -7.707 1 92.88 429 ARG B C 1
ATOM 7939 O O . ARG B 1 429 ? -10.477 -29.391 -8.125 1 92.88 429 ARG B O 1
ATOM 7946 N N . ILE B 1 430 ? -8.359 -30.078 -8.008 1 93.19 430 ILE B N 1
ATOM 7947 C CA . ILE B 1 430 ? -8.617 -31.328 -8.703 1 93.19 430 ILE B CA 1
ATOM 7948 C C . ILE B 1 430 ? -8.125 -32.5 -7.852 1 93.19 430 ILE B C 1
ATOM 7950 O O . ILE B 1 430 ? -6.988 -32.5 -7.379 1 93.19 430 ILE B O 1
ATOM 7954 N N . GLU B 1 431 ? -9.008 -33.375 -7.656 1 90.19 431 GLU B N 1
ATOM 7955 C CA . GLU B 1 431 ? -8.688 -34.625 -6.957 1 90.19 431 GLU B CA 1
ATOM 7956 C C . GLU B 1 431 ? -8.906 -35.844 -7.852 1 90.19 431 GLU B C 1
ATOM 7958 O O . GLU B 1 431 ? -9.992 -36 -8.406 1 90.19 431 GLU B O 1
ATOM 7963 N N . LEU B 1 432 ? -7.844 -36.562 -8.07 1 92.06 432 LEU B N 1
ATOM 7964 C CA . LEU B 1 432 ? -7.969 -37.844 -8.781 1 92.06 432 LEU B CA 1
ATOM 7965 C C . LEU B 1 432 ? -8.234 -38.969 -7.805 1 92.06 432 LEU B C 1
ATOM 7967 O O . LEU B 1 432 ? -7.301 -39.625 -7.312 1 92.06 432 LEU B O 1
ATOM 7971 N N . SER B 1 433 ? -9.492 -39.344 -7.621 1 86.94 433 SER B N 1
ATOM 7972 C CA . SER B 1 433 ? -9.898 -40.25 -6.574 1 86.94 433 SER B CA 1
ATOM 7973 C C . SER B 1 433 ? -10.086 -41.688 -7.125 1 86.94 433 SER B C 1
ATOM 7975 O O . SER B 1 433 ? -10.219 -42.625 -6.363 1 86.94 433 SER B O 1
ATOM 7977 N N . GLY B 1 434 ? -10.086 -41.781 -8.414 1 90.19 434 GLY B N 1
ATOM 7978 C CA . GLY B 1 434 ? -10.383 -43.094 -9.008 1 90.19 434 GLY B CA 1
ATOM 7979 C C . GLY B 1 434 ? -11.859 -43.406 -9.008 1 90.19 434 GLY B C 1
ATOM 7980 O O . GLY B 1 434 ? -12.234 -44.594 -9.062 1 90.19 434 GLY B O 1
ATOM 7981 N N . LYS B 1 435 ? -12.641 -42.438 -9.008 1 88.44 435 LYS B N 1
ATOM 7982 C CA . LYS B 1 435 ? -14.086 -42.625 -8.875 1 88.44 435 LYS B CA 1
ATOM 7983 C C . LYS B 1 435 ? -14.703 -43.125 -10.172 1 88.44 435 LYS B C 1
ATOM 7985 O O . LYS B 1 435 ? -15.812 -43.656 -10.172 1 88.44 435 LYS B O 1
ATOM 7990 N N . ASN B 1 436 ? -14.062 -42.938 -11.258 1 90.75 436 ASN B N 1
ATOM 7991 C CA . ASN B 1 436 ? -14.523 -43.438 -12.539 1 90.75 436 ASN B CA 1
ATOM 7992 C C . ASN B 1 436 ? -13.406 -44.125 -13.305 1 90.75 436 ASN B C 1
ATOM 7994 O O . ASN B 1 436 ? -12.25 -44.125 -12.883 1 90.75 436 ASN B O 1
ATOM 7998 N N . ASP B 1 437 ? -13.773 -44.75 -14.383 1 93.44 437 ASP B N 1
ATOM 7999 C CA . ASP B 1 437 ? -12.836 -45.562 -15.125 1 93.44 437 ASP B CA 1
ATOM 8000 C C . ASP B 1 437 ? -11.688 -44.75 -15.703 1 93.44 437 ASP B C 1
ATOM 8002 O O . ASP B 1 437 ? -10.539 -45.188 -15.719 1 93.44 437 ASP B O 1
ATOM 8006 N N . ALA B 1 438 ? -12.023 -43.625 -16.188 1 93.19 438 ALA B N 1
ATOM 8007 C CA . ALA B 1 438 ? -10.984 -42.781 -16.781 1 93.19 438 ALA B CA 1
ATOM 8008 C C . ALA B 1 438 ? -9.906 -42.438 -15.758 1 93.19 438 ALA B C 1
ATOM 8010 O O . ALA B 1 438 ? -8.711 -42.5 -16.062 1 93.19 438 ALA B O 1
ATOM 8011 N N . GLU B 1 439 ? -10.305 -42.094 -14.586 1 95 439 GLU B N 1
ATOM 8012 C CA . GLU B 1 439 ? -9.367 -41.781 -13.508 1 95 439 GLU B CA 1
ATOM 8013 C C . GLU B 1 439 ? -8.57 -43 -13.086 1 95 439 GLU B C 1
ATOM 8015 O O . GLU B 1 439 ? -7.352 -42.906 -12.891 1 95 439 GLU B O 1
ATOM 8020 N N . LEU B 1 440 ? -9.273 -44.062 -12.953 1 96.06 440 LEU B N 1
ATOM 8021 C CA . LEU B 1 440 ? -8.617 -45.312 -12.539 1 96.06 440 LEU B CA 1
ATOM 8022 C C . LEU B 1 440 ? -7.559 -45.719 -13.555 1 96.06 440 LEU B C 1
ATOM 8024 O O . LEU B 1 440 ? -6.477 -46.188 -13.18 1 96.06 440 LEU B O 1
ATOM 8028 N N . ASN B 1 441 ? -7.93 -45.625 -14.773 1 96.88 441 ASN B N 1
ATOM 8029 C CA . ASN B 1 441 ? -6.988 -46 -15.836 1 96.88 441 ASN B CA 1
ATOM 8030 C C . ASN B 1 441 ? -5.734 -45.125 -15.781 1 96.88 441 ASN B C 1
ATOM 8032 O O . ASN B 1 441 ? -4.621 -45.625 -15.961 1 96.88 441 ASN B O 1
ATOM 8036 N N . LEU B 1 442 ? -5.934 -43.875 -15.609 1 97.31 442 LEU B N 1
ATOM 8037 C CA . LEU B 1 442 ? -4.793 -42.969 -15.539 1 97.31 442 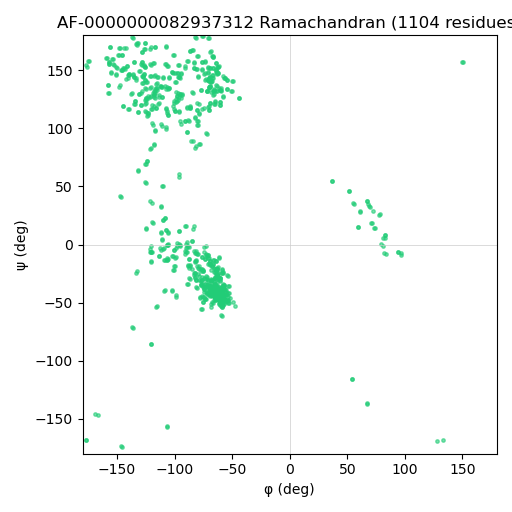LEU B CA 1
ATOM 8038 C C . LEU B 1 442 ? -3.93 -43.25 -14.32 1 97.31 442 LEU B C 1
ATOM 8040 O O . LEU B 1 442 ? -2.699 -43.281 -14.406 1 97.31 442 LEU B O 1
ATOM 8044 N N . ILE B 1 443 ? -4.555 -43.531 -13.188 1 97.06 443 ILE B N 1
ATOM 8045 C CA . ILE B 1 443 ? -3.844 -43.844 -11.961 1 97.06 443 ILE B CA 1
ATOM 8046 C C . ILE B 1 443 ? -3.029 -45.125 -12.156 1 97.06 443 ILE B C 1
ATOM 8048 O O . ILE B 1 443 ? -1.854 -45.188 -11.789 1 97.06 443 ILE B O 1
ATOM 8052 N N . THR B 1 444 ? -3.633 -46.062 -12.766 1 97.31 444 THR B N 1
ATOM 8053 C CA . THR B 1 444 ? -2.967 -47.344 -13 1 97.31 444 THR B CA 1
ATOM 8054 C C . THR B 1 444 ? -1.787 -47.156 -13.953 1 97.31 444 THR B C 1
ATOM 8056 O O . THR B 1 444 ? -0.704 -47.719 -13.711 1 97.31 444 THR B O 1
ATOM 8059 N N . ALA B 1 445 ? -2.041 -46.469 -15 1 97.81 445 ALA B N 1
ATOM 8060 C CA . ALA B 1 445 ? -0.971 -46.188 -15.961 1 97.81 445 ALA B CA 1
ATOM 8061 C C . ALA B 1 445 ? 0.208 -45.5 -15.289 1 97.81 445 ALA B C 1
ATOM 8063 O O . ALA B 1 445 ? 1.367 -45.812 -15.562 1 97.81 445 ALA B O 1
ATOM 8064 N N . LEU B 1 446 ? -0.068 -44.531 -14.438 1 97.94 446 LEU B N 1
ATOM 8065 C CA . LEU B 1 446 ? 0.962 -43.781 -13.734 1 97.94 446 LEU B CA 1
ATOM 8066 C C . LEU B 1 446 ? 1.746 -44.688 -12.789 1 97.94 446 LEU B C 1
ATOM 8068 O O . LEU B 1 446 ? 2.979 -44.656 -12.781 1 97.94 446 LEU B O 1
ATOM 8072 N N . ASP B 1 447 ? 1.039 -45.469 -12.031 1 97.19 447 ASP B N 1
ATOM 8073 C CA . ASP B 1 447 ? 1.682 -46.344 -11.07 1 97.19 447 ASP B CA 1
ATOM 8074 C C . ASP B 1 447 ? 2.586 -47.344 -11.773 1 97.19 447 ASP B C 1
ATOM 8076 O O . ASP B 1 447 ? 3.695 -47.625 -11.32 1 97.19 447 ASP B O 1
ATOM 8080 N N . ASP B 1 448 ? 2.084 -47.875 -12.812 1 97.88 448 ASP B N 1
ATOM 8081 C CA . ASP B 1 448 ? 2.865 -48.844 -13.586 1 97.88 448 ASP B CA 1
ATOM 8082 C C . ASP B 1 448 ? 4.117 -48.188 -14.164 1 97.88 448 ASP B C 1
ATOM 8084 O O . ASP B 1 448 ? 5.195 -48.781 -14.164 1 97.88 448 ASP B O 1
ATOM 8088 N N . ALA B 1 449 ? 3.936 -47.031 -14.688 1 98.12 449 ALA B N 1
ATOM 8089 C CA . ALA B 1 449 ? 5.062 -46.281 -15.266 1 98.12 449 ALA B CA 1
ATOM 8090 C C . ALA B 1 449 ? 6.129 -46 -14.219 1 98.12 449 ALA B C 1
ATOM 8092 O O . ALA B 1 449 ? 7.324 -46.156 -14.477 1 98.12 449 ALA B O 1
ATOM 8093 N N . VAL B 1 450 ? 5.73 -45.562 -13.047 1 98.06 450 VAL B N 1
ATOM 8094 C CA . VAL B 1 450 ? 6.656 -45.219 -11.961 1 98.06 450 VAL B CA 1
ATOM 8095 C C . VAL B 1 450 ? 7.41 -46.5 -11.539 1 98.06 450 VAL B C 1
ATOM 8097 O O . VAL B 1 450 ? 8.625 -46.438 -11.32 1 98.06 450 VAL B O 1
ATOM 8100 N N . SER B 1 451 ? 6.688 -47.562 -11.438 1 97.75 451 SER B N 1
ATOM 8101 C CA . SER B 1 451 ? 7.305 -48.844 -11.07 1 97.75 451 SER B CA 1
ATOM 8102 C C . SER B 1 451 ? 8.367 -49.25 -12.078 1 97.75 451 SER B C 1
ATOM 8104 O O . SER B 1 451 ? 9.391 -49.844 -11.703 1 97.75 451 SER B O 1
ATOM 8106 N N . GLU B 1 452 ? 8.094 -49 -13.258 1 97.31 452 GLU B N 1
ATOM 8107 C CA . GLU B 1 452 ? 9.008 -49.406 -14.328 1 97.31 452 GLU B CA 1
ATOM 8108 C C . GLU B 1 452 ? 10.234 -48.531 -14.383 1 97.31 452 GLU B C 1
ATOM 8110 O O . GLU B 1 452 ? 11.344 -48.969 -14.664 1 97.31 452 GLU B O 1
ATOM 8115 N N . ILE B 1 453 ? 10.062 -47.281 -14.156 1 96.88 453 ILE B N 1
ATOM 8116 C CA . ILE B 1 453 ? 11.141 -46.312 -14.375 1 96.88 453 ILE B CA 1
ATOM 8117 C C . ILE B 1 453 ? 11.992 -46.219 -13.109 1 96.88 453 ILE B C 1
ATOM 8119 O O . ILE B 1 453 ? 13.18 -45.875 -13.188 1 96.88 453 ILE B O 1
ATOM 8123 N N . GLN B 1 454 ? 11.484 -46.438 -11.922 1 96.88 454 GLN B N 1
ATOM 8124 C CA . GLN B 1 454 ? 12.133 -46.188 -10.633 1 96.88 454 GLN B CA 1
ATOM 8125 C C . GLN B 1 454 ? 13.5 -46.875 -10.57 1 96.88 454 GLN B C 1
ATOM 8127 O O . GLN B 1 454 ? 14.469 -46.25 -10.117 1 96.88 454 GLN B O 1
ATOM 8132 N N . PRO B 1 455 ? 13.688 -48.094 -11.031 1 95.5 455 PRO B N 1
ATOM 8133 C CA . PRO B 1 455 ? 14.992 -48.75 -10.938 1 95.5 455 PRO B CA 1
ATOM 8134 C C . PRO B 1 455 ? 16.078 -48.031 -11.719 1 95.5 455 PRO B C 1
ATOM 8136 O O . PRO B 1 455 ? 17.266 -48.188 -11.438 1 95.5 455 PRO B O 1
ATOM 8139 N N . SER B 1 456 ? 15.695 -47.219 -12.648 1 93 456 SER B N 1
ATOM 8140 C CA . SER B 1 456 ? 16.672 -46.531 -13.508 1 93 456 SER B CA 1
ATOM 8141 C C . SER B 1 456 ? 17.109 -45.188 -12.914 1 93 456 SER B C 1
ATOM 8143 O O . SER B 1 456 ? 17.969 -44.531 -13.477 1 93 456 SER B O 1
ATOM 8145 N N . TYR B 1 457 ? 16.547 -44.781 -11.906 1 94.44 457 TYR B N 1
ATOM 8146 C CA . TYR B 1 457 ? 16.859 -43.5 -11.297 1 94.44 457 TYR B CA 1
ATOM 8147 C C . TYR B 1 457 ? 17.156 -43.656 -9.812 1 94.44 457 TYR B C 1
ATOM 8149 O O . TYR B 1 457 ? 16.469 -44.406 -9.117 1 94.44 457 TYR B O 1
ATOM 8157 N N . GLN B 1 458 ? 18.156 -42.969 -9.289 1 94 458 GLN B N 1
ATOM 8158 C CA . GLN B 1 458 ? 18.719 -43.188 -7.965 1 94 458 GLN B CA 1
ATOM 8159 C C . GLN B 1 458 ? 17.844 -42.625 -6.875 1 94 458 GLN B C 1
ATOM 8161 O O . GLN B 1 458 ? 17.859 -43.062 -5.73 1 94 458 GLN B O 1
ATOM 8166 N N . HIS B 1 459 ? 17.078 -41.531 -7.094 1 96.31 459 HIS B N 1
ATOM 8167 C CA . HIS B 1 459 ? 16.25 -40.906 -6.078 1 96.31 459 HIS B CA 1
ATOM 8168 C C . HIS B 1 459 ? 14.82 -41.438 -6.145 1 96.31 459 HIS B C 1
ATOM 8170 O O . HIS B 1 459 ? 14.32 -41.781 -7.227 1 96.31 459 HIS B O 1
ATOM 8176 N N . PRO B 1 460 ? 14.156 -41.531 -5.035 1 97.44 460 PRO B N 1
ATOM 8177 C CA . PRO B 1 460 ? 12.797 -42.062 -5.027 1 97.44 460 PRO B CA 1
ATOM 8178 C C . PRO B 1 460 ? 11.805 -41.156 -5.773 1 97.44 460 PRO B C 1
ATOM 8180 O O . PRO B 1 460 ? 11.812 -39.938 -5.594 1 97.44 460 PRO B O 1
ATOM 8183 N N . ILE B 1 461 ? 10.992 -41.781 -6.609 1 97.75 461 ILE B N 1
ATOM 8184 C CA . ILE B 1 461 ? 9.867 -41.125 -7.254 1 97.75 461 ILE B CA 1
ATOM 8185 C C . ILE B 1 461 ? 8.586 -41.375 -6.469 1 97.75 461 ILE B C 1
ATOM 8187 O O . ILE B 1 461 ? 8.148 -42.531 -6.379 1 97.75 461 ILE B O 1
ATOM 8191 N N . VAL B 1 462 ? 8.023 -40.344 -5.91 1 97 462 VAL B N 1
ATOM 8192 C CA . VAL B 1 462 ? 6.91 -40.5 -4.98 1 97 462 VAL B CA 1
ATOM 8193 C C . VAL B 1 462 ? 5.668 -39.812 -5.559 1 97 462 VAL B C 1
ATOM 8195 O O . VAL B 1 462 ? 5.734 -38.688 -6.047 1 97 462 VAL B O 1
ATOM 8198 N N . VAL B 1 463 ? 4.555 -40.531 -5.531 1 96.12 463 VAL B N 1
ATOM 8199 C CA . VAL B 1 463 ? 3.297 -39.969 -6.031 1 96.12 463 VAL B CA 1
ATOM 8200 C C . VAL B 1 463 ? 2.521 -39.344 -4.887 1 96.12 463 VAL B C 1
ATOM 8202 O O . VAL B 1 463 ? 2.334 -39.938 -3.832 1 96.12 463 VAL B O 1
ATOM 8205 N N . ARG B 1 464 ? 2.09 -38.094 -5.082 1 95 464 ARG B N 1
ATOM 8206 C CA . ARG B 1 464 ? 1.271 -37.375 -4.125 1 95 464 ARG B CA 1
ATOM 8207 C C . ARG B 1 464 ? -0.061 -36.969 -4.742 1 95 464 ARG B C 1
ATOM 8209 O O . ARG B 1 464 ? -0.235 -37.031 -5.961 1 95 464 ARG B O 1
ATOM 8216 N N . ASN B 1 465 ? -0.946 -36.5 -3.898 1 94.31 465 ASN B N 1
ATOM 8217 C CA . ASN B 1 465 ? -2.311 -36.281 -4.367 1 94.31 465 ASN B CA 1
ATOM 8218 C C . ASN B 1 465 ? -2.498 -34.875 -4.941 1 94.31 465 ASN B C 1
ATOM 8220 O O . ASN B 1 465 ? -3.328 -34.688 -5.828 1 94.31 465 ASN B O 1
ATOM 8224 N N . PHE B 1 466 ? -1.773 -33.938 -4.332 1 94.56 466 PHE B N 1
ATOM 8225 C CA . PHE B 1 466 ? -2.049 -32.562 -4.723 1 94.56 466 PHE B CA 1
ATOM 8226 C C . PHE B 1 466 ? -0.762 -31.828 -5.09 1 94.56 466 PHE B C 1
ATOM 8228 O O . PHE B 1 466 ? 0.138 -31.688 -4.262 1 94.56 466 PHE B O 1
ATOM 8235 N N . PHE B 1 467 ? -0.72 -31.359 -6.367 1 94.5 467 PHE B N 1
ATOM 8236 C CA . PHE B 1 467 ? 0.317 -30.406 -6.727 1 94.5 467 PHE B CA 1
ATOM 8237 C C . PHE B 1 467 ? 0.198 -29.141 -5.887 1 94.5 467 PHE B C 1
ATOM 8239 O O . PHE B 1 467 ? -0.846 -28.484 -5.887 1 94.5 467 PHE B O 1
ATOM 8246 N N . PRO B 1 468 ? 1.192 -28.766 -5.176 1 91.06 468 PRO B N 1
ATOM 8247 C CA . PRO B 1 468 ? 1.024 -27.766 -4.125 1 91.06 468 PRO B CA 1
ATOM 8248 C C . PRO B 1 468 ? 1.185 -26.328 -4.645 1 91.06 468 PRO B C 1
ATOM 8250 O O . PRO B 1 468 ? 1.089 -25.375 -3.869 1 91.06 468 PRO B O 1
ATOM 8253 N N . TYR B 1 469 ? 1.468 -26.328 -5.875 1 89.19 469 TYR B N 1
ATOM 8254 C CA . TYR B 1 469 ? 1.626 -25 -6.457 1 89.19 469 TYR B CA 1
ATOM 8255 C C . TYR B 1 469 ? 0.446 -24.656 -7.355 1 89.19 469 TYR B C 1
ATOM 8257 O O . TYR B 1 469 ? -0.481 -25.453 -7.508 1 89.19 469 TYR B O 1
ATOM 8265 N N . ILE B 1 470 ? 0.195 -23.609 -7.84 1 85.62 470 ILE B N 1
ATOM 8266 C CA . ILE B 1 470 ? -0.855 -23.203 -8.766 1 85.62 470 ILE B CA 1
ATOM 8267 C C . ILE B 1 470 ? -0.568 -23.766 -10.148 1 85.62 470 ILE B C 1
ATOM 8269 O O . ILE B 1 470 ? 0.584 -23.812 -10.594 1 85.62 470 ILE B O 1
ATOM 8273 N N . SER B 1 471 ? -1.565 -24.344 -10.719 1 92.56 471 SER B N 1
ATOM 8274 C CA . SER B 1 471 ? -1.388 -24.922 -12.039 1 92.56 471 SER B CA 1
ATOM 8275 C C . SER B 1 471 ? -2.65 -24.781 -12.883 1 92.56 471 SER B C 1
ATOM 8277 O O . SER B 1 471 ? -3.762 -24.797 -12.344 1 92.56 471 SER B O 1
ATOM 8279 N N . ASP B 1 472 ? -2.479 -24.719 -14.117 1 95.5 472 ASP B N 1
ATOM 8280 C CA . ASP B 1 472 ? -3.604 -24.625 -15.039 1 95.5 472 ASP B CA 1
ATOM 8281 C C . ASP B 1 472 ? -4.324 -25.969 -15.156 1 95.5 472 ASP B C 1
ATOM 8283 O O . ASP B 1 472 ? -5.371 -26.062 -15.805 1 95.5 472 ASP B O 1
ATOM 8287 N N . MET B 1 473 ? -3.787 -26.984 -14.445 1 95.56 473 MET B N 1
ATOM 8288 C CA . MET B 1 473 ? -4.539 -28.234 -14.32 1 95.56 473 MET B CA 1
ATOM 8289 C C . MET B 1 473 ? -5.945 -27.969 -13.789 1 95.56 473 MET B C 1
ATOM 8291 O O . MET B 1 473 ? -6.891 -28.672 -14.141 1 95.56 473 MET B O 1
ATOM 8295 N N . SER B 1 474 ? -6.051 -26.922 -13.078 1 95.38 474 SER B N 1
ATOM 8296 C CA . SER B 1 474 ? -7.301 -26.562 -12.414 1 95.38 474 SER B CA 1
ATOM 8297 C C . SER B 1 474 ? -8.422 -26.328 -13.422 1 95.38 474 SER B C 1
ATOM 8299 O O . SER B 1 474 ? -9.594 -26.312 -13.055 1 95.38 474 SER B O 1
ATOM 8301 N N . PHE B 1 475 ? -8.078 -26.234 -14.703 1 95.06 475 PHE B N 1
ATOM 8302 C CA . PHE B 1 475 ? -9.086 -25.766 -15.641 1 95.06 475 PHE B CA 1
ATOM 8303 C C . PHE B 1 475 ? -9.383 -26.828 -16.703 1 95.06 475 PHE B C 1
ATOM 8305 O O . PHE B 1 475 ? -9.93 -26.516 -17.766 1 95.06 475 PHE B O 1
ATOM 8312 N N . VAL B 1 476 ? -9.031 -28.078 -16.438 1 94.88 476 VAL B N 1
ATOM 8313 C CA . VAL B 1 476 ? -9.367 -29.141 -17.375 1 94.88 476 VAL B CA 1
ATOM 8314 C C . VAL B 1 476 ? -10.25 -30.172 -16.703 1 94.88 476 VAL B C 1
ATOM 8316 O O . VAL B 1 476 ? -10.711 -31.125 -17.344 1 94.88 476 VAL B O 1
ATOM 8319 N N . ALA B 1 477 ? -10.43 -30.031 -15.484 1 91.25 477 ALA B N 1
ATOM 8320 C CA . ALA B 1 477 ? -11.367 -30.844 -14.719 1 91.25 477 ALA B CA 1
ATOM 8321 C C . ALA B 1 477 ? -12.016 -30.047 -13.602 1 91.25 477 ALA B C 1
ATOM 8323 O O . ALA B 1 477 ? -11.422 -29.094 -13.086 1 91.25 477 ALA B O 1
ATOM 8324 N N . LEU B 1 478 ? -13.242 -30.391 -13.227 1 87.62 478 LEU B N 1
ATOM 8325 C CA . LEU B 1 478 ? -13.938 -29.609 -12.211 1 87.62 478 LEU B CA 1
ATOM 8326 C C . LEU B 1 478 ? -14.609 -30.531 -11.195 1 87.62 478 LEU B C 1
ATOM 8328 O O . LEU B 1 478 ? -15.469 -31.344 -11.562 1 87.62 478 LEU B O 1
ATOM 8332 N N . SER B 1 479 ? -14.211 -30.359 -9.969 1 81.25 479 SER B N 1
ATOM 8333 C CA . SER B 1 479 ? -14.789 -31.188 -8.906 1 81.25 479 SER B CA 1
ATOM 8334 C C . SER B 1 479 ? -15.766 -30.391 -8.055 1 81.25 479 SER B C 1
ATOM 8336 O O . SER B 1 479 ? -16.562 -30.953 -7.301 1 81.25 479 SER B O 1
ATOM 8338 N N . ASP B 1 480 ? -15.82 -29.109 -8.148 1 85.19 480 ASP B N 1
ATOM 8339 C CA . ASP B 1 480 ? -16.625 -28.25 -7.301 1 85.19 480 ASP B CA 1
ATOM 8340 C C . ASP B 1 480 ? -18.125 -28.406 -7.625 1 85.19 480 ASP B C 1
ATOM 8342 O O . ASP B 1 480 ? -18.484 -28.609 -8.781 1 85.19 480 ASP B O 1
ATOM 8346 N N . ASP B 1 481 ? -18.922 -28.25 -6.656 1 84.56 481 ASP B N 1
ATOM 8347 C CA . ASP B 1 481 ? -20.375 -28.234 -6.859 1 84.56 481 ASP B CA 1
ATOM 8348 C C . ASP B 1 481 ? -20.859 -26.844 -7.242 1 84.56 481 ASP B C 1
ATOM 8350 O O . ASP B 1 481 ? -20.094 -25.875 -7.156 1 84.56 481 ASP B O 1
ATOM 8354 N N . PRO B 1 482 ? -22.047 -26.781 -7.68 1 85 482 PRO B N 1
ATOM 8355 C CA . PRO B 1 482 ? -22.578 -25.484 -8.109 1 85 482 PRO B CA 1
ATOM 8356 C C . PRO B 1 482 ? -22.562 -24.438 -6.996 1 85 482 PRO B C 1
ATOM 8358 O O . PRO B 1 482 ? -22.328 -23.25 -7.266 1 85 482 PRO B O 1
ATOM 8361 N N . ALA B 1 483 ? -22.797 -24.812 -5.828 1 85.88 483 ALA B N 1
ATOM 8362 C CA . ALA B 1 483 ? -22.812 -23.875 -4.703 1 85.88 483 ALA B CA 1
ATOM 8363 C C . ALA B 1 483 ? -21.453 -23.234 -4.492 1 85.88 483 ALA B C 1
ATOM 8365 O O . ALA B 1 483 ? -21.359 -22.062 -4.141 1 85.88 483 ALA B O 1
ATOM 8366 N N . GLY B 1 484 ? -20.438 -24.016 -4.574 1 86.19 484 GLY B N 1
ATOM 8367 C CA . GLY B 1 484 ? -19.078 -23.5 -4.473 1 86.19 484 GLY B CA 1
ATOM 8368 C C . GLY B 1 484 ? -18.766 -22.453 -5.531 1 86.19 484 GLY B C 1
ATOM 8369 O O . GLY B 1 484 ? -18.156 -21.422 -5.227 1 86.19 484 GLY B O 1
ATOM 8370 N N . ILE B 1 485 ? -19.172 -22.75 -6.703 1 88.25 485 ILE B N 1
ATOM 8371 C CA . ILE B 1 485 ? -18.938 -21.828 -7.816 1 88.25 485 ILE B CA 1
ATOM 8372 C C . ILE B 1 485 ? -19.75 -20.547 -7.613 1 88.25 485 ILE B C 1
ATOM 8374 O O . ILE B 1 485 ? -19.281 -19.453 -7.891 1 88.25 485 ILE B O 1
ATOM 8378 N N . GLU B 1 486 ? -20.938 -20.719 -7.145 1 91.12 486 GLU B N 1
ATOM 8379 C CA . GLU B 1 486 ? -21.797 -19.562 -6.887 1 91.12 486 GLU B CA 1
ATOM 8380 C C . GLU B 1 486 ? -21.172 -18.641 -5.848 1 91.12 486 GLU B C 1
ATOM 8382 O O . GLU B 1 486 ? -21.266 -17.422 -5.965 1 91.12 486 GLU B O 1
ATOM 8387 N N . ALA B 1 487 ? -20.609 -19.219 -4.82 1 93 487 ALA B N 1
ATOM 8388 C CA . ALA B 1 487 ? -19.953 -18.438 -3.777 1 93 487 ALA B CA 1
ATOM 8389 C C . ALA B 1 487 ? -18.844 -17.578 -4.363 1 93 487 ALA B C 1
ATOM 8391 O O . ALA B 1 487 ? -18.609 -16.453 -3.898 1 93 487 ALA B O 1
ATOM 8392 N N . VAL B 1 488 ? -18.172 -18.094 -5.344 1 93.5 488 VAL B N 1
ATOM 8393 C CA . VAL B 1 488 ? -17.094 -17.344 -6 1 93.5 488 VAL B CA 1
ATOM 8394 C C . VAL B 1 488 ? -17.703 -16.234 -6.863 1 93.5 488 VAL B C 1
ATOM 8396 O O . VAL B 1 488 ? -17.266 -15.086 -6.785 1 93.5 488 VAL B O 1
ATOM 8399 N N . THR B 1 489 ? -18.688 -16.578 -7.621 1 93.94 489 THR B N 1
ATOM 8400 C CA . THR B 1 489 ? -19.219 -15.641 -8.602 1 93.94 489 THR B CA 1
ATOM 8401 C C . THR B 1 489 ? -19.984 -14.516 -7.902 1 93.94 489 THR B C 1
ATOM 8403 O O . THR B 1 489 ? -19.891 -13.352 -8.305 1 93.94 489 THR B O 1
ATOM 8406 N N . SER B 1 490 ? -20.672 -14.789 -6.812 1 95.56 490 SER B N 1
ATOM 8407 C CA . SER B 1 490 ? -21.484 -13.805 -6.102 1 95.56 490 SER B CA 1
ATOM 8408 C C . SER B 1 490 ? -20.609 -12.898 -5.242 1 95.56 490 SER B C 1
ATOM 8410 O O . SER B 1 490 ? -21.031 -11.82 -4.832 1 95.56 490 SER B O 1
ATOM 8412 N N . ASN B 1 491 ? -19.469 -13.344 -4.945 1 97.81 491 ASN B N 1
ATOM 8413 C CA . ASN B 1 491 ? -18.562 -12.555 -4.113 1 97.81 491 ASN B CA 1
ATOM 8414 C C . ASN B 1 491 ? -17.375 -12.039 -4.906 1 97.81 491 ASN B C 1
ATOM 8416 O O . ASN B 1 491 ? -16.312 -11.789 -4.34 1 97.81 491 ASN B O 1
ATOM 8420 N N . ASN B 1 492 ? -17.484 -11.969 -6.203 1 97 492 ASN B N 1
ATOM 8421 C CA . ASN B 1 492 ? -16.5 -11.336 -7.078 1 97 492 ASN B CA 1
ATOM 8422 C C . ASN B 1 492 ? -17.047 -10.055 -7.699 1 97 492 ASN B C 1
ATOM 8424 O O . ASN B 1 492 ? -17.734 -10.102 -8.719 1 97 492 ASN B O 1
ATOM 8428 N N . PRO B 1 493 ? -16.641 -8.914 -7.172 1 97.31 493 PRO B N 1
ATOM 8429 C CA . PRO B 1 493 ? -17.188 -7.637 -7.637 1 97.31 493 PRO B CA 1
ATOM 8430 C C . PRO B 1 493 ? -16.953 -7.406 -9.125 1 97.31 493 PRO B C 1
ATOM 8432 O O . PRO B 1 493 ? -17.656 -6.602 -9.75 1 97.31 493 PRO B O 1
ATOM 8435 N N . GLY B 1 494 ? -16.016 -8.062 -9.719 1 94.19 494 GLY B N 1
ATOM 8436 C CA . GLY B 1 494 ? -15.719 -7.887 -11.133 1 94.19 494 GLY B CA 1
ATOM 8437 C C . GLY B 1 494 ? -16.406 -8.914 -12.016 1 94.19 494 GLY B C 1
ATOM 8438 O O . GLY B 1 494 ? -16.297 -8.859 -13.242 1 94.19 494 GLY B O 1
ATOM 8439 N N . TRP B 1 495 ? -17.156 -9.844 -11.438 1 93 495 TRP B N 1
ATOM 8440 C CA . TRP B 1 495 ? -17.75 -10.945 -12.18 1 93 495 TRP B CA 1
ATOM 8441 C C . TRP B 1 495 ? -18.672 -10.422 -13.273 1 93 495 TRP B C 1
ATOM 8443 O O . TRP B 1 495 ? -19.531 -9.57 -13.016 1 93 495 TRP B O 1
ATOM 8453 N N . GLY B 1 496 ? -18.562 -10.984 -14.445 1 89.12 496 GLY B N 1
ATOM 8454 C CA . GLY B 1 496 ? -19.422 -10.617 -15.562 1 89.12 496 GLY B CA 1
ATOM 8455 C C . GLY B 1 496 ? -18.969 -9.367 -16.281 1 89.12 496 GLY B C 1
ATOM 8456 O O . GLY B 1 496 ? -19.531 -8.984 -17.312 1 89.12 496 GLY B O 1
ATOM 8457 N N . SER B 1 497 ? -17.984 -8.703 -15.758 1 90.75 497 SER B N 1
ATOM 8458 C CA . SER B 1 497 ? -17.391 -7.516 -16.375 1 90.75 497 SER B CA 1
ATOM 8459 C C . SER B 1 497 ? -15.914 -7.715 -16.656 1 90.75 497 SER B C 1
ATOM 8461 O O . SER B 1 497 ? -15.547 -8.281 -17.688 1 90.75 497 SER B O 1
ATOM 8463 N N . LYS B 1 498 ? -15.047 -7.441 -15.648 1 86.12 498 LYS B N 1
ATOM 8464 C CA . LYS B 1 498 ? -13.609 -7.562 -15.852 1 86.12 498 LYS B CA 1
ATOM 8465 C C . LYS B 1 498 ? -13.156 -9.016 -15.695 1 86.12 498 LYS B C 1
ATOM 8467 O O . LYS B 1 498 ? -12.062 -9.375 -16.141 1 86.12 498 LYS B O 1
ATOM 8472 N N . HIS B 1 499 ? -14.023 -9.82 -15.141 1 83.94 499 HIS B N 1
ATOM 8473 C CA . HIS B 1 499 ? -13.68 -11.211 -14.859 1 83.94 499 HIS B CA 1
ATOM 8474 C C . HIS B 1 499 ? -14.82 -12.148 -15.227 1 83.94 499 HIS B C 1
ATOM 8476 O O . HIS B 1 499 ? -15.977 -11.906 -14.867 1 83.94 499 HIS B O 1
ATOM 8482 N N . TYR B 1 500 ? -14.469 -13.18 -15.969 1 85.81 500 TYR B N 1
ATOM 8483 C CA . TYR B 1 500 ? -15.461 -14.203 -16.297 1 85.81 500 TYR B CA 1
ATOM 8484 C C . TYR B 1 500 ? -14.781 -15.523 -16.656 1 85.81 500 TYR B C 1
ATOM 8486 O O . TYR B 1 500 ? -13.766 -15.531 -17.344 1 85.81 500 TYR B O 1
ATOM 8494 N N . VAL B 1 501 ? -15.227 -16.562 -16.047 1 86.62 501 VAL B N 1
ATOM 8495 C CA . VAL B 1 501 ? -14.797 -17.922 -16.391 1 86.62 501 VAL B CA 1
ATOM 8496 C C . VAL B 1 501 ? -16.016 -18.766 -16.75 1 86.62 501 VAL B C 1
ATOM 8498 O O . VAL B 1 501 ? -16.984 -18.812 -15.992 1 86.62 501 VAL B O 1
ATOM 8501 N N . ASN B 1 502 ? -16 -19.391 -17.859 1 87.31 502 ASN B N 1
ATOM 8502 C CA . ASN B 1 502 ? -17.047 -20.328 -18.219 1 87.31 502 ASN B CA 1
ATOM 8503 C C . ASN B 1 502 ? -16.766 -21.719 -17.672 1 87.31 502 ASN B C 1
ATOM 8505 O O . ASN B 1 502 ? -16.25 -22.578 -18.391 1 87.31 502 ASN B O 1
ATOM 8509 N N . TYR B 1 503 ? -17.203 -21.984 -16.5 1 86 503 TYR B N 1
ATOM 8510 C CA . TYR B 1 503 ? -16.906 -23.25 -15.828 1 86 503 TYR B CA 1
ATOM 8511 C C . TYR B 1 503 ? -17.578 -24.406 -16.547 1 86 503 TYR B C 1
ATOM 8513 O O . TYR B 1 503 ? -17.156 -25.562 -16.406 1 86 503 TYR B O 1
ATOM 8521 N N . GLN B 1 504 ? -18.531 -24.062 -17.375 1 86.06 504 GLN B N 1
ATOM 8522 C CA . GLN B 1 504 ? -19.203 -25.125 -18.141 1 86.06 504 GLN B CA 1
ATOM 8523 C C . GLN B 1 504 ? -18.25 -25.719 -19.172 1 86.06 504 GLN B C 1
ATOM 8525 O O . GLN B 1 504 ? -18.328 -26.906 -19.469 1 86.06 504 GLN B O 1
ATOM 8530 N N . ASP B 1 505 ? -17.469 -24.906 -19.719 1 90.12 505 ASP B N 1
ATOM 8531 C CA . ASP B 1 505 ? -16.469 -25.422 -20.656 1 90.12 505 ASP B CA 1
ATOM 8532 C C . ASP B 1 505 ? -15.531 -26.406 -19.984 1 90.12 505 ASP B C 1
ATOM 8534 O O . ASP B 1 505 ? -15.125 -27.406 -20.594 1 90.12 505 ASP B O 1
ATOM 8538 N N . ILE B 1 506 ? -15.148 -26.141 -18.781 1 91.12 506 ILE B N 1
ATOM 8539 C CA . ILE B 1 506 ? -14.281 -27.031 -18.016 1 91.12 506 ILE B CA 1
ATOM 8540 C C . ILE B 1 506 ? -14.984 -28.359 -17.781 1 91.12 506 ILE B C 1
ATOM 8542 O O . ILE B 1 506 ? -14.383 -29.422 -17.938 1 91.12 506 ILE B O 1
ATOM 8546 N N . ARG B 1 507 ? -16.219 -28.281 -17.469 1 87.69 507 ARG B N 1
ATOM 8547 C CA . ARG B 1 507 ? -17.016 -29.469 -17.203 1 87.69 507 ARG B CA 1
ATOM 8548 C C . ARG B 1 507 ? -17.156 -30.328 -18.453 1 87.69 507 ARG B C 1
ATOM 8550 O O . ARG B 1 507 ? -17.219 -31.562 -18.359 1 87.69 507 ARG B O 1
ATOM 8557 N N . GLU B 1 508 ? -17.203 -29.641 -19.531 1 89.56 508 GLU B N 1
ATOM 8558 C CA . GLU B 1 508 ? -17.328 -30.375 -20.797 1 89.56 508 GLU B CA 1
ATOM 8559 C C . GLU B 1 508 ? -16.078 -31.172 -21.109 1 89.56 508 GLU B C 1
ATOM 8561 O O . GLU B 1 508 ? -16.156 -32.281 -21.672 1 89.56 508 GLU B O 1
ATOM 8566 N N . ILE B 1 509 ? -14.984 -30.703 -20.828 1 92.25 509 ILE B N 1
ATOM 8567 C CA . ILE B 1 509 ? -13.727 -31.422 -21.047 1 92.25 509 ILE B CA 1
ATOM 8568 C C . ILE B 1 509 ? -13.547 -32.469 -19.953 1 92.25 509 ILE B C 1
ATOM 8570 O O . ILE B 1 509 ? -13.469 -33.656 -20.266 1 92.25 509 ILE B O 1
ATOM 8574 N N . ASN B 1 510 ? -13.586 -32.031 -18.719 1 92.94 510 ASN B N 1
ATOM 8575 C CA . ASN B 1 510 ? -13.555 -32.844 -17.484 1 92.94 510 ASN B CA 1
ATOM 8576 C C . ASN B 1 510 ? -12.641 -34.031 -17.641 1 92.94 510 ASN B C 1
ATOM 8578 O O . ASN B 1 510 ? -13.062 -35.188 -17.406 1 92.94 510 ASN B O 1
ATOM 8582 N N . VAL B 1 511 ? -11.414 -33.844 -18 1 95.88 511 VAL B N 1
ATOM 8583 C CA . VAL B 1 511 ? -10.438 -34.906 -18.25 1 95.88 511 VAL B CA 1
ATOM 8584 C C . VAL B 1 511 ? -9.555 -35.094 -17.016 1 95.88 511 VAL B C 1
ATOM 8586 O O . VAL B 1 511 ? -9.125 -34.125 -16.406 1 95.88 511 VAL B O 1
ATOM 8589 N N . PRO B 1 512 ? -9.375 -36.375 -16.562 1 96.56 512 PRO B N 1
ATOM 8590 C CA . PRO B 1 512 ? -8.422 -36.562 -15.469 1 96.56 512 PRO B CA 1
ATOM 8591 C C . PRO B 1 512 ? -7.023 -36.062 -15.805 1 96.56 512 PRO B C 1
ATOM 8593 O O . PRO B 1 512 ? -6.57 -36.219 -16.938 1 96.56 512 PRO B O 1
ATOM 8596 N N . VAL B 1 513 ? -6.355 -35.531 -14.789 1 97.25 513 VAL B N 1
ATOM 8597 C CA . VAL B 1 513 ? -5.09 -34.875 -15.109 1 97.25 513 VAL B CA 1
ATOM 8598 C C . VAL B 1 513 ? -4.07 -35.156 -14.008 1 97.25 513 VAL B C 1
ATOM 8600 O O . VAL B 1 513 ? -4.43 -35.25 -12.828 1 97.25 513 VAL B O 1
ATOM 8603 N N . ILE B 1 514 ? -2.836 -35.344 -14.367 1 97.94 514 ILE B N 1
ATOM 8604 C CA . ILE B 1 514 ? -1.711 -35.531 -13.461 1 97.94 514 ILE B CA 1
ATOM 8605 C C . ILE B 1 514 ? -0.587 -34.562 -13.82 1 97.94 514 ILE B C 1
ATOM 8607 O O . ILE B 1 514 ? -0.632 -33.906 -14.867 1 97.94 514 ILE B O 1
ATOM 8611 N N . ASN B 1 515 ? 0.365 -34.438 -12.883 1 98.19 515 ASN B N 1
ATOM 8612 C CA . ASN B 1 515 ? 1.524 -33.594 -13.125 1 98.19 515 ASN B CA 1
ATOM 8613 C C . ASN B 1 515 ? 2.826 -34.375 -13.062 1 98.19 515 ASN B C 1
ATOM 8615 O O . ASN B 1 515 ? 3.131 -35 -12.047 1 98.19 515 ASN B O 1
ATOM 8619 N N . ILE B 1 516 ? 3.52 -34.438 -14.133 1 98.5 516 ILE B N 1
ATOM 8620 C CA . ILE B 1 516 ? 4.883 -34.969 -14.219 1 98.5 516 ILE B CA 1
ATOM 8621 C C . ILE B 1 516 ? 5.812 -33.844 -14.734 1 98.5 516 ILE B C 1
ATOM 8623 O O . ILE B 1 516 ? 5.844 -33.562 -15.93 1 98.5 516 ILE B O 1
ATOM 8627 N N . GLY B 1 517 ? 6.574 -33.281 -13.844 1 97.81 517 GLY B N 1
ATOM 8628 C CA . GLY B 1 517 ? 7.352 -32.125 -14.234 1 97.81 517 GLY B CA 1
ATOM 8629 C C . GLY B 1 517 ? 8.797 -32.188 -13.781 1 97.81 517 GLY B C 1
ATOM 8630 O O . GLY B 1 517 ? 9.203 -33.125 -13.117 1 97.81 517 GLY B O 1
ATOM 8631 N N . PRO B 1 518 ? 9.594 -31.25 -14.219 1 98.31 518 PRO B N 1
ATOM 8632 C CA . PRO B 1 518 ? 11.008 -31.219 -13.852 1 98.31 518 PRO B CA 1
ATOM 8633 C C . PRO B 1 518 ? 11.227 -30.953 -12.359 1 98.31 518 PRO B C 1
ATOM 8635 O O . PRO B 1 518 ? 10.312 -30.484 -11.672 1 98.31 518 PRO B O 1
ATOM 8638 N N . TYR B 1 519 ? 12.422 -31.297 -11.953 1 98.12 519 TYR B N 1
ATOM 8639 C CA . TYR B 1 519 ? 12.797 -31.141 -10.555 1 98.12 519 TYR B CA 1
ATOM 8640 C C . TYR B 1 519 ? 13.836 -30.047 -10.383 1 98.12 519 TYR B C 1
ATOM 8642 O O . TYR B 1 519 ? 14.773 -29.938 -11.172 1 98.12 519 TYR B O 1
ATOM 8650 N N . GLY B 1 520 ? 13.602 -29.234 -9.375 1 97.31 520 GLY B N 1
ATOM 8651 C CA . GLY B 1 520 ? 14.609 -28.219 -9.125 1 97.31 520 GLY B CA 1
ATOM 8652 C C . GLY B 1 520 ? 14.312 -27.375 -7.902 1 97.31 520 GLY B C 1
ATOM 8653 O O . GLY B 1 520 ? 13.578 -27.797 -7.008 1 97.31 520 GLY B O 1
ATOM 8654 N N . PHE B 1 521 ? 15.078 -26.25 -7.766 1 95.12 521 PHE B N 1
ATOM 8655 C CA . PHE B 1 521 ? 15.016 -25.375 -6.602 1 95.12 521 PHE B CA 1
ATOM 8656 C C . PHE B 1 521 ? 14.75 -23.922 -7.023 1 95.12 521 PHE B C 1
ATOM 8658 O O . PHE B 1 521 ? 15.102 -23.531 -8.133 1 95.12 521 PHE B O 1
ATOM 8665 N N . ASP B 1 522 ? 14.141 -23.172 -6.125 1 92.62 522 ASP B N 1
ATOM 8666 C CA . ASP B 1 522 ? 14.086 -21.719 -6.16 1 92.62 522 ASP B CA 1
ATOM 8667 C C . ASP B 1 522 ? 13.258 -21.234 -7.352 1 92.62 522 ASP B C 1
ATOM 8669 O O . ASP B 1 522 ? 13.617 -20.234 -7.992 1 92.62 522 ASP B O 1
ATOM 8673 N N . ALA B 1 523 ? 12.156 -22.016 -7.641 1 92.69 523 ALA B N 1
ATOM 8674 C CA . ALA B 1 523 ? 11.219 -21.484 -8.625 1 92.69 523 ALA B CA 1
ATOM 8675 C C . ALA B 1 523 ? 10.742 -20.078 -8.219 1 92.69 523 ALA B C 1
ATOM 8677 O O . ALA B 1 523 ? 10.461 -19.828 -7.047 1 92.69 523 ALA B O 1
ATOM 8678 N N . HIS B 1 524 ? 10.742 -19.141 -9.172 1 88.88 524 HIS B N 1
ATOM 8679 C CA . HIS B 1 524 ? 10.273 -17.781 -8.961 1 88.88 524 HIS B CA 1
ATOM 8680 C C . HIS B 1 524 ? 11.266 -16.969 -8.133 1 88.88 524 HIS B C 1
ATOM 8682 O O . HIS B 1 524 ? 10.906 -15.945 -7.555 1 88.88 524 HIS B O 1
ATOM 8688 N N . LYS B 1 525 ? 12.531 -17.5 -7.969 1 89.81 525 LYS B N 1
ATOM 8689 C CA . LYS B 1 525 ? 13.586 -16.797 -7.238 1 89.81 525 LYS B CA 1
ATOM 8690 C C . LYS B 1 525 ? 14.852 -16.656 -8.078 1 89.81 525 LYS B C 1
ATOM 8692 O O . LYS B 1 525 ? 14.93 -17.203 -9.18 1 89.81 525 LYS B O 1
ATOM 8697 N N . LYS B 1 526 ? 15.797 -15.922 -7.555 1 87.5 526 LYS B N 1
ATOM 8698 C CA . LYS B 1 526 ? 17.016 -15.539 -8.266 1 87.5 526 LYS B CA 1
ATOM 8699 C C . LYS B 1 526 ? 17.828 -16.766 -8.664 1 87.5 526 LYS B C 1
ATOM 8701 O O . LYS B 1 526 ? 18.516 -16.75 -9.688 1 87.5 526 LYS B O 1
ATOM 8706 N N . TYR B 1 527 ? 17.75 -17.828 -7.926 1 93.62 527 TYR B N 1
ATOM 8707 C CA . TYR B 1 527 ? 18.594 -18.984 -8.203 1 93.62 527 TYR B CA 1
ATOM 8708 C C . TYR B 1 527 ? 17.766 -20.172 -8.703 1 93.62 527 TYR B C 1
ATOM 8710 O O . TYR B 1 527 ? 18.062 -21.328 -8.398 1 93.62 527 TYR B O 1
ATOM 8718 N N . GLU B 1 528 ? 16.734 -19.812 -9.406 1 95.62 528 GLU B N 1
ATOM 8719 C CA . GLU B 1 528 ? 15.961 -20.891 -10.031 1 95.62 528 GLU B CA 1
ATOM 8720 C C . GLU B 1 528 ? 16.875 -21.828 -10.812 1 95.62 528 GLU B C 1
ATOM 8722 O O . GLU B 1 528 ? 17.719 -21.375 -11.586 1 95.62 528 GLU B O 1
ATOM 8727 N N . ARG B 1 529 ? 16.688 -23.094 -10.586 1 98.06 529 ARG B N 1
ATOM 8728 C CA . ARG B 1 529 ? 17.531 -24.078 -11.266 1 98.06 529 ARG B CA 1
ATOM 8729 C C . ARG B 1 529 ? 16.828 -25.438 -11.328 1 98.06 529 ARG B C 1
ATOM 8731 O O . ARG B 1 529 ? 16 -25.766 -10.477 1 98.06 529 ARG B O 1
ATOM 8738 N N . MET B 1 530 ? 17.219 -26.172 -12.281 1 98.19 530 MET B N 1
ATOM 8739 C CA . MET B 1 530 ? 16.641 -27.5 -12.539 1 98.19 530 MET B CA 1
ATOM 8740 C C . MET B 1 530 ? 17.719 -28.578 -12.555 1 98.19 530 MET B C 1
ATOM 8742 O O . MET B 1 530 ? 18.812 -28.344 -13.055 1 98.19 530 MET B O 1
ATOM 8746 N N . GLU B 1 531 ? 17.438 -29.703 -11.992 1 98 531 GLU B N 1
ATOM 8747 C CA . GLU B 1 531 ? 18.328 -30.859 -12.031 1 98 531 GLU B CA 1
ATOM 8748 C C . GLU B 1 531 ? 18.25 -31.562 -13.383 1 98 531 GLU B C 1
ATOM 8750 O O . GLU B 1 531 ? 17.172 -31.891 -13.852 1 98 531 GLU B O 1
ATOM 8755 N N . LEU B 1 532 ? 19.359 -31.891 -13.992 1 98 532 LEU B N 1
ATOM 8756 C CA . LEU B 1 532 ? 19.422 -32.25 -15.398 1 98 532 LEU B CA 1
ATOM 8757 C C . LEU B 1 532 ? 18.938 -33.688 -15.617 1 98 532 LEU B C 1
ATOM 8759 O O . LEU B 1 532 ? 18.109 -33.938 -16.5 1 98 532 LEU B O 1
ATOM 8763 N N . THR B 1 533 ? 19.312 -34.594 -14.891 1 97.5 533 THR B N 1
ATOM 8764 C CA . THR B 1 533 ? 19.062 -36 -15.156 1 97.5 533 THR B CA 1
ATOM 8765 C C . THR B 1 533 ? 17.578 -36.312 -15.023 1 97.5 533 THR B C 1
ATOM 8767 O O . THR B 1 533 ? 16.984 -36.938 -15.914 1 97.5 533 THR B O 1
ATOM 8770 N N . TYR B 1 534 ? 17.047 -35.969 -13.93 1 97.75 534 TYR B N 1
ATOM 8771 C CA . TYR B 1 534 ? 15.625 -36.219 -13.742 1 97.75 534 TYR B CA 1
ATOM 8772 C C . TYR B 1 534 ? 14.797 -35.5 -14.789 1 97.75 534 TYR B C 1
ATOM 8774 O O . TYR B 1 534 ? 13.906 -36.062 -15.406 1 97.75 534 TYR B O 1
ATOM 8782 N N . SER B 1 535 ? 15.109 -34.219 -15.062 1 98.25 535 SER B N 1
ATOM 8783 C CA . SER B 1 535 ? 14.273 -33.344 -15.859 1 98.25 535 SER B CA 1
ATOM 8784 C C . SER B 1 535 ? 14.383 -33.656 -17.344 1 98.25 535 SER B C 1
ATOM 8786 O O . SER B 1 535 ? 13.406 -33.562 -18.094 1 98.25 535 SER B O 1
ATOM 8788 N N . LEU B 1 536 ? 15.602 -34.062 -17.734 1 97.94 536 LEU B N 1
ATOM 8789 C CA . LEU B 1 536 ? 15.828 -34.219 -19.172 1 97.94 536 LEU B CA 1
ATOM 8790 C C . LEU B 1 536 ? 15.719 -35.656 -19.594 1 97.94 536 LEU B C 1
ATOM 8792 O O . LEU B 1 536 ? 15.5 -35.969 -20.766 1 97.94 536 LEU B O 1
ATOM 8796 N N . ASP B 1 537 ? 15.82 -36.562 -18.625 1 97.69 537 ASP B N 1
ATOM 8797 C CA . ASP B 1 537 ? 15.812 -38 -18.969 1 97.69 537 ASP B CA 1
ATOM 8798 C C . ASP B 1 537 ? 14.586 -38.688 -18.375 1 97.69 537 ASP B C 1
ATOM 8800 O O . ASP B 1 537 ? 13.805 -39.281 -19.109 1 97.69 537 ASP B O 1
ATOM 8804 N N . VAL B 1 538 ? 14.43 -38.531 -17.172 1 97.88 538 VAL B N 1
ATOM 8805 C CA . VAL B 1 538 ? 13.422 -39.312 -16.469 1 97.88 538 VAL B CA 1
ATOM 8806 C C . VAL B 1 538 ? 12.031 -38.781 -16.797 1 97.88 538 VAL B C 1
ATOM 8808 O O . VAL B 1 538 ? 11.125 -39.562 -17.109 1 97.88 538 VAL B O 1
ATOM 8811 N N . VAL B 1 539 ? 11.844 -37.5 -16.781 1 98.31 539 VAL B N 1
ATOM 8812 C CA . VAL B 1 539 ? 10.531 -36.875 -16.953 1 98.31 539 VAL B CA 1
ATOM 8813 C C . VAL B 1 539 ? 9.953 -37.281 -18.312 1 98.31 539 VAL B C 1
ATOM 8815 O O . VAL B 1 539 ? 8.844 -37.812 -18.406 1 98.31 539 VAL B O 1
ATOM 8818 N N . PRO B 1 540 ? 10.695 -37.094 -19.422 1 98.44 540 PRO B N 1
ATOM 8819 C CA . PRO B 1 540 ? 10.125 -37.469 -20.719 1 98.44 540 PRO B CA 1
ATOM 8820 C C . PRO B 1 540 ? 9.852 -38.969 -20.844 1 98.44 540 PRO B C 1
ATOM 8822 O O . PRO B 1 540 ? 8.836 -39.375 -21.422 1 98.44 540 PRO B O 1
ATOM 8825 N N . ASN B 1 541 ? 10.664 -39.719 -20.297 1 98.5 541 ASN B N 1
ATOM 8826 C CA . ASN B 1 541 ? 10.484 -41.156 -20.391 1 98.5 541 ASN B CA 1
ATOM 8827 C C . ASN B 1 541 ? 9.32 -41.656 -19.531 1 98.5 541 ASN B C 1
ATOM 8829 O O . ASN B 1 541 ? 8.594 -42.562 -19.922 1 98.5 541 ASN B O 1
ATOM 8833 N N . LEU B 1 542 ? 9.234 -41.094 -18.359 1 98.44 542 LEU B N 1
ATOM 8834 C CA . LEU B 1 542 ? 8.094 -41.406 -17.5 1 98.44 542 LEU B CA 1
ATOM 8835 C C . LEU B 1 542 ? 6.785 -41.031 -18.172 1 98.44 542 LEU B C 1
ATOM 8837 O O . LEU B 1 542 ? 5.82 -41.781 -18.172 1 98.44 542 LEU B O 1
ATOM 8841 N N . THR B 1 543 ? 6.766 -39.844 -18.688 1 98.69 543 THR B N 1
ATOM 8842 C CA . THR B 1 543 ? 5.59 -39.375 -19.391 1 98.69 543 THR B CA 1
ATOM 8843 C C . THR B 1 543 ? 5.25 -40.281 -20.562 1 98.69 543 THR B C 1
ATOM 8845 O O . THR B 1 543 ? 4.086 -40.625 -20.781 1 98.69 543 THR B O 1
ATOM 8848 N N . ASN B 1 544 ? 6.246 -40.625 -21.312 1 98.5 544 ASN B N 1
ATOM 8849 C CA . ASN B 1 544 ? 6.059 -41.531 -22.453 1 98.5 544 ASN B CA 1
ATOM 8850 C C . ASN B 1 544 ? 5.457 -42.875 -22.016 1 98.5 544 ASN B C 1
ATOM 8852 O O . ASN B 1 544 ? 4.574 -43.406 -22.688 1 98.5 544 ASN B O 1
ATOM 8856 N N . LEU B 1 545 ? 5.984 -43.375 -20.938 1 98.12 545 LEU B N 1
ATOM 8857 C CA . LEU B 1 545 ? 5.473 -44.656 -20.422 1 98.12 545 LEU B CA 1
ATOM 8858 C C . LEU B 1 545 ? 4.004 -44.531 -20.031 1 98.12 545 LEU B C 1
ATOM 8860 O O . LEU B 1 545 ? 3.213 -45.438 -20.281 1 98.12 545 LEU B O 1
ATOM 8864 N N . VAL B 1 546 ? 3.623 -43.469 -19.375 1 98.44 546 VAL B N 1
ATOM 8865 C CA . VAL B 1 546 ? 2.23 -43.25 -19 1 98.44 546 VAL B CA 1
ATOM 8866 C C . VAL B 1 546 ? 1.358 -43.188 -20.25 1 98.44 546 VAL B C 1
ATOM 8868 O O . VAL B 1 546 ? 0.272 -43.781 -20.281 1 98.44 546 VAL B O 1
ATOM 8871 N N . ILE B 1 547 ? 1.843 -42.5 -21.281 1 97.88 547 ILE B N 1
ATOM 8872 C CA . ILE B 1 547 ? 1.112 -42.375 -22.531 1 97.88 547 ILE B CA 1
ATOM 8873 C C . ILE B 1 547 ? 0.861 -43.781 -23.109 1 97.88 547 ILE B C 1
ATOM 8875 O O . ILE B 1 547 ? -0.276 -44.125 -23.438 1 97.88 547 ILE B O 1
ATOM 8879 N N . GLN B 1 548 ? 1.881 -44.531 -23.188 1 96.5 548 GLN B N 1
ATOM 8880 C CA . GLN B 1 548 ? 1.79 -45.875 -23.781 1 96.5 548 GLN B CA 1
ATOM 8881 C C . GLN B 1 548 ? 0.846 -46.781 -22.984 1 96.5 548 GLN B C 1
ATOM 8883 O O . GLN B 1 548 ? -0.004 -47.438 -23.562 1 96.5 548 GLN B O 1
ATOM 8888 N N . LYS B 1 549 ? 0.989 -46.719 -21.734 1 96.94 549 LYS B N 1
ATOM 8889 C CA . LYS B 1 549 ? 0.189 -47.594 -20.875 1 96.94 549 LYS B CA 1
ATOM 8890 C C . LYS B 1 549 ? -1.275 -47.156 -20.875 1 96.94 549 LYS B C 1
ATOM 8892 O O . LYS B 1 549 ? -2.174 -48 -20.812 1 96.94 549 LYS B O 1
ATOM 8897 N N . LEU B 1 550 ? -1.518 -45.906 -20.844 1 96.44 550 LEU B N 1
ATOM 8898 C CA . LEU B 1 550 ? -2.885 -45.406 -20.844 1 96.44 550 LEU B CA 1
ATOM 8899 C C . LEU B 1 550 ? -3.594 -45.719 -22.141 1 96.44 550 LEU B C 1
ATOM 8901 O O . LEU B 1 550 ? -4.758 -46.125 -22.141 1 96.44 550 LEU B O 1
ATOM 8905 N N . LEU B 1 551 ? -2.902 -45.594 -23.266 1 94.25 551 LEU B N 1
ATOM 8906 C CA . LEU B 1 551 ? -3.488 -45.875 -24.578 1 94.25 551 LEU B CA 1
ATOM 8907 C C . LEU B 1 551 ? -3.682 -47.375 -24.781 1 94.25 551 LEU B C 1
ATOM 8909 O O . LEU B 1 551 ? -4.59 -47.812 -25.5 1 94.25 551 LEU B O 1
ATOM 8913 N N . SER B 1 552 ? -2.922 -48.125 -24.156 1 91.06 552 SER B N 1
ATOM 8914 C CA . SER B 1 552 ? -3.012 -49.594 -24.312 1 91.06 552 SER B CA 1
ATOM 8915 C C . SER B 1 552 ? -4.195 -50.156 -23.547 1 91.06 552 SER B C 1
ATOM 8917 O O . SER B 1 552 ? -4.637 -51.281 -23.812 1 91.06 552 SER B O 1
ATOM 8919 N N . GLN B 1 553 ? -4.648 -49.469 -22.578 1 85 553 GLN B N 1
ATOM 8920 C CA . GLN B 1 553 ? -5.781 -49.906 -21.766 1 85 553 GLN B CA 1
ATOM 8921 C C . GLN B 1 553 ? -7.09 -49.781 -22.547 1 85 553 GLN B C 1
ATOM 8923 O O . GLN B 1 553 ? -8.133 -50.25 -22.094 1 85 553 GLN B O 1
ATOM 8928 N N . GLN B 1 554 ? -6.969 -49.188 -23.641 1 76.94 554 GLN B N 1
ATOM 8929 C CA . GLN B 1 554 ? -8.195 -48.938 -24.391 1 76.94 554 GLN B CA 1
ATOM 8930 C C . GLN B 1 554 ? -8.461 -50.062 -25.391 1 76.94 554 GLN B C 1
ATOM 8932 O O . GLN B 1 554 ? -7.523 -50.625 -25.953 1 76.94 554 GLN B O 1
#

Radius of gyration: 34.2 Å; Cα contacts (8 Å, |Δi|>4): 2418; chains: 2; bounding box: 67×108×76 Å

Nearest PDB structures (foldseek):
  7uoi-assembly1_A  TM=7.318E-01  e=2.118E-18  Enterococcus faecium 1,231,410
  3pfo-assembly1_B  TM=6.723E-01  e=4.767E-19  Rhodopseudomonas palustris CGA009
  3tx8-assembly1_A-2  TM=6.852E-01  e=1.048E-16  Corynebacterium glutamicum
  7rsf-assembly1_B  TM=6.292E-01  e=4.970E-17  Escherichia coli str. K-12 substr. MG1655
  6slf-assembly1_A  TM=5.940E-01  e=1.007E-11  Corynebacterium striatum

pLDDT: mean 94.61, std 5.47, range [51.94, 98.94]

Sequence (1108 aa):
MLHCREEVLFLTKQLVNIESIVNTSGEKEIAQALYTLLSSYPYFKENPTHIKMTKTIDDDQERYNVLAFVKGTKASQQQEPTIILMGHMDTVGIDDFNHLADKAIHPDELLAEIKKENLHDECIKEHAHSGEWMFGRGVLDMKSGLASHLYLLKYYSENPDQLLGNLVIVAECDEEDGSHGILSALKDLIAWKEEHGFNYIGAINADFVSPRYEGDENRYIYKGTVGKLLPSFFITGAETHVGSCFEGLDPNFLAAELTRQINYNPALCNEAFGEITVPPVSLKQTDLKPSYTVQTALSAYVYYNFFIHSWTPKEVLEKLKAEAHIAFENSLKLYRDRYKTYCEISGEPFKELTWVPRVYTYEEMNKQLIEAHGLSYVEHMTNFKEQLLLDQSLDTRMFAARVVEEAWKWMEDKRPAMILFYSSLYSPRIELSGKNDAELNLITALDDAVSEIQPSYQHPIVVRNFFPYISDMSFVALSDDPAGIEAVTSNNPGWGSKHYVNYQDIREINVPVINIGPYGFDAHKKYERMELTYSLDVVPNLTNLVIQKLLSQQMLHCREEVLFLTKQLVNIESIVNTSGEKEIAQALYTLLSSYPYFKENPTHIKMTKTIDDDQERYNVLAFVKGTKASQQQEPTIILMGHMDTVGIDDFNHLADKAIHPDELLAEIKKENLHDECIKEHAHSGEWMFGRGVLDMKSGLASHLYLLKYYSENPDQLLGNLVIVAECDEEDGSHGILSALKDLIAWKEEHGFNYIGAINADFVSPRYEGDENRYIYKGTVGKLLPSFFITGAETHVGSCFEGLDPNFLAAELTRQINYNPALCNEAFGEITVPPVSLKQTDLKPSYTVQTALSAYVYYNFFIHSWTPKEVLEKLKAEAHIAFENSLKLYRDRYKTYCEISGEPFKELTWVPRVYTYEEMNKQLIEAHGLSYVEHMTNFKEQLLLDQSLDTRMFAARVVEEAWKWMEDKRPAMILFYSSLYSPRIELSGKNDAELNLITALDDAVSEIQPSYQHPIVVRNFFPYISDMSFVALSDDPAGIEAVTSNNPGWGSKHYVNYQDIREINVPVINIGPYGFDAHKKYERMELTYSLDVVPNLTNLVIQKLLSQQ

Solvent-accessible surface area (backbone atoms only — not comparable to full-atom values): 55931 Å² total; per-residue (Å²): 130,74,91,40,42,69,60,25,48,51,45,18,51,60,50,27,56,44,69,15,29,56,97,42,71,26,32,34,51,48,29,51,51,49,46,54,55,56,46,65,37,69,54,32,59,76,34,57,86,40,46,50,75,44,68,46,56,99,52,100,58,86,38,29,24,30,36,36,50,40,67,26,69,56,47,84,57,87,61,34,50,20,36,37,36,36,32,42,66,30,26,74,82,50,71,76,35,55,98,44,34,90,29,32,42,34,37,72,62,32,44,58,52,57,65,70,48,92,67,82,47,65,68,58,47,49,42,65,70,65,74,52,46,44,40,23,58,26,44,28,52,16,31,31,21,35,18,29,51,50,46,52,53,51,51,39,47,75,37,27,73,78,29,61,21,31,42,33,39,42,44,20,26,34,59,75,71,77,35,42,20,53,64,35,45,46,56,55,54,54,49,40,28,70,76,71,33,45,36,68,50,32,33,41,31,14,50,52,33,57,56,90,47,92,86,48,64,57,43,59,31,20,34,21,28,36,12,38,40,33,49,26,36,46,27,37,19,36,59,26,34,53,64,44,49,88,73,29,36,50,15,62,53,46,49,16,34,34,43,63,58,45,40,52,27,49,89,59,34,28,66,46,96,90,41,60,42,56,34,24,40,58,55,43,44,29,49,70,59,88,65,90,47,66,40,32,30,55,29,20,42,37,32,28,45,35,45,30,60,63,69,42,57,47,55,48,51,55,52,50,48,52,49,44,41,51,17,39,43,52,38,53,50,53,50,48,54,28,48,48,52,39,20,65,74,58,70,47,84,76,72,83,81,83,82,62,70,41,72,37,43,42,41,57,50,50,51,52,45,41,72,72,51,37,66,63,47,54,52,47,52,52,53,49,53,58,56,52,65,69,47,77,85,51,50,56,47,56,46,16,50,51,46,51,53,59,54,53,70,71,46,82,76,70,67,44,35,36,36,36,30,34,34,59,76,74,36,44,34,32,76,63,80,46,86,45,68,54,36,37,45,46,51,51,17,44,53,52,25,48,66,66,49,44,83,78,44,93,54,54,74,41,80,43,57,53,30,72,47,90,56,74,68,26,59,36,26,69,71,74,52,69,67,32,53,47,41,46,53,57,18,20,70,29,51,83,70,82,36,84,78,68,63,63,58,23,53,69,59,47,30,44,47,33,34,56,27,19,38,34,46,48,64,93,45,67,67,13,18,19,37,43,62,56,30,32,41,45,36,41,41,43,51,49,39,24,51,54,44,42,42,64,74,103,130,74,91,40,41,68,61,26,49,49,44,18,50,59,52,25,57,44,69,15,30,56,96,44,71,26,33,34,51,47,30,52,50,51,45,52,54,56,46,64,38,69,56,33,60,77,35,57,86,39,46,51,74,46,69,46,56,99,50,99,59,85,38,29,25,30,37,37,51,41,70,26,70,57,47,84,58,91,64,35,48,20,36,36,35,37,32,40,66,30,25,73,81,50,70,76,36,55,97,44,35,91,29,32,42,35,37,72,61,32,43,58,52,57,68,70,47,90,68,84,48,64,67,60,48,50,42,65,70,64,74,51,47,44,39,22,58,27,44,26,52,16,31,31,21,36,18,29,51,50,46,52,52,51,50,39,48,76,37,28,72,77,29,59,22,31,42,34,40,40,43,19,26,35,60,75,72,77,34,39,20,55,64,36,45,46,57,54,54,55,48,39,26,68,77,69,37,46,35,68,50,32,33,40,31,14,51,52,33,57,57,88,48,92,86,48,63,57,43,60,31,19,34,20,28,38,12,38,40,33,50,25,37,46,27,36,19,36,58,27,35,52,67,45,48,88,74,28,36,50,13,63,51,45,49,15,33,34,42,63,59,46,41,51,25,50,90,59,35,28,66,44,95,90,40,60,41,56,34,24,39,59,55,45,45,30,48,69,59,89,63,89,50,64,39,33,29,55,28,19,41,37,31,28,46,36,45,30,61,63,69,43,56,47,56,49,50,54,52,49,48,52,49,44,41,50,18,39,44,51,39,51,52,52,50,49,55,27,49,47,51,37,20,66,75,58,70,46,83,78,73,82,81,84,83,61,70,42,70,37,42,41,41,58,51,50,51,52,44,40,72,74,51,37,66,61,47,54,53,47,53,53,52,46,52,58,57,53,64,70,47,77,84,50,51,56,46,55,46,16,50,51,46,49,54,57,55,52,70,71,47,83,76,70,66,44,34,35,36,36,31,33,34,58,78,74,37,43,33,32,77,65,79,46,85,47,68,54,36,36,45,47,52,51,18,43,52,51,23,48,65,67,49,43,84,80,45,93,55,53,73,42,80,42,56,55,31,69,49,87,57,73,68,26,60,37,26,68,71,74,53,70,66,33,52,45,42,47,52,57,18,18,70,29,51,83,68,80,35,82,78,69,64,63,58,21,55,68,60,46,31,46,48,33,32,57,26,20,39,33,46,46,63,93,45,66,67,12,19,18,38,44,62,57,29,33,42,46,37,40,42,42,51,49,38,24,52,53,45,42,41,64,73,102

Foldseek 3Di:
DDPFQVQLVVQLLVLLLQQFAAPDCSQAVSQVVVQVVVCPAPLCVVVVVQKDWAFFPLDPDTHTKIKGKAWAPQAPDPAFEEEEEEAESHFHAQCQLPVCSVCQSPFVVSLVVQCVDPDPDPVLNCQSPVPQKTWHTQSAQASSLVSLLVSVRSVCSVVSNLANGMYMYIHFYDLVHALSTVLRCLVVVVVCCVVVVYDHLEYEYAHGDEAPDPPRQAAEWAQWAWWKFKKKKKWFKAKDQLVPVLVIGAQLLLVVLLQVLQAQDQVQWEDDPRDIAGGKHKPDKAAPDPDDDRMHGGIIMTIIIHIYAPDFQVRSQVVSQVSSQVSNVVSVVVSLVVQVVVCVVVVHDDDDDPAHEAEEFLLRLVVVLCVVPNPVLVVVLVVVLVVLLVPPVDAQQNSQNVSSVVSLVSDPDVHIYMYMFTRGDIQAIDFLPVPDDSSVLLVVLLVVLLVVLVVVDDTHHYYYTHDRDRDSSSQQAHDDDPVSVCRRQSRHSCHPHNDYGDSVSSHVRRHRYMYQHFYFDDRVHNGTMTRSCCSSPVSSSSVVSSSSSSSVVD/DDPFQVQLVVQLLVLLLQQFAAPDCSQAVSLVVVQVVVCVAPLCVVVVVQWDWAFFDLDPDTHTKIKGKAWAPQAPDPAFEEEEEEAESHFHAQCQLPVCSVCQSPFVVSLVVQCVDPDPDPVLNCQSPVPQKTWHTQSAQASSLLSLLVSVRSVCSVVSNLANGMYMYIHFYDLVHALSTVLRCLVVVVVCCVVVVYDHLEYEYAHGDEAPDPPRQAAEWAQWAWWKFKKKKKWFKAKDQLVPVLVIGAQLLLVVLLQVLQAQDQVQWEDDPRDIATGKHKPDKAAPDPDDDRMHGGIIMTIIIHIYAPDFQVRSQVVSQVSSQVSNVVSVVVSLVVQVVVCVVVVHDDDDDPAHEAEEFPLRLVVVLCVVPNPVLVVVLVVVLVVLLVPPVDAQQNSQNVSSVVSLVSDPDSHIYMYMFTRGDIQAIDFLPPPDDSSVLLVVLLVVLLVVLVVVDDTHHYYYHHDRDRDSSSQQAHDDDPVSVCRRQSRHSCHPHNDYGDSVSSHVRRHRYMYQHFYFDDNVHNGTMTRSCCSSPVSSSSVVSSSSSSSVVD

Organism: NCBI:txid1808955

Secondary structure (DSSP, 8-state):
----HHHHHHHHHHHHTS--BTTSTHHHHHHHHHHHHHHTSHHHHH-GGGEEEEEPSS-SS--EEEEEEEE-SS--SSSEEEEEEEEE--B--SGGGGGGGGGTT-HHHHHHHHHHS----HHHHHHHHHSSEEESTTTTTTHHHHHHHHHHHHHHHH-GGG-SSEEEEEEES-TTTT-HHHHHHHHHHHHHHHHH-EEEEEEEE---B--SSTT--PEEEESEE-EEE-EEEEEE-B--BGGGGGGSB-HHHHHHHHHHHHTT-GGG--EETTEEPPPPEEEEEEE---S--SBPPSEEEEEEEEEESS--HHHHHHHHHHHHHHHHHHHHHHHHHHHHHHHHHHTPPP--------EEEHHHHHHHHHHHHTHHHHHHHHHHHHHHTT-TT--HHHHHHHHHHHHHTT-S--S-EEEEEE-S--B--EE----SHHHHHHHHHHHHHHHHHGGGSSS-EEEES-B-S--GGGGT-----HHHHHHHHHT-TTBTTTB---HHHHHHH---EEE---BEE-TTSTT-EEEHHIIIIIHHHHHHHHHHHHHHT-/----HHHHHHHHHHHHTS--BTTSTHHHHHHHHHHHHHHTSHHHHH-GGGEEEEEPSS-SS--EEEEEEEE-SS--SSSEEEEEEEEE--B--SGGGGGGGGGTT-HHHHHHHHHHS----HHHHHHHHHSSEEESTTTTTTHHHHHHHHHHHHHHHH-GGG-SSEEEEEEES-TTTT-HHHHHHHHHHHHHHHHH-EEEEEEEE---B--SSTT--PEEEESEE-EEE-EEEEEE-B--BGGGGGGSB-HHHHHHHHHHHHTT-GGG--EETTEEPPPPEEEEEEE---S--SBPPSEEEEEEEEEESS--HHHHHHHHHHHHHHHHHHHHHHHHHHHHHHHHHHTPPP--------EEEHHHHHHHHHHHHTHHHHHHHHHHHHHHTT-TT--HHHHHHHHHHHHHTT-S--S-EEEEEE-S--B--EE----SHHHHHHHHHHHHHHHHHGGGSSS-EEEES-B-S--GGGGT-----HHHHHHHHHT-TTBTTTB---HHHHHHH---EEE---BEE-TTSTT-EEEHHIIIIIHHHHHHHHHHHHHHT-

InterPro domains:
  IPR002933 Peptidase M20 [PF01546] (129-488)
  IPR012166 Uncharacterised protein family RocB [PIRSF010386] (5-553)
  IPR050072 Peptidase M20A family, bacterial cell wall biosynthesis [PTHR43808] (6-550)